Protein 6M5A (pdb70)

Structure (mmCIF, N/CA/C/O backbone):
data_6M5A
#
_entry.id   6M5A
#
_cell.length_a   81.526
_cell.length_b   88.616
_cell.length_c   127.918
_cell.angle_alpha   90.000
_cell.angle_beta   90.000
_cell.angle_gamma   90.000
#
_symmetry.space_group_name_H-M   'P 21 21 21'
#
loop_
_entity.id
_entity.type
_entity.pdbx_description
1 polymer Beta-L-arabinobiosidase
2 non-polymer DI(HYDROXYETHYL)ETHER
3 non-polymer 'TRIETHYLENE GLYCOL'
4 non-polymer 1,2-ETHANEDIOL
5 non-polymer 'TETRAETHYLENE GLYCOL'
6 non-polymer 'CALCIUM ION'
7 water water
#
loop_
_atom_site.group_PDB
_atom_site.id
_atom_site.type_symbol
_atom_site.label_atom_id
_atom_site.label_alt_id
_atom_site.label_comp_id
_atom_site.label_asym_id
_atom_site.label_entity_id
_atom_site.label_seq_id
_atom_site.pdbx_PDB_ins_code
_atom_site.Cartn_x
_atom_site.Cartn_y
_atom_site.Cartn_z
_atom_site.occupancy
_atom_site.B_iso_or_equiv
_atom_site.auth_seq_id
_atom_site.auth_comp_id
_atom_site.auth_asym_id
_atom_site.auth_atom_id
_atom_site.pdbx_PDB_model_num
ATOM 1 N N . ILE A 1 7 ? -14.881 14.310 38.576 1.00 57.98 38 ILE A N 1
ATOM 2 C CA . ILE A 1 7 ? -13.767 13.364 38.953 1.00 52.25 38 ILE A CA 1
ATOM 3 C C . ILE A 1 7 ? -12.588 13.447 37.978 1.00 42.79 38 ILE A C 1
ATOM 4 O O . ILE A 1 7 ? -12.793 13.580 36.756 1.00 44.89 38 ILE A O 1
ATOM 9 N N . LYS A 1 8 ? -11.384 13.276 38.506 1.00 41.46 39 LYS A N 1
ATOM 10 C CA . LYS A 1 8 ? -10.111 13.462 37.781 1.00 42.98 39 LYS A CA 1
ATOM 11 C C . LYS A 1 8 ? -9.743 12.208 36.976 1.00 43.36 39 LYS A C 1
ATOM 12 O O . LYS A 1 8 ? -9.943 11.064 37.474 1.00 38.40 39 LYS A O 1
ATOM 18 N N . ASN A 1 9 ? -9.178 12.432 35.788 1.00 33.26 40 ASN A N 1
ATOM 19 C CA . ASN A 1 9 ? -8.647 11.367 34.909 1.00 36.05 40 ASN A CA 1
ATOM 20 C C . ASN A 1 9 ? -7.519 10.605 35.604 1.00 44.54 40 ASN A C 1
ATOM 21 O O . ASN A 1 9 ? -7.452 9.404 35.409 1.00 37.34 40 ASN A O 1
ATOM 26 N N . ALA A 1 10 ? -6.665 11.282 36.372 1.00 51.81 41 ALA A N 1
ATOM 27 C CA . ALA A 1 10 ? -5.477 10.660 36.994 1.00 58.79 41 ALA A CA 1
ATOM 28 C C . ALA A 1 10 ? -5.914 9.512 37.925 1.00 53.78 41 ALA A C 1
ATOM 29 O O . ALA A 1 10 ? -5.074 8.619 38.168 1.00 63.89 41 ALA A O 1
ATOM 31 N N . ASP A 1 11 ? -7.161 9.492 38.401 1.00 47.87 42 ASP A N 1
ATOM 32 C CA . ASP A 1 11 ? -7.645 8.434 39.327 1.00 53.72 42 ASP A CA 1
ATOM 33 C C . ASP A 1 11 ? -8.804 7.595 38.732 1.00 51.88 42 ASP A C 1
ATOM 34 O O . ASP A 1 11 ? -9.488 6.899 39.519 1.00 48.37 42 ASP A O 1
ATOM 39 N N . VAL A 1 12 ? -9.030 7.564 37.408 1.00 37.46 43 VAL A N 1
ATOM 40 C CA . VAL A 1 12 ? -10.012 6.594 36.834 1.00 33.18 43 VAL A CA 1
ATOM 41 C C . VAL A 1 12 ? -9.402 5.190 36.917 1.00 29.03 43 VAL A C 1
ATOM 42 O O . VAL A 1 12 ? -8.195 5.060 36.964 1.00 28.30 43 VAL A O 1
ATOM 46 N N . ALA A 1 13 ? -10.232 4.160 36.920 1.00 28.79 44 ALA A N 1
ATOM 47 C CA . ALA A 1 13 ? -9.764 2.763 37.004 1.00 29.34 44 ALA A CA 1
ATOM 48 C C . ALA A 1 13 ? -9.066 2.377 35.695 1.00 29.41 44 ALA A C 1
ATOM 49 O O . ALA A 1 13 ? -9.398 2.939 34.631 1.00 28.88 44 ALA A O 1
ATOM 51 N N . TYR A 1 14 ? -8.185 1.391 35.790 1.00 28.07 45 TYR A N 1
ATOM 52 C CA . TYR A 1 14 ? -7.608 0.648 34.653 1.00 28.18 45 TYR A CA 1
ATOM 53 C C . TYR A 1 14 ? -8.633 -0.321 34.071 1.00 26.50 45 TYR A C 1
ATOM 54 O O . TYR A 1 14 ? -9.608 -0.684 34.721 1.00 30.15 45 TYR A O 1
ATOM 63 N N . PRO A 1 15 ? -8.423 -0.759 32.806 1.00 24.93 46 PRO A N 1
ATOM 64 C CA . PRO A 1 15 ? -9.132 -1.903 32.261 1.00 24.79 46 PRO A CA 1
ATOM 65 C C . PRO A 1 15 ? -8.560 -3.183 32.892 1.00 24.79 46 PRO A C 1
ATOM 66 O O . PRO A 1 15 ? -7.510 -3.147 33.441 1.00 26.60 46 PRO A O 1
ATOM 70 N N . SER A 1 16 ? -9.288 -4.278 32.792 1.00 24.69 47 SER A N 1
ATOM 71 C CA . SER A 1 16 ? -8.862 -5.620 33.227 1.00 24.28 47 SER A CA 1
ATOM 72 C C . SER A 1 16 ? -8.939 -6.511 32.002 1.00 23.65 47 SER A C 1
ATOM 73 O O . SER A 1 16 ? -10.032 -6.726 31.459 1.00 25.74 47 SER A O 1
ATOM 76 N N . PHE A 1 17 ? -7.792 -6.923 31.504 1.00 23.91 48 PHE A N 1
ATOM 77 C CA . PHE A 1 17 ? -7.690 -7.810 30.322 1.00 22.91 48 PHE A CA 1
ATOM 78 C C . PHE A 1 17 ? -8.104 -9.226 30.708 1.00 26.23 48 PHE A C 1
ATOM 79 O O . PHE A 1 17 ? -7.759 -9.689 31.813 1.00 27.79 48 PHE A O 1
ATOM 87 N N . LYS A 1 18 ? -8.854 -9.885 29.825 1.00 24.10 49 LYS A N 1
ATOM 88 C CA . LYS A 1 18 ? -9.290 -11.277 29.994 1.00 24.95 49 LYS A CA 1
ATOM 89 C C . LYS A 1 18 ? -8.626 -12.120 28.908 1.00 26.70 49 LYS A C 1
ATOM 90 O O . LYS A 1 18 ? -7.928 -11.568 28.076 1.00 25.99 49 LYS A O 1
ATOM 96 N N . GLY A 1 19 ? -8.849 -13.419 28.951 1.00 27.56 50 GLY A N 1
ATOM 97 C CA . GLY A 1 19 ? -8.434 -14.370 27.914 1.00 26.85 50 GLY A CA 1
ATOM 98 C C . GLY A 1 19 ? -7.213 -15.155 28.333 1.00 26.88 50 GLY A C 1
ATOM 99 O O . GLY A 1 19 ? -7.162 -15.633 29.469 1.00 27.58 50 GLY A O 1
ATOM 100 N N . SER A 1 20 ? -6.245 -15.234 27.429 1.00 25.03 51 SER A N 1
ATOM 101 C CA . SER A 1 20 ? -5.018 -16.042 27.551 1.00 27.19 51 SER A CA 1
ATOM 102 C C . SER A 1 20 ? -4.116 -15.452 28.630 1.00 25.42 51 SER A C 1
ATOM 103 O O . SER A 1 20 ? -3.963 -14.195 28.692 1.00 25.83 51 SER A O 1
ATOM 106 N N . ASP A 1 21 ? -3.418 -16.331 29.337 1.00 23.09 52 ASP A N 1
ATOM 107 C CA . ASP A 1 21 ? -2.291 -15.940 30.216 1.00 23.24 52 ASP A CA 1
ATOM 108 C C . ASP A 1 21 ? -1.078 -15.467 29.413 1.00 23.08 52 ASP A C 1
ATOM 109 O O . ASP A 1 21 ? -0.222 -14.850 30.008 1.00 25.63 52 ASP A O 1
ATOM 114 N N . ASP A 1 22 ? -0.977 -15.790 28.114 1.00 24.85 53 ASP A N 1
ATOM 115 C CA . ASP A 1 22 ? 0.274 -15.616 27.339 1.00 24.04 53 ASP A CA 1
ATOM 116 C C . ASP A 1 22 ? -0.092 -15.059 25.980 1.00 23.34 53 ASP A C 1
ATOM 117 O O . ASP A 1 22 ? 0.109 -15.718 24.958 1.00 23.21 53 ASP A O 1
ATOM 122 N N . PRO A 1 23 ? -0.666 -13.836 25.928 1.00 24.61 54 PRO A N 1
ATOM 123 C CA . PRO A 1 23 ? -1.105 -13.265 24.659 1.00 22.57 54 PRO A CA 1
ATOM 124 C C . PRO A 1 23 ? 0.060 -13.031 23.705 1.00 22.43 54 PRO A C 1
ATOM 125 O O . PRO A 1 23 ? -0.174 -13.076 22.473 1.00 25.13 54 PRO A O 1
ATOM 129 N N . MET A 1 24 ? 1.267 -12.787 24.213 1.00 22.51 55 MET A N 1
ATOM 130 C CA . MET A 1 24 ? 2.449 -12.689 23.307 1.00 22.92 55 MET A CA 1
ATOM 131 C C . MET A 1 24 ? 3.089 -14.076 23.102 1.00 23.82 55 MET A C 1
ATOM 132 O O . MET A 1 24 ? 4.123 -14.133 22.458 1.00 25.26 55 MET A O 1
ATOM 137 N N . LYS A 1 25 ? 2.493 -15.166 23.578 1.00 22.21 56 LYS A N 1
ATOM 138 C CA . LYS A 1 25 ? 3.008 -16.530 23.303 1.00 24.14 56 LYS A CA 1
ATOM 139 C C . LYS A 1 25 ? 4.520 -16.560 23.598 1.00 23.27 56 LYS A C 1
ATOM 140 O O . LYS A 1 25 ? 5.314 -17.085 22.792 1.00 25.48 56 LYS A O 1
ATOM 146 N N . THR A 1 26 ? 4.910 -16.032 24.756 1.00 26.76 57 THR A N 1
ATOM 147 C CA . THR A 1 26 ? 6.319 -15.905 25.210 1.00 29.88 57 THR A CA 1
ATOM 148 C C . THR A 1 26 ? 6.926 -17.290 25.345 1.00 31.82 57 THR A C 1
ATOM 149 O O . THR A 1 26 ? 8.087 -17.424 24.970 1.00 32.59 57 THR A O 1
ATOM 153 N N . ALA A 1 27 ? 6.147 -18.273 25.796 1.00 31.82 58 ALA A N 1
ATOM 154 C CA . ALA A 1 27 ? 6.623 -19.652 26.006 1.00 35.00 58 ALA A CA 1
ATOM 155 C C . ALA A 1 27 ? 6.789 -20.375 24.667 1.00 34.02 58 ALA A C 1
ATOM 156 O O . ALA A 1 27 ? 7.343 -21.458 24.677 1.00 35.84 58 ALA A O 1
ATOM 158 N N . ALA A 1 28 ? 6.289 -19.828 23.561 1.00 29.36 59 ALA A N 1
ATOM 159 C CA . ALA A 1 28 ? 6.495 -20.418 22.219 1.00 28.62 59 ALA A CA 1
ATOM 160 C C . ALA A 1 28 ? 7.738 -19.815 21.560 1.00 26.29 59 ALA A C 1
ATOM 161 O O . ALA A 1 28 ? 8.064 -20.192 20.426 1.00 31.57 59 ALA A O 1
ATOM 163 N N . ASN A 1 29 ? 8.392 -18.851 22.189 1.00 27.02 60 ASN A N 1
ATOM 164 C CA . ASN A 1 29 ? 9.551 -18.167 21.585 1.00 28.15 60 ASN A CA 1
ATOM 165 C C . ASN A 1 29 ? 10.700 -18.104 22.597 1.00 33.26 60 ASN A C 1
ATOM 166 O O . ASN A 1 29 ? 10.737 -17.196 23.435 1.00 34.20 60 ASN A O 1
ATOM 171 N N . ASN A 1 30 ? 11.640 -19.023 22.460 1.00 34.31 61 ASN A N 1
ATOM 172 C CA . ASN A 1 30 ? 12.808 -19.187 23.358 1.00 43.18 61 ASN A CA 1
ATOM 173 C C . ASN A 1 30 ? 13.898 -18.152 23.057 1.00 42.27 61 ASN A C 1
ATOM 174 O O . ASN A 1 30 ? 14.861 -18.106 23.837 1.00 50.81 61 ASN A O 1
ATOM 179 N N . THR A 1 31 ? 13.764 -17.352 21.996 1.00 33.78 62 THR A N 1
ATOM 180 C CA . THR A 1 31 ? 14.841 -16.477 21.504 1.00 31.70 62 THR A CA 1
ATOM 181 C C . THR A 1 31 ? 15.227 -15.456 22.584 1.00 31.87 62 THR A C 1
ATOM 182 O O . THR A 1 31 ? 14.385 -14.683 23.020 1.00 28.58 62 THR A O 1
ATOM 186 N N . THR A 1 32 ? 16.473 -15.443 23.023 1.00 30.90 63 THR A N 1
ATOM 187 C CA . THR A 1 32 ? 16.961 -14.383 23.939 1.00 33.97 63 THR A CA 1
ATOM 188 C C . THR A 1 32 ? 17.055 -13.092 23.133 1.00 29.34 63 THR A C 1
ATOM 189 O O . THR A 1 32 ? 17.429 -13.144 21.948 1.00 28.55 63 THR A O 1
ATOM 193 N N . TYR A 1 33 ? 16.704 -11.989 23.770 1.00 30.04 64 TYR A N 1
ATOM 194 C CA . TYR A 1 33 ? 16.712 -10.649 23.154 1.00 29.90 64 TYR A CA 1
ATOM 195 C C . TYR A 1 33 ? 18.137 -10.117 23.132 1.00 30.02 64 TYR A C 1
ATOM 196 O O . TYR A 1 33 ? 18.724 -9.988 24.204 1.00 31.91 64 TYR A O 1
ATOM 205 N N . ASN A 1 34 ? 18.645 -9.759 21.952 1.00 29.25 65 ASN A N 1
ATOM 206 C CA . ASN A 1 34 ? 19.865 -8.940 21.801 1.00 27.09 65 ASN A CA 1
ATOM 207 C C . ASN A 1 34 ? 19.459 -7.693 21.041 1.00 27.33 65 ASN A C 1
ATOM 208 O O . ASN A 1 34 ? 19.172 -7.793 19.858 1.00 27.97 65 ASN A O 1
ATOM 213 N N . PRO A 1 35 ? 19.472 -6.504 21.687 1.00 29.45 66 PRO A N 1
ATOM 214 C CA . PRO A 1 35 ? 19.024 -5.261 21.054 1.00 28.08 66 PRO A CA 1
ATOM 215 C C . PRO A 1 35 ? 19.879 -4.805 19.863 1.00 29.56 66 PRO A C 1
ATOM 216 O O . PRO A 1 35 ? 19.393 -3.981 19.120 1.00 26.97 66 PRO A O 1
ATOM 220 N N . ALA A 1 36 ? 21.107 -5.323 19.728 1.00 24.52 67 ALA A N 1
ATOM 221 C CA . ALA A 1 36 ? 22.035 -5.003 18.618 1.00 28.16 67 ALA A CA 1
ATOM 222 C C . ALA A 1 36 ? 21.569 -5.642 17.293 1.00 25.69 67 ALA A C 1
ATOM 223 O O . ALA A 1 36 ? 22.100 -5.238 16.224 1.00 26.44 67 ALA A O 1
ATOM 225 N N . VAL A 1 37 ? 20.615 -6.579 17.342 1.00 24.50 68 VAL A N 1
ATOM 226 C CA . VAL A 1 37 ? 20.128 -7.275 16.117 1.00 24.05 68 VAL A CA 1
ATOM 227 C C . VAL A 1 37 ? 18.613 -7.334 16.123 1.00 22.52 68 VAL A C 1
ATOM 228 O O . VAL A 1 37 ? 17.973 -7.072 17.157 1.00 24.78 68 VAL A O 1
ATOM 232 N N . SER A 1 38 ? 18.083 -7.784 15.003 1.00 23.23 69 SER A N 1
ATOM 233 C CA . SER A 1 38 ? 16.637 -7.926 14.781 1.00 23.75 69 SER A CA 1
ATOM 234 C C . SER A 1 38 ? 16.135 -9.125 15.585 1.00 23.87 69 SER A C 1
ATOM 235 O O . SER A 1 38 ? 16.475 -10.282 15.257 1.00 22.07 69 SER A O 1
ATOM 238 N N . TYR A 1 39 ? 15.280 -8.873 16.555 1.00 21.75 70 TYR A N 1
ATOM 239 C CA . TYR A 1 39 ? 14.648 -9.945 17.355 1.00 24.20 70 TYR A CA 1
ATOM 240 C C . TYR A 1 39 ? 13.752 -10.813 16.470 1.00 21.03 70 TYR A C 1
ATOM 241 O O . TYR A 1 39 ? 13.720 -12.048 16.623 1.00 22.63 70 TYR A O 1
ATOM 250 N N . LEU A 1 40 ? 13.051 -10.201 15.535 1.00 21.52 71 LEU A N 1
ATOM 251 C CA . LEU A 1 40 ? 12.169 -10.976 14.621 1.00 23.71 71 LEU A CA 1
ATOM 252 C C . LEU A 1 40 ? 13.032 -11.816 13.690 1.00 22.28 71 LEU A C 1
ATOM 253 O O . LEU A 1 40 ? 12.592 -12.900 13.367 1.00 20.07 71 LEU A O 1
ATOM 258 N N . GLN A 1 41 ? 14.197 -11.342 13.258 1.00 24.13 72 GLN A N 1
ATOM 259 C CA . GLN A 1 41 ? 15.091 -12.208 12.434 1.00 23.81 72 GLN A CA 1
ATOM 260 C C . GLN A 1 41 ? 15.512 -13.436 13.262 1.00 22.94 72 GLN A C 1
ATOM 261 O O . GLN A 1 41 ? 15.506 -14.578 12.726 1.00 24.83 72 GLN A O 1
ATOM 267 N N . GLU A 1 42 ? 15.928 -13.210 14.496 1.00 22.46 73 GLU A N 1
ATOM 268 C CA . GLU A 1 42 ? 16.448 -14.297 15.365 1.00 26.82 73 GLU A CA 1
ATOM 269 C C . GLU A 1 42 ? 15.288 -15.236 15.663 1.00 24.84 73 GLU A C 1
ATOM 270 O O . GLU A 1 42 ? 15.469 -16.458 15.584 1.00 24.66 73 GLU A O 1
ATOM 276 N N . THR A 1 43 ? 14.110 -14.683 15.954 1.00 24.09 74 THR A N 1
ATOM 277 C CA . THR A 1 43 ? 12.881 -15.476 16.193 1.00 22.99 74 THR A CA 1
ATOM 278 C C . THR A 1 43 ? 12.623 -16.317 14.941 1.00 22.30 74 THR A C 1
ATOM 279 O O . THR A 1 43 ? 12.389 -17.509 15.033 1.00 23.93 74 THR A O 1
ATOM 283 N N . PHE A 1 44 ? 12.663 -15.705 13.779 1.00 22.18 75 PHE A N 1
ATOM 284 C CA . PHE A 1 44 ? 12.360 -16.419 12.522 1.00 22.27 75 PHE A CA 1
ATOM 285 C C . PHE A 1 44 ? 13.353 -17.575 12.339 1.00 24.16 75 PHE A C 1
ATOM 286 O O . PHE A 1 44 ? 12.943 -18.697 11.960 1.00 23.18 75 PHE A O 1
ATOM 294 N N . ASP A 1 45 ? 14.642 -17.293 12.528 1.00 23.97 76 ASP A N 1
ATOM 295 C CA . ASP A 1 45 ? 15.702 -18.329 12.436 1.00 28.00 76 ASP A CA 1
ATOM 296 C C . ASP A 1 45 ? 15.334 -19.488 13.374 1.00 27.48 76 ASP A C 1
ATOM 297 O O . ASP A 1 45 ? 15.420 -20.646 12.911 1.00 27.18 76 ASP A O 1
ATOM 302 N N . ASN A 1 46 ? 14.966 -19.220 14.638 1.00 26.24 77 ASN A N 1
ATOM 303 C CA . ASN A 1 46 ? 14.653 -20.295 15.613 1.00 27.98 77 ASN A CA 1
ATOM 304 C C . ASN A 1 46 ? 13.361 -21.000 15.192 1.00 26.52 77 ASN A C 1
ATOM 305 O O . ASN A 1 46 ? 13.290 -22.236 15.334 1.00 25.32 77 ASN A O 1
ATOM 310 N N . ASP A 1 47 ? 12.372 -20.259 14.689 1.00 25.58 78 ASP A N 1
ATOM 311 C CA . ASP A 1 47 ? 11.096 -20.834 14.189 1.00 24.21 78 ASP A CA 1
ATOM 312 C C . ASP A 1 47 ? 11.412 -21.826 13.077 1.00 27.22 78 ASP A C 1
ATOM 313 O O . ASP A 1 47 ? 10.904 -22.952 13.149 1.00 26.51 78 ASP A O 1
ATOM 318 N N . VAL A 1 48 ? 12.226 -21.418 12.089 1.00 26.92 79 VAL A N 1
ATOM 319 C CA . VAL A 1 48 ? 12.595 -22.310 10.958 1.00 28.32 79 VAL A CA 1
ATOM 320 C C . VAL A 1 48 ? 13.366 -23.519 11.524 1.00 30.37 79 VAL A C 1
ATOM 321 O O . VAL A 1 48 ? 13.037 -24.665 11.122 1.00 29.34 79 VAL A O 1
ATOM 325 N N . LYS A 1 49 ? 14.244 -23.338 12.512 1.00 31.80 80 LYS A N 1
ATOM 326 C CA . LYS A 1 49 ? 14.982 -24.497 13.099 1.00 34.49 80 LYS A CA 1
ATOM 327 C C . LYS A 1 49 ? 13.990 -25.498 13.700 1.00 33.78 80 LYS A C 1
ATOM 328 O O . LYS A 1 49 ? 14.298 -26.702 13.691 1.00 29.88 80 LYS A O 1
ATOM 334 N N . ASN A 1 50 ? 12.840 -25.017 14.172 1.00 31.58 81 ASN A N 1
ATOM 335 C CA . ASN A 1 50 ? 11.790 -25.800 14.859 1.00 32.55 81 ASN A CA 1
ATOM 336 C C . ASN A 1 50 ? 10.697 -26.201 13.882 1.00 28.64 81 ASN A C 1
ATOM 337 O O . ASN A 1 50 ? 9.657 -26.558 14.364 1.00 29.36 81 ASN A O 1
ATOM 342 N N . LEU A 1 51 ? 10.958 -26.131 12.575 1.00 26.44 82 LEU A N 1
ATOM 343 C CA . LEU A 1 51 ? 10.093 -26.660 11.490 1.00 28.38 82 LEU A CA 1
ATOM 344 C C . LEU A 1 51 ? 8.890 -25.741 11.275 1.00 28.02 82 LEU A C 1
ATOM 345 O O . LEU A 1 51 ? 7.954 -26.182 10.648 1.00 26.79 82 LEU A O 1
ATOM 350 N N . ALA A 1 52 ? 8.982 -24.457 11.655 1.00 27.58 83 ALA A N 1
ATOM 351 C CA . ALA A 1 52 ? 7.893 -23.495 11.370 1.00 25.83 83 ALA A CA 1
ATOM 352 C C . ALA A 1 52 ? 7.612 -23.570 9.868 1.00 24.63 83 ALA A C 1
ATOM 353 O O . ALA A 1 52 ? 8.582 -23.547 9.089 1.00 25.82 83 ALA A O 1
ATOM 355 N N . GLY A 1 53 ? 6.326 -23.631 9.510 1.00 25.28 84 GLY A N 1
ATOM 356 C CA . GLY A 1 53 ? 5.851 -23.606 8.122 1.00 25.02 84 GLY A CA 1
ATOM 357 C C . GLY A 1 53 ? 5.708 -24.971 7.510 1.00 28.11 84 GLY A C 1
ATOM 358 O O . GLY A 1 53 ? 5.246 -25.015 6.366 1.00 25.90 84 GLY A O 1
ATOM 359 N N . ILE A 1 54 ? 6.108 -26.059 8.176 1.00 29.29 85 ILE A N 1
ATOM 360 C CA . ILE A 1 54 ? 6.001 -27.393 7.489 1.00 32.25 85 ILE A CA 1
ATOM 361 C C . ILE A 1 54 ? 4.532 -27.809 7.482 1.00 30.34 85 ILE A C 1
ATOM 362 O O . ILE A 1 54 ? 4.103 -28.482 6.543 1.00 29.54 85 ILE A O 1
ATOM 367 N N . ASP A 1 55 ? 3.788 -27.399 8.490 1.00 26.41 86 ASP A N 1
ATOM 368 C CA . ASP A 1 55 ? 2.345 -27.714 8.573 1.00 28.85 86 ASP A CA 1
ATOM 369 C C . ASP A 1 55 ? 1.676 -26.739 9.563 1.00 26.16 86 ASP A C 1
ATOM 370 O O . ASP A 1 55 ? 2.368 -25.906 10.237 1.00 24.72 86 ASP A O 1
ATOM 375 N N . THR A 1 56 ? 0.364 -26.873 9.683 1.00 27.81 87 THR A N 1
ATOM 376 C CA . THR A 1 56 ? -0.481 -25.971 10.492 1.00 28.30 87 THR A CA 1
ATOM 377 C C . THR A 1 56 ? -0.244 -26.235 11.971 1.00 27.47 87 THR A C 1
ATOM 378 O O . THR A 1 56 ? -0.839 -25.475 12.739 1.00 26.52 87 THR A O 1
ATOM 382 N N . ASP A 1 57 ? 0.560 -27.250 12.345 1.00 27.34 88 ASP A N 1
ATOM 383 C CA . ASP A 1 57 ? 0.905 -27.493 13.774 1.00 27.53 88 ASP A CA 1
ATOM 384 C C . ASP A 1 57 ? 2.260 -26.893 14.144 1.00 28.31 88 ASP A C 1
ATOM 385 O O . ASP A 1 57 ? 2.631 -27.014 15.295 1.00 29.04 88 ASP A O 1
ATOM 390 N N . HIS A 1 58 ? 2.957 -26.285 13.191 1.00 24.87 89 HIS A N 1
ATOM 391 C CA . HIS A 1 58 ? 4.292 -25.687 13.363 1.00 24.11 89 HIS A CA 1
ATOM 392 C C . HIS A 1 58 ? 4.227 -24.235 12.895 1.00 21.54 89 HIS A C 1
ATOM 393 O O . HIS A 1 58 ? 4.412 -23.971 11.675 1.00 22.79 89 HIS A O 1
ATOM 400 N N . ASP A 1 59 ? 3.913 -23.347 13.819 1.00 22.51 90 ASP A N 1
ATOM 401 C CA . ASP A 1 59 ? 3.667 -21.931 13.462 1.00 23.71 90 ASP A CA 1
ATOM 402 C C . ASP A 1 59 ? 4.916 -21.085 13.649 1.00 24.80 90 ASP A C 1
ATOM 403 O O . ASP A 1 59 ? 5.617 -21.235 14.608 1.00 24.66 90 ASP A O 1
ATOM 408 N N . PHE A 1 60 ? 5.099 -20.121 12.777 1.00 24.87 91 PHE A N 1
ATOM 409 C CA . PHE A 1 60 ? 5.907 -18.919 13.092 1.00 22.03 91 PHE A CA 1
ATOM 410 C C . PHE A 1 60 ? 5.277 -18.178 14.259 1.00 22.93 91 PHE A C 1
ATOM 411 O O . PHE A 1 60 ? 4.014 -18.152 14.389 1.00 23.20 91 PHE A O 1
ATOM 419 N N . TRP A 1 61 ? 6.122 -17.499 15.021 1.00 22.15 92 TRP A N 1
ATOM 420 C CA . TRP A 1 61 ? 5.706 -16.811 16.264 1.00 20.93 92 TRP A CA 1
ATOM 421 C C . TRP A 1 61 ? 4.568 -15.802 15.994 1.00 20.93 92 TRP A C 1
ATOM 422 O O . TRP A 1 61 ? 3.606 -15.770 16.776 1.00 20.62 92 TRP A O 1
ATOM 433 N N . ILE A 1 62 ? 4.625 -15.009 14.933 1.00 19.76 93 ILE A N 1
ATOM 434 C CA . ILE A 1 62 ? 3.601 -13.951 14.761 1.00 22.98 93 ILE A CA 1
ATOM 435 C C . ILE A 1 62 ? 2.260 -14.630 14.458 1.00 23.32 93 ILE A C 1
ATOM 436 O O . ILE A 1 62 ? 1.227 -14.187 14.989 1.00 21.58 93 ILE A O 1
ATOM 441 N N . ASP A 1 63 ? 2.287 -15.713 13.696 1.00 22.77 94 ASP A N 1
ATOM 442 C CA . ASP A 1 63 ? 1.077 -16.508 13.407 1.00 20.18 94 ASP A CA 1
ATOM 443 C C . ASP A 1 63 ? 0.529 -17.067 14.728 1.00 21.71 94 ASP A C 1
ATOM 444 O O . ASP A 1 63 ? -0.702 -17.103 14.845 1.00 21.29 94 ASP A O 1
ATOM 449 N N . LYS A 1 64 ? 1.386 -17.543 15.647 1.00 21.02 95 LYS A N 1
ATOM 450 C CA . LYS A 1 64 ? 0.922 -18.079 16.951 1.00 23.84 95 LYS A CA 1
ATOM 451 C C . LYS A 1 64 ? 0.227 -16.944 17.685 1.00 22.29 95 LYS A C 1
ATOM 452 O O . LYS A 1 64 ? -0.838 -17.148 18.238 1.00 22.19 95 LYS A O 1
ATOM 458 N N . ILE A 1 65 ? 0.898 -15.808 17.756 1.00 22.58 96 ILE A N 1
ATOM 459 C CA . ILE A 1 65 ? 0.327 -14.661 18.494 1.00 21.82 96 ILE A CA 1
ATOM 460 C C . ILE A 1 65 ? -1.041 -14.334 17.929 1.00 22.36 96 ILE A C 1
ATOM 461 O O . ILE A 1 65 ? -1.963 -14.176 18.756 1.00 22.47 96 ILE A O 1
ATOM 466 N N . LEU A 1 66 ? -1.181 -14.242 16.593 1.00 20.97 97 LEU A N 1
ATOM 467 C CA . LEU A 1 66 ? -2.455 -13.736 16.001 1.00 23.65 97 LEU A CA 1
ATOM 468 C C . LEU A 1 66 ? -3.367 -14.893 15.589 1.00 25.12 97 LEU A C 1
ATOM 469 O O . LEU A 1 66 ? -4.298 -14.678 14.819 1.00 24.18 97 LEU A O 1
ATOM 474 N N . THR A 1 67 ? -3.152 -16.062 16.174 1.00 24.13 98 THR A N 1
ATOM 475 C CA . THR A 1 67 ? -3.997 -17.245 15.947 1.00 22.15 98 THR A CA 1
ATOM 476 C C . THR A 1 67 ? -5.408 -16.969 16.445 1.00 22.83 98 THR A C 1
ATOM 477 O O . THR A 1 67 ? -5.570 -16.498 17.566 1.00 22.31 98 THR A O 1
ATOM 481 N N . ARG A 1 68 ? -6.392 -17.320 15.633 1.00 23.86 99 ARG A N 1
ATOM 482 C CA . ARG A 1 68 ? -7.819 -17.274 16.011 1.00 22.08 99 ARG A CA 1
ATOM 483 C C . ARG A 1 68 ? -8.378 -18.680 15.822 1.00 24.68 99 ARG A C 1
ATOM 484 O O . ARG A 1 68 ? -8.329 -19.171 14.680 1.00 22.85 99 ARG A O 1
ATOM 492 N N . THR A 1 69 ? -8.884 -19.285 16.898 1.00 24.15 100 THR A N 1
ATOM 493 C CA . THR A 1 69 ? -9.467 -20.649 16.864 1.00 25.02 100 THR A CA 1
ATOM 494 C C . THR A 1 69 ? -10.957 -20.619 17.162 1.00 24.19 100 THR A C 1
ATOM 495 O O . THR A 1 69 ? -11.434 -19.743 17.932 1.00 25.85 100 THR A O 1
ATOM 499 N N . GLY A 1 70 ? -11.676 -21.573 16.598 1.00 24.05 101 GLY A N 1
ATOM 500 C CA . GLY A 1 70 ? -13.106 -21.698 16.881 1.00 25.44 101 GLY A CA 1
ATOM 501 C C . GLY A 1 70 ? -13.925 -20.703 16.089 1.00 27.68 101 GLY A C 1
ATOM 502 O O . GLY A 1 70 ? -13.361 -19.826 15.369 1.00 27.08 101 GLY A O 1
ATOM 503 N N . ALA A 1 71 ? -15.235 -20.842 16.196 1.00 24.97 102 ALA A N 1
ATOM 504 C CA . ALA A 1 71 ? -16.220 -19.865 15.695 1.00 27.20 102 ALA A CA 1
ATOM 505 C C . ALA A 1 71 ? -16.512 -18.932 16.873 1.00 28.07 102 ALA A C 1
ATOM 506 O O . ALA A 1 71 ? -17.624 -18.961 17.394 1.00 27.64 102 ALA A O 1
ATOM 508 N N . GLN A 1 72 ? -15.484 -18.220 17.329 1.00 24.46 103 GLN A N 1
ATOM 509 C CA . GLN A 1 72 ? -15.459 -17.483 18.596 1.00 24.85 103 GLN A CA 1
ATOM 510 C C . GLN A 1 72 ? -14.852 -16.120 18.304 1.00 24.43 103 GLN A C 1
ATOM 511 O O . GLN A 1 72 ? -14.037 -16.014 17.405 1.00 24.94 103 GLN A O 1
ATOM 517 N N . PRO A 1 73 ? -15.221 -15.060 19.039 1.00 23.69 104 PRO A N 1
ATOM 518 C CA . PRO A 1 73 ? -16.202 -15.146 20.108 1.00 23.54 104 PRO A CA 1
ATOM 519 C C . PRO A 1 73 ? -17.618 -14.913 19.554 1.00 27.18 104 PRO A C 1
ATOM 520 O O . PRO A 1 73 ? -17.797 -14.728 18.335 1.00 25.84 104 PRO A O 1
ATOM 524 N N . THR A 1 74 ? -18.621 -14.932 20.432 1.00 28.81 105 THR A N 1
ATOM 525 C CA . THR A 1 74 ? -20.033 -14.894 20.001 1.00 30.17 105 THR A CA 1
ATOM 526 C C . THR A 1 74 ? -20.807 -13.825 20.757 1.00 31.54 105 THR A C 1
ATOM 527 O O . THR A 1 74 ? -22.028 -13.811 20.582 1.00 34.16 105 THR A O 1
ATOM 531 N N . GLY A 1 75 ? -20.148 -12.908 21.465 1.00 28.69 106 GLY A N 1
ATOM 532 C CA . GLY A 1 75 ? -20.836 -11.739 22.048 1.00 28.94 106 GLY A CA 1
ATOM 533 C C . GLY A 1 75 ? -21.018 -11.882 23.548 1.00 30.52 106 GLY A C 1
ATOM 534 O O . GLY A 1 75 ? -21.822 -11.112 24.113 1.00 29.70 106 GLY A O 1
ATOM 535 N N . LYS A 1 76 ? -20.316 -12.830 24.168 1.00 29.94 107 LYS A N 1
ATOM 536 C CA . LYS A 1 76 ? -20.336 -13.004 25.636 1.00 34.70 107 LYS A CA 1
ATOM 537 C C . LYS A 1 76 ? -18.934 -12.683 26.176 1.00 32.32 107 LYS A C 1
ATOM 538 O O . LYS A 1 76 ? -17.947 -13.361 25.806 1.00 31.95 107 LYS A O 1
ATOM 544 N N . GLY A 1 77 ? -18.863 -11.647 26.999 1.00 30.55 108 GLY A N 1
ATOM 545 C CA . GLY A 1 77 ? -17.634 -11.203 27.671 1.00 31.10 108 GLY A CA 1
ATOM 546 C C . GLY A 1 77 ? -17.805 -11.214 29.171 1.00 30.91 108 GLY A C 1
ATOM 547 O O . GLY A 1 77 ? -18.926 -11.424 29.659 1.00 32.55 108 GLY A O 1
ATOM 548 N N . THR A 1 78 ? -16.731 -10.948 29.880 1.00 32.93 109 THR A N 1
ATOM 549 C CA . THR A 1 78 ? -16.721 -10.874 31.351 1.00 33.07 109 THR A CA 1
ATOM 550 C C . THR A 1 78 ? -15.771 -9.746 31.735 1.00 29.44 109 THR A C 1
ATOM 551 O O . THR A 1 78 ? -14.700 -9.649 31.126 1.00 28.50 109 THR A O 1
ATOM 555 N N . ASN A 1 79 ? -16.138 -8.901 32.688 1.00 28.52 110 ASN A N 1
ATOM 556 C CA . ASN A 1 79 ? -15.148 -7.979 33.298 1.00 29.40 110 ASN A CA 1
ATOM 557 C C . ASN A 1 79 ? -14.932 -8.485 34.728 1.00 29.44 110 ASN A C 1
ATOM 558 O O . ASN A 1 79 ? -15.134 -9.674 34.931 1.00 30.11 110 ASN A O 1
ATOM 563 N N . ASP A 1 80 ? -14.497 -7.643 35.658 1.00 28.64 111 ASP A N 1
ATOM 564 C CA . ASP A 1 80 ? -14.141 -8.099 37.023 1.00 33.74 111 ASP A CA 1
ATOM 565 C C . ASP A 1 80 ? -15.421 -8.349 37.815 1.00 35.66 111 ASP A C 1
ATOM 566 O O . ASP A 1 80 ? -15.339 -9.015 38.826 1.00 38.41 111 ASP A O 1
ATOM 571 N N . LYS A 1 81 ? -16.555 -7.838 37.351 1.00 34.32 112 LYS A N 1
ATOM 572 C CA . LYS A 1 81 ? -17.827 -7.867 38.113 1.00 41.21 112 LYS A CA 1
ATOM 573 C C . LYS A 1 81 ? -18.671 -9.031 37.585 1.00 38.82 112 LYS A C 1
ATOM 574 O O . LYS A 1 81 ? -19.172 -9.798 38.395 1.00 43.06 112 LYS A O 1
ATOM 580 N N . GLY A 1 82 ? -18.750 -9.227 36.272 1.00 38.00 113 GLY A N 1
ATOM 581 C CA . GLY A 1 82 ? -19.459 -10.395 35.723 1.00 39.02 113 GLY A CA 1
ATOM 582 C C . GLY A 1 82 ? -19.583 -10.352 34.219 1.00 39.01 113 GLY A C 1
ATOM 583 O O . GLY A 1 82 ? -18.808 -9.595 33.566 1.00 36.19 113 GLY A O 1
ATOM 584 N N . ALA A 1 83 ? -20.512 -11.158 33.701 1.00 36.70 114 ALA A N 1
ATOM 585 C CA . ALA A 1 83 ? -20.682 -11.393 32.257 1.00 34.76 114 ALA A CA 1
ATOM 586 C C . ALA A 1 83 ? -21.448 -10.200 31.696 1.00 36.63 114 ALA A C 1
ATOM 587 O O . ALA A 1 83 ? -22.219 -9.560 32.420 1.00 36.49 114 ALA A O 1
ATOM 589 N N . TYR A 1 84 ? -21.148 -9.843 30.463 1.00 32.11 115 TYR A N 1
ATOM 590 C CA . TYR A 1 84 ? -21.910 -8.837 29.721 1.00 28.97 115 TYR A CA 1
ATOM 591 C C . TYR A 1 84 ? -22.038 -9.363 28.308 1.00 30.15 115 TYR A C 1
ATOM 592 O O . TYR A 1 84 ? -21.126 -10.107 27.867 1.00 32.17 115 TYR A O 1
ATOM 601 N N . SER A 1 85 ? -23.135 -9.011 27.663 1.00 29.75 116 SER A N 1
ATOM 602 C CA . SER A 1 85 ? -23.353 -9.242 26.216 1.00 32.77 116 SER A CA 1
ATOM 603 C C . SER A 1 85 ? -22.749 -8.073 25.446 1.00 29.73 116 SER A C 1
ATOM 604 O O . SER A 1 85 ? -22.678 -6.950 25.986 1.00 28.62 116 SER A O 1
ATOM 607 N N . TYR A 1 86 ? -22.261 -8.336 24.247 1.00 27.54 117 TYR A N 1
ATOM 608 C CA . TYR A 1 86 ? -21.888 -7.242 23.319 1.00 25.72 117 TYR A CA 1
ATOM 609 C C . TYR A 1 86 ? -22.303 -7.669 21.921 1.00 23.06 117 TYR A C 1
ATOM 610 O O . TYR A 1 86 ? -22.353 -8.858 21.586 1.00 26.22 117 TYR A O 1
ATOM 619 N N . GLU A 1 87 ? -22.682 -6.677 21.159 1.00 24.61 118 GLU A N 1
ATOM 620 C CA . GLU A 1 87 ? -22.998 -6.801 19.735 1.00 27.21 118 GLU A CA 1
ATOM 621 C C . GLU A 1 87 ? -21.692 -6.638 18.967 1.00 24.98 118 GLU A C 1
ATOM 622 O O . GLU A 1 87 ? -20.870 -5.863 19.423 1.00 24.88 118 GLU A O 1
ATOM 628 N N . GLY A 1 88 ? -21.576 -7.296 17.816 1.00 25.76 119 GLY A N 1
ATOM 629 C CA . GLY A 1 88 ? -20.505 -7.061 16.840 1.00 25.58 119 GLY A CA 1
ATOM 630 C C . GLY A 1 88 ? -19.366 -8.029 16.996 1.00 25.33 119 GLY A C 1
ATOM 631 O O . GLY A 1 88 ? -18.302 -7.726 16.475 1.00 25.04 119 GLY A O 1
ATOM 632 N N . SER A 1 89 ? -19.567 -9.210 17.585 1.00 22.72 120 SER A N 1
ATOM 633 C CA . SER A 1 89 ? -18.521 -10.257 17.540 1.00 24.65 120 SER A CA 1
ATOM 634 C C . SER A 1 89 ? -18.247 -10.618 16.083 1.00 24.51 120 SER A C 1
ATOM 635 O O . SER A 1 89 ? -19.166 -10.592 15.254 1.00 23.70 120 SER A O 1
ATOM 638 N N . ASP A 1 90 ? -16.998 -10.936 15.749 1.00 24.10 121 ASP A N 1
ATOM 639 C CA . ASP A 1 90 ? -16.666 -11.260 14.343 1.00 23.39 121 ASP A CA 1
ATOM 640 C C . ASP A 1 90 ? -16.832 -12.762 14.087 1.00 21.83 121 ASP A C 1
ATOM 641 O O . ASP A 1 90 ? -16.740 -13.153 12.915 1.00 21.78 121 ASP A O 1
ATOM 646 N N . GLY A 1 91 ? -16.955 -13.562 15.146 1.00 23.83 122 GLY A N 1
ATOM 647 C CA . GLY A 1 91 ? -17.217 -15.020 15.085 1.00 25.06 122 GLY A CA 1
ATOM 648 C C . GLY A 1 91 ? -16.106 -15.755 14.379 1.00 23.79 122 GLY A C 1
ATOM 649 O O . GLY A 1 91 ? -16.338 -16.899 13.944 1.00 23.62 122 GLY A O 1
ATOM 650 N N . ASN A 1 92 ? -14.929 -15.126 14.256 1.00 22.77 123 ASN A N 1
ATOM 651 C CA . ASN A 1 92 ? -13.799 -15.671 13.471 1.00 22.18 123 ASN A CA 1
ATOM 652 C C . ASN A 1 92 ? -14.280 -16.044 12.067 1.00 20.56 123 ASN A C 1
ATOM 653 O O . ASN A 1 92 ? -13.777 -17.043 11.511 1.00 21.28 123 ASN A O 1
ATOM 658 N N . ASN A 1 93 ? -15.137 -15.224 11.467 1.00 19.71 124 ASN A N 1
ATOM 659 C CA . ASN A 1 93 ? -15.773 -15.486 10.159 1.00 20.70 124 ASN A CA 1
ATOM 660 C C . ASN A 1 93 ? -15.050 -14.799 9.009 1.00 21.38 124 ASN A C 1
ATOM 661 O O . ASN A 1 93 ? -15.285 -15.195 7.865 1.00 22.92 124 ASN A O 1
ATOM 666 N N . TYR A 1 94 ? -14.268 -13.746 9.248 1.00 22.63 125 TYR A N 1
ATOM 667 C CA . TYR A 1 94 ? -13.490 -13.107 8.160 1.00 22.82 125 TYR A CA 1
ATOM 668 C C . TYR A 1 94 ? -12.266 -13.963 7.860 1.00 23.02 125 TYR A C 1
ATOM 669 O O . TYR A 1 94 ? -11.845 -14.774 8.701 1.00 22.55 125 TYR A O 1
ATOM 678 N N . LEU A 1 95 ? -11.762 -13.859 6.637 1.00 22.48 126 LEU A N 1
ATOM 679 C CA . LEU A 1 95 ? -10.515 -14.556 6.235 1.00 20.22 126 LEU A CA 1
ATOM 680 C C . LEU A 1 95 ? -9.355 -13.552 6.294 1.00 22.06 126 LEU A C 1
ATOM 681 O O . LEU A 1 95 ? -9.385 -12.567 5.560 1.00 21.85 126 LEU A O 1
ATOM 686 N N . PHE A 1 96 ? -8.364 -13.810 7.135 1.00 21.13 127 PHE A N 1
ATOM 687 C CA . PHE A 1 96 ? -7.194 -12.934 7.269 1.00 20.17 127 PHE A CA 1
ATOM 688 C C . PHE A 1 96 ? -6.250 -13.109 6.087 1.00 19.58 127 PHE A C 1
ATOM 689 O O . PHE A 1 96 ? -5.731 -12.126 5.624 1.00 21.51 127 PHE A O 1
ATOM 697 N N . THR A 1 97 ? -5.950 -14.339 5.690 1.00 20.53 128 THR A N 1
ATOM 698 C CA . THR A 1 97 ? -4.946 -14.616 4.640 1.00 18.96 128 THR A CA 1
ATOM 699 C C . THR A 1 97 ? -5.357 -13.822 3.392 1.00 18.96 128 THR A C 1
ATOM 700 O O . THR A 1 97 ? -6.547 -13.834 2.990 1.00 18.36 128 THR A O 1
ATOM 704 N N . ARG A 1 98 ? -4.407 -13.120 2.816 1.00 19.27 129 ARG A N 1
ATOM 705 C CA . ARG A 1 98 ? -4.696 -12.285 1.629 1.00 20.62 129 ARG A CA 1
ATOM 706 C C . ARG A 1 98 ? -3.384 -12.024 0.909 1.00 19.79 129 ARG A C 1
ATOM 707 O O . ARG A 1 98 ? -2.312 -12.195 1.525 1.00 20.06 129 ARG A O 1
ATOM 715 N N . GLY A 1 99 ? -3.471 -11.585 -0.338 1.00 18.36 130 GLY A N 1
ATOM 716 C CA . GLY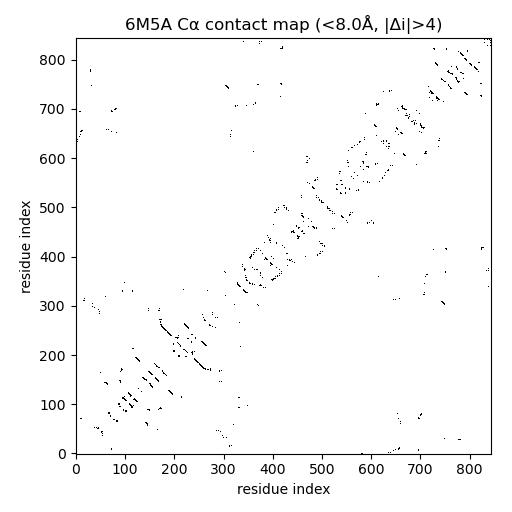 A 1 99 ? -2.271 -11.222 -1.073 1.00 19.26 130 GLY A CA 1
ATOM 717 C C . GLY A 1 99 ? -2.155 -9.719 -1.114 1.00 20.49 130 GLY A C 1
ATOM 718 O O . GLY A 1 99 ? -2.982 -9.026 -0.519 1.00 18.34 130 GLY A O 1
ATOM 719 N N . ARG A 1 100 ? -1.262 -9.206 -1.938 1.00 20.66 131 ARG A N 1
ATOM 720 C CA . ARG A 1 100 ? -1.020 -7.738 -2.025 1.00 21.46 131 ARG A CA 1
ATOM 721 C C . ARG A 1 100 ? -2.240 -7.000 -2.617 1.00 21.25 131 ARG A C 1
ATOM 722 O O . ARG A 1 100 ? -2.386 -5.804 -2.385 1.00 20.95 131 ARG A O 1
ATOM 730 N N . ALA A 1 101 ? -3.106 -7.692 -3.351 1.00 23.60 132 ALA A N 1
ATOM 731 C CA . ALA A 1 101 ? -4.294 -7.101 -3.993 1.00 22.11 132 ALA A CA 1
ATOM 732 C C . ALA A 1 101 ? -5.557 -7.905 -3.703 1.00 23.73 132 ALA A C 1
ATOM 733 O O . ALA A 1 101 ? -6.622 -7.271 -3.724 1.00 22.72 132 ALA A O 1
ATOM 735 N N . ALA A 1 102 ? -5.463 -9.229 -3.514 1.00 21.73 133 ALA A N 1
ATOM 736 C CA . ALA A 1 102 ? -6.638 -10.121 -3.430 1.00 22.48 133 ALA A CA 1
ATOM 737 C C . ALA A 1 102 ? -6.913 -10.480 -1.962 1.00 20.35 133 ALA A C 1
ATOM 738 O O . ALA A 1 102 ? -5.964 -10.779 -1.203 1.00 23.26 133 ALA A O 1
ATOM 740 N N . TYR A 1 103 ? -8.171 -10.401 -1.579 1.00 20.83 134 TYR A N 1
ATOM 741 C CA . TYR A 1 103 ? -8.636 -10.768 -0.230 1.00 19.75 134 TYR A CA 1
ATOM 742 C C . TYR A 1 103 ? -10.114 -11.089 -0.312 1.00 22.50 134 TYR A C 1
ATOM 743 O O . TYR A 1 103 ? -10.755 -10.738 -1.305 1.00 21.87 134 TYR A O 1
ATOM 752 N N . MET A 1 104 ? -10.654 -11.657 0.751 1.00 22.39 135 MET A N 1
ATOM 753 C CA . MET A 1 104 ? -12.100 -11.902 0.824 1.00 21.30 135 MET A CA 1
ATOM 754 C C . MET A 1 104 ? -12.748 -10.708 1.508 1.00 22.24 135 MET A C 1
ATOM 755 O O . MET A 1 104 ? -12.516 -10.478 2.710 1.00 21.34 135 MET A O 1
ATOM 760 N N . TYR A 1 105 ? -13.592 -10.016 0.757 1.00 22.19 136 TYR A N 1
ATOM 761 C CA . TYR A 1 105 ? -14.366 -8.861 1.254 1.00 22.70 136 TYR A CA 1
ATOM 762 C C . TYR A 1 105 ? -15.433 -9.381 2.216 1.00 21.99 136 TYR A C 1
ATOM 763 O O . TYR A 1 105 ? -15.632 -8.783 3.286 1.00 22.61 136 TYR A O 1
ATOM 772 N N . THR A 1 106 ? -16.050 -10.499 1.857 1.00 21.18 137 THR A N 1
ATOM 773 C CA . THR A 1 106 ? -16.866 -11.320 2.778 1.00 23.05 137 THR A CA 1
ATOM 774 C C . THR A 1 106 ? -16.364 -12.764 2.666 1.00 23.20 137 THR A C 1
ATOM 775 O O . THR A 1 106 ? -15.708 -13.119 1.653 1.00 24.33 137 THR A O 1
ATOM 779 N N . HIS A 1 107 ? -16.711 -13.572 3.645 1.00 22.66 138 HIS A N 1
ATOM 780 C CA . HIS A 1 107 ? -16.178 -14.939 3.750 1.00 22.11 138 HIS A CA 1
ATOM 781 C C . HIS A 1 107 ? -17.209 -15.852 4.384 1.00 24.73 138 HIS A C 1
ATOM 782 O O . HIS A 1 107 ? -17.749 -15.467 5.410 1.00 23.71 138 HIS A O 1
ATOM 789 N N . THR A 1 108 ? -17.364 -17.049 3.820 1.00 23.42 139 THR A N 1
ATOM 790 C CA . THR A 1 108 ? -18.158 -18.145 4.398 1.00 25.18 139 THR A CA 1
ATOM 791 C C . THR A 1 108 ? -17.181 -19.229 4.815 1.00 22.99 139 THR A C 1
ATOM 792 O O . THR A 1 108 ? -16.732 -20.005 3.978 1.00 22.38 139 THR A O 1
ATOM 796 N N . PRO A 1 109 ? -16.761 -19.238 6.091 1.00 20.40 140 PRO A N 1
ATOM 797 C CA . PRO A 1 109 ? -15.719 -20.156 6.536 1.00 22.49 140 PRO A CA 1
ATOM 798 C C . PRO A 1 109 ? -16.135 -21.639 6.450 1.00 25.05 140 PRO A C 1
ATOM 799 O O . PRO A 1 109 ? -15.219 -22.509 6.347 1.00 26.14 140 PRO A O 1
ATOM 803 N N . ASN A 1 110 ? -17.452 -21.920 6.510 1.00 23.91 141 ASN A N 1
ATOM 804 C CA . ASN A 1 110 ? -17.955 -23.322 6.619 1.00 24.68 141 ASN A CA 1
ATOM 805 C C . ASN A 1 110 ? -18.202 -23.905 5.217 1.00 26.52 141 ASN A C 1
ATOM 806 O O . ASN A 1 110 ? -18.820 -24.964 5.147 1.00 26.16 141 ASN A O 1
ATOM 811 N N . GLN A 1 111 ? -17.707 -23.275 4.149 1.00 25.24 142 GLN A N 1
ATOM 812 C CA . GLN A 1 111 ? -17.717 -23.843 2.774 1.00 27.22 142 GLN A CA 1
ATOM 813 C C . GLN A 1 111 ? -16.273 -24.011 2.301 1.00 25.93 142 GLN A C 1
ATOM 814 O O . GLN A 1 111 ? -15.438 -23.091 2.535 1.00 23.02 142 GLN A O 1
ATOM 820 N N . LEU A 1 112 ? -15.986 -25.147 1.677 1.00 22.37 143 LEU A N 1
ATOM 821 C CA . LEU A 1 112 ? -14.660 -25.465 1.087 1.00 23.83 143 LEU A CA 1
ATOM 822 C C . LEU A 1 112 ? -14.313 -24.451 -0.003 1.00 23.92 143 LEU A C 1
ATOM 823 O O . LEU A 1 112 ? -15.240 -23.976 -0.717 1.00 25.80 143 LEU A O 1
ATOM 828 N N . GLY A 1 113 ? -13.025 -24.160 -0.152 1.00 25.22 144 GLY A N 1
ATOM 829 C CA . GLY A 1 113 ? -12.537 -23.223 -1.174 1.00 25.17 144 GLY A CA 1
ATOM 830 C C . GLY A 1 113 ? -12.589 -21.814 -0.631 1.00 23.96 144 GLY A C 1
ATOM 831 O O . GLY A 1 113 ? -12.341 -21.631 0.563 1.00 22.56 144 GLY A O 1
ATOM 832 N N . PHE A 1 114 ? -12.897 -20.846 -1.476 1.00 22.78 145 PHE A N 1
ATOM 833 C CA . PHE A 1 114 ? -12.953 -19.418 -1.083 1.00 22.82 145 PHE A CA 1
ATOM 834 C C . PHE A 1 114 ? -14.332 -18.918 -1.462 1.00 23.28 145 PHE A C 1
ATOM 835 O O . PHE A 1 114 ? -14.569 -18.446 -2.570 1.00 23.59 145 PHE A O 1
ATOM 843 N N . VAL A 1 115 ? -15.254 -19.096 -0.546 1.00 22.82 146 VAL A N 1
ATOM 844 C CA . VAL A 1 115 ? -16.639 -18.666 -0.761 1.00 23.51 146 VAL A CA 1
ATOM 845 C C . VAL A 1 115 ? -16.861 -17.339 -0.049 1.00 21.94 146 VAL A C 1
ATOM 846 O O . VAL A 1 115 ? -16.529 -17.212 1.145 1.00 24.13 146 VAL A O 1
ATOM 850 N N . GLY A 1 116 ? -17.457 -16.423 -0.784 1.00 22.10 147 GLY A N 1
ATOM 851 C CA . GLY A 1 116 ? -17.794 -15.067 -0.347 1.00 24.57 147 GLY A CA 1
ATOM 852 C C . GLY A 1 116 ? -17.451 -14.084 -1.432 1.00 26.01 147 GLY A C 1
ATOM 853 O O . GLY A 1 116 ? -17.180 -14.493 -2.604 1.00 27.88 147 GLY A O 1
ATOM 854 N N . ASP A 1 117 ? -17.451 -12.807 -1.089 1.00 24.51 148 ASP A N 1
ATOM 855 C CA . ASP A 1 117 ? -17.208 -11.760 -2.090 1.00 22.93 148 ASP A CA 1
ATOM 856 C C . ASP A 1 117 ? -15.700 -11.579 -2.210 1.00 23.23 148 ASP A C 1
ATOM 857 O O . ASP A 1 117 ? -15.126 -10.917 -1.338 1.00 25.02 148 ASP A O 1
ATOM 862 N N . THR A 1 118 ? -15.085 -12.114 -3.262 1.00 21.45 149 THR A N 1
ATOM 863 C CA . THR A 1 118 ? -13.631 -11.958 -3.521 1.00 22.79 149 THR A CA 1
ATOM 864 C C . THR A 1 118 ? -13.354 -10.508 -3.947 1.00 23.59 149 THR A C 1
ATOM 865 O O . THR A 1 118 ? -14.087 -9.978 -4.794 1.00 26.10 149 THR A O 1
ATOM 869 N N . ALA A 1 119 ? -12.356 -9.875 -3.351 1.00 22.10 150 ALA A N 1
ATOM 870 C CA . ALA A 1 119 ? -11.830 -8.573 -3.792 1.00 22.08 150 ALA A CA 1
ATOM 871 C C . ALA A 1 119 ? -10.499 -8.790 -4.513 1.00 22.23 150 ALA A C 1
ATOM 872 O O . ALA A 1 119 ? -9.652 -9.561 -4.056 1.00 21.52 150 ALA A O 1
ATOM 874 N N . TYR A 1 120 ? -10.376 -8.151 -5.670 1.00 22.65 151 TYR A N 1
ATOM 875 C CA . TYR A 1 120 ? -9.100 -7.778 -6.304 1.00 21.53 151 TYR A CA 1
ATOM 876 C C . TYR A 1 120 ? -9.076 -6.246 -6.287 1.00 22.86 151 TYR A C 1
ATOM 877 O O . TYR A 1 120 ? -9.716 -5.634 -7.150 1.00 22.93 151 TYR A O 1
ATOM 886 N N . TRP A 1 121 ? -8.443 -5.690 -5.254 1.00 22.35 152 TRP A N 1
ATOM 887 C CA . TRP A 1 121 ? -8.466 -4.261 -4.843 1.00 23.41 152 TRP A CA 1
ATOM 888 C C . TRP A 1 121 ? -9.823 -3.946 -4.220 1.00 23.69 152 TRP A C 1
ATOM 889 O O . TRP A 1 121 ? -9.848 -3.520 -3.045 1.00 25.11 152 TRP A O 1
ATOM 900 N N . ASP A 1 122 ? -10.915 -4.302 -4.886 1.00 21.00 153 ASP A N 1
ATOM 901 C CA . ASP A 1 122 ? -12.268 -4.097 -4.355 1.00 23.99 153 ASP A CA 1
ATOM 902 C C . ASP A 1 122 ? -13.143 -5.284 -4.783 1.00 24.32 153 ASP A C 1
ATOM 903 O O . ASP A 1 122 ? -12.724 -6.087 -5.645 1.00 24.01 153 ASP A O 1
ATOM 908 N N . GLN A 1 123 ? -14.298 -5.358 -4.162 1.00 23.34 154 GLN A N 1
ATOM 909 C CA . GLN A 1 123 ? -15.241 -6.491 -4.239 1.00 28.59 154 GLN A CA 1
ATOM 910 C C . GLN A 1 123 ? -15.589 -6.717 -5.722 1.00 28.30 154 GLN A C 1
ATOM 911 O O . GLN A 1 123 ? -15.695 -5.742 -6.497 1.00 27.46 154 GLN A O 1
ATOM 917 N N . THR A 1 124 ? -15.622 -7.987 -6.124 1.00 28.59 155 THR A N 1
ATOM 918 C CA . THR A 1 124 ? -15.961 -8.460 -7.483 1.00 27.80 155 THR A CA 1
ATOM 919 C C . THR A 1 124 ? -17.370 -9.066 -7.497 1.00 27.41 155 THR A C 1
ATOM 920 O O . THR A 1 124 ? -17.831 -9.361 -8.592 1.00 32.03 155 THR A O 1
ATOM 924 N N . SER A 1 125 ? -17.978 -9.317 -6.340 1.00 27.18 156 SER A N 1
ATOM 925 C CA . SER A 1 125 ? -19.264 -10.058 -6.203 1.00 33.28 156 SER A CA 1
ATOM 926 C C . SER A 1 125 ? -19.134 -11.511 -6.668 1.00 31.15 156 SER A C 1
ATOM 927 O O . SER A 1 125 ? -20.145 -12.075 -7.050 1.00 34.81 156 SER A O 1
ATOM 930 N N . ARG A 1 126 ? -17.948 -12.090 -6.634 1.00 29.13 157 ARG A N 1
ATOM 931 C CA . ARG A 1 126 ? -17.700 -13.472 -7.103 1.00 29.99 157 ARG A CA 1
ATOM 932 C C . ARG A 1 126 ? -16.980 -14.225 -5.998 1.00 30.73 157 ARG A C 1
ATOM 933 O O . ARG A 1 126 ? -15.999 -13.677 -5.480 1.00 25.77 157 ARG A O 1
ATOM 941 N N . SER A 1 127 ? -17.387 -15.466 -5.727 1.00 28.58 158 SER A N 1
ATOM 942 C CA . SER A 1 127 ? -16.574 -16.442 -4.962 1.00 27.62 158 SER A CA 1
ATOM 943 C C . SER A 1 127 ? -15.274 -16.681 -5.695 1.00 24.10 158 SER A C 1
ATOM 944 O O . SER A 1 127 ? -15.226 -16.462 -6.929 1.00 26.44 158 SER A O 1
ATOM 947 N N . GLY A 1 128 ? -14.229 -17.068 -4.969 1.00 23.09 159 GLY A N 1
ATOM 948 C CA . GLY A 1 128 ? -12.958 -17.468 -5.610 1.00 24.03 159 GLY A CA 1
ATOM 949 C C . GLY A 1 128 ? -13.142 -18.815 -6.300 1.00 24.42 159 GLY A C 1
ATOM 950 O O . GLY A 1 128 ? -12.965 -18.944 -7.540 1.00 23.51 159 GLY A O 1
ATOM 951 N N . PHE A 1 129 ? -13.512 -19.802 -5.513 1.00 23.81 160 PHE A N 1
ATOM 952 C CA . PHE A 1 129 ? -13.906 -21.119 -6.045 1.00 23.55 160 PHE A CA 1
ATOM 953 C C . PHE A 1 129 ? -14.599 -21.913 -4.967 1.00 22.62 160 PHE A C 1
ATOM 954 O O . PHE A 1 129 ? -14.392 -21.676 -3.791 1.00 22.76 160 PHE A O 1
ATOM 962 N N . THR A 1 130 ? -15.462 -22.798 -5.443 1.00 25.48 161 THR A N 1
ATOM 963 C CA . THR A 1 130 ? -16.283 -23.723 -4.638 1.00 24.88 161 THR A CA 1
ATOM 964 C C . THR A 1 130 ? -15.802 -25.142 -4.933 1.00 25.22 161 THR A C 1
ATOM 965 O O . THR A 1 130 ? -15.157 -25.350 -5.967 1.00 25.54 161 THR A O 1
ATOM 969 N N . VAL A 1 131 ? -16.006 -26.034 -3.981 1.00 27.99 162 VAL A N 1
ATOM 970 C CA . VAL A 1 131 ? -15.613 -27.455 -4.126 1.00 27.18 162 VAL A CA 1
ATOM 971 C C . VAL A 1 131 ? -16.852 -28.292 -3.815 1.00 27.53 162 VAL A C 1
ATOM 972 O O . VAL A 1 131 ? -17.497 -28.060 -2.789 1.00 22.95 162 VAL A O 1
ATOM 976 N N . THR A 1 132 ? -17.196 -29.196 -4.722 1.00 26.80 163 THR A N 1
ATOM 977 C CA . THR A 1 132 ? -18.265 -30.197 -4.528 1.00 27.35 163 THR A CA 1
ATOM 978 C C . THR A 1 132 ? -17.570 -31.535 -4.270 1.00 26.54 163 THR A C 1
ATOM 979 O O . THR A 1 132 ? -16.618 -31.853 -4.982 1.00 24.23 163 THR A O 1
ATOM 983 N N . VAL A 1 133 ? -18.031 -32.274 -3.278 1.00 26.89 164 VAL A N 1
ATOM 984 C CA . VAL A 1 133 ? -17.456 -33.592 -2.909 1.00 25.76 164 VAL A CA 1
ATOM 985 C C . VAL A 1 133 ? -18.533 -34.636 -3.177 1.00 26.13 164 VAL A C 1
ATOM 986 O O . VAL A 1 133 ? -19.563 -34.602 -2.533 1.00 28.95 164 VAL A O 1
ATOM 990 N N . ASN A 1 134 ? -18.292 -35.522 -4.114 1.00 25.35 165 ASN A N 1
ATOM 991 C CA . ASN A 1 134 ? -19.284 -36.554 -4.485 1.00 25.47 165 ASN A CA 1
ATOM 992 C C . ASN A 1 134 ? -18.743 -37.904 -3.996 1.00 25.03 165 ASN A C 1
ATOM 993 O O . ASN A 1 134 ? -17.672 -38.292 -4.450 1.00 25.18 165 ASN A O 1
ATOM 998 N N . ALA A 1 135 ? -19.478 -38.586 -3.105 1.00 25.97 166 ALA A N 1
ATOM 999 C CA . ALA A 1 135 ? -19.147 -39.931 -2.586 1.00 27.71 166 ALA A CA 1
ATOM 1000 C C . ALA A 1 135 ? -20.440 -40.743 -2.596 1.00 27.82 166 ALA A C 1
ATOM 1001 O O . ALA A 1 135 ? -21.522 -40.165 -2.367 1.00 23.16 166 ALA A O 1
ATOM 1003 N N . ASP A 1 136 ? -20.330 -42.032 -2.879 1.00 28.42 167 ASP A N 1
ATOM 1004 C CA . ASP A 1 136 ? -21.479 -42.958 -2.879 1.00 26.85 167 ASP A CA 1
ATOM 1005 C C . ASP A 1 136 ? -22.465 -42.451 -3.935 1.00 28.09 167 ASP A C 1
ATOM 1006 O O . ASP A 1 136 ? -23.651 -42.693 -3.779 1.00 29.09 167 ASP A O 1
ATOM 1011 N N . GLY A 1 137 ? -21.983 -41.761 -4.968 1.00 26.29 168 GLY A N 1
ATOM 1012 C CA . GLY A 1 137 ? -22.850 -41.244 -6.036 1.00 27.77 168 GLY A CA 1
ATOM 1013 C C . GLY A 1 137 ? -23.510 -39.917 -5.680 1.00 28.19 168 GLY A C 1
ATOM 1014 O O . GLY A 1 137 ? -24.165 -39.400 -6.542 1.00 26.20 168 GLY A O 1
ATOM 1015 N N . SER A 1 138 ? -23.355 -39.380 -4.466 1.00 26.15 169 SER A N 1
ATOM 1016 C CA . SER A 1 138 ? -24.116 -38.191 -3.994 1.00 27.97 169 SER A CA 1
ATOM 1017 C C . SER A 1 138 ? -23.181 -37.023 -3.672 1.00 26.01 169 SER A C 1
ATOM 1018 O O . SER A 1 138 ? -22.138 -37.241 -3.031 1.00 26.00 169 SER A O 1
ATOM 1021 N N . ASN A 1 139 ? -23.626 -35.794 -3.936 1.00 27.26 170 ASN A N 1
ATOM 1022 C CA . ASN A 1 139 ? -22.886 -34.610 -3.430 1.00 25.74 170 ASN A CA 1
ATOM 1023 C C . ASN A 1 139 ? -23.121 -34.565 -1.930 1.00 23.92 170 ASN A C 1
ATOM 1024 O O . ASN A 1 139 ? -24.238 -34.712 -1.492 1.00 25.40 170 ASN A O 1
ATOM 1029 N N . GLN A 1 140 ? -22.065 -34.444 -1.190 1.00 23.85 171 GLN A N 1
ATOM 1030 C CA . GLN A 1 140 ? -22.091 -34.610 0.273 1.00 26.12 171 GLN A CA 1
ATOM 1031 C C . GLN A 1 140 ? -22.193 -33.226 0.924 1.00 28.90 171 GLN A C 1
ATOM 1032 O O . GLN A 1 140 ? -21.569 -32.255 0.407 1.00 28.67 171 GLN A O 1
ATOM 1038 N N . THR A 1 141 ? -22.901 -33.159 2.045 1.00 29.71 172 THR A N 1
ATOM 1039 C CA . THR A 1 141 ? -22.817 -32.027 2.990 1.00 31.94 172 THR A CA 1
ATOM 1040 C C . THR A 1 141 ? -21.609 -32.275 3.888 1.00 31.06 172 THR A C 1
ATOM 1041 O O . THR A 1 141 ? -21.622 -33.251 4.639 1.00 28.07 172 THR A O 1
ATOM 1045 N N . LEU A 1 142 ? -20.613 -31.401 3.810 1.00 29.01 173 LEU A N 1
ATOM 1046 C CA . LEU A 1 142 ? -19.415 -31.432 4.663 1.00 30.73 173 LEU A CA 1
ATOM 1047 C C . LEU A 1 142 ? -19.637 -30.360 5.734 1.00 32.88 173 LEU A C 1
ATOM 1048 O O . LEU A 1 142 ? -19.611 -29.176 5.407 1.00 34.68 173 LEU A O 1
ATOM 1053 N N . ASN A 1 143 ? -19.940 -30.765 6.956 1.00 29.66 174 ASN A N 1
ATOM 1054 C CA . ASN A 1 143 ? -20.206 -29.835 8.069 1.00 29.90 174 ASN A CA 1
ATOM 1055 C C . ASN A 1 143 ? -18.862 -29.402 8.590 1.00 28.09 174 ASN A C 1
ATOM 1056 O O . ASN A 1 143 ? -18.051 -30.277 8.871 1.00 26.82 174 ASN A O 1
ATOM 1061 N N . GLU A 1 144 ? -18.666 -28.098 8.772 1.00 26.88 175 GLU A N 1
ATOM 1062 C CA . GLU A 1 144 ? -17.442 -27.654 9.456 1.00 25.22 175 GLU A CA 1
ATOM 1063 C C . GLU A 1 144 ? -17.553 -28.049 10.931 1.00 24.51 175 GLU A C 1
ATOM 1064 O O . GLU A 1 144 ? -18.539 -27.681 11.584 1.00 27.12 175 GLU A O 1
ATOM 1070 N N . ASP A 1 145 ? -16.546 -28.692 11.482 1.00 25.22 176 ASP A N 1
ATOM 1071 C CA . ASP A 1 145 ? -16.386 -28.718 12.952 1.00 27.68 176 ASP A CA 1
ATOM 1072 C C . ASP A 1 145 ? -15.635 -27.443 13.356 1.00 27.13 176 ASP A C 1
ATOM 1073 O O . ASP A 1 145 ? -14.389 -27.414 13.296 1.00 27.11 176 ASP A O 1
ATOM 1078 N N . ALA A 1 146 ? -16.382 -26.408 13.713 1.00 29.86 177 ALA A N 1
ATOM 1079 C CA . ALA A 1 146 ? -15.873 -25.035 13.897 1.00 27.12 177 ALA A CA 1
ATOM 1080 C C . ALA A 1 146 ? -14.959 -24.985 15.121 1.00 30.46 177 ALA A C 1
ATOM 1081 O O . ALA A 1 146 ? -14.096 -24.093 15.164 1.00 29.72 177 ALA A O 1
ATOM 1083 N N . SER A 1 147 ? -15.052 -25.953 16.045 1.00 30.40 178 SER A N 1
ATOM 1084 C CA . SER A 1 147 ? -14.108 -26.074 17.194 1.00 31.80 178 SER A CA 1
ATOM 1085 C C . SER A 1 147 ? -12.709 -26.367 16.641 1.00 31.47 178 SER A C 1
ATOM 1086 O O . SER A 1 147 ? -11.751 -26.187 17.356 1.00 37.21 178 SER A O 1
ATOM 1089 N N . GLN A 1 148 ? -12.590 -26.853 15.409 1.00 28.92 179 GLN A N 1
ATOM 1090 C CA . GLN A 1 148 ? -11.277 -27.174 14.822 1.00 32.09 179 GLN A CA 1
ATOM 1091 C C . GLN A 1 148 ? -10.839 -26.005 13.940 1.00 28.43 179 GLN A C 1
ATOM 1092 O O . GLN A 1 148 ? -9.814 -26.143 13.261 1.00 28.45 179 GLN A O 1
ATOM 1098 N N . ARG A 1 149 ? -11.660 -24.963 13.828 1.00 25.11 180 ARG A N 1
ATOM 1099 C CA . ARG A 1 149 ? -11.317 -23.799 12.966 1.00 22.92 180 ARG A CA 1
ATOM 1100 C C . ARG A 1 149 ? -10.079 -23.129 13.558 1.00 22.18 180 ARG A C 1
ATOM 1101 O O . ARG A 1 149 ? -10.023 -22.858 14.773 1.00 23.97 180 ARG A O 1
ATOM 1109 N N . LYS A 1 150 ? -9.096 -22.876 12.717 1.00 22.08 181 LYS A N 1
ATOM 1110 C CA . LYS A 1 150 ? -7.896 -22.149 13.147 1.00 21.88 181 LYS A CA 1
ATOM 1111 C C . LYS A 1 150 ? -7.463 -21.264 11.995 1.00 20.26 181 LYS A C 1
ATOM 1112 O O . LYS A 1 150 ? -7.287 -21.786 10.897 1.00 22.99 181 LYS A O 1
ATOM 1118 N N . GLN A 1 151 ? -7.204 -20.004 12.279 1.00 20.40 182 GLN A N 1
ATOM 1119 C CA . GLN A 1 151 ? -6.609 -19.142 11.239 1.00 21.53 182 GLN A CA 1
ATOM 1120 C C . GLN A 1 151 ? -5.585 -18.197 11.866 1.00 21.29 182 GLN A C 1
ATOM 1121 O O . GLN A 1 151 ? -5.560 -17.926 13.097 1.00 21.84 182 GLN A O 1
ATOM 1127 N N . THR A 1 152 ? -4.688 -17.789 10.995 1.00 21.10 183 THR A N 1
ATOM 1128 C CA . THR A 1 152 ? -3.569 -16.888 11.273 1.00 20.03 183 THR A CA 1
ATOM 1129 C C . THR A 1 152 ? -3.565 -15.868 10.142 1.00 19.95 183 THR A C 1
ATOM 1130 O O . THR A 1 152 ? -4.268 -16.013 9.138 1.00 19.34 183 THR A O 1
ATOM 1134 N N . PRO A 1 153 ? -2.729 -14.834 10.237 1.00 21.00 184 PRO A N 1
ATOM 1135 C CA . PRO A 1 153 ? -2.533 -13.945 9.096 1.00 20.78 184 PRO A CA 1
ATOM 1136 C C . PRO A 1 153 ? -2.109 -14.642 7.787 1.00 22.04 184 PRO A C 1
ATOM 1137 O O . PRO A 1 153 ? -2.202 -14.017 6.736 1.00 19.98 184 PRO A O 1
ATOM 1141 N N . SER A 1 154 ? -1.578 -15.865 7.859 1.00 19.86 185 SER A N 1
ATOM 1142 C CA . SER A 1 154 ? -0.925 -16.529 6.706 1.00 21.43 185 SER A CA 1
ATOM 1143 C C . SER A 1 154 ? -1.766 -17.704 6.180 1.00 21.51 185 SER A C 1
ATOM 1144 O O . SER A 1 154 ? -1.494 -18.138 5.033 1.00 21.08 185 SER A O 1
ATOM 1147 N N . TYR A 1 155 ? -2.752 -18.196 6.932 1.00 19.75 186 TYR A N 1
ATOM 1148 C CA . TYR A 1 155 ? -3.573 -19.338 6.487 1.00 19.61 186 TYR A CA 1
ATOM 1149 C C . TYR A 1 155 ? -4.810 -19.502 7.357 1.00 21.62 186 TYR A C 1
ATOM 1150 O O . TYR A 1 155 ? -4.875 -19.079 8.504 1.00 19.81 186 TYR A O 1
ATOM 1159 N N . PHE A 1 156 ? -5.731 -20.264 6.788 1.00 22.64 187 PHE A N 1
ATOM 1160 C CA . PHE A 1 156 ? -6.944 -20.738 7.450 1.00 20.82 187 PHE A CA 1
ATOM 1161 C C . PHE A 1 156 ? -6.957 -22.261 7.347 1.00 21.34 187 PHE A C 1
ATOM 1162 O O . PHE A 1 156 ? -6.615 -22.802 6.277 1.00 21.05 187 PHE A O 1
ATOM 1170 N N . THR A 1 157 ? -7.359 -22.915 8.427 1.00 21.79 188 THR A N 1
ATOM 1171 C CA . THR A 1 157 ? -7.593 -24.367 8.405 1.00 21.62 188 THR A CA 1
ATOM 1172 C C . THR A 1 157 ? -8.844 -24.677 9.200 1.00 22.65 188 THR A C 1
ATOM 1173 O O . THR A 1 157 ? -9.178 -23.991 10.218 1.00 20.97 188 THR A O 1
ATOM 1177 N N . SER A 1 158 ? -9.564 -25.673 8.709 1.00 23.21 189 SER A N 1
ATOM 1178 C CA . SER A 1 158 ? -10.692 -26.231 9.457 1.00 23.05 189 SER A CA 1
ATOM 1179 C C . SER A 1 158 ? -10.881 -27.682 9.035 1.00 24.49 189 SER A C 1
ATOM 1180 O O . SER A 1 158 ? -10.213 -28.154 8.101 1.00 25.18 189 SER A O 1
ATOM 1183 N N . LEU A 1 159 ? -11.703 -28.360 9.798 1.00 26.62 190 LEU A N 1
ATOM 1184 C CA . LEU A 1 159 ? -12.083 -29.778 9.578 1.00 27.02 190 LEU A CA 1
ATOM 1185 C C . LEU A 1 159 ? -13.538 -29.811 9.155 1.00 25.27 190 LEU A C 1
ATOM 1186 O O . LEU A 1 159 ? -14.373 -29.167 9.832 1.00 28.18 190 LEU A O 1
ATOM 1191 N N . PHE A 1 160 ? -13.815 -30.510 8.062 1.00 25.69 191 PHE A N 1
ATOM 1192 C CA . PHE A 1 160 ? -15.167 -30.712 7.490 1.00 23.54 191 PHE A CA 1
ATOM 1193 C C . PHE A 1 160 ? -15.446 -32.210 7.512 1.00 24.21 191 PHE A C 1
ATOM 1194 O O . PHE A 1 160 ? -14.524 -33.015 7.209 1.00 23.83 191 PHE A O 1
ATOM 1202 N N . GLN A 1 161 ? -16.629 -32.561 7.989 1.00 27.19 192 GLN A N 1
ATOM 1203 C CA . GLN A 1 161 ? -17.047 -33.982 8.122 1.00 27.14 192 GLN A CA 1
ATOM 1204 C C . GLN A 1 161 ? -18.471 -34.122 7.633 1.00 27.83 192 GLN A C 1
ATOM 1205 O O . GLN A 1 161 ? -19.285 -33.232 7.915 1.00 26.65 192 GLN A O 1
ATOM 1211 N N . THR A 1 162 ? -18.789 -35.252 7.009 1.00 27.24 193 THR A N 1
ATOM 1212 C CA . THR A 1 162 ? -20.185 -35.638 6.736 1.00 24.39 193 THR A CA 1
ATOM 1213 C C . THR A 1 162 ? -20.897 -35.930 8.061 1.00 26.89 193 THR A C 1
ATOM 1214 O O . THR A 1 162 ? -20.222 -36.210 9.046 1.00 27.78 193 THR A O 1
ATOM 1218 N N . GLY A 1 163 ? -22.229 -35.877 8.065 1.00 27.03 194 GLY A N 1
ATOM 1219 C CA . GLY A 1 163 ? -23.051 -36.164 9.264 1.00 29.91 194 GLY A CA 1
ATOM 1220 C C . GLY A 1 163 ? -22.711 -37.505 9.874 1.00 31.15 194 GLY A C 1
ATOM 1221 O O . GLY A 1 163 ? -22.651 -37.611 11.122 1.00 29.48 194 GLY A O 1
ATOM 1222 N N . GLY A 1 164 ? -22.451 -38.523 9.054 1.00 27.68 195 GLY A N 1
ATOM 1223 C CA . GLY A 1 164 ? -22.191 -39.860 9.622 1.00 31.93 195 GLY A CA 1
ATOM 1224 C C . GLY A 1 164 ? -20.724 -40.081 9.886 1.00 31.34 195 GLY A C 1
ATOM 1225 O O . GLY A 1 164 ? -20.376 -41.201 10.285 1.00 30.97 195 GLY A O 1
ATOM 1226 N N . LYS A 1 165 ? -19.886 -39.085 9.580 1.00 29.23 196 LYS A N 1
ATOM 1227 C CA . LYS A 1 165 ? -18.429 -39.091 9.831 1.00 32.84 196 LYS A CA 1
ATOM 1228 C C . LYS A 1 165 ? -17.724 -40.199 9.024 1.00 34.81 196 LYS A C 1
ATOM 1229 O O . LYS A 1 165 ? -16.675 -40.646 9.485 1.00 35.65 196 LYS A O 1
ATOM 1235 N N . SER A 1 166 ? -18.243 -40.615 7.859 1.00 29.27 197 SER A N 1
ATOM 1236 C CA . SER A 1 166 ? -17.529 -41.602 6.996 1.00 29.12 197 SER A CA 1
ATOM 1237 C C . SER A 1 166 ? -16.480 -40.883 6.146 1.00 27.95 197 SER A C 1
ATOM 1238 O O . SER A 1 166 ? -15.667 -41.539 5.476 1.00 24.81 197 SER A O 1
ATOM 1241 N N . LEU A 1 167 ? -16.536 -39.555 6.109 1.00 26.28 198 LEU A N 1
ATOM 1242 C CA . LEU A 1 167 ? -15.691 -38.756 5.210 1.00 27.61 198 LEU A CA 1
ATOM 1243 C C . LEU A 1 167 ? -15.338 -37.446 5.911 1.00 27.04 198 LEU A C 1
ATOM 1244 O O . LEU A 1 167 ? -16.243 -36.805 6.518 1.00 25.89 198 LEU A O 1
ATOM 1249 N N . LYS A 1 168 ? -14.049 -37.126 5.865 1.00 24.68 199 LYS A N 1
ATOM 1250 C CA . LYS A 1 168 ? -13.459 -35.968 6.556 1.00 29.22 199 LYS A CA 1
ATOM 1251 C C . LYS A 1 168 ? -12.528 -35.303 5.564 1.00 28.03 199 LYS A C 1
ATOM 1252 O O . LYS A 1 168 ? -11.871 -36.014 4.768 1.00 30.05 199 LYS A O 1
ATOM 1258 N N . ILE A 1 169 ? -12.495 -33.979 5.626 1.00 27.62 200 ILE A N 1
ATOM 1259 C CA . ILE A 1 169 ? -11.549 -33.157 4.836 1.00 25.96 200 ILE A CA 1
ATOM 1260 C C . ILE A 1 169 ? -10.932 -32.126 5.773 1.00 25.91 200 ILE A C 1
ATOM 1261 O O . ILE A 1 169 ? -11.698 -31.372 6.455 1.00 26.00 200 ILE A O 1
ATOM 1266 N N . LYS A 1 170 ? -9.615 -32.168 5.876 1.00 24.82 201 LYS A N 1
ATOM 1267 C CA . LYS A 1 170 ? -8.849 -31.066 6.507 1.00 26.94 201 LYS A CA 1
ATOM 1268 C C . LYS A 1 170 ? -8.527 -30.097 5.371 1.00 24.63 201 LYS A C 1
ATOM 1269 O O . LYS A 1 170 ? -7.824 -30.478 4.422 1.00 22.42 201 LYS A O 1
ATOM 1275 N N . GLU A 1 171 ? -9.064 -28.895 5.451 1.00 24.58 202 GLU A N 1
ATOM 1276 C CA . GLU A 1 171 ? -8.738 -27.821 4.490 1.00 23.45 202 GLU A CA 1
ATOM 1277 C C . GLU A 1 171 ? -7.631 -26.962 5.096 1.00 23.32 202 GLU A C 1
ATOM 1278 O O . GLU A 1 171 ? -7.735 -26.604 6.276 1.00 21.27 202 GLU A O 1
ATOM 1284 N N . VAL A 1 172 ? -6.634 -26.631 4.295 1.00 22.29 203 VAL A N 1
ATOM 1285 C CA . VAL A 1 172 ? -5.656 -25.558 4.585 1.00 22.68 203 VAL A CA 1
ATOM 1286 C C . VAL A 1 172 ? -5.644 -24.635 3.384 1.00 22.50 203 VAL A C 1
ATOM 1287 O O . VAL A 1 172 ? -5.313 -25.103 2.286 1.00 23.53 203 VAL A O 1
ATOM 1291 N N . LYS A 1 173 ? -6.044 -23.383 3.594 1.00 23.32 204 LYS A N 1
ATOM 1292 C CA . LYS A 1 173 ? -6.188 -22.435 2.465 1.00 22.68 204 LYS A CA 1
ATOM 1293 C C . LYS A 1 173 ? -5.443 -21.145 2.797 1.00 21.13 204 LYS A C 1
ATOM 1294 O O . LYS A 1 173 ? -5.260 -20.810 3.966 1.00 20.37 204 LYS A O 1
ATOM 1300 N N . TYR A 1 174 ? -4.903 -20.525 1.771 1.00 19.69 205 TYR A N 1
ATOM 1301 C CA . TYR A 1 174 ? -3.971 -19.404 1.953 1.00 20.66 205 TYR A CA 1
ATOM 1302 C C . TYR A 1 174 ? -3.966 -18.686 0.630 1.00 20.62 205 TYR A C 1
ATOM 1303 O O . TYR A 1 174 ? -4.123 -19.356 -0.412 1.00 21.04 205 TYR A O 1
ATOM 1312 N N . ILE A 1 175 ? -3.797 -17.379 0.701 1.00 20.59 206 ILE A N 1
ATOM 1313 C CA . ILE A 1 175 ? -3.642 -16.553 -0.512 1.00 20.92 206 ILE A CA 1
ATOM 1314 C C . ILE A 1 175 ? -2.190 -16.121 -0.514 1.00 21.25 206 ILE A C 1
ATOM 1315 O O . ILE A 1 175 ? -1.708 -15.630 0.536 1.00 20.57 206 ILE A O 1
ATOM 1320 N N . THR A 1 176 ? -1.511 -16.310 -1.635 1.00 20.13 207 THR A N 1
ATOM 1321 C CA . THR A 1 176 ? -0.071 -15.994 -1.695 1.00 20.69 207 THR A CA 1
ATOM 1322 C C . THR A 1 176 ? 0.093 -14.478 -1.861 1.00 22.41 207 THR A C 1
ATOM 1323 O O . THR A 1 176 ? -0.875 -13.745 -2.213 1.00 21.35 207 THR A O 1
ATOM 1327 N N . TYR A 1 177 ? 1.320 -14.037 -1.703 1.00 22.75 208 TYR A N 1
ATOM 1328 C CA . TYR A 1 177 ? 1.677 -12.610 -1.803 1.00 21.65 208 TYR A CA 1
ATOM 1329 C C . TYR A 1 177 ? 1.193 -11.998 -3.123 1.00 20.00 208 TYR A C 1
ATOM 1330 O O . TYR A 1 177 ? 0.662 -10.891 -3.112 1.00 21.19 208 TYR A O 1
ATOM 1339 N N . ASN A 1 178 ? 1.300 -12.730 -4.229 1.00 18.61 209 ASN A N 1
ATOM 1340 C CA . ASN A 1 178 ? 0.927 -12.213 -5.564 1.00 21.00 209 ASN A CA 1
ATOM 1341 C C . ASN A 1 178 ? -0.385 -12.880 -6.018 1.00 21.10 209 ASN A C 1
ATOM 1342 O O . ASN A 1 178 ? -0.611 -13.007 -7.218 1.00 24.00 209 ASN A O 1
ATOM 1347 N N . ASN A 1 179 ? -1.274 -13.146 -5.080 1.00 21.59 210 ASN A N 1
ATOM 1348 C CA . ASN A 1 179 ? -2.737 -13.238 -5.315 1.00 21.66 210 ASN A CA 1
ATOM 1349 C C . ASN A 1 179 ? -3.084 -14.583 -5.944 1.00 21.27 210 ASN A C 1
ATOM 1350 O O . ASN A 1 179 ? -3.986 -14.601 -6.778 1.00 22.07 210 ASN A O 1
ATOM 1355 N N . VAL A 1 180 ? -2.410 -15.638 -5.525 1.00 21.86 211 VAL A N 1
ATOM 1356 C CA . VAL A 1 180 ? -2.835 -17.029 -5.855 1.00 21.00 211 VAL A CA 1
ATOM 1357 C C . VAL A 1 180 ? -3.601 -17.547 -4.655 1.00 21.00 211 VAL A C 1
ATOM 1358 O O . VAL A 1 180 ? -3.025 -17.592 -3.544 1.00 20.67 211 VAL A O 1
ATOM 1362 N N . MET A 1 181 ? -4.861 -17.887 -4.892 1.00 21.31 212 MET A N 1
ATOM 1363 C CA . MET A 1 181 ? -5.799 -18.425 -3.888 1.00 21.33 212 MET A CA 1
ATOM 1364 C C . MET A 1 181 ? -5.682 -19.951 -3.922 1.00 20.92 212 MET A C 1
ATOM 1365 O O . MET A 1 181 ? -5.927 -20.553 -4.983 1.00 23.89 212 MET A O 1
ATOM 1370 N N . VAL A 1 182 ? -5.154 -20.532 -2.865 1.00 20.21 213 VAL A N 1
ATOM 1371 C CA . VAL A 1 182 ? -4.796 -21.974 -2.823 1.00 22.23 213 VAL A CA 1
ATOM 1372 C C . VAL A 1 182 ? -5.600 -22.658 -1.717 1.00 23.08 213 VAL A C 1
ATOM 1373 O O . VAL A 1 182 ? -5.632 -22.152 -0.600 1.00 23.44 213 VAL A O 1
ATOM 1377 N N . ALA A 1 183 ? -6.113 -23.842 -2.009 1.00 22.21 214 ALA A N 1
ATOM 1378 C CA . ALA A 1 183 ? -6.779 -24.743 -1.039 1.00 22.75 214 ALA A CA 1
ATOM 1379 C C . ALA A 1 183 ? -6.078 -26.101 -1.111 1.00 22.70 214 ALA A C 1
ATOM 1380 O O . ALA A 1 183 ? -6.025 -26.690 -2.208 1.00 22.43 214 ALA A O 1
ATOM 1382 N N . ASN A 1 184 ? -5.487 -26.508 0.005 1.00 23.63 215 ASN A N 1
ATOM 1383 C CA . ASN A 1 184 ? -5.022 -27.891 0.249 1.00 23.21 215 ASN A CA 1
ATOM 1384 C C . ASN A 1 184 ? -6.186 -28.641 0.894 1.00 25.65 215 ASN A C 1
ATOM 1385 O O . ASN A 1 184 ? -6.680 -28.161 1.922 1.00 23.91 215 ASN A O 1
ATOM 1390 N N . LEU A 1 185 ? -6.600 -29.774 0.322 1.00 25.19 216 LEU A N 1
ATOM 1391 C CA . LEU A 1 185 ? -7.684 -30.604 0.920 1.00 24.56 216 LEU A CA 1
ATOM 1392 C C . LEU A 1 185 ? -7.118 -31.993 1.176 1.00 23.06 216 LEU A C 1
ATOM 1393 O O . LEU A 1 185 ? -6.729 -32.626 0.216 1.00 24.82 216 LEU A O 1
ATOM 1398 N N . THR A 1 186 ? -7.034 -32.386 2.437 1.00 24.33 217 THR A N 1
ATOM 1399 C CA . THR A 1 186 ? -6.643 -33.737 2.877 1.00 25.40 217 THR A CA 1
ATOM 1400 C C . THR A 1 186 ? -7.944 -34.514 3.087 1.00 25.65 217 THR A C 1
ATOM 1401 O O . THR A 1 186 ? -8.730 -34.151 3.977 1.00 23.99 217 THR A O 1
ATOM 1405 N N . VAL A 1 187 ? -8.211 -35.470 2.213 1.00 24.97 218 VAL A N 1
ATOM 1406 C CA . VAL A 1 187 ? -9.492 -36.217 2.174 1.00 26.12 218 VAL A CA 1
ATOM 1407 C C . VAL A 1 187 ? -9.249 -37.599 2.771 1.00 25.84 218 VAL A C 1
ATOM 1408 O O . VAL A 1 187 ? -8.316 -38.262 2.327 1.00 26.72 218 VAL A O 1
ATOM 1412 N N . GLU A 1 188 ? -10.111 -38.019 3.692 1.00 29.16 219 GLU A N 1
ATOM 1413 C CA . GLU A 1 188 ? -10.046 -39.360 4.318 1.00 30.40 219 GLU A CA 1
ATOM 1414 C C . GLU A 1 188 ? -11.443 -39.971 4.422 1.00 28.27 219 GLU A C 1
ATOM 1415 O O . GLU A 1 188 ? -12.346 -39.307 4.946 1.00 24.92 219 GLU A O 1
ATOM 1421 N N . SER A 1 189 ? -11.569 -41.241 4.015 1.00 25.98 220 SER A N 1
ATOM 1422 C CA . SER A 1 189 ? -12.819 -42.043 4.036 1.00 27.73 220 SER A CA 1
ATOM 1423 C C . SER A 1 189 ? -12.600 -43.213 4.989 1.00 27.28 220 SER A C 1
ATOM 1424 O O . SER A 1 189 ? -11.492 -43.763 4.940 1.00 31.95 220 SER A O 1
ATOM 1427 N N . THR A 1 190 ? -13.597 -43.574 5.806 1.00 29.74 221 THR A N 1
ATOM 1428 C CA . THR A 1 190 ? -13.555 -44.753 6.714 1.00 29.39 221 THR A CA 1
ATOM 1429 C C . THR A 1 190 ? -13.693 -46.044 5.896 1.00 30.69 221 THR A C 1
ATOM 1430 O O . THR A 1 190 ? -13.429 -47.087 6.434 1.00 33.23 221 THR A O 1
ATOM 1434 N N . GLN A 1 191 ? -14.126 -45.963 4.650 1.00 34.34 222 GLN A N 1
ATOM 1435 C CA . GLN A 1 191 ? -14.337 -47.125 3.756 1.00 35.65 222 GLN A CA 1
ATOM 1436 C C . GLN A 1 191 ? -13.574 -46.838 2.475 1.00 37.79 222 GLN A C 1
ATOM 1437 O O . GLN A 1 191 ? -13.439 -45.630 2.100 1.00 31.21 222 GLN A O 1
ATOM 1443 N N . ASP A 1 192 ? -13.159 -47.888 1.778 1.00 31.37 223 ASP A N 1
ATOM 1444 C CA . ASP A 1 192 ? -12.666 -47.753 0.388 1.00 32.09 223 ASP A CA 1
ATOM 1445 C C . ASP A 1 192 ? -13.691 -46.955 -0.401 1.00 31.56 223 ASP A C 1
ATOM 1446 O O . ASP A 1 192 ? -14.862 -47.304 -0.354 1.00 31.29 223 ASP A O 1
ATOM 1451 N N . ARG A 1 193 ? -13.271 -45.937 -1.145 1.00 30.49 224 ARG A N 1
ATOM 1452 C CA . ARG A 1 193 ? -14.257 -45.132 -1.882 1.00 30.46 224 ARG A CA 1
ATOM 1453 C C . ARG A 1 193 ? -13.628 -44.415 -3.051 1.00 29.71 224 ARG A C 1
ATOM 1454 O O . ARG A 1 193 ? -12.512 -43.962 -2.920 1.00 29.73 224 ARG A O 1
ATOM 1462 N N . ASP A 1 194 ? -14.392 -44.264 -4.118 1.00 30.32 225 ASP A N 1
ATOM 1463 C CA . ASP A 1 194 ? -14.085 -43.316 -5.202 1.00 31.94 225 ASP A CA 1
ATOM 1464 C C . ASP A 1 194 ? -14.745 -41.995 -4.836 1.00 31.31 225 ASP A C 1
ATOM 1465 O O . ASP A 1 194 ? -15.961 -41.943 -4.854 1.00 32.98 225 ASP A O 1
ATOM 1470 N N . VAL A 1 195 ? -13.964 -40.970 -4.541 1.00 28.63 226 VAL A N 1
ATOM 1471 C CA . VAL A 1 195 ? -14.558 -39.656 -4.182 1.00 27.02 226 VAL A CA 1
ATOM 1472 C C . VAL A 1 195 ? -14.246 -38.693 -5.315 1.00 28.18 226 VAL A C 1
ATOM 1473 O O . VAL A 1 195 ? -13.061 -38.520 -5.607 1.00 28.90 226 VAL A O 1
ATOM 1477 N N . THR A 1 196 ? -15.286 -38.122 -5.937 1.00 26.83 227 THR A N 1
ATOM 1478 C CA . THR A 1 196 ? -15.123 -37.151 -7.042 1.00 27.83 227 THR A CA 1
ATOM 1479 C C . THR A 1 196 ? -15.168 -35.746 -6.449 1.00 27.56 227 THR A C 1
ATOM 1480 O O . THR A 1 196 ? -16.189 -35.393 -5.795 1.00 25.02 227 THR A O 1
ATOM 1484 N N . LEU A 1 197 ? -14.066 -35.010 -6.605 1.00 27.88 228 LEU A N 1
ATOM 1485 C CA . LEU A 1 197 ? -14.018 -33.566 -6.253 1.00 25.89 228 LEU A CA 1
ATOM 1486 C C . LEU A 1 197 ? -14.204 -32.776 -7.547 1.00 26.73 228 LEU A C 1
ATOM 1487 O O . LEU A 1 197 ? -13.522 -33.090 -8.517 1.00 24.57 228 LEU A O 1
ATOM 1492 N N . THR A 1 198 ? -15.029 -31.747 -7.501 1.00 25.41 229 THR A N 1
ATOM 1493 C CA . THR A 1 198 ? -15.241 -30.797 -8.612 1.00 26.75 229 THR A CA 1
ATOM 1494 C C . THR A 1 198 ? -15.071 -29.395 -8.047 1.00 24.78 229 THR A C 1
ATOM 1495 O O . THR A 1 198 ? -15.627 -29.139 -7.001 1.00 23.94 229 THR A O 1
ATOM 1499 N N . THR A 1 199 ? -14.287 -28.571 -8.716 1.00 23.77 230 THR A N 1
ATOM 1500 C CA . THR A 1 199 ? -14.083 -27.171 -8.314 1.00 23.33 230 THR A CA 1
ATOM 1501 C C . THR A 1 199 ? -14.383 -26.273 -9.521 1.00 23.75 230 THR A C 1
ATOM 1502 O O . THR A 1 199 ? -14.086 -26.624 -10.680 1.00 22.25 230 THR A O 1
ATOM 1506 N N . ALA A 1 200 ? -15.026 -25.160 -9.229 1.00 25.10 231 ALA A N 1
ATOM 1507 C CA . ALA A 1 200 ? -15.514 -24.184 -10.209 1.00 26.87 231 ALA A CA 1
ATOM 1508 C C . ALA A 1 200 ? -15.155 -22.801 -9.676 1.00 25.78 231 ALA A C 1
ATOM 1509 O O . ALA A 1 200 ? -15.304 -22.559 -8.439 1.00 25.09 231 ALA A O 1
ATOM 1511 N N . SER A 1 201 ? -14.671 -21.945 -10.566 1.00 25.40 232 SER A N 1
ATOM 1512 C CA . SER A 1 201 ? -14.312 -20.552 -10.225 1.00 24.59 232 SER A CA 1
ATOM 1513 C C . SER A 1 201 ? -15.095 -19.620 -11.120 1.00 25.57 232 SER A C 1
ATOM 1514 O O . SER A 1 201 ? -14.925 -19.680 -12.333 1.00 26.33 232 SER A O 1
ATOM 1517 N N . PRO A 1 202 ? -15.857 -18.668 -10.554 1.00 26.05 233 PRO A N 1
ATOM 1518 C CA . PRO A 1 202 ? -16.438 -17.577 -11.334 1.00 27.23 233 PRO A CA 1
ATOM 1519 C C . PRO A 1 202 ? -15.384 -16.725 -12.077 1.00 30.01 233 PRO A C 1
ATOM 1520 O O . PRO A 1 202 ? -15.773 -15.931 -12.911 1.00 28.62 233 PRO A O 1
ATOM 1524 N N . PHE A 1 203 ? -14.107 -16.843 -11.706 1.00 24.30 234 PHE A N 1
ATOM 1525 C CA . PHE A 1 203 ? -12.975 -16.083 -12.287 1.00 26.04 234 PHE A CA 1
ATOM 1526 C C . PHE A 1 203 ? -12.401 -16.752 -13.536 1.00 26.74 234 PHE A C 1
ATOM 1527 O O . PHE A 1 203 ? -11.712 -16.056 -14.271 1.00 29.44 234 PHE A O 1
ATOM 1535 N N . ALA A 1 204 ? -12.565 -18.067 -13.711 1.00 27.12 235 ALA A N 1
ATOM 1536 C CA . ALA A 1 204 ? -11.868 -18.839 -14.770 1.00 26.12 235 ALA A CA 1
ATOM 1537 C C . ALA A 1 204 ? -12.668 -20.107 -15.113 1.00 30.87 235 ALA A C 1
ATOM 1538 O O . ALA A 1 204 ? -12.659 -21.073 -14.331 1.00 29.42 235 ALA A O 1
ATOM 1540 N N . ALA A 1 205 ? -13.356 -20.090 -16.244 1.00 32.64 236 ALA A N 1
ATOM 1541 C CA . ALA A 1 205 ? -14.283 -21.172 -16.643 1.00 34.79 236 ALA A CA 1
ATOM 1542 C C . ALA A 1 205 ? -14.044 -21.533 -18.103 1.00 35.01 236 ALA A C 1
ATOM 1543 O O . ALA A 1 205 ? -14.808 -22.309 -18.627 1.00 38.10 236 ALA A O 1
ATOM 1545 N N . GLU A 1 206 ? -12.994 -21.009 -18.720 1.00 36.21 237 GLU A N 1
ATOM 1546 C CA . GLU A 1 206 ? -12.754 -21.194 -20.169 1.00 36.14 237 GLU A CA 1
ATOM 1547 C C . GLU A 1 206 ? -11.668 -22.252 -20.337 1.00 34.55 237 GLU A C 1
ATOM 1548 O O . GLU A 1 206 ? -10.607 -22.155 -19.707 1.00 32.81 237 GLU A O 1
ATOM 1554 N N . GLY A 1 207 ? -11.928 -23.261 -21.177 1.00 32.42 238 GLY A N 1
ATOM 1555 C CA . GLY A 1 207 ? -10.969 -24.346 -21.404 1.00 30.81 238 GLY A CA 1
ATOM 1556 C C . GLY A 1 207 ? -11.649 -25.580 -21.973 1.00 32.10 238 GLY A C 1
ATOM 1557 O O . GLY A 1 207 ? -12.807 -25.813 -21.674 1.00 31.72 238 GLY A O 1
ATOM 1558 N N . ALA A 1 208 ? -10.927 -26.340 -22.783 1.00 36.37 239 ALA A N 1
ATOM 1559 C CA . ALA A 1 208 ? -11.469 -27.539 -23.456 1.00 39.40 239 ALA A CA 1
ATOM 1560 C C . ALA A 1 208 ? -11.579 -28.662 -22.421 1.00 34.29 239 ALA A C 1
ATOM 1561 O O . ALA A 1 208 ? -10.627 -28.852 -21.671 1.00 32.77 239 ALA A O 1
ATOM 1563 N N . ASP A 1 209 ? -12.658 -29.430 -22.439 1.00 35.03 240 ASP A N 1
ATOM 1564 C CA . ASP A 1 209 ? -12.734 -30.736 -21.736 1.00 35.86 240 ASP A CA 1
ATOM 1565 C C . ASP A 1 209 ? -11.437 -31.504 -22.008 1.00 33.20 240 ASP A C 1
ATOM 1566 O O . ASP A 1 209 ? -11.033 -31.625 -23.171 1.00 33.83 240 ASP A O 1
ATOM 1571 N N . GLY A 1 210 ? -10.788 -31.998 -20.955 1.00 31.91 241 GLY A N 1
ATOM 1572 C CA . GLY A 1 210 ? -9.556 -32.789 -21.054 1.00 30.72 241 GLY A CA 1
ATOM 1573 C C . GLY A 1 210 ? -8.324 -31.951 -20.826 1.00 33.09 241 GLY A C 1
ATOM 1574 O O . GLY A 1 210 ? -7.298 -32.547 -20.506 1.00 35.26 241 GLY A O 1
ATOM 1575 N N . ALA A 1 211 ? -8.421 -30.620 -20.967 1.00 33.28 242 ALA A N 1
ATOM 1576 C CA . ALA A 1 211 ? -7.386 -29.641 -20.544 1.00 34.25 242 ALA A CA 1
ATOM 1577 C C . ALA A 1 211 ? -7.131 -29.774 -19.023 1.00 34.48 242 ALA A C 1
ATOM 1578 O O . ALA A 1 211 ? -7.925 -30.461 -18.336 1.00 33.87 242 ALA A O 1
ATOM 1580 N N . THR A 1 212 ? -6.039 -29.192 -18.518 1.00 32.56 243 THR A N 1
ATOM 1581 C CA . THR A 1 212 ? -5.630 -29.272 -17.088 1.00 30.82 243 THR A CA 1
ATOM 1582 C C . THR A 1 212 ? -5.615 -27.858 -16.487 1.00 27.86 243 THR A C 1
ATOM 1583 O O . THR A 1 212 ? -5.061 -27.662 -15.395 1.00 29.08 243 THR A O 1
ATOM 1587 N N . GLU A 1 213 ? -6.173 -26.894 -17.202 1.00 29.19 244 GLU A N 1
ATOM 1588 C CA . GLU A 1 213 ? -6.239 -25.500 -16.717 1.00 32.07 244 GLU A CA 1
ATOM 1589 C C . GLU A 1 213 ? -7.471 -24.816 -17.278 1.00 27.54 244 GLU A C 1
ATOM 1590 O O . GLU A 1 213 ? -7.827 -25.092 -18.428 1.00 32.19 244 GLU A O 1
ATOM 1596 N N . LEU A 1 214 ? -8.104 -23.961 -16.481 1.00 25.42 245 LEU A N 1
ATOM 1597 C CA . LEU A 1 214 ? -9.160 -23.035 -16.940 1.00 25.78 245 LEU A CA 1
ATOM 1598 C C . LEU A 1 214 ? -8.639 -21.612 -16.825 1.00 28.64 245 LEU A C 1
ATOM 1599 O O . LEU A 1 214 ? -7.736 -21.358 -15.984 1.00 26.28 245 LEU A O 1
ATOM 1604 N N . THR A 1 215 ? -9.183 -20.728 -17.642 1.00 31.31 246 THR A N 1
ATOM 1605 C CA . THR A 1 215 ? -8.702 -19.330 -17.695 1.00 30.56 246 THR A CA 1
ATOM 1606 C C . THR A 1 215 ? -9.890 -18.392 -17.820 1.00 31.61 246 THR A C 1
ATOM 1607 O O . THR A 1 215 ? -11.031 -18.812 -18.134 1.00 28.12 246 THR A O 1
ATOM 1611 N N . GLY A 1 216 ? -9.620 -17.114 -17.565 1.00 31.66 247 GLY A N 1
ATOM 1612 C CA . GLY A 1 216 ? -10.621 -16.063 -17.724 1.00 29.55 247 GLY A CA 1
ATOM 1613 C C . GLY A 1 216 ? -9.955 -14.726 -17.898 1.00 30.08 247 GLY A C 1
ATOM 1614 O O . GLY A 1 216 ? -8.704 -14.650 -17.933 1.00 29.27 247 GLY A O 1
ATOM 1615 N N . ARG A 1 217 ? -10.768 -13.702 -18.025 1.00 32.40 248 ARG A N 1
ATOM 1616 C CA . ARG A 1 217 ? -10.249 -12.328 -17.964 1.00 39.07 248 ARG A CA 1
ATOM 1617 C C . ARG A 1 217 ? -11.366 -11.522 -17.341 1.00 36.63 248 ARG A C 1
ATOM 1618 O O . ARG A 1 217 ? -12.512 -11.789 -17.650 1.00 37.66 248 ARG A O 1
ATOM 1626 N N . VAL A 1 218 ? -11.021 -10.731 -16.335 1.00 33.45 249 VAL A N 1
ATOM 1627 C CA . VAL A 1 218 ? -11.993 -10.048 -15.451 1.00 31.42 249 VAL A CA 1
ATOM 1628 C C . VAL A 1 218 ? -11.523 -8.602 -15.346 1.00 32.45 249 VAL A C 1
ATOM 1629 O O . VAL A 1 218 ? -10.360 -8.397 -15.003 1.00 29.11 249 VAL A O 1
ATOM 1633 N N . ASN A 1 219 ? -12.377 -7.640 -15.697 1.00 31.79 250 ASN A N 1
ATOM 1634 C CA . ASN A 1 219 ? -12.076 -6.225 -15.398 1.00 33.11 250 ASN A CA 1
ATOM 1635 C C . ASN A 1 219 ? -12.408 -6.033 -13.925 1.00 31.14 250 ASN A C 1
ATOM 1636 O O . ASN A 1 219 ? -13.502 -6.395 -13.524 1.00 34.03 250 ASN A O 1
ATOM 1641 N N . VAL A 1 220 ? -11.515 -5.427 -13.159 1.00 29.47 251 VAL A N 1
ATOM 1642 C CA . VAL A 1 220 ? -11.801 -5.168 -11.726 1.00 30.20 251 VAL A CA 1
ATOM 1643 C C . VAL A 1 220 ? -12.705 -3.949 -11.636 1.00 33.23 251 VAL A C 1
ATOM 1644 O O . VAL A 1 220 ? -12.940 -3.288 -12.667 1.00 33.11 251 VAL A O 1
ATOM 1648 N N . LYS A 1 221 ? -13.172 -3.663 -10.426 1.00 33.94 252 LYS A N 1
ATOM 1649 C CA . LYS A 1 221 ? -14.050 -2.519 -10.125 1.00 35.74 252 LYS A CA 1
ATOM 1650 C C . LYS A 1 221 ? -13.415 -1.258 -10.709 1.00 35.85 252 LYS A C 1
ATOM 1651 O O . LYS A 1 221 ? -12.173 -1.087 -10.577 1.00 30.87 252 LYS A O 1
ATOM 1657 N N . ASN A 1 222 ? -14.255 -0.439 -11.353 1.00 35.72 253 ASN A N 1
ATOM 1658 C CA . ASN A 1 222 ? -13.905 0.869 -11.961 1.00 38.20 253 ASN A CA 1
ATOM 1659 C C . ASN A 1 222 ? -12.902 0.682 -13.096 1.00 37.77 253 ASN A C 1
ATOM 1660 O O . ASN A 1 222 ? -12.258 1.678 -13.443 1.00 37.82 253 ASN A O 1
ATOM 1665 N N . ASN A 1 223 ? -12.795 -0.527 -13.658 1.00 36.07 254 ASN A N 1
ATOM 1666 C CA . ASN A 1 223 ? -11.864 -0.873 -14.770 1.00 40.60 254 ASN A CA 1
ATOM 1667 C C . ASN A 1 223 ? -10.458 -0.325 -14.494 1.00 35.77 254 ASN A C 1
ATOM 1668 O O . ASN A 1 223 ? -9.823 0.144 -15.441 1.00 37.40 254 ASN A O 1
ATOM 1673 N N . LEU A 1 224 ? -9.945 -0.489 -13.273 1.00 34.72 255 LEU A N 1
ATOM 1674 C CA . LEU A 1 224 ? -8.608 0.038 -12.907 1.00 31.59 255 LEU A CA 1
ATOM 1675 C C . LEU A 1 224 ? -7.560 -0.861 -13.530 1.00 32.10 255 LEU A C 1
ATOM 1676 O O . LEU A 1 224 ? -6.463 -0.420 -13.771 1.00 30.29 255 LEU A O 1
ATOM 1681 N N . THR A 1 225 ? -7.907 -2.116 -13.764 1.00 29.20 256 THR A N 1
ATOM 1682 C CA . THR A 1 225 ? -7.016 -3.079 -14.440 1.00 26.98 256 THR A CA 1
ATOM 1683 C C . THR A 1 225 ? -7.865 -4.271 -14.865 1.00 24.94 256 THR A C 1
ATOM 1684 O O . THR A 1 225 ? -9.095 -4.294 -14.630 1.00 26.49 256 THR A O 1
ATOM 1688 N N . THR A 1 226 ? -7.203 -5.200 -15.505 1.00 27.66 257 THR A N 1
ATOM 1689 C CA . THR A 1 226 ? -7.774 -6.478 -15.944 1.00 27.59 257 THR A CA 1
ATOM 1690 C C . THR A 1 226 ? -6.894 -7.551 -15.345 1.00 27.07 257 THR A C 1
ATOM 1691 O O . THR A 1 226 ? -5.656 -7.413 -15.420 1.00 27.93 257 THR A O 1
ATOM 1695 N N . ILE A 1 227 ? -7.529 -8.570 -14.784 1.00 25.36 258 ILE A N 1
ATOM 1696 C CA . ILE A 1 227 ? -6.829 -9.793 -14.325 1.00 25.08 258 ILE A CA 1
ATOM 1697 C C . ILE A 1 227 ? -7.155 -10.942 -15.265 1.00 24.52 258 ILE A C 1
ATOM 1698 O O . ILE A 1 227 ? -8.148 -10.855 -15.992 1.00 25.74 258 ILE A O 1
ATOM 1703 N N . TYR A 1 228 ? -6.262 -11.918 -15.300 1.00 27.40 259 TYR A N 1
ATOM 1704 C CA . TYR A 1 228 ? -6.232 -13.014 -16.298 1.00 27.99 259 TYR A CA 1
ATOM 1705 C C . TYR A 1 228 ? -6.180 -14.327 -15.545 1.00 24.92 259 TYR A C 1
ATOM 1706 O O . TYR A 1 228 ? -5.155 -15.003 -15.534 1.00 26.51 259 TYR A O 1
ATOM 1715 N N . PRO A 1 229 ? -7.250 -14.691 -14.817 1.00 28.63 260 PRO A N 1
ATOM 1716 C CA . PRO A 1 229 ? -7.130 -15.780 -13.847 1.00 26.34 260 PRO A CA 1
ATOM 1717 C C . PRO A 1 229 ? -6.847 -17.109 -14.538 1.00 26.61 260 PRO A C 1
ATOM 1718 O O . PRO A 1 229 ? -7.252 -17.313 -15.664 1.00 26.49 260 PRO A O 1
ATOM 1722 N N . ARG A 1 230 ? -6.046 -17.909 -13.866 1.00 24.61 261 ARG A N 1
ATOM 1723 C CA . ARG A 1 230 ? -5.726 -19.284 -14.266 1.00 25.65 261 ARG A CA 1
ATOM 1724 C C . ARG A 1 230 ? -6.094 -20.166 -13.076 1.00 26.47 261 ARG A C 1
ATOM 1725 O O . ARG A 1 230 ? -5.860 -19.763 -11.892 1.00 24.01 261 ARG A O 1
ATOM 1733 N N . PHE A 1 231 ? -6.646 -21.333 -13.378 1.00 28.23 262 PHE A N 1
ATOM 1734 C CA . PHE A 1 231 ? -7.262 -22.221 -12.385 1.00 23.00 262 PHE A CA 1
ATOM 1735 C C . PHE A 1 231 ? -6.890 -23.659 -12.717 1.00 26.63 262 PHE A C 1
ATOM 1736 O O . PHE A 1 231 ? -7.070 -24.059 -13.875 1.00 24.54 262 PHE A O 1
ATOM 1744 N N . SER A 1 232 ? -6.336 -24.366 -11.733 1.00 24.06 263 SER A N 1
ATOM 1745 C CA . SER A 1 232 ? -5.790 -25.727 -11.889 1.00 24.10 263 SER A CA 1
ATOM 1746 C C . SER A 1 232 ? -5.722 -26.364 -10.520 1.00 24.52 263 SER A C 1
ATOM 1747 O O . SER A 1 232 ? -5.962 -25.678 -9.527 1.00 25.56 263 SER A O 1
ATOM 1750 N N . ALA A 1 233 ? -5.466 -27.660 -10.502 1.00 24.01 264 ALA A N 1
ATOM 1751 C CA . ALA A 1 233 ? -5.438 -28.472 -9.285 1.00 24.38 264 ALA A CA 1
ATOM 1752 C C . ALA A 1 233 ? -4.620 -29.711 -9.560 1.00 27.48 264 ALA A C 1
ATOM 1753 O O . ALA A 1 233 ? -4.442 -30.118 -10.750 1.00 27.26 264 ALA A O 1
ATOM 1755 N N . ASN A 1 234 ? -4.111 -30.280 -8.490 1.00 25.92 265 ASN A N 1
ATOM 1756 C CA . ASN A 1 234 ? -3.398 -31.561 -8.605 1.00 28.42 265 ASN A CA 1
ATOM 1757 C C . ASN A 1 234 ? -3.750 -32.496 -7.454 1.00 26.89 265 ASN A C 1
ATOM 1758 O O . ASN A 1 234 ? -4.163 -32.051 -6.351 1.00 23.94 265 ASN A O 1
ATOM 1763 N N . ASN A 1 235 ? -3.559 -33.773 -7.756 1.00 28.88 266 ASN A N 1
ATOM 1764 C CA . ASN A 1 235 ? -3.656 -34.921 -6.834 1.00 29.03 266 ASN A CA 1
ATOM 1765 C C . ASN A 1 235 ? -2.320 -35.066 -6.125 1.00 31.39 266 ASN A C 1
ATOM 1766 O O . ASN A 1 235 ? -1.371 -34.419 -6.541 1.00 34.14 266 ASN A O 1
ATOM 1771 N N . GLN A 1 236 ? -2.288 -35.887 -5.087 1.00 30.42 267 GLN A N 1
ATOM 1772 C CA . GLN A 1 236 ? -1.093 -36.094 -4.252 1.00 33.85 267 GLN A CA 1
ATOM 1773 C C . GLN A 1 236 ? 0.062 -36.646 -5.090 1.00 36.66 267 GLN A C 1
ATOM 1774 O O . GLN A 1 236 ? 1.208 -36.402 -4.699 1.00 38.80 267 GLN A O 1
ATOM 1780 N N . ASP A 1 237 ? -0.215 -37.423 -6.145 1.00 36.64 268 ASP A N 1
ATOM 1781 C CA . ASP A 1 237 ? 0.843 -37.968 -7.048 1.00 41.65 268 ASP A CA 1
ATOM 1782 C C . ASP A 1 237 ? 1.252 -36.944 -8.116 1.00 44.10 268 ASP A C 1
ATOM 1783 O O . ASP A 1 237 ? 1.959 -37.345 -9.032 1.00 49.19 268 ASP A O 1
ATOM 1788 N N . GLY A 1 238 ? 0.855 -35.672 -7.998 1.00 42.85 269 GLY A N 1
ATOM 1789 C CA . GLY A 1 238 ? 1.251 -34.622 -8.950 1.00 41.94 269 GLY A CA 1
ATOM 1790 C C . GLY A 1 238 ? 0.418 -34.616 -10.230 1.00 44.50 269 GLY A C 1
ATOM 1791 O O . GLY A 1 238 ? 0.534 -33.644 -10.990 1.00 45.69 269 GLY A O 1
ATOM 1792 N N . SER A 1 239 ? -0.464 -35.582 -10.476 1.00 40.69 270 SER A N 1
ATOM 1793 C CA . SER A 1 239 ? -1.318 -35.518 -11.689 1.00 39.52 270 SER A CA 1
ATOM 1794 C C . SER A 1 239 ? -2.227 -34.280 -11.570 1.00 36.87 270 SER A C 1
ATOM 1795 O O . SER A 1 239 ? -2.633 -33.926 -10.434 1.00 34.37 270 SER A O 1
ATOM 1798 N N . ASN A 1 240 ? -2.543 -33.638 -12.687 1.00 33.54 271 ASN A N 1
ATOM 1799 C CA . ASN A 1 240 ? -3.456 -32.472 -12.687 1.00 33.33 271 ASN A CA 1
ATOM 1800 C C . ASN A 1 240 ? -4.897 -32.967 -12.769 1.00 36.18 271 ASN A C 1
ATOM 1801 O O . ASN A 1 240 ? -5.144 -34.091 -13.241 1.00 32.49 271 ASN A O 1
ATOM 1806 N N . TRP A 1 241 ? -5.813 -32.175 -12.213 1.00 29.77 27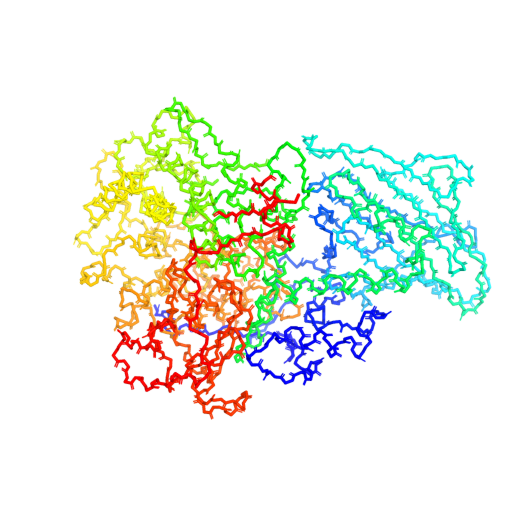2 TRP A N 1
ATOM 1807 C CA . TRP A 1 241 ? -7.265 -32.342 -12.400 1.00 26.41 272 TRP A CA 1
ATOM 1808 C C . TRP A 1 241 ? -7.584 -31.992 -13.849 1.00 27.24 272 TRP A C 1
ATOM 1809 O O . TRP A 1 241 ? -6.868 -31.203 -14.435 1.00 26.53 272 TRP A O 1
ATOM 1820 N N . ILE A 1 242 ? -8.653 -32.560 -14.391 1.00 28.79 273 ILE A N 1
ATOM 1821 C CA . ILE A 1 242 ? -8.956 -32.352 -15.823 1.00 31.00 273 ILE A CA 1
ATOM 1822 C C . ILE A 1 242 ? -10.152 -31.437 -15.882 1.00 27.31 273 ILE A C 1
ATOM 1823 O O . ILE A 1 242 ? -10.968 -31.421 -14.943 1.00 26.71 273 ILE A O 1
ATOM 1828 N N . VAL A 1 243 ? -10.218 -30.679 -16.959 1.00 28.14 274 VAL A N 1
ATOM 1829 C CA . VAL A 1 243 ? -11.372 -29.794 -17.217 1.00 30.67 274 VAL A CA 1
ATOM 1830 C C . VAL A 1 243 ? -12.540 -30.697 -17.618 1.00 35.73 274 VAL A C 1
ATOM 1831 O O . VAL A 1 243 ? -12.359 -31.614 -18.444 1.00 36.65 274 VAL A O 1
ATOM 1835 N N . SER A 1 244 ? -13.701 -30.400 -17.076 1.00 33.44 275 SER A N 1
ATOM 1836 C CA . SER A 1 244 ? -14.991 -30.967 -17.495 1.00 34.71 275 SER A CA 1
ATOM 1837 C C . SER A 1 244 ? -16.050 -29.874 -17.360 1.00 32.47 275 SER A C 1
ATOM 1838 O O . SER A 1 244 ? -16.336 -29.471 -16.233 1.00 33.06 275 SER A O 1
ATOM 1841 N N . GLY A 1 245 ? -16.605 -29.391 -18.470 1.00 28.50 276 GLY A N 1
ATOM 1842 C CA . GLY A 1 245 ? -17.716 -28.434 -18.432 1.00 30.03 276 GLY A CA 1
ATOM 1843 C C . GLY A 1 245 ? -17.343 -27.152 -17.684 1.00 29.00 276 GLY A C 1
ATOM 1844 O O . GLY A 1 245 ? -18.159 -26.683 -16.880 1.00 32.59 276 GLY A O 1
ATOM 1845 N N . GLY A 1 246 ? -16.141 -26.626 -17.904 1.00 28.11 277 GLY A N 1
ATOM 1846 C CA . GLY A 1 246 ? -15.707 -25.349 -17.301 1.00 29.75 277 GLY A CA 1
ATOM 1847 C C . GLY A 1 246 ? -15.480 -25.483 -15.806 1.00 29.85 277 GLY A C 1
ATOM 1848 O O . GLY A 1 246 ? -15.611 -24.481 -15.071 1.00 29.33 277 GLY A O 1
ATOM 1849 N N . LYS A 1 247 ? -15.175 -26.687 -15.369 1.00 28.71 278 LYS A N 1
ATOM 1850 C CA . LYS A 1 247 ? -14.836 -27.004 -13.963 1.00 29.07 278 LYS A CA 1
ATOM 1851 C C . LYS A 1 247 ? -13.610 -27.895 -14.002 1.00 27.63 278 LYS A C 1
ATOM 1852 O O . LYS A 1 247 ? -13.259 -28.416 -15.085 1.00 28.64 278 LYS A O 1
ATOM 1858 N N . LEU A 1 248 ? -12.982 -28.091 -12.860 1.00 26.28 279 LEU A N 1
ATOM 1859 C CA . LEU A 1 248 ? -11.859 -29.033 -12.736 1.00 26.19 279 LEU A CA 1
ATOM 1860 C C . LEU A 1 248 ? -12.384 -30.199 -11.937 1.00 25.08 279 LEU A C 1
ATOM 1861 O O . LEU A 1 248 ? -13.116 -29.964 -10.984 1.00 24.71 279 LEU A O 1
ATOM 1866 N N . THR A 1 249 ? -11.989 -31.403 -12.299 1.00 25.50 280 THR A N 1
ATOM 1867 C CA . THR A 1 249 ? -12.531 -32.583 -11.601 1.00 26.97 280 THR A CA 1
ATOM 1868 C C . THR A 1 249 ? -11.413 -33.586 -11.429 1.00 25.72 280 THR A C 1
ATOM 1869 O O . THR A 1 249 ? -10.525 -33.662 -12.272 1.00 23.72 280 THR A O 1
ATOM 1873 N N . SER A 1 250 ? -11.485 -34.303 -10.315 1.00 25.33 281 SER A N 1
ATOM 1874 C CA . SER A 1 250 ? -10.617 -35.447 -9.995 1.00 26.62 281 SER A CA 1
ATOM 1875 C C . SER A 1 250 ? -11.420 -36.461 -9.183 1.00 25.28 281 SER A C 1
ATOM 1876 O O . SER A 1 250 ? -12.113 -36.071 -8.269 1.00 26.29 281 SER A O 1
ATOM 1879 N N . THR A 1 251 ? -11.220 -37.739 -9.444 1.00 27.32 282 THR A N 1
ATOM 1880 C CA . THR A 1 251 ? -11.793 -38.817 -8.612 1.00 27.28 282 THR A CA 1
ATOM 1881 C C . THR A 1 251 ? -10.635 -39.455 -7.872 1.00 26.95 282 THR A C 1
ATOM 1882 O O . THR A 1 251 ? -9.729 -39.929 -8.524 1.00 28.44 282 THR A O 1
ATOM 1886 N N . LEU A 1 252 ? -10.673 -39.402 -6.553 1.00 25.36 283 LEU A N 1
ATOM 1887 C CA . LEU A 1 252 ? -9.677 -40.056 -5.693 1.00 26.61 283 LEU A CA 1
ATOM 1888 C C . LEU A 1 252 ? -10.135 -41.494 -5.459 1.00 26.91 283 LEU A C 1
ATOM 1889 O O . LEU A 1 252 ? -11.343 -41.724 -5.166 1.00 28.36 283 LEU A O 1
ATOM 1894 N N . SER A 1 253 ? -9.204 -42.406 -5.628 1.00 28.25 284 SER A N 1
ATOM 1895 C CA . SER A 1 253 ? -9.361 -43.826 -5.262 1.00 28.37 284 SER A CA 1
ATOM 1896 C C . SER A 1 253 ? -8.873 -43.951 -3.829 1.00 28.17 284 SER A C 1
ATOM 1897 O O . SER A 1 253 ? -7.671 -44.068 -3.611 1.00 29.21 284 SER A O 1
ATOM 1900 N N . LEU A 1 254 ? -9.777 -43.771 -2.877 1.00 28.66 285 LEU A N 1
ATOM 1901 C CA . LEU A 1 254 ? -9.416 -43.680 -1.451 1.00 28.67 285 LEU A CA 1
ATOM 1902 C C . LEU A 1 254 ? -9.439 -45.093 -0.872 1.00 29.65 285 LEU A C 1
ATOM 1903 O O . LEU A 1 254 ? -10.443 -45.769 -1.007 1.00 30.06 285 LEU A O 1
ATOM 1908 N N . LYS A 1 255 ? -8.371 -45.466 -0.192 1.00 32.11 286 LYS A N 1
ATOM 1909 C CA . LYS A 1 255 ? -8.308 -46.663 0.662 1.00 35.87 286 LYS A CA 1
ATOM 1910 C C . LYS A 1 255 ? -8.837 -46.255 2.026 1.00 30.85 286 LYS A C 1
ATOM 1911 O O . LYS A 1 255 ? -8.605 -45.118 2.438 1.00 28.87 286 LYS A O 1
ATOM 1917 N N . ALA A 1 256 ? -9.525 -47.166 2.692 1.00 29.52 287 ALA A N 1
ATOM 1918 C CA . ALA A 1 256 ? -10.094 -46.944 4.040 1.00 33.63 287 ALA A CA 1
ATOM 1919 C C . ALA A 1 256 ? -8.983 -46.421 4.948 1.00 33.68 287 ALA A C 1
ATOM 1920 O O . ALA A 1 256 ? -7.887 -46.998 4.941 1.00 32.49 287 ALA A O 1
ATOM 1922 N N . ASN A 1 257 ? -9.236 -45.309 5.636 1.00 32.39 288 ASN A N 1
ATOM 1923 C CA . ASN A 1 257 ? -8.376 -44.739 6.702 1.00 32.19 288 ASN A CA 1
ATOM 1924 C C . ASN A 1 257 ? -7.027 -44.294 6.137 1.00 33.63 288 ASN A C 1
ATOM 1925 O O . ASN A 1 257 ? -6.065 -44.180 6.922 1.00 37.17 288 ASN A O 1
ATOM 1930 N N . GLU A 1 258 ? -6.960 -44.033 4.838 1.00 30.72 289 GLU A N 1
ATOM 1931 C CA . GLU A 1 258 ? -5.727 -43.560 4.170 1.00 31.49 289 GLU A CA 1
ATOM 1932 C C . GLU A 1 258 ? -5.990 -42.219 3.490 1.00 32.06 289 GLU A C 1
ATOM 1933 O O . GLU A 1 258 ? -6.592 -42.171 2.407 1.00 27.49 289 GLU A O 1
ATOM 1939 N N . PRO A 1 259 ? -5.485 -41.106 4.066 1.00 34.60 290 PRO A N 1
ATOM 1940 C CA . PRO A 1 259 ? -5.730 -39.778 3.500 1.00 33.10 290 PRO A CA 1
ATOM 1941 C C . PRO A 1 259 ? -4.995 -39.556 2.180 1.00 34.07 290 PRO A C 1
ATOM 1942 O O . PRO A 1 259 ? -3.940 -40.111 1.973 1.00 32.20 290 PRO A O 1
ATOM 1946 N N . GLN A 1 260 ? -5.582 -38.745 1.309 1.00 29.23 291 GLN A N 1
ATOM 1947 C CA . GLN A 1 260 ? -4.888 -38.213 0.118 1.00 29.09 291 GLN A CA 1
ATOM 1948 C C . GLN A 1 260 ? -5.108 -36.704 0.105 1.00 27.29 291 GLN A C 1
ATOM 1949 O O . GLN A 1 260 ? -6.217 -36.271 0.497 1.00 26.38 291 GLN A O 1
ATOM 1955 N N . THR A 1 261 ? -4.088 -35.950 -0.275 1.00 26.71 292 THR A N 1
ATOM 1956 C CA . THR A 1 261 ? -4.098 -34.474 -0.199 1.00 26.69 292 THR A CA 1
ATOM 1957 C C . THR A 1 261 ? -4.057 -33.924 -1.623 1.00 30.89 292 THR A C 1
ATOM 1958 O O . THR A 1 261 ? -3.141 -34.265 -2.389 1.00 35.11 292 THR A O 1
ATOM 1962 N N . VAL A 1 262 ? -5.020 -33.080 -1.948 1.00 22.78 293 VAL A N 1
ATOM 1963 C CA . VAL A 1 262 ? -5.071 -32.435 -3.274 1.00 24.87 293 VAL A CA 1
ATOM 1964 C C . VAL A 1 262 ? -4.830 -30.947 -3.028 1.00 23.43 293 VAL A C 1
ATOM 1965 O O . VAL A 1 262 ? -4.865 -30.505 -1.870 1.00 25.32 293 VAL A O 1
ATOM 1969 N N . LYS A 1 263 ? -4.602 -30.224 -4.096 1.00 23.02 294 LYS A N 1
ATOM 1970 C CA . LYS A 1 263 ? -4.323 -28.776 -4.047 1.00 21.39 294 LYS A CA 1
ATOM 1971 C C . LYS A 1 263 ? -4.993 -28.132 -5.244 1.00 24.09 294 LYS A C 1
ATOM 1972 O O . LYS A 1 263 ? -4.816 -28.623 -6.406 1.00 23.01 294 LYS A O 1
ATOM 1978 N N . ILE A 1 264 ? -5.783 -27.104 -4.951 1.00 22.35 295 ILE A N 1
ATOM 1979 C CA . ILE A 1 264 ? -6.477 -26.270 -5.955 1.00 21.80 295 ILE A CA 1
ATOM 1980 C C . ILE A 1 264 ? -5.830 -24.878 -5.888 1.00 22.38 295 ILE A C 1
ATOM 1981 O O . ILE A 1 264 ? -5.658 -24.370 -4.762 1.00 22.64 295 ILE A O 1
ATOM 1986 N N . GLN A 1 265 ? -5.528 -24.285 -7.027 1.00 21.79 296 GLN A N 1
ATOM 1987 C CA . GLN A 1 265 ? -4.979 -22.905 -7.097 1.00 22.72 296 GLN A CA 1
ATOM 1988 C C . GLN A 1 265 ? -5.697 -22.078 -8.151 1.00 23.71 296 GLN A C 1
ATOM 1989 O O . GLN A 1 265 ? -5.817 -22.521 -9.326 1.00 22.78 296 GLN A O 1
ATOM 1995 N N . LEU A 1 266 ? -6.093 -20.871 -7.753 1.00 23.23 297 LEU A N 1
ATOM 1996 C CA . LEU A 1 266 ? -6.656 -19.846 -8.669 1.00 22.95 297 LEU A CA 1
ATOM 1997 C C . LEU A 1 266 ? -5.656 -18.685 -8.658 1.00 25.15 297 LEU A C 1
ATOM 1998 O O . LEU A 1 266 ? -5.533 -18.059 -7.597 1.00 23.55 297 LEU A O 1
ATOM 2003 N N . GLY A 1 267 ? -4.893 -18.493 -9.735 1.00 24.38 298 GLY A N 1
ATOM 2004 C CA . GLY A 1 267 ? -3.955 -17.361 -9.828 1.00 24.57 298 GLY A CA 1
ATOM 2005 C C . GLY A 1 267 ? -4.724 -16.144 -10.278 1.00 25.04 298 GLY A C 1
ATOM 2006 O O . GLY A 1 267 ? -5.198 -16.168 -11.425 1.00 25.01 298 GLY A O 1
ATOM 2007 N N . LEU A 1 268 ? -4.922 -15.143 -9.411 1.00 23.29 299 LEU A N 1
ATOM 2008 C CA . LEU A 1 268 ? -5.578 -13.898 -9.865 1.00 25.35 299 LEU A CA 1
ATOM 2009 C C . LEU A 1 268 ? -4.488 -13.047 -10.507 1.00 26.93 299 LEU A C 1
ATOM 2010 O O . LEU A 1 268 ? -3.897 -12.176 -9.843 1.00 25.92 299 LEU A O 1
ATOM 2015 N N . ILE A 1 269 ? -4.195 -13.363 -11.768 1.00 27.65 300 ILE A N 1
ATOM 2016 C CA . ILE A 1 269 ? -2.947 -12.913 -12.430 1.00 26.40 300 ILE A CA 1
ATOM 2017 C C . ILE A 1 269 ? -3.143 -11.514 -13.018 1.00 24.27 300 ILE A C 1
ATOM 2018 O O . ILE A 1 269 ? -4.159 -11.258 -13.617 1.00 25.12 300 ILE A O 1
ATOM 2023 N N . ALA A 1 270 ? -2.162 -10.652 -12.791 1.00 26.78 301 ALA A N 1
ATOM 2024 C CA . ALA A 1 270 ? -2.062 -9.300 -13.383 1.00 26.87 301 ALA A CA 1
ATOM 2025 C C . ALA A 1 270 ? -0.734 -9.197 -14.119 1.00 25.58 301 ALA A C 1
ATOM 2026 O O . ALA A 1 270 ? 0.277 -9.663 -13.633 1.00 25.91 301 ALA A O 1
ATOM 2028 N N . ASN A 1 271 ? -0.762 -8.611 -15.303 1.00 29.39 302 ASN A N 1
ATOM 2029 C CA . ASN A 1 271 ? 0.463 -8.320 -16.074 1.00 30.28 302 ASN A CA 1
ATOM 2030 C C . ASN A 1 271 ? 1.446 -7.520 -15.203 1.00 27.87 302 ASN A C 1
ATOM 2031 O O . ASN A 1 271 ? 2.653 -7.882 -15.144 1.00 28.02 302 ASN A O 1
ATOM 2036 N N . GLU A 1 272 ? 0.931 -6.498 -14.514 1.00 26.92 303 GLU A N 1
ATOM 2037 C CA . GLU A 1 272 ? 1.717 -5.542 -13.687 1.00 29.43 303 GLU A CA 1
ATOM 2038 C C . GLU A 1 272 ? 2.304 -6.222 -12.448 1.00 30.87 303 GLU A C 1
ATOM 2039 O O . GLU A 1 272 ? 3.022 -5.546 -11.676 1.00 29.49 303 GLU A O 1
ATOM 2045 N N . LEU A 1 273 ? 1.958 -7.484 -12.195 1.00 27.55 304 LEU A N 1
ATOM 2046 C CA . LEU A 1 273 ? 2.474 -8.217 -11.028 1.00 27.41 304 LEU A CA 1
ATOM 2047 C C . LEU A 1 273 ? 3.008 -9.545 -11.554 1.00 27.90 304 LEU A C 1
ATOM 2048 O O . LEU A 1 273 ? 2.344 -10.559 -11.432 1.00 26.17 304 LEU A O 1
ATOM 2053 N N . PRO A 1 274 ? 4.221 -9.566 -12.138 1.00 29.66 305 PRO A N 1
ATOM 2054 C CA . PRO A 1 274 ? 4.743 -10.767 -12.791 1.00 31.18 305 PRO A CA 1
ATOM 2055 C C . PRO A 1 274 ? 4.894 -11.982 -11.873 1.00 27.71 305 PRO A C 1
ATOM 2056 O O . PRO A 1 274 ? 4.881 -13.099 -12.352 1.00 30.68 305 PRO A O 1
ATOM 2060 N N . ASP A 1 275 ? 5.051 -11.776 -10.569 1.00 27.30 306 ASP A N 1
ATOM 2061 C CA . ASP A 1 275 ? 5.146 -12.901 -9.607 1.00 26.35 306 ASP A CA 1
ATOM 2062 C C . ASP A 1 275 ? 3.787 -13.569 -9.412 1.00 26.28 306 ASP A C 1
ATOM 2063 O O . ASP A 1 275 ? 3.763 -14.647 -8.841 1.00 25.80 306 ASP A O 1
ATOM 2068 N N . SER A 1 276 ? 2.699 -12.951 -9.855 1.00 24.79 307 SER A N 1
ATOM 2069 C CA . SER A 1 276 ? 1.364 -13.583 -9.804 1.00 23.86 307 SER A CA 1
ATOM 2070 C C . SER A 1 276 ? 1.407 -14.807 -10.730 1.00 28.60 307 SER A C 1
ATOM 2071 O O . SER A 1 276 ? 1.114 -15.910 -10.262 1.00 26.39 307 SER A O 1
ATOM 2074 N N . THR A 1 277 ? 1.920 -14.635 -11.945 1.00 28.00 308 THR A N 1
ATOM 2075 C CA . THR A 1 277 ? 2.152 -15.754 -12.885 1.00 28.29 308 THR A CA 1
ATOM 2076 C C . THR A 1 277 ? 3.130 -16.770 -12.288 1.00 26.95 308 THR A C 1
ATOM 2077 O O . THR A 1 277 ? 2.845 -17.963 -12.311 1.00 27.26 308 THR A O 1
ATOM 2081 N N . LYS A 1 278 ? 4.263 -16.330 -11.778 1.00 28.01 309 LYS A N 1
ATOM 2082 C CA . LYS A 1 278 ? 5.305 -17.236 -11.234 1.00 31.06 309 LYS A CA 1
ATOM 2083 C C . LYS A 1 278 ? 4.762 -18.056 -10.063 1.00 29.81 309 LYS A C 1
ATOM 2084 O O . LYS A 1 278 ? 5.035 -19.284 -10.012 1.00 28.52 309 LYS A O 1
ATOM 2090 N N . GLU A 1 279 ? 4.101 -17.413 -9.103 1.00 26.53 310 GLU A N 1
ATOM 2091 C CA . GLU A 1 279 ? 3.574 -18.132 -7.908 1.00 24.68 310 GLU A CA 1
ATOM 2092 C C . GLU A 1 279 ? 2.526 -19.174 -8.345 1.00 23.61 310 GLU A C 1
ATOM 2093 O O . GLU A 1 279 ? 2.452 -20.240 -7.721 1.00 25.04 310 GLU A O 1
ATOM 2099 N N . TYR A 1 280 ? 1.682 -18.833 -9.326 1.00 23.67 311 TYR A N 1
ATOM 2100 C CA . TYR A 1 280 ? 0.661 -19.748 -9.893 1.00 23.58 311 TYR A CA 1
ATOM 2101 C C . TYR A 1 280 ? 1.345 -20.919 -10.612 1.00 25.81 311 TYR A C 1
ATOM 2102 O O . TYR A 1 280 ? 1.012 -22.082 -10.325 1.00 23.87 311 TYR A O 1
ATOM 2111 N N . GLU A 1 281 ? 2.279 -20.644 -11.512 1.00 26.19 312 GLU A N 1
ATOM 2112 C CA . GLU A 1 281 ? 2.900 -21.701 -12.349 1.00 27.40 312 GLU A CA 1
ATOM 2113 C C . GLU A 1 281 ? 3.698 -22.661 -11.474 1.00 27.05 312 GLU A C 1
ATOM 2114 O O . GLU A 1 281 ? 3.692 -23.853 -11.776 1.00 27.07 312 GLU A O 1
ATOM 2120 N N . ALA A 1 282 ? 4.332 -22.176 -10.410 1.00 25.49 313 ALA A N 1
ATOM 2121 C CA . ALA A 1 282 ? 5.074 -23.019 -9.454 1.00 26.88 313 ALA A CA 1
ATOM 2122 C C . ALA A 1 282 ? 4.132 -24.062 -8.833 1.00 25.63 313 ALA A C 1
ATOM 2123 O O . ALA A 1 282 ? 4.585 -25.189 -8.586 1.00 25.12 313 ALA A O 1
ATOM 2125 N N . ARG A 1 283 ? 2.865 -23.706 -8.658 1.00 25.84 314 ARG A N 1
ATOM 2126 C CA . ARG A 1 283 ? 1.849 -24.551 -8.003 1.00 26.86 314 ARG A CA 1
ATOM 2127 C C . ARG A 1 283 ? 1.106 -25.424 -9.034 1.00 26.43 314 ARG A C 1
ATOM 2128 O O . ARG A 1 283 ? 0.665 -26.553 -8.653 1.00 26.35 314 ARG A O 1
ATOM 2136 N N . TYR A 1 284 ? 0.978 -24.950 -10.271 1.00 26.94 315 TYR A N 1
ATOM 2137 C CA . TYR A 1 284 ? 0.278 -25.670 -11.356 1.00 29.79 315 TYR A CA 1
ATOM 2138 C C . TYR A 1 284 ? 1.130 -26.854 -11.832 1.00 30.22 315 TYR A C 1
ATOM 2139 O O . TYR A 1 284 ? 0.643 -27.984 -11.742 1.00 32.37 315 TYR A O 1
ATOM 2148 N N . THR A 1 285 ? 2.351 -26.602 -12.294 1.00 31.04 316 THR A N 1
ATOM 2149 C CA . THR A 1 285 ? 3.252 -27.657 -12.831 1.00 36.97 316 THR A CA 1
ATOM 2150 C C . THR A 1 285 ? 4.660 -27.558 -12.255 1.00 37.61 316 THR A C 1
ATOM 2151 O O . THR A 1 285 ? 5.453 -28.407 -12.588 1.00 37.35 316 THR A O 1
ATOM 2155 N N . GLY A 1 286 ? 4.961 -26.595 -11.388 1.00 34.47 317 GLY A N 1
ATOM 2156 C CA . GLY A 1 286 ? 6.345 -26.355 -10.963 1.00 32.02 317 GLY A CA 1
ATOM 2157 C C . GLY A 1 286 ? 6.661 -27.072 -9.678 1.00 30.19 317 GLY A C 1
ATOM 2158 O O . GLY A 1 286 ? 5.944 -28.026 -9.323 1.00 33.04 317 GLY A O 1
ATOM 2159 N N . ASP A 1 287 ? 7.671 -26.593 -8.966 1.00 29.01 318 ASP A N 1
ATOM 2160 C CA . ASP A 1 287 ? 8.193 -27.289 -7.771 1.00 33.98 318 ASP A CA 1
ATOM 2161 C C . ASP A 1 287 ? 7.307 -27.003 -6.547 1.00 29.11 318 ASP A C 1
ATOM 2162 O O . ASP A 1 287 ? 7.642 -27.505 -5.490 1.00 30.97 318 ASP A O 1
ATOM 2167 N N . LEU A 1 288 ? 6.222 -26.233 -6.651 1.00 28.93 319 LEU A N 1
ATOM 2168 C CA . LEU A 1 288 ? 5.295 -26.069 -5.493 1.00 29.04 319 LEU A CA 1
ATOM 2169 C C . LEU A 1 288 ? 3.966 -26.792 -5.777 1.00 29.23 319 LEU A C 1
ATOM 2170 O O . LEU A 1 288 ? 2.952 -26.445 -5.158 1.00 28.64 319 LEU A O 1
ATOM 2175 N N . LYS A 1 289 ? 3.954 -27.828 -6.622 1.00 32.88 320 LYS A N 1
ATOM 2176 C CA . LYS A 1 289 ? 2.708 -28.614 -6.898 1.00 31.35 320 LYS A CA 1
ATOM 2177 C C . LYS A 1 289 ? 2.224 -29.296 -5.621 1.00 27.43 320 LYS A C 1
ATOM 2178 O O . LYS A 1 289 ? 1.020 -29.364 -5.405 1.00 29.08 320 LYS A O 1
ATOM 2184 N N . ASP A 1 290 ? 3.151 -29.786 -4.810 1.00 28.95 321 ASP A N 1
ATOM 2185 C CA . ASP A 1 290 ? 2.838 -30.539 -3.577 1.00 28.71 321 ASP A CA 1
ATOM 2186 C C . ASP A 1 290 ? 2.215 -29.583 -2.546 1.00 29.62 321 ASP A C 1
ATOM 2187 O O . ASP A 1 290 ? 2.776 -28.501 -2.316 1.00 27.36 321 ASP A O 1
ATOM 2192 N N . ALA A 1 291 ? 1.099 -29.981 -1.955 1.00 25.82 322 ALA A N 1
ATOM 2193 C CA . ALA A 1 291 ? 0.359 -29.239 -0.914 1.00 29.12 322 ALA A CA 1
ATOM 2194 C C . ALA A 1 291 ? 1.321 -28.695 0.140 1.00 28.80 322 ALA A C 1
ATOM 2195 O O . ALA A 1 291 ? 1.232 -27.498 0.454 1.00 25.41 322 ALA A O 1
ATOM 2197 N N . ALA A 1 292 ? 2.222 -29.529 0.663 1.00 27.42 323 ALA A N 1
ATOM 2198 C CA . ALA A 1 292 ? 3.106 -29.137 1.776 1.00 28.21 323 ALA A CA 1
ATOM 2199 C C . ALA A 1 292 ? 4.095 -28.069 1.303 1.00 26.49 323 ALA A C 1
ATOM 2200 O O . ALA A 1 292 ? 4.330 -27.128 2.081 1.00 24.41 323 ALA A O 1
ATOM 2202 N N . ALA A 1 293 ? 4.687 -28.214 0.116 1.00 28.16 324 ALA A N 1
ATOM 2203 C CA . ALA A 1 293 ? 5.709 -27.256 -0.380 1.00 26.66 324 ALA A CA 1
ATOM 2204 C C . ALA A 1 293 ? 5.039 -25.902 -0.662 1.00 25.14 324 ALA A C 1
ATOM 2205 O O . ALA A 1 293 ? 5.610 -24.877 -0.306 1.00 24.66 324 ALA A O 1
ATOM 2207 N N . SER A 1 294 ? 3.873 -25.942 -1.286 1.00 24.13 325 SER A N 1
ATOM 2208 C CA . SER A 1 294 ? 3.034 -24.774 -1.636 1.00 23.58 325 SER A CA 1
ATOM 2209 C C . SER A 1 294 ? 2.706 -24.016 -0.349 1.00 24.30 325 SER A C 1
ATOM 2210 O O . SER A 1 294 ? 2.943 -22.823 -0.320 1.00 24.94 325 SER A O 1
ATOM 2213 N N . TYR A 1 295 ? 2.271 -24.725 0.698 1.00 23.03 326 TYR A N 1
ATOM 2214 C CA . TYR A 1 295 ? 1.947 -24.139 2.012 1.00 24.21 326 TYR A CA 1
ATOM 2215 C C . TYR A 1 295 ? 3.191 -23.513 2.653 1.00 26.81 326 TYR A C 1
ATOM 2216 O O . TYR A 1 295 ? 3.125 -22.366 3.165 1.00 24.10 326 TYR A O 1
ATOM 2225 N N . LYS A 1 296 ? 4.280 -24.262 2.709 1.00 27.89 327 LYS A N 1
ATOM 2226 C CA . LYS A 1 296 ? 5.496 -23.813 3.420 1.00 27.55 327 LYS A CA 1
ATOM 2227 C C . LYS A 1 296 ? 6.060 -22.557 2.746 1.00 24.65 327 LYS A C 1
ATOM 2228 O O . LYS A 1 296 ? 6.483 -21.689 3.456 1.00 25.03 327 LYS A O 1
ATOM 2234 N N . ASP A 1 297 ? 6.021 -22.474 1.416 1.00 23.74 328 ASP A N 1
ATOM 2235 C CA . ASP A 1 297 ? 6.489 -21.306 0.642 1.00 21.73 328 ASP A CA 1
ATOM 2236 C C . ASP A 1 297 ? 5.645 -20.079 0.971 1.00 21.19 328 ASP A C 1
ATOM 2237 O O . ASP A 1 297 ? 6.226 -19.014 1.227 1.00 23.09 328 ASP A O 1
ATOM 2242 N N . SER A 1 298 ? 4.314 -20.206 0.963 1.00 20.51 329 SER A N 1
ATOM 2243 C CA . SER A 1 298 ? 3.407 -19.047 1.156 1.00 20.76 329 SER A CA 1
ATOM 2244 C C . SER A 1 298 ? 3.539 -18.554 2.606 1.00 19.46 329 SER A C 1
ATOM 2245 O O . SER A 1 298 ? 3.770 -17.354 2.822 1.00 21.26 329 SER A O 1
ATOM 2248 N N . VAL A 1 299 ? 3.501 -19.459 3.553 1.00 19.83 330 VAL A N 1
ATOM 2249 C CA . VAL A 1 299 ? 3.471 -19.068 4.993 1.00 23.53 330 VAL A CA 1
ATOM 2250 C C . VAL A 1 299 ? 4.834 -18.486 5.408 1.00 22.68 330 VAL A C 1
ATOM 2251 O O . VAL A 1 299 ? 4.878 -17.497 6.185 1.00 21.76 330 VAL A O 1
ATOM 2255 N N . THR A 1 300 ? 5.909 -19.063 4.888 1.00 22.92 331 THR A N 1
ATOM 2256 C CA . THR A 1 300 ? 7.271 -18.581 5.137 1.00 21.69 331 THR A CA 1
ATOM 2257 C C . THR A 1 300 ? 7.394 -17.183 4.553 1.00 21.40 331 THR A C 1
ATOM 2258 O O . THR A 1 300 ? 7.886 -16.290 5.249 1.00 24.41 331 THR A O 1
ATOM 2262 N N . THR A 1 301 ? 7.021 -17.009 3.296 1.00 22.19 332 THR A N 1
ATOM 2263 C CA . THR A 1 301 ? 7.076 -15.702 2.626 1.00 22.07 332 THR A CA 1
ATOM 2264 C C . THR A 1 301 ? 6.252 -14.683 3.435 1.00 21.96 332 THR A C 1
ATOM 2265 O O . THR A 1 301 ? 6.756 -13.560 3.655 1.00 22.48 332 THR A O 1
ATOM 2269 N N . TYR A 1 302 ? 5.036 -15.049 3.848 1.00 21.18 333 TYR A N 1
ATOM 2270 C CA . TYR A 1 302 ? 4.140 -14.154 4.625 1.00 21.22 333 TYR A CA 1
ATOM 2271 C C . TYR A 1 302 ? 4.892 -13.611 5.856 1.00 21.76 333 TYR A C 1
ATOM 2272 O O . TYR A 1 302 ? 4.838 -12.378 6.158 1.00 19.83 333 TYR A O 1
ATOM 2281 N N . ASN A 1 303 ? 5.532 -14.519 6.597 1.00 21.12 334 ASN A N 1
ATOM 2282 C CA . ASN A 1 303 ? 6.174 -14.221 7.895 1.00 22.22 334 ASN A CA 1
ATOM 2283 C C . ASN A 1 303 ? 7.507 -13.475 7.708 1.00 21.83 334 ASN A C 1
ATOM 2284 O O . ASN A 1 303 ? 7.900 -12.678 8.610 1.00 19.92 334 ASN A O 1
ATOM 2289 N N . LYS A 1 304 ? 8.183 -13.695 6.583 1.00 21.75 335 LYS A N 1
ATOM 2290 C CA . LYS A 1 304 ? 9.440 -12.972 6.262 1.00 22.01 335 LYS A CA 1
ATOM 2291 C C . LYS A 1 304 ? 9.153 -11.478 6.198 1.00 22.75 335 LYS A C 1
ATOM 2292 O O . LYS A 1 304 ? 10.032 -10.708 6.548 1.00 21.96 335 LYS A O 1
ATOM 2298 N N . TRP A 1 305 ? 7.946 -11.092 5.796 1.00 22.10 336 TRP A N 1
ATOM 2299 C CA . TRP A 1 305 ? 7.580 -9.659 5.679 1.00 22.08 336 TRP A CA 1
ATOM 2300 C C . TRP A 1 305 ? 7.712 -8.948 7.028 1.00 21.68 336 TRP A C 1
ATOM 2301 O O . TRP A 1 305 ? 8.154 -7.787 7.050 1.00 20.57 336 TRP A O 1
ATOM 2312 N N . TRP A 1 306 ? 7.297 -9.595 8.113 1.00 21.36 337 TRP A N 1
ATOM 2313 C CA . TRP A 1 306 ? 7.401 -8.993 9.463 1.00 19.68 337 TRP A CA 1
ATOM 2314 C C . TRP A 1 306 ? 8.870 -8.712 9.779 1.00 20.96 337 TRP A C 1
ATOM 2315 O O . TRP A 1 306 ? 9.172 -7.629 10.287 1.00 21.59 337 TRP A O 1
ATOM 2326 N N . VAL A 1 307 ? 9.742 -9.707 9.585 1.00 21.10 338 VAL A N 1
ATOM 2327 C CA . VAL A 1 307 ? 11.198 -9.561 9.835 1.00 19.84 338 VAL A CA 1
ATOM 2328 C C . VAL A 1 307 ? 11.676 -8.310 9.104 1.00 20.45 338 VAL A C 1
ATOM 2329 O O . VAL A 1 307 ? 12.317 -7.446 9.724 1.00 20.21 338 VAL A O 1
ATOM 2333 N N . ASP A 1 308 ? 11.347 -8.231 7.816 1.00 21.18 339 ASP A N 1
ATOM 2334 C CA . ASP A 1 308 ? 11.821 -7.192 6.896 1.00 23.89 339 ASP A CA 1
ATOM 2335 C C . ASP A 1 308 ? 11.172 -5.840 7.188 1.00 23.81 339 ASP A C 1
ATOM 2336 O O . ASP A 1 308 ? 11.812 -4.847 6.856 1.00 23.80 339 ASP A O 1
ATOM 2341 N N . ASN A 1 309 ? 9.975 -5.776 7.751 1.00 20.84 340 ASN A N 1
ATOM 2342 C CA . ASN A 1 309 ? 9.231 -4.503 7.832 1.00 22.24 340 ASN A CA 1
ATOM 2343 C C . ASN A 1 309 ? 8.887 -4.070 9.254 1.00 23.42 340 ASN A C 1
ATOM 2344 O O . ASN A 1 309 ? 8.842 -2.855 9.468 1.00 23.78 340 ASN A O 1
ATOM 2349 N N . ALA A 1 310 ? 8.530 -4.969 10.157 1.00 21.59 341 ALA A N 1
ATOM 2350 C CA . ALA A 1 310 ? 7.833 -4.535 11.379 1.00 22.68 341 ALA A CA 1
ATOM 2351 C C . ALA A 1 310 ? 8.854 -4.294 12.468 1.00 22.21 341 ALA A C 1
ATOM 2352 O O . ALA A 1 310 ? 9.668 -5.173 12.742 1.00 22.73 341 ALA A O 1
ATOM 2354 N N . PRO A 1 311 ? 8.767 -3.157 13.179 1.00 23.29 342 PRO A N 1
ATOM 2355 C CA . PRO A 1 311 ? 9.475 -3.005 14.433 1.00 22.98 342 PRO A CA 1
ATOM 2356 C C . PRO A 1 311 ? 8.954 -4.056 15.396 1.00 23.69 342 PRO A C 1
ATOM 2357 O O . PRO A 1 311 ? 7.846 -4.507 15.225 1.00 24.62 342 PRO A O 1
ATOM 2361 N N . TYR A 1 312 ? 9.770 -4.381 16.397 1.00 22.73 343 TYR A N 1
ATOM 2362 C CA . TYR A 1 312 ? 9.395 -5.308 17.479 1.00 21.09 343 TYR A CA 1
ATOM 2363 C C . TYR A 1 312 ? 9.283 -4.513 18.781 1.00 20.66 343 TYR A C 1
ATOM 2364 O O . TYR A 1 312 ? 10.250 -3.860 19.180 1.00 21.32 343 TYR A O 1
ATOM 2373 N N . VAL A 1 313 ? 8.120 -4.558 19.409 1.00 21.29 344 VAL A N 1
ATOM 2374 C CA . VAL A 1 313 ? 7.809 -3.737 20.597 1.00 22.31 344 VAL A CA 1
ATOM 2375 C C . VAL A 1 313 ? 7.592 -4.676 21.771 1.00 21.56 344 VAL A C 1
ATOM 2376 O O . VAL A 1 313 ? 6.799 -5.612 21.676 1.00 23.06 344 VAL A O 1
ATOM 2380 N N . ASP A 1 314 ? 8.259 -4.395 22.880 1.00 20.86 345 ASP A N 1
ATOM 2381 C CA . ASP A 1 314 ? 8.093 -5.226 24.094 1.00 22.90 345 ASP A CA 1
ATOM 2382 C C . ASP A 1 314 ? 7.911 -4.295 25.273 1.00 23.11 345 ASP A C 1
ATOM 2383 O O . ASP A 1 314 ? 8.794 -3.442 25.502 1.00 23.35 345 ASP A O 1
ATOM 2388 N N . THR A 1 315 ? 6.797 -4.445 25.979 1.00 22.76 346 THR A N 1
ATOM 2389 C CA . THR A 1 315 ? 6.579 -3.738 27.263 1.00 23.13 346 THR A CA 1
ATOM 2390 C C . THR A 1 315 ? 6.318 -4.770 28.353 1.00 21.61 346 THR A C 1
ATOM 2391 O O . THR A 1 315 ? 6.099 -5.953 28.096 1.00 22.60 346 THR A O 1
ATOM 2395 N N . PRO A 1 316 ? 6.202 -4.312 29.609 1.00 24.19 347 PRO A N 1
ATOM 2396 C CA . PRO A 1 316 ? 5.798 -5.195 30.698 1.00 24.85 347 PRO A CA 1
ATOM 2397 C C . PRO A 1 316 ? 4.348 -5.674 30.596 1.00 27.23 347 PRO A C 1
ATOM 2398 O O . PRO A 1 316 ? 3.973 -6.573 31.328 1.00 28.79 347 PRO A O 1
ATOM 2402 N N . GLU A 1 317 ? 3.547 -5.098 29.691 1.00 26.47 348 GLU A N 1
ATOM 2403 C CA . GLU A 1 317 ? 2.104 -5.431 29.615 1.00 26.17 348 GLU A CA 1
ATOM 2404 C C . GLU A 1 317 ? 1.846 -6.149 28.290 1.00 26.21 348 GLU A C 1
ATOM 2405 O O . GLU A 1 317 ? 1.722 -5.504 27.222 1.00 24.68 348 GLU A O 1
ATOM 2411 N N . ASP A 1 318 ? 1.769 -7.462 28.342 1.00 24.50 349 ASP A N 1
ATOM 2412 C CA . ASP A 1 318 ? 1.757 -8.280 27.114 1.00 24.76 349 ASP A CA 1
ATOM 2413 C C . ASP A 1 318 ? 0.419 -8.099 26.399 1.00 24.86 349 ASP A C 1
ATOM 2414 O O . ASP A 1 318 ? 0.379 -8.382 25.183 1.00 23.10 349 ASP A O 1
ATOM 2419 N N . ASN A 1 319 ? -0.625 -7.645 27.101 1.00 24.99 350 ASN A N 1
ATOM 2420 C CA . ASN A 1 319 ? -1.917 -7.284 26.467 1.00 23.81 350 ASN A CA 1
ATOM 2421 C C . ASN A 1 319 ? -1.719 -6.113 25.510 1.00 22.26 350 ASN A C 1
ATOM 2422 O O . ASN A 1 319 ? -2.358 -6.097 24.445 1.00 23.47 350 ASN A O 1
ATOM 2427 N N . ILE A 1 320 ? -0.893 -5.141 25.879 1.00 23.91 351 ILE A N 1
ATOM 2428 C CA . ILE A 1 320 ? -0.596 -3.993 24.983 1.00 22.82 351 ILE A CA 1
ATOM 2429 C C . ILE A 1 320 ? 0.262 -4.519 23.852 1.00 20.98 351 ILE A C 1
ATOM 2430 O O . ILE A 1 320 ? -0.044 -4.248 22.658 1.00 21.74 351 ILE A O 1
ATOM 2435 N N . ASP A 1 321 ? 1.272 -5.311 24.192 1.00 22.97 352 ASP A N 1
ATOM 2436 C CA . ASP A 1 321 ? 2.199 -5.848 23.164 1.00 21.92 352 ASP A CA 1
ATOM 2437 C C . ASP A 1 321 ? 1.389 -6.604 22.110 1.00 19.75 352 ASP A C 1
ATOM 2438 O O . ASP A 1 321 ? 1.652 -6.457 20.939 1.00 20.26 352 ASP A O 1
ATOM 2443 N N . LYS A 1 322 ? 0.439 -7.433 22.504 1.00 20.23 353 LYS A N 1
ATOM 2444 C CA . LYS A 1 322 ? -0.338 -8.176 21.491 1.00 20.87 353 LYS A CA 1
ATOM 2445 C C . LYS A 1 322 ? -1.168 -7.197 20.628 1.00 20.85 353 LYS A C 1
ATOM 2446 O O . LYS A 1 322 ? -1.216 -7.353 19.392 1.00 19.73 353 LYS A O 1
ATOM 2452 N N . THR A 1 323 ? -1.772 -6.179 21.221 1.00 21.17 354 THR A N 1
ATOM 2453 C CA . THR A 1 323 ? -2.469 -5.177 20.388 1.00 20.43 354 THR A CA 1
ATOM 2454 C C . THR A 1 323 ? -1.476 -4.500 19.440 1.00 19.05 354 THR A C 1
ATOM 2455 O O . THR A 1 323 ? -1.883 -4.171 18.329 1.00 18.90 354 THR A O 1
ATOM 2459 N N . VAL A 1 324 ? -0.225 -4.312 19.829 1.00 20.30 355 VAL A N 1
ATOM 2460 C CA . VAL A 1 324 ? 0.778 -3.680 18.929 1.00 21.36 355 VAL A CA 1
ATOM 2461 C C . VAL A 1 324 ? 1.061 -4.609 17.736 1.00 20.37 355 VAL A C 1
ATOM 2462 O O . VAL A 1 324 ? 1.046 -4.126 16.602 1.00 20.40 355 VAL A O 1
ATOM 2466 N N . VAL A 1 325 ? 1.255 -5.905 17.982 1.00 21.74 356 VAL A N 1
ATOM 2467 C CA . VAL A 1 325 ? 1.413 -6.911 16.890 1.00 19.93 356 VAL A CA 1
ATOM 2468 C C . VAL A 1 325 ? 0.164 -6.894 16.005 1.00 19.07 356 VAL A C 1
ATOM 2469 O O . VAL A 1 325 ? 0.312 -6.858 14.756 1.00 18.30 356 VAL A O 1
ATOM 2473 N N . TYR A 1 326 ? -1.020 -6.879 16.620 1.00 19.33 357 TYR A N 1
ATOM 2474 C CA . TYR A 1 326 ? -2.308 -6.870 15.882 1.00 19.78 357 TYR A CA 1
ATOM 2475 C C . TYR A 1 326 ? -2.388 -5.616 15.004 1.00 19.47 357 TYR A C 1
ATOM 2476 O O . TYR A 1 326 ? -2.797 -5.725 13.852 1.00 18.66 357 TYR A O 1
ATOM 2485 N N . ARG A 1 327 ? -1.937 -4.468 15.502 1.00 19.60 358 ARG A N 1
ATOM 2486 C CA . ARG A 1 327 ? -1.981 -3.169 14.764 1.00 20.62 358 ARG A CA 1
ATOM 2487 C C . ARG A 1 327 ? -0.948 -3.155 13.638 1.00 20.73 358 ARG A C 1
ATOM 2488 O O . ARG A 1 327 ? -1.257 -2.581 12.585 1.00 21.21 358 ARG A O 1
ATOM 2496 N N . TRP A 1 328 ? 0.213 -3.800 13.782 1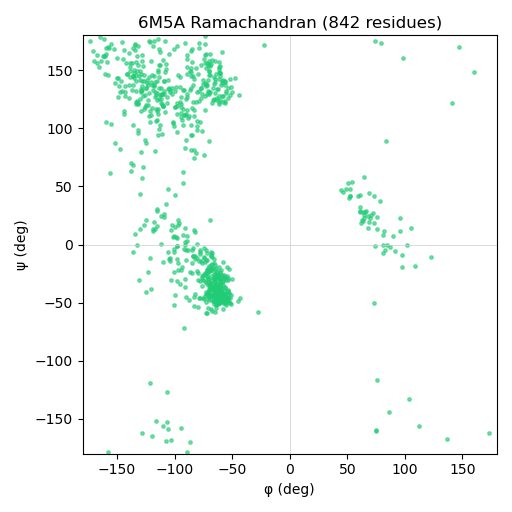.00 19.70 359 TRP A N 1
ATOM 2497 C CA . TRP A 1 328 ? 1.118 -3.917 12.611 1.00 19.78 359 TRP A CA 1
ATOM 2498 C C . TRP A 1 328 ? 0.387 -4.698 11.508 1.00 20.17 359 TRP A C 1
ATOM 2499 O O . TRP A 1 328 ? 0.476 -4.343 10.319 1.00 19.31 359 TRP A O 1
ATOM 2510 N N . TRP A 1 329 ? -0.330 -5.739 11.904 1.00 21.77 360 TRP A N 1
ATOM 2511 C CA . TRP A 1 329 ? -1.154 -6.550 10.988 1.00 19.99 360 TRP A CA 1
ATOM 2512 C C . TRP A 1 329 ? -2.277 -5.682 10.418 1.00 18.55 360 TRP A C 1
ATOM 2513 O O . TRP A 1 329 ? -2.439 -5.730 9.212 1.00 18.58 360 TRP A O 1
ATOM 2524 N N . LEU A 1 330 ? -3.002 -4.900 11.213 1.00 18.28 361 LEU A N 1
ATOM 2525 C CA . LEU A 1 330 ? -4.033 -3.975 10.653 1.00 20.13 361 LEU A CA 1
ATOM 2526 C C . LEU A 1 330 ? -3.423 -3.087 9.579 1.00 19.70 361 LEU A C 1
ATOM 2527 O O . LEU A 1 330 ? -4.067 -2.909 8.528 1.00 18.02 361 LEU A O 1
ATOM 2532 N N . SER A 1 331 ? -2.237 -2.508 9.836 1.00 20.33 362 SER A N 1
ATOM 2533 C CA . SER A 1 331 ? -1.586 -1.591 8.876 1.00 19.89 362 SER A CA 1
ATOM 2534 C C . SER A 1 331 ? -1.223 -2.356 7.601 1.00 21.10 362 SER A C 1
ATOM 2535 O O . SER A 1 331 ? -1.340 -1.765 6.504 1.00 21.03 362 SER A O 1
ATOM 2538 N N . ARG A 1 332 ? -0.846 -3.624 7.718 1.00 19.22 363 ARG A N 1
ATOM 2539 C CA . 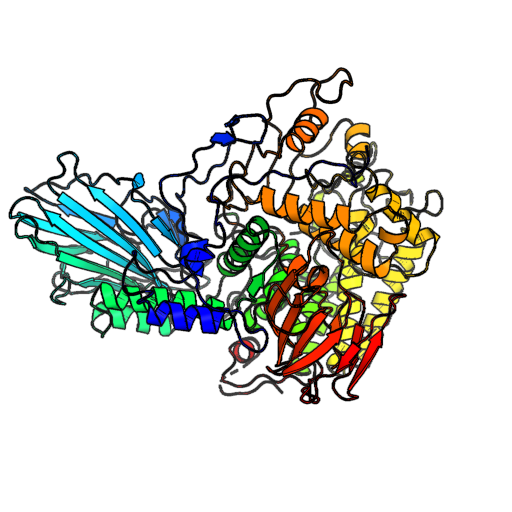ARG A 1 332 ? -0.440 -4.429 6.556 1.00 19.11 363 ARG A CA 1
ATOM 2540 C C . ARG A 1 332 ? -1.692 -4.900 5.808 1.00 19.86 363 ARG A C 1
ATOM 2541 O O . ARG A 1 332 ? -1.679 -4.890 4.582 1.00 20.34 363 ARG A O 1
ATOM 2549 N N . PHE A 1 333 ? -2.686 -5.402 6.529 1.00 20.73 364 PHE A N 1
ATOM 2550 C CA . PHE A 1 333 ? -3.941 -5.975 5.975 1.00 21.81 364 PHE A CA 1
ATOM 2551 C C . PHE A 1 333 ? -4.807 -4.894 5.295 1.00 20.37 364 PHE A C 1
ATOM 2552 O O . PHE A 1 333 ? -5.370 -5.128 4.233 1.00 18.95 364 PHE A O 1
ATOM 2560 N N . ASN A 1 334 ? -4.837 -3.693 5.862 1.00 19.57 365 ASN A N 1
ATOM 2561 C CA . ASN A 1 334 ? -5.650 -2.581 5.309 1.00 19.53 365 ASN A CA 1
ATOM 2562 C C . ASN A 1 334 ? -4.796 -1.755 4.363 1.00 21.54 365 ASN A C 1
ATOM 2563 O O . ASN A 1 334 ? -4.584 -0.573 4.602 1.00 21.69 365 ASN A O 1
ATOM 2568 N N . MET A 1 335 ? -4.183 -2.424 3.413 1.00 23.07 366 MET A N 1
ATOM 2569 C CA . MET A 1 335 ? -3.265 -1.790 2.459 1.00 22.22 366 MET A CA 1
ATOM 2570 C C . MET A 1 335 ? -3.564 -2.395 1.123 1.00 21.47 366 MET A C 1
ATOM 2571 O O . MET A 1 335 ? -4.031 -3.539 1.074 1.00 19.73 366 MET A O 1
ATOM 2576 N N . LEU A 1 336 ? -3.303 -1.636 0.086 1.00 20.64 367 LEU A N 1
ATOM 2577 C CA . LEU A 1 336 ? -3.348 -2.164 -1.299 1.00 21.51 367 LEU A CA 1
ATOM 2578 C C . LEU A 1 336 ? -1.990 -1.943 -1.968 1.00 22.20 367 LEU A C 1
ATOM 2579 O O . LEU A 1 336 ? -1.504 -0.792 -1.963 1.00 21.88 367 LEU A O 1
ATOM 2584 N N . ASP A 1 337 ? -1.437 -2.993 -2.576 1.00 21.55 368 ASP A N 1
ATOM 2585 C CA . ASP A 1 337 ? -0.144 -2.952 -3.279 1.00 23.68 368 ASP A CA 1
ATOM 2586 C C . ASP A 1 337 ? -0.308 -3.704 -4.596 1.00 23.09 368 ASP A C 1
ATOM 2587 O O . ASP A 1 337 ? 0.207 -4.836 -4.726 1.00 25.12 368 ASP A O 1
ATOM 2592 N N . ALA A 1 338 ? -1.091 -3.107 -5.488 1.00 24.51 369 ALA A N 1
ATOM 2593 C CA . ALA A 1 338 ? -1.565 -3.706 -6.754 1.00 25.24 369 ALA A CA 1
ATOM 2594 C C . ALA A 1 338 ? -0.703 -3.293 -7.943 1.00 25.89 369 ALA A C 1
ATOM 2595 O O . ALA A 1 338 ? -0.855 -3.947 -9.006 1.00 24.87 369 ALA A O 1
ATOM 2597 N N . ASN A 1 339 ? 0.133 -2.241 -7.829 1.00 25.53 370 ASN A N 1
ATOM 2598 C CA . ASN A 1 339 ? 1.032 -1.785 -8.928 1.00 25.89 370 ASN A CA 1
ATOM 2599 C C . ASN A 1 339 ? 0.259 -1.559 -10.242 1.00 26.22 370 ASN A C 1
ATOM 2600 O O . ASN A 1 339 ? 0.756 -1.914 -11.341 1.00 27.83 370 ASN A O 1
ATOM 2605 N N . MET A 1 340 ? -0.916 -0.971 -10.169 1.00 28.30 371 MET A N 1
ATOM 2606 C CA . MET A 1 340 ? -1.779 -0.815 -11.365 1.00 30.31 371 MET A CA 1
ATOM 2607 C C . MET A 1 340 ? -1.248 0.326 -12.219 1.00 34.46 371 MET A C 1
ATOM 2608 O O . MET A 1 340 ? -0.900 1.362 -11.678 1.00 32.82 371 MET A O 1
ATOM 2613 N N . PRO A 1 341 ? -1.148 0.159 -13.554 1.00 41.73 372 PRO A N 1
ATOM 2614 C CA . PRO A 1 341 ? -0.516 1.155 -14.412 1.00 42.66 372 PRO A CA 1
ATOM 2615 C C . PRO A 1 341 ? -1.549 2.248 -14.685 1.00 44.04 372 PRO A C 1
ATOM 2616 O O . PRO A 1 341 ? -2.711 1.958 -14.636 1.00 46.07 372 PRO A O 1
ATOM 2620 N N . GLY A 1 342 ? -1.102 3.472 -14.925 1.00 51.11 373 GLY A N 1
ATOM 2621 C CA . GLY A 1 342 ? -1.982 4.651 -14.973 1.00 53.14 373 GLY A CA 1
ATOM 2622 C C . GLY A 1 342 ? -2.399 5.084 -13.577 1.00 54.69 373 GLY A C 1
ATOM 2623 O O . GLY A 1 342 ? -1.521 5.501 -12.806 1.00 69.64 373 GLY A O 1
ATOM 2624 N N . ASN A 1 343 ? -3.697 5.006 -13.297 1.00 59.09 374 ASN A N 1
ATOM 2625 C CA . ASN A 1 343 ? -4.404 5.353 -12.032 1.00 55.87 374 ASN A CA 1
ATOM 2626 C C . ASN A 1 343 ? -3.520 5.351 -10.781 1.00 61.38 374 ASN A C 1
ATOM 2627 O O . ASN A 1 343 ? -2.353 4.835 -10.826 1.00 67.56 374 ASN A O 1
ATOM 2632 N N . THR A 1 344 ? -4.072 5.817 -9.654 1.00 51.79 375 THR A N 1
ATOM 2633 C CA . THR A 1 344 ? -3.242 6.030 -8.442 1.00 48.43 375 THR A CA 1
ATOM 2634 C C . THR A 1 344 ? -2.790 4.714 -7.800 1.00 52.40 375 THR A C 1
ATOM 2635 O O . THR A 1 344 ? -1.740 4.747 -7.117 1.00 50.44 375 THR A O 1
ATOM 2639 N N . PHE A 1 345 ? -3.551 3.620 -7.909 1.00 37.63 376 PHE A N 1
ATOM 2640 C CA . PHE A 1 345 ? -3.154 2.372 -7.204 1.00 34.04 376 PHE A CA 1
ATOM 2641 C C . PHE A 1 345 ? -1.913 1.796 -7.858 1.00 30.47 376 PHE A C 1
ATOM 2642 O O . PHE A 1 345 ? -1.598 0.604 -7.611 1.00 28.62 376 PHE A O 1
ATOM 2650 N N . GLN A 1 346 ? -1.170 2.643 -8.581 1.00 31.19 377 GLN A N 1
ATOM 2651 C CA . GLN A 1 346 ? 0.231 2.359 -8.961 1.00 32.10 377 GLN A CA 1
ATOM 2652 C C . GLN A 1 346 ? 1.101 2.317 -7.708 1.00 26.98 377 GLN A C 1
ATOM 2653 O O . GLN A 1 346 ? 2.183 1.833 -7.840 1.00 32.30 377 GLN A O 1
ATOM 2659 N N . TYR A 1 347 ? 0.668 2.824 -6.558 1.00 22.65 378 TYR A N 1
ATOM 2660 C CA . TYR A 1 347 ? 1.496 2.865 -5.326 1.00 23.78 378 TYR A CA 1
ATOM 2661 C C . TYR A 1 347 ? 0.920 1.987 -4.216 1.00 23.06 378 TYR A C 1
ATOM 2662 O O . TYR A 1 347 ? -0.282 1.913 -4.018 1.00 24.01 378 TYR A O 1
ATOM 2671 N N . PRO A 1 348 ? 1.784 1.423 -3.366 1.00 23.95 379 PRO A N 1
ATOM 2672 C CA . PRO A 1 348 ? 1.337 0.847 -2.118 1.00 23.77 379 PRO A CA 1
ATOM 2673 C C . PRO A 1 348 ? 0.645 1.946 -1.319 1.00 24.98 379 PRO A C 1
ATOM 2674 O O . PRO A 1 348 ? 1.213 3.022 -1.144 1.00 24.34 379 PRO A O 1
ATOM 2678 N N . THR A 1 349 ? -0.573 1.677 -0.874 1.00 24.51 380 THR A N 1
ATOM 2679 C CA . THR A 1 349 ? -1.382 2.702 -0.187 1.00 25.15 380 THR A CA 1
ATOM 2680 C C . THR A 1 349 ? -2.116 2.083 0.975 1.00 21.96 380 THR A C 1
ATOM 2681 O O . THR A 1 349 ? -2.754 1.030 0.785 1.00 22.67 380 THR A O 1
ATOM 2685 N N . SER A 1 350 ? -2.139 2.782 2.090 1.00 20.17 381 SER A N 1
ATOM 2686 C CA . SER A 1 350 ? -3.050 2.491 3.202 1.00 20.02 381 SER A CA 1
ATOM 2687 C C . SER A 1 350 ? -4.499 2.723 2.773 1.00 19.84 381 SER A C 1
ATOM 2688 O O . SER A 1 350 ? -4.793 3.649 2.006 1.00 22.95 381 SER A O 1
ATOM 2691 N N . ILE A 1 351 ? -5.385 1.868 3.243 1.00 19.49 382 ILE A N 1
ATOM 2692 C CA . ILE A 1 351 ? -6.826 1.898 2.922 1.00 19.73 382 ILE A CA 1
ATOM 2693 C C . ILE A 1 351 ? -7.576 2.061 4.240 1.00 20.27 382 ILE A C 1
ATOM 2694 O O . ILE A 1 351 ? -7.191 1.433 5.234 1.00 20.19 382 ILE A O 1
ATOM 2699 N N . GLU A 1 352 ? -8.628 2.871 4.230 1.00 21.46 383 GLU A N 1
ATOM 2700 C CA . GLU A 1 352 ? -9.553 2.952 5.370 1.00 23.25 383 GLU A CA 1
ATOM 2701 C C . GLU A 1 352 ? -10.570 1.791 5.302 1.00 22.68 383 GLU A C 1
ATOM 2702 O O . GLU A 1 352 ? -11.733 1.983 4.928 1.00 27.75 383 GLU A O 1
ATOM 2708 N N . GLY A 1 353 ? -10.139 0.614 5.718 1.00 22.02 384 GLY A N 1
ATOM 2709 C CA . GLY A 1 353 ? -10.995 -0.553 5.949 1.00 21.45 384 GLY A CA 1
ATOM 2710 C C . GLY A 1 353 ? -11.251 -1.302 4.668 1.00 21.67 384 GLY A C 1
ATOM 2711 O O . GLY A 1 353 ? -12.269 -1.013 4.022 1.00 22.30 384 GLY A O 1
ATOM 2712 N N . VAL A 1 354 ? -10.377 -2.265 4.344 1.00 21.73 385 VAL A N 1
ATOM 2713 C CA . VAL A 1 354 ? -10.544 -3.144 3.146 1.00 21.87 385 VAL A CA 1
ATOM 2714 C C . VAL A 1 354 ? -11.811 -3.985 3.273 1.00 22.17 385 VAL A C 1
ATOM 2715 O O . VAL A 1 354 ? -12.367 -4.319 2.201 1.00 22.28 385 VAL A O 1
ATOM 2719 N N . LEU A 1 355 ? -12.297 -4.208 4.502 1.00 19.54 386 LEU A N 1
ATOM 2720 C CA . LEU A 1 355 ? -13.539 -4.963 4.733 1.00 20.73 386 LEU A CA 1
ATOM 2721 C C . LEU A 1 355 ? -14.711 -4.001 4.947 1.00 20.97 386 LEU A C 1
ATOM 2722 O O . LEU A 1 355 ? -15.797 -4.485 5.251 1.00 21.52 386 LEU A O 1
ATOM 2727 N N . GLY A 1 356 ? -14.502 -2.695 4.763 1.00 20.35 387 GLY A N 1
ATOM 2728 C CA . GLY A 1 356 ? -15.564 -1.695 4.936 1.00 22.86 387 GLY A CA 1
ATOM 2729 C C . GLY A 1 356 ? -15.789 -0.902 3.665 1.00 24.20 387 GLY A C 1
ATOM 2730 O O . GLY A 1 356 ? -16.123 -1.510 2.642 1.00 24.03 387 GLY A O 1
ATOM 2731 N N . TYR A 1 357 ? -15.585 0.414 3.731 1.00 26.16 388 TYR A N 1
ATOM 2732 C CA . TYR A 1 357 ? -15.749 1.336 2.581 1.00 28.48 388 TYR A CA 1
ATOM 2733 C C . TYR A 1 357 ? -14.575 1.128 1.635 1.00 28.01 388 TYR A C 1
ATOM 2734 O O . TYR A 1 357 ? -14.716 1.420 0.451 1.00 27.25 388 TYR A O 1
ATOM 2743 N N . ASN A 1 358 ? -13.428 0.640 2.136 1.00 25.96 389 ASN A N 1
ATOM 2744 C CA . ASN A 1 358 ? -12.320 0.255 1.229 1.00 24.66 389 ASN A CA 1
ATOM 2745 C C . ASN A 1 358 ? -11.968 1.444 0.318 1.00 25.32 389 ASN A C 1
ATOM 2746 O O . ASN A 1 358 ? -11.920 1.287 -0.933 1.00 24.14 389 ASN A O 1
ATOM 2751 N N . ASN A 1 359 ? -11.698 2.608 0.891 1.00 28.52 390 ASN A N 1
ATOM 2752 C CA . ASN A 1 359 ? -11.212 3.732 0.053 1.00 32.63 390 ASN A CA 1
ATOM 2753 C C . ASN A 1 359 ? -10.046 4.448 0.727 1.00 31.31 390 ASN A C 1
ATOM 2754 O O . ASN A 1 359 ? -9.722 4.170 1.884 1.00 24.33 390 ASN A O 1
ATOM 2759 N N . GLN A 1 360 ? -9.411 5.303 -0.055 1.00 31.75 391 GLN A N 1
ATOM 2760 C CA . GLN A 1 360 ? -8.365 6.235 0.385 1.00 32.60 391 GLN A CA 1
ATOM 2761 C C . GLN A 1 360 ? -9.062 7.508 0.826 1.00 31.47 391 GLN A C 1
ATOM 2762 O O . GLN A 1 360 ? -9.635 8.230 -0.060 1.00 34.08 391 GLN A O 1
ATOM 2768 N N . ILE A 1 361 ? -9.063 7.734 2.127 1.00 27.78 392 ILE A N 1
ATOM 2769 C CA . ILE A 1 361 ? -9.674 8.912 2.777 1.00 28.26 392 ILE A CA 1
ATOM 2770 C C . ILE A 1 361 ? -8.536 9.799 3.309 1.00 28.32 392 ILE A C 1
ATOM 2771 O O . ILE A 1 361 ? -7.781 9.359 4.201 1.00 25.47 392 ILE A O 1
ATOM 2776 N N . VAL A 1 362 ? -8.438 11.039 2.830 1.00 27.04 393 VAL A N 1
ATOM 2777 C CA . VAL A 1 362 ? -7.246 11.899 3.118 1.00 24.39 393 VAL A CA 1
ATOM 2778 C C . VAL A 1 362 ? -7.132 12.117 4.624 1.00 23.35 393 VAL A C 1
ATOM 2779 O O . VAL A 1 362 ? -6.012 12.036 5.117 1.00 24.37 393 VAL A O 1
ATOM 2783 N N . LEU A 1 363 ? -8.231 12.323 5.346 1.00 24.59 394 LEU A N 1
ATOM 2784 C CA . LEU A 1 363 ? -8.187 12.480 6.822 1.00 25.07 394 LEU A CA 1
ATOM 2785 C C . LEU A 1 363 ? -7.415 11.313 7.443 1.00 27.87 394 LEU A C 1
ATOM 2786 O O . LEU A 1 363 ? -6.513 11.529 8.301 1.00 29.69 394 LEU A O 1
ATOM 2791 N N . THR A 1 364 ? -7.762 10.087 7.075 1.00 23.11 395 THR A N 1
ATOM 2792 C CA . THR A 1 364 ? -7.192 8.921 7.777 1.00 23.58 395 THR A CA 1
ATOM 2793 C C . THR A 1 364 ? -5.839 8.562 7.157 1.00 21.71 395 THR A C 1
ATOM 2794 O O . THR A 1 364 ? -5.049 7.911 7.878 1.00 23.22 395 THR A O 1
ATOM 2798 N N . SER A 1 365 ? -5.573 8.908 5.894 1.00 21.61 396 SER A N 1
ATOM 2799 C CA . SER A 1 365 ? -4.309 8.524 5.210 1.00 24.47 396 SER A CA 1
ATOM 2800 C C . SER A 1 365 ? -3.154 9.102 6.015 1.00 24.76 396 SER A C 1
ATOM 2801 O O . SER A 1 365 ? -2.151 8.369 6.279 1.00 22.09 396 SER A O 1
ATOM 2804 N N . GLY A 1 366 ? -3.273 10.370 6.389 1.00 21.11 397 GLY A N 1
ATOM 2805 C CA . GLY A 1 366 ? -2.226 11.001 7.198 1.00 22.55 397 GLY A CA 1
ATOM 2806 C C . GLY A 1 366 ? -2.132 10.374 8.566 1.00 21.22 397 GLY A C 1
ATOM 2807 O O . GLY A 1 366 ? -1.024 10.181 9.062 1.00 23.17 397 GLY A O 1
ATOM 2808 N N . MET A 1 367 ? -3.257 9.976 9.133 1.00 20.49 398 MET A N 1
ATOM 2809 C CA . MET A 1 367 ? -3.250 9.266 10.438 1.00 22.99 398 MET A CA 1
ATOM 2810 C C . MET A 1 367 ? -2.528 7.913 10.332 1.00 23.37 398 MET A C 1
ATOM 2811 O O . MET A 1 367 ? -1.746 7.568 11.227 1.00 21.95 398 MET A O 1
ATOM 2816 N N . PHE A 1 368 ? -2.836 7.116 9.326 1.00 22.59 399 PHE A N 1
ATOM 2817 C CA . PHE A 1 368 ? -2.213 5.790 9.150 1.00 20.48 399 PHE A CA 1
ATOM 2818 C C . PHE A 1 368 ? -0.696 5.956 9.005 1.00 21.31 399 PHE A C 1
ATOM 2819 O O . PHE A 1 368 ? 0.009 5.095 9.530 1.00 20.41 399 PHE A O 1
ATOM 2827 N N . MET A 1 369 ? -0.215 6.989 8.304 1.00 20.21 400 MET A N 1
ATOM 2828 C CA . MET A 1 369 ? 1.231 7.107 7.997 1.00 20.43 400 MET A CA 1
ATOM 2829 C C . MET A 1 369 ? 1.998 7.351 9.299 1.00 19.63 400 MET A C 1
ATOM 2830 O O . MET A 1 369 ? 3.196 7.084 9.315 1.00 19.51 400 MET A O 1
ATOM 2835 N N . MET A 1 370 ? 1.323 7.752 10.382 1.00 19.57 401 MET A N 1
ATOM 2836 C CA . MET A 1 370 ? 2.004 7.892 11.693 1.00 20.27 401 MET A CA 1
ATOM 2837 C C . MET A 1 370 ? 2.570 6.536 12.138 1.00 21.30 401 MET A C 1
ATOM 2838 O O . MET A 1 370 ? 3.661 6.541 12.725 1.00 20.46 401 MET A O 1
ATOM 2843 N N . ASP A 1 371 ? 1.891 5.422 11.832 1.00 20.28 402 ASP A N 1
ATOM 2844 C CA . ASP A 1 371 ? 2.427 4.057 12.052 1.00 18.94 402 ASP A CA 1
ATOM 2845 C C . ASP A 1 371 ? 3.201 3.537 10.841 1.00 17.33 402 ASP A C 1
ATOM 2846 O O . ASP A 1 371 ? 4.269 2.939 11.052 1.00 20.48 402 ASP A O 1
ATOM 2851 N N . THR A 1 372 ? 2.704 3.681 9.629 1.00 19.95 403 THR A N 1
ATOM 2852 C CA . THR A 1 372 ? 3.359 3.026 8.477 1.00 19.07 403 THR A CA 1
ATOM 2853 C C . THR A 1 372 ? 4.748 3.632 8.241 1.00 18.77 403 THR A C 1
ATOM 2854 O O . THR A 1 372 ? 5.575 2.947 7.607 1.00 19.14 403 THR A O 1
ATOM 2858 N N . LYS A 1 373 ? 5.027 4.850 8.724 1.00 18.90 404 LYS A N 1
ATOM 2859 C CA . LYS A 1 373 ? 6.373 5.425 8.566 1.00 19.69 404 LYS A CA 1
ATOM 2860 C C . LYS A 1 373 ? 7.369 4.564 9.350 1.00 22.07 404 LYS A C 1
ATOM 2861 O O . LYS A 1 373 ? 8.546 4.581 9.026 1.00 20.68 404 LYS A O 1
ATOM 2867 N N . TRP A 1 374 ? 6.899 3.837 10.363 1.00 21.11 405 TRP A N 1
ATOM 2868 C CA . TRP A 1 374 ? 7.763 2.973 11.185 1.00 20.81 405 TRP A CA 1
ATOM 2869 C C . TRP A 1 374 ? 7.970 1.607 10.527 1.00 21.64 405 TRP A C 1
ATOM 2870 O O . TRP A 1 374 ? 8.866 0.941 10.953 1.00 20.87 405 TRP A O 1
ATOM 2881 N N . PHE A 1 375 ? 7.248 1.257 9.465 1.00 23.01 406 PHE A N 1
ATOM 2882 C CA . PHE A 1 375 ? 7.636 0.075 8.676 1.00 21.80 406 PHE A CA 1
ATOM 2883 C C . PHE A 1 375 ? 9.021 0.357 8.120 1.00 21.42 406 PHE A C 1
ATOM 2884 O O . PHE A 1 375 ? 9.332 1.520 7.796 1.00 20.83 406 PHE A O 1
ATOM 289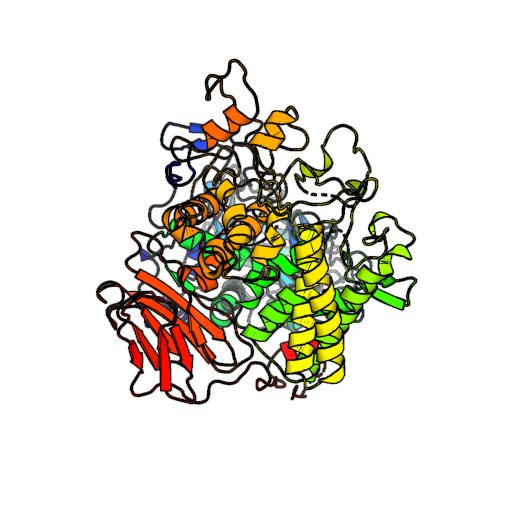2 N N . ARG A 1 376 ? 9.862 -0.677 8.068 1.00 21.10 407 ARG A N 1
ATOM 2893 C CA . ARG A 1 376 ? 11.304 -0.476 7.804 1.00 19.82 407 ARG A CA 1
ATOM 2894 C C . ARG A 1 376 ? 11.494 -0.034 6.353 1.00 20.22 407 ARG A C 1
ATOM 2895 O O . ARG A 1 376 ? 12.425 0.700 6.097 1.00 22.19 407 ARG A O 1
ATOM 2903 N N . ASN A 1 377 ? 10.616 -0.451 5.446 1.00 19.90 408 ASN A N 1
ATOM 2904 C CA . ASN A 1 377 ? 10.713 -0.073 4.017 1.00 22.03 408 ASN A CA 1
ATOM 2905 C C . ASN A 1 377 ? 9.846 1.162 3.772 1.00 22.37 408 ASN A C 1
ATOM 2906 O O . ASN A 1 377 ? 8.665 1.175 4.102 1.00 22.89 408 ASN A O 1
ATOM 2911 N N . PRO A 1 378 ? 10.396 2.237 3.173 1.00 21.08 409 PRO A N 1
ATOM 2912 C CA . PRO A 1 378 ? 9.653 3.487 3.001 1.00 20.72 409 PRO A CA 1
ATOM 2913 C C . PRO A 1 378 ? 8.482 3.420 2.013 1.00 20.45 409 PRO A C 1
ATOM 2914 O O . PRO A 1 378 ? 7.571 4.258 2.120 1.00 20.30 409 PRO A O 1
ATOM 2918 N N . GLU A 1 379 ? 8.430 2.409 1.137 1.00 19.47 410 GLU A N 1
ATOM 2919 C CA . GLU A 1 379 ? 7.321 2.365 0.142 1.00 22.30 410 GLU A CA 1
ATOM 2920 C C . GLU A 1 379 ? 5.972 2.295 0.876 1.00 22.02 410 GLU A C 1
ATOM 2921 O O . GLU A 1 379 ? 4.995 2.705 0.301 1.00 22.20 410 GLU A O 1
ATOM 2927 N N . TYR A 1 380 ? 5.930 1.814 2.113 1.00 21.76 411 TYR A N 1
ATOM 2928 C CA . TYR A 1 380 ? 4.661 1.533 2.848 1.00 24.84 411 TYR A CA 1
ATOM 2929 C C . TYR A 1 380 ? 4.105 2.778 3.518 1.00 24.64 411 TYR A C 1
ATOM 2930 O O . TYR A 1 380 ? 3.052 2.634 4.125 1.00 31.25 411 TYR A O 1
ATOM 2939 N N . SER A 1 381 ? 4.814 3.903 3.424 1.00 22.61 412 SER A N 1
ATOM 2940 C CA . SER A 1 381 ? 4.366 5.243 3.840 1.00 20.44 412 SER A CA 1
ATOM 2941 C C . SER A 1 381 ? 4.494 6.205 2.658 1.00 20.05 412 SER A C 1
ATOM 2942 O O . SER A 1 381 ? 3.581 7.011 2.483 1.00 22.07 412 SER A O 1
ATOM 2945 N N . TYR A 1 382 ? 5.570 6.136 1.873 1.00 20.15 413 TYR A N 1
ATOM 2946 C CA . TYR A 1 382 ? 5.751 7.091 0.745 1.00 21.39 413 TYR A CA 1
ATOM 2947 C C . TYR A 1 382 ? 4.617 6.915 -0.268 1.00 22.08 413 TYR A C 1
ATOM 2948 O O . TYR A 1 382 ? 4.133 7.883 -0.845 1.00 20.10 413 TYR A O 1
ATOM 2957 N N . GLY A 1 383 ? 4.222 5.665 -0.507 1.00 21.33 414 GLY A N 1
ATOM 2958 C CA . GLY A 1 383 ? 3.187 5.362 -1.493 1.00 22.21 414 GLY A CA 1
ATOM 2959 C C . GLY A 1 383 ? 1.901 6.036 -1.106 1.00 21.97 414 GLY A C 1
ATOM 2960 O O . GLY A 1 383 ? 1.195 6.513 -1.986 1.00 20.40 414 GLY A O 1
ATOM 2961 N N . THR A 1 384 ? 1.621 6.127 0.187 1.00 19.47 415 THR A N 1
ATOM 2962 C CA . THR A 1 384 ? 0.391 6.761 0.646 1.00 19.99 415 THR A CA 1
ATOM 2963 C C . THR A 1 384 ? 0.429 8.256 0.317 1.00 20.52 415 THR A C 1
ATOM 2964 O O . THR A 1 384 ? -0.592 8.780 -0.208 1.00 21.28 415 THR A O 1
ATOM 2968 N N . TRP A 1 385 ? 1.496 8.971 0.631 1.00 21.74 416 TRP A N 1
ATOM 2969 C CA . TRP A 1 385 ? 1.488 10.427 0.334 1.00 21.01 416 TRP A CA 1
ATOM 2970 C C . TRP A 1 385 ? 1.642 10.660 -1.171 1.00 20.48 416 TRP A C 1
ATOM 2971 O O . TRP A 1 385 ? 1.055 11.625 -1.651 1.00 19.92 416 TRP A O 1
ATOM 2982 N N . LEU A 1 386 ? 2.354 9.805 -1.898 1.00 21.54 417 LEU A N 1
ATOM 2983 C CA . LEU A 1 386 ? 2.425 9.966 -3.392 1.00 23.23 417 LEU A CA 1
ATOM 2984 C C . LEU A 1 386 ? 1.029 9.779 -3.994 1.00 23.60 417 LEU A C 1
ATOM 2985 O O . LEU A 1 386 ? 0.626 10.558 -4.823 1.00 25.33 417 LEU A O 1
ATOM 2990 N N . SER A 1 387 ? 0.293 8.788 -3.520 1.00 22.39 418 SER A N 1
ATOM 2991 C CA . SER A 1 387 ? -1.084 8.534 -3.958 1.00 24.66 418 SER A CA 1
ATOM 2992 C C . SER A 1 387 ? -1.967 9.760 -3.679 1.00 24.57 418 SER A C 1
ATOM 2993 O O . SER A 1 387 ? -2.744 10.154 -4.561 1.00 25.80 418 SER A O 1
ATOM 2996 N N . ALA A 1 388 ? -1.815 10.413 -2.535 1.00 23.30 419 ALA A N 1
ATOM 2997 C CA . ALA A 1 388 ? -2.615 11.617 -2.225 1.00 24.46 419 ALA A CA 1
ATOM 2998 C C . ALA A 1 388 ? -2.222 12.721 -3.221 1.00 24.60 419 ALA A C 1
ATOM 2999 O O . ALA A 1 388 ? -3.091 13.431 -3.664 1.00 25.75 419 ALA A O 1
ATOM 3001 N N . GLY A 1 389 ? -0.927 12.886 -3.511 1.00 25.90 420 GLY A N 1
ATOM 3002 C CA . GLY A 1 389 ? -0.439 13.907 -4.434 1.00 26.83 420 GLY A CA 1
ATOM 3003 C C . GLY A 1 389 ? -0.938 13.640 -5.838 1.00 29.15 420 GLY A C 1
ATOM 3004 O O . GLY A 1 389 ? -1.393 14.580 -6.478 1.00 27.95 420 GLY A O 1
ATOM 3005 N N . ASP A 1 390 ? -0.922 12.380 -6.268 1.00 25.92 421 ASP A N 1
ATOM 3006 C CA . ASP A 1 390 ? -1.366 11.953 -7.617 1.00 30.62 421 ASP A CA 1
ATOM 3007 C C . ASP A 1 390 ? -2.872 12.142 -7.775 1.00 29.82 421 ASP A C 1
ATOM 3008 O O . ASP A 1 390 ? -3.261 12.386 -8.901 1.00 32.91 421 ASP A O 1
ATOM 3013 N N . THR A 1 391 ? -3.689 12.033 -6.713 1.00 26.24 422 THR A N 1
ATOM 3014 C CA . THR A 1 391 ? -5.158 12.084 -6.836 1.00 27.82 422 THR A CA 1
ATOM 3015 C C . THR A 1 391 ? -5.677 13.467 -6.456 1.00 30.05 422 THR A C 1
ATOM 3016 O O . THR A 1 391 ? -6.877 13.599 -6.303 1.00 30.94 422 THR A O 1
ATOM 3020 N N . ALA A 1 392 ? -4.800 14.445 -6.225 1.00 27.54 423 ALA A N 1
ATOM 3021 C CA . ALA A 1 392 ? -5.213 15.764 -5.716 1.00 25.48 423 ALA A CA 1
ATOM 3022 C C . ALA A 1 392 ? -6.160 16.396 -6.734 1.00 27.13 423 ALA A C 1
ATOM 3023 O O . ALA A 1 392 ? -6.022 16.162 -7.937 1.00 28.23 423 ALA A O 1
ATOM 3025 N N . LYS A 1 393 ? -7.100 17.186 -6.266 1.00 26.12 424 LYS A N 1
ATOM 3026 C CA . LYS A 1 393 ? -8.168 17.783 -7.104 1.00 25.77 424 LYS A CA 1
ATOM 3027 C C . LYS A 1 393 ? -7.687 19.150 -7.578 1.00 26.81 424 LYS A C 1
ATOM 3028 O O . LYS A 1 393 ? -7.180 19.949 -6.769 1.00 24.76 424 LYS A O 1
ATOM 3034 N N . LYS A 1 394 ? -7.833 19.429 -8.856 1.00 29.40 425 LYS A N 1
ATOM 3035 C CA . LYS A 1 394 ? -7.454 20.743 -9.393 1.00 29.02 425 LYS A CA 1
ATOM 3036 C C . LYS A 1 394 ? -8.504 21.772 -8.943 1.00 28.55 425 LYS A C 1
ATOM 3037 O O . LYS A 1 394 ? -9.698 21.548 -9.151 1.00 26.36 425 LYS A O 1
ATOM 3043 N N . SER A 1 395 ? -8.070 22.871 -8.340 1.00 27.80 426 SER A N 1
ATOM 3044 C CA . SER A 1 395 ? -8.967 23.924 -7.817 1.00 27.25 426 SER A CA 1
ATOM 3045 C C . SER A 1 395 ? -9.240 24.953 -8.921 1.00 26.87 426 SER A C 1
ATOM 3046 O O . SER A 1 395 ? -8.412 25.083 -9.849 1.00 25.76 426 SER A O 1
ATOM 3049 N N . LYS A 1 396 ? -10.313 25.714 -8.771 1.00 28.23 427 LYS A N 1
ATOM 3050 C CA . LYS A 1 396 ? -10.638 26.820 -9.699 1.00 29.93 427 LYS A CA 1
ATOM 3051 C C . LYS A 1 396 ? -9.489 27.827 -9.745 1.00 29.60 427 LYS A C 1
ATOM 3052 O O . LYS A 1 396 ? -9.321 28.473 -10.798 1.00 30.44 427 LYS A O 1
ATOM 3058 N N . ALA A 1 397 ? -8.759 28.003 -8.644 1.00 28.81 428 ALA A N 1
ATOM 3059 C CA . ALA A 1 397 ? -7.626 28.947 -8.530 1.00 26.56 428 ALA A CA 1
ATOM 3060 C C . ALA A 1 397 ? -6.363 28.387 -9.199 1.00 29.21 428 ALA A C 1
ATOM 3061 O O . ALA A 1 397 ? -5.415 29.169 -9.262 1.00 30.72 428 ALA A O 1
ATOM 3063 N N . GLY A 1 398 ? -6.341 27.116 -9.635 1.00 26.86 429 GLY A N 1
ATOM 3064 C CA . GLY A 1 398 ? -5.210 26.485 -10.358 1.00 27.76 429 GLY A CA 1
ATOM 3065 C C . GLY A 1 398 ? -4.266 25.709 -9.446 1.00 28.33 429 GLY A C 1
ATOM 3066 O O . GLY A 1 398 ? -3.195 25.327 -9.889 1.00 30.07 429 GLY A O 1
ATOM 3067 N N . TYR A 1 399 ? -4.636 25.464 -8.193 1.00 27.76 430 TYR A N 1
ATOM 3068 C CA . TYR A 1 399 ? -3.849 24.622 -7.257 1.00 24.99 430 TYR A CA 1
ATOM 3069 C C . TYR A 1 399 ? -4.434 23.212 -7.248 1.00 27.86 430 TYR A C 1
ATOM 3070 O O . TYR A 1 399 ? -5.453 22.994 -7.878 1.00 29.10 430 TYR A O 1
ATOM 3079 N N . TYR A 1 400 ? -3.746 22.270 -6.603 1.00 25.61 431 TYR A N 1
ATOM 3080 C CA . TYR A 1 400 ? -4.169 20.865 -6.478 1.00 24.42 431 TYR A CA 1
ATOM 3081 C C . TYR A 1 400 ? -4.193 20.564 -4.993 1.00 24.09 431 TYR A C 1
ATOM 3082 O O . TYR A 1 400 ? -3.165 20.708 -4.347 1.00 23.61 431 TYR A O 1
ATOM 3091 N N . TYR A 1 401 ? -5.346 20.182 -4.468 1.00 26.72 432 TYR A N 1
ATOM 3092 C CA . TYR A 1 401 ? -5.470 19.907 -3.020 1.00 25.06 432 TYR A CA 1
ATOM 3093 C C . TYR A 1 401 ? -5.883 18.458 -2.855 1.00 24.16 432 TYR A C 1
ATOM 3094 O O . TYR A 1 401 ? -6.561 17.845 -3.740 1.00 23.27 432 TYR A O 1
ATOM 3103 N N . TYR A 1 402 ? -5.379 17.887 -1.776 1.00 23.38 433 TYR A N 1
ATOM 3104 C CA . TYR A 1 402 ? -5.650 16.471 -1.460 1.00 22.19 433 TYR A CA 1
ATOM 3105 C C . TYR A 1 402 ? -7.159 16.274 -1.338 1.00 23.73 433 TYR A C 1
ATOM 3106 O O . TYR A 1 402 ? -7.866 17.132 -0.764 1.00 22.04 433 TYR A O 1
ATOM 3115 N N . HIS A 1 403 ? -7.640 15.138 -1.827 1.00 24.98 434 HIS A N 1
ATOM 3116 C CA . HIS A 1 403 ? -9.091 14.859 -1.925 1.00 27.84 434 HIS A CA 1
ATOM 3117 C C . HIS A 1 403 ? -9.277 13.349 -1.840 1.00 27.09 434 HIS A C 1
ATOM 3118 O O . HIS A 1 403 ? -8.434 12.625 -2.376 1.00 26.18 434 HIS A O 1
ATOM 3125 N N . ASP A 1 404 ? -10.306 12.915 -1.115 1.00 31.01 435 ASP A N 1
ATOM 3126 C CA . ASP A 1 404 ? -10.709 11.492 -0.983 1.00 31.56 435 ASP A CA 1
ATOM 3127 C C . ASP A 1 404 ? -10.738 10.869 -2.368 1.00 35.76 435 ASP A C 1
ATOM 3128 O O . ASP A 1 404 ? -11.168 11.531 -3.342 1.00 31.38 435 ASP A O 1
ATOM 3133 N N . ASN A 1 405 ? -10.325 9.617 -2.442 1.00 38.81 436 ASN A N 1
ATOM 3134 C CA . ASN A 1 405 ? -10.443 8.836 -3.686 1.00 50.56 436 ASN A CA 1
ATOM 3135 C C . ASN A 1 405 ? -11.392 7.675 -3.376 1.00 65.45 436 ASN A C 1
ATOM 3136 O O . ASN A 1 405 ? -10.927 6.578 -3.050 1.00 70.25 436 ASN A O 1
ATOM 3141 N N . PRO A 1 406 ? -12.741 7.893 -3.380 1.00 70.44 437 PRO A N 1
ATOM 3142 C CA . PRO A 1 406 ? -13.685 6.913 -2.827 1.00 73.47 437 PRO A CA 1
ATOM 3143 C C . PRO A 1 406 ? -13.816 5.679 -3.734 1.00 74.92 437 PRO A C 1
ATOM 3144 O O . PRO A 1 406 ? -13.772 5.881 -4.935 1.00 73.61 437 PRO A O 1
ATOM 3148 N N . SER A 1 415 ? -13.656 13.482 4.008 1.00 47.57 446 SER A N 1
ATOM 3149 C CA . SER A 1 415 ? -12.620 14.090 4.886 1.00 43.58 446 SER A CA 1
ATOM 3150 C C . SER A 1 415 ? -12.860 15.588 5.002 1.00 39.55 446 SER A C 1
ATOM 3151 O O . SER A 1 415 ? -12.730 16.282 3.993 1.00 43.31 446 SER A O 1
ATOM 3154 N N . TYR A 1 416 ? -13.044 16.090 6.214 1.00 39.60 447 TYR A N 1
ATOM 3155 C CA . TYR A 1 416 ? -13.155 17.554 6.441 1.00 43.55 447 TYR A CA 1
ATOM 3156 C C . TYR A 1 416 ? -11.749 18.187 6.417 1.00 43.18 447 TYR A C 1
ATOM 3157 O O . TYR A 1 416 ? -11.673 19.416 6.351 1.00 36.33 447 TYR A O 1
ATOM 3166 N N . THR A 1 417 ? -10.675 17.387 6.494 1.00 32.96 448 THR A N 1
ATOM 3167 C CA . THR A 1 417 ? -9.302 17.891 6.728 1.00 27.38 448 THR A CA 1
ATOM 3168 C C . THR A 1 417 ? -8.285 16.761 6.594 1.00 26.59 448 THR A C 1
ATOM 3169 O O . THR A 1 417 ? -8.695 15.532 6.444 1.00 26.58 448 THR A O 1
ATOM 3173 N N . GLN A 1 418 ? -7.006 17.135 6.689 1.00 22.98 449 GLN A N 1
ATOM 3174 C CA . GLN A 1 418 ? -5.917 16.156 6.538 1.00 22.04 449 GLN A CA 1
ATOM 3175 C C . GLN A 1 418 ? -4.620 16.836 6.943 1.00 22.26 449 GLN A C 1
ATOM 3176 O O . GLN A 1 418 ? -4.556 18.076 6.919 1.00 20.09 449 GLN A O 1
ATOM 3182 N N . TYR A 1 419 ? -3.630 16.024 7.308 1.00 22.08 450 TYR A N 1
ATOM 3183 C CA . TYR A 1 419 ? -2.261 16.522 7.545 1.00 22.43 450 TYR A CA 1
ATOM 3184 C C . TYR A 1 419 ? -1.285 15.650 6.766 1.00 22.47 450 TYR A C 1
ATOM 3185 O O . TYR A 1 419 ? -0.219 15.333 7.265 1.00 21.50 450 TYR A O 1
ATOM 3194 N N . ILE A 1 420 ? -1.639 15.346 5.523 1.00 23.93 451 ILE A N 1
ATOM 3195 C CA . ILE A 1 420 ? -0.887 14.370 4.689 1.00 22.78 451 ILE A CA 1
ATOM 3196 C C . ILE A 1 420 ? 0.545 14.846 4.493 1.00 20.83 451 ILE A C 1
ATOM 3197 O O . ILE A 1 420 ? 1.480 14.002 4.496 1.00 21.50 451 ILE A O 1
ATOM 3202 N N . THR A 1 421 ? 0.733 16.143 4.335 1.00 21.70 452 THR A N 1
ATOM 3203 C CA . THR A 1 421 ? 2.069 16.678 4.020 1.00 21.08 452 THR A CA 1
ATOM 3204 C C . THR A 1 421 ? 2.931 16.562 5.277 1.00 20.95 452 THR A C 1
ATOM 3205 O O . THR A 1 421 ? 4.115 16.150 5.194 1.00 20.26 452 THR A O 1
ATOM 3209 N N . ARG A 1 422 ? 2.367 16.897 6.433 1.00 21.51 453 ARG A N 1
ATOM 3210 C CA . ARG A 1 422 ? 3.126 16.741 7.694 1.00 19.96 453 ARG A CA 1
ATOM 3211 C C . ARG A 1 422 ? 3.452 15.254 7.894 1.00 19.62 453 ARG A C 1
ATOM 3212 O O . ARG A 1 422 ? 4.576 14.940 8.255 1.00 19.22 453 ARG A O 1
ATOM 3220 N N . ALA A 1 423 ? 2.482 14.350 7.730 1.00 21.38 454 ALA A N 1
ATOM 3221 C CA . ALA A 1 423 ? 2.708 12.903 7.902 1.00 21.72 454 ALA A CA 1
ATOM 3222 C C . ALA A 1 423 ? 3.751 12.425 6.895 1.00 20.09 454 ALA A C 1
ATOM 3223 O O . ALA A 1 423 ? 4.606 11.592 7.243 1.00 21.66 454 ALA A O 1
ATOM 3225 N N . GLY A 1 424 ? 3.693 12.929 5.672 1.00 22.26 455 GLY A N 1
ATOM 3226 C CA . GLY A 1 424 ? 4.698 12.603 4.638 1.00 23.03 455 GLY A CA 1
ATOM 3227 C C . GLY A 1 424 ? 6.063 13.093 5.077 1.00 21.69 455 GLY A C 1
ATOM 3228 O O . GLY A 1 424 ? 7.059 12.384 4.935 1.00 19.88 455 GLY A O 1
ATOM 3229 N N . TRP A 1 425 ? 6.114 14.288 5.635 1.00 20.88 456 TRP A N 1
ATOM 3230 C CA . TRP A 1 425 ? 7.368 14.868 6.150 1.00 20.37 456 TRP A CA 1
ATOM 3231 C C . TRP A 1 425 ? 7.885 14.042 7.332 1.00 20.07 456 TRP A C 1
ATOM 3232 O O . TRP A 1 425 ? 9.092 13.797 7.375 1.00 19.49 456 TRP A O 1
ATOM 3243 N N . ASP A 1 426 ? 7.007 13.594 8.227 1.00 20.57 457 ASP A N 1
ATOM 3244 C CA . ASP A 1 426 ? 7.388 12.668 9.313 1.00 22.19 457 ASP A CA 1
ATOM 3245 C C . ASP A 1 426 ? 7.971 11.395 8.701 1.00 21.42 457 ASP A C 1
ATOM 3246 O O . ASP A 1 426 ? 9.023 10.964 9.217 1.00 20.77 457 ASP A O 1
ATOM 3251 N N . SER A 1 427 ? 7.356 10.869 7.627 1.00 20.74 458 SER A N 1
ATOM 3252 C CA . SER A 1 427 ? 7.849 9.639 6.984 1.00 21.24 458 SER A CA 1
ATOM 3253 C C . SER A 1 427 ? 9.263 9.922 6.450 1.00 20.17 458 SER A C 1
ATOM 3254 O O . SER A 1 427 ? 10.157 9.042 6.560 1.00 19.50 458 SER A O 1
ATOM 3257 N N . TYR A 1 428 ? 9.485 11.091 5.881 1.00 21.47 459 TYR A N 1
ATOM 3258 C CA . TYR A 1 428 ? 10.791 11.469 5.270 1.00 21.25 459 TYR A CA 1
ATOM 3259 C C . TYR A 1 428 ? 11.824 11.680 6.372 1.00 20.90 459 TYR A C 1
ATOM 3260 O O . TYR A 1 428 ? 12.992 11.261 6.223 1.00 21.11 459 TYR A O 1
ATOM 3269 N N . LYS A 1 429 ? 11.385 12.153 7.542 1.00 21.76 460 LYS A N 1
ATOM 3270 C CA . LYS A 1 429 ? 12.319 12.294 8.674 1.00 20.76 460 LYS A CA 1
ATOM 3271 C C . LYS A 1 429 ? 12.755 10.926 9.202 1.00 22.53 460 LYS A C 1
ATOM 3272 O O . LYS A 1 429 ? 13.800 10.870 9.851 1.00 23.59 460 LYS A O 1
ATOM 3278 N N . VAL A 1 430 ? 11.976 9.869 8.951 1.00 22.18 461 VAL A N 1
ATOM 3279 C CA . VAL A 1 430 ? 12.348 8.481 9.295 1.00 19.97 461 VAL A CA 1
ATOM 3280 C C . VAL A 1 430 ? 13.228 7.925 8.189 1.00 20.55 461 VAL A C 1
ATOM 3281 O O . VAL A 1 430 ? 14.304 7.428 8.506 1.00 22.39 461 VAL A O 1
ATOM 3285 N N . HIS A 1 431 ? 12.801 7.986 6.937 1.00 19.85 462 HIS A N 1
ATOM 3286 C CA . HIS A 1 431 ? 13.469 7.181 5.885 1.00 20.66 462 HIS A CA 1
ATOM 3287 C C . HIS A 1 431 ? 14.388 8.017 5.021 1.00 22.43 462 HIS A C 1
ATOM 3288 O O . HIS A 1 431 ? 15.270 7.418 4.420 1.00 24.09 462 HIS A O 1
ATOM 3295 N N . GLY A 1 432 ? 14.073 9.288 4.842 1.00 19.75 463 GLY A N 1
ATOM 3296 C CA . GLY A 1 432 ? 14.870 10.194 4.014 1.00 20.48 463 GLY A CA 1
ATOM 3297 C C . GLY A 1 432 ? 14.683 9.963 2.536 1.00 21.17 463 GLY A C 1
ATOM 3298 O O . GLY A 1 432 ? 13.665 9.386 2.067 1.00 23.67 463 GLY A O 1
ATOM 3299 N N . GLY A 1 433 ? 15.641 10.456 1.782 1.00 21.02 464 GLY A N 1
ATOM 3300 C CA . GLY A 1 433 ? 15.629 10.385 0.327 1.00 20.96 464 GLY A CA 1
ATOM 3301 C C . GLY A 1 433 ? 16.296 11.628 -0.245 1.00 22.07 464 GLY A C 1
ATOM 3302 O O . GLY A 1 433 ? 16.611 12.608 0.455 1.00 24.75 464 GLY A O 1
ATOM 3303 N N . PRO A 1 434 ? 16.551 11.612 -1.562 1.00 23.62 465 PRO A N 1
ATOM 3304 C CA . PRO A 1 434 ? 17.258 12.713 -2.182 1.00 23.31 465 PRO A CA 1
ATOM 3305 C C . PRO A 1 434 ? 16.331 13.916 -2.290 1.00 24.37 465 PRO A C 1
ATOM 3306 O O . PRO A 1 434 ? 15.125 13.853 -2.007 1.00 20.87 465 PRO A O 1
ATOM 3310 N N . SER A 1 435 ? 16.911 14.963 -2.833 1.00 26.26 466 SER A N 1
ATOM 3311 C CA . SER A 1 435 ? 16.233 16.257 -3.037 1.00 28.84 466 SER A CA 1
ATOM 3312 C C . SER A 1 435 ? 14.952 16.087 -3.881 1.00 26.52 466 SER A C 1
ATOM 3313 O O . SER A 1 435 ? 13.935 16.744 -3.597 1.00 24.57 466 SER A O 1
ATOM 3316 N N . THR A 1 436 ? 14.926 15.214 -4.884 1.00 24.04 467 THR A N 1
ATOM 3317 C CA . THR A 1 436 ? 13.730 15.051 -5.737 1.00 26.73 467 THR A CA 1
ATOM 3318 C C . THR A 1 436 ? 12.544 14.512 -4.912 1.00 27.99 467 THR A C 1
ATOM 3319 O O . THR A 1 436 ? 11.424 14.892 -5.217 1.00 26.31 467 THR A O 1
ATOM 3323 N N . VAL A 1 437 ? 12.789 13.644 -3.931 1.00 25.42 468 VAL A N 1
ATOM 3324 C CA . VAL A 1 437 ? 11.739 13.096 -3.026 1.00 26.95 468 VAL A CA 1
ATOM 3325 C C . VAL A 1 437 ? 11.219 14.231 -2.131 1.00 25.44 468 VAL A C 1
ATOM 3326 O O . VAL A 1 437 ? 10.000 14.451 -2.063 1.00 23.54 468 VAL A O 1
ATOM 3330 N N . ALA A 1 438 ? 12.119 14.900 -1.415 1.00 24.55 469 ALA A N 1
ATOM 3331 C CA . ALA A 1 438 ? 11.810 16.051 -0.552 1.00 24.31 469 ALA A CA 1
ATOM 3332 C C . ALA A 1 438 ? 11.055 17.106 -1.381 1.00 23.57 469 ALA A C 1
ATOM 3333 O O . ALA A 1 438 ? 10.051 17.606 -0.891 1.00 20.38 469 ALA A O 1
ATOM 3335 N N . GLU A 1 439 ? 11.517 17.425 -2.589 1.00 22.11 470 GLU A N 1
ATOM 3336 C CA . GLU A 1 439 ? 10.875 18.465 -3.437 1.00 24.56 470 GLU A CA 1
ATOM 3337 C C . GLU A 1 439 ? 9.463 18.015 -3.872 1.00 24.95 470 GLU A C 1
ATOM 3338 O O . GLU A 1 439 ? 8.547 18.863 -3.884 1.00 23.49 470 GLU A O 1
ATOM 3344 N N . GLU A 1 440 ? 9.269 16.743 -4.210 1.00 23.22 471 GLU A N 1
ATOM 3345 C CA . GLU A 1 440 ? 7.951 16.231 -4.639 1.00 24.11 471 GLU A CA 1
ATOM 3346 C C . GLU A 1 440 ? 6.967 16.379 -3.479 1.00 22.67 471 GLU A C 1
ATOM 3347 O O . GLU A 1 440 ? 5.841 16.809 -3.700 1.00 22.46 471 GLU A O 1
ATOM 3353 N N . LEU A 1 441 ? 7.378 16.002 -2.282 1.00 20.68 472 LEU A N 1
ATOM 3354 C CA . LEU A 1 441 ? 6.516 16.127 -1.087 1.00 21.30 472 LEU A CA 1
ATOM 3355 C C . LEU A 1 441 ? 6.208 17.609 -0.850 1.00 22.86 472 LEU A C 1
ATOM 3356 O O . LEU A 1 441 ? 5.029 17.971 -0.650 1.00 23.37 472 LEU A O 1
ATOM 3361 N N . ALA A 1 442 ? 7.216 18.473 -0.949 1.00 22.54 473 ALA A N 1
ATOM 3362 C CA . ALA A 1 442 ? 7.036 19.921 -0.711 1.00 22.90 473 ALA A CA 1
ATOM 3363 C C . ALA A 1 442 ? 6.038 20.473 -1.725 1.00 21.25 473 ALA A C 1
ATOM 3364 O O . ALA A 1 442 ? 5.166 21.267 -1.325 1.00 21.09 473 ALA A O 1
ATOM 3366 N N . ASP A 1 443 ? 6.218 20.120 -3.008 1.00 21.66 474 ASP A N 1
ATOM 3367 C CA . ASP A 1 443 ? 5.399 20.647 -4.126 1.00 21.43 474 ASP A CA 1
ATOM 3368 C C . ASP A 1 443 ? 3.928 20.227 -3.966 1.00 22.89 474 ASP A C 1
ATOM 3369 O O . ASP A 1 443 ? 3.049 21.101 -4.032 1.00 23.93 474 ASP A O 1
ATOM 3374 N N . GLN A 1 444 ? 3.649 18.941 -3.755 1.00 22.49 475 GLN A N 1
ATOM 3375 C CA . GLN A 1 444 ? 2.258 18.497 -3.511 1.00 22.98 475 GLN A CA 1
ATOM 3376 C C . GLN A 1 444 ? 1.755 19.180 -2.224 1.00 23.03 475 GLN A C 1
ATOM 3377 O O . GLN A 1 444 ? 0.590 19.572 -2.190 1.00 22.72 475 GLN A O 1
ATOM 3383 N N . GLY A 1 445 ? 2.620 19.348 -1.220 1.00 24.10 476 GLY A N 1
ATOM 3384 C CA . GLY A 1 445 ? 2.281 20.038 0.041 1.00 22.23 476 GLY A CA 1
ATOM 3385 C C . GLY A 1 445 ? 1.895 21.476 -0.200 1.00 24.75 476 GLY A C 1
ATOM 3386 O O . GLY A 1 445 ? 0.841 21.914 0.330 1.00 27.15 476 GLY A O 1
ATOM 3387 N N . ALA A 1 446 ? 2.727 22.213 -0.954 1.00 23.19 477 ALA A N 1
ATOM 3388 C CA . ALA A 1 446 ? 2.543 23.651 -1.217 1.00 23.99 477 ALA A CA 1
ATOM 3389 C C . ALA A 1 446 ? 1.272 23.819 -2.054 1.00 24.88 477 ALA A C 1
ATOM 3390 O O . ALA A 1 446 ? 0.557 24.830 -1.880 1.00 24.27 477 ALA A O 1
ATOM 3392 N N . GLU A 1 447 ? 1.069 22.922 -3.014 1.00 26.41 478 GLU A N 1
ATOM 3393 C CA . GLU A 1 447 ? -0.125 22.949 -3.894 1.00 24.91 478 GLU A CA 1
ATOM 3394 C C . GLU A 1 447 ? -1.360 22.835 -2.987 1.00 25.61 478 GLU A C 1
ATOM 3395 O O . GLU A 1 447 ? -2.333 23.601 -3.128 1.00 23.58 478 GLU A O 1
ATOM 3401 N N . ASP A 1 448 ? -1.321 21.896 -2.070 1.00 23.45 479 ASP A N 1
ATOM 3402 C CA . ASP A 1 448 ? -2.487 21.608 -1.197 1.00 24.16 479 ASP A CA 1
ATOM 3403 C C . ASP A 1 448 ? -2.722 22.815 -0.278 1.00 22.69 479 ASP A C 1
ATOM 3404 O O . ASP A 1 448 ? -3.861 23.309 -0.221 1.00 22.49 479 ASP A O 1
ATOM 3409 N N . VAL A 1 449 ? -1.692 23.327 0.379 1.00 23.40 480 VAL A N 1
ATOM 3410 C CA . VAL A 1 449 ? -1.851 24.473 1.317 1.00 22.64 480 VAL A CA 1
ATOM 3411 C C . VAL A 1 449 ? -2.423 25.671 0.546 1.00 21.74 480 VAL A C 1
ATOM 3412 O O . VAL A 1 449 ? -3.436 26.234 0.974 1.00 23.36 480 VAL A O 1
ATOM 3416 N N . GLN A 1 450 ? -1.832 25.999 -0.591 1.00 23.01 481 GLN A N 1
ATOM 3417 C CA . GLN A 1 450 ? -2.271 27.138 -1.422 1.00 25.42 481 GLN A CA 1
ATOM 3418 C C . GLN A 1 450 ? -3.698 26.867 -1.902 1.00 24.66 481 GLN A C 1
ATOM 3419 O O . GLN A 1 450 ? -4.493 27.813 -1.873 1.00 24.18 481 GLN A O 1
ATOM 3425 N N . GLY A 1 451 ? -4.000 25.642 -2.354 1.00 22.78 482 GLY A N 1
ATOM 3426 C CA . GLY A 1 451 ? -5.362 25.305 -2.804 1.00 24.57 482 GLY A CA 1
ATOM 3427 C C . GLY A 1 451 ? -6.384 25.576 -1.708 1.00 24.39 482 GLY A C 1
ATOM 3428 O O . GLY A 1 451 ? -7.422 26.172 -1.998 1.00 22.77 482 GLY A O 1
ATOM 3429 N N . LEU A 1 452 ? -6.098 25.141 -0.479 1.00 21.85 483 LEU A N 1
ATOM 3430 C CA . LEU A 1 452 ? -7.009 25.360 0.666 1.00 22.70 483 LEU A CA 1
ATOM 3431 C C . LEU A 1 452 ? -7.111 26.860 0.960 1.00 23.56 483 LEU A C 1
ATOM 3432 O O . LEU A 1 452 ? -8.257 27.351 1.191 1.00 24.14 483 LEU A O 1
ATOM 3437 N N . LEU A 1 453 ? -5.993 27.589 0.942 1.00 22.73 484 LEU A N 1
ATOM 3438 C CA . LEU A 1 453 ? -6.020 29.032 1.261 1.00 22.78 484 LEU A CA 1
ATOM 3439 C C . LEU A 1 453 ? -6.942 29.739 0.249 1.00 22.49 484 LEU A C 1
ATOM 3440 O O . LEU A 1 453 ? -7.622 30.690 0.639 1.00 23.72 484 LEU A O 1
ATOM 3445 N N . ALA A 1 454 ? -6.882 29.328 -1.024 1.00 25.37 485 ALA A N 1
ATOM 3446 C CA . ALA A 1 454 ? -7.613 29.947 -2.147 1.00 24.21 485 ALA A CA 1
ATOM 3447 C C . ALA A 1 454 ? -8.967 29.254 -2.377 1.00 23.78 485 ALA A C 1
ATOM 3448 O O . ALA A 1 454 ? -9.624 29.561 -3.393 1.00 23.38 485 ALA A O 1
ATOM 3450 N N . SER A 1 455 ? -9.387 28.345 -1.499 1.00 22.03 486 SER A N 1
ATOM 3451 C CA . SER A 1 455 ? -10.513 27.431 -1.805 1.00 23.54 486 SER A CA 1
ATOM 3452 C C . SER A 1 455 ? -11.866 28.169 -1.741 1.00 26.11 486 SER A C 1
ATOM 3453 O O . SER A 1 455 ? -12.861 27.513 -2.040 1.00 24.42 486 SER A O 1
ATOM 3456 N N . LYS A 1 456 ? -11.913 29.464 -1.380 1.00 24.07 487 LYS A N 1
ATOM 3457 C CA . LYS A 1 456 ? -13.144 30.263 -1.590 1.00 25.79 487 LYS A CA 1
ATOM 3458 C C . LYS A 1 456 ? -13.592 30.133 -3.056 1.00 26.39 487 LYS A C 1
ATOM 3459 O O . LYS A 1 456 ? -14.765 30.365 -3.327 1.00 26.93 487 LYS A O 1
ATOM 3465 N N . SER A 1 457 ? -12.710 29.758 -3.979 1.00 24.68 488 SER A N 1
ATOM 3466 C CA . SER A 1 457 ? -13.098 29.689 -5.408 1.00 27.92 488 SER A CA 1
ATOM 3467 C C . SER A 1 457 ? -13.620 28.290 -5.735 1.00 25.23 488 SER A C 1
ATOM 3468 O O . SER A 1 457 ? -14.024 28.090 -6.906 1.00 25.09 488 SER A O 1
ATOM 3471 N N . GLU A 1 458 ? -13.697 27.380 -4.749 1.00 22.17 489 GLU A N 1
ATOM 3472 C CA . GLU A 1 458 ? -14.214 26.020 -5.007 1.00 24.86 489 GLU A CA 1
ATOM 3473 C C . GLU A 1 458 ? -15.740 26.037 -5.106 1.00 26.47 489 GLU A C 1
ATOM 3474 O O . GLU A 1 458 ? -16.434 26.485 -4.197 1.00 25.34 489 GLU A O 1
ATOM 3480 N N . PRO A 1 459 ? -16.322 25.504 -6.199 1.00 30.02 490 PRO A N 1
ATOM 3481 C CA . PRO A 1 459 ? -17.776 25.560 -6.371 1.00 33.03 490 PRO A CA 1
ATOM 3482 C C . PRO A 1 459 ? -18.524 24.620 -5.424 1.00 30.45 490 PRO A C 1
ATOM 3483 O O . PRO A 1 459 ? -19.601 24.940 -5.027 1.00 30.72 490 PRO A O 1
ATOM 3487 N N . ASP A 1 460 ? -17.913 23.518 -4.988 1.00 26.84 491 ASP A N 1
ATOM 3488 C CA . ASP A 1 460 ? -18.567 22.664 -3.979 1.00 26.68 491 ASP A CA 1
ATOM 3489 C C . ASP A 1 460 ? -18.287 23.339 -2.638 1.00 25.52 491 ASP A C 1
ATOM 3490 O O . ASP A 1 460 ? -17.113 23.546 -2.303 1.00 25.65 491 ASP A O 1
ATOM 3495 N N . ASN A 1 461 ? -19.335 23.677 -1.910 1.00 25.68 492 ASN A N 1
ATOM 3496 C CA . ASN A 1 461 ? -19.216 24.427 -0.649 1.00 26.70 492 ASN A CA 1
ATOM 3497 C C . ASN A 1 461 ? -18.328 23.652 0.325 1.00 25.25 492 ASN A C 1
ATOM 3498 O O . ASN A 1 461 ? -17.610 24.301 1.069 1.00 23.94 492 ASN A O 1
ATOM 3503 N N . ASN A 1 462 ? -18.387 22.308 0.314 1.00 25.79 493 ASN A N 1
ATOM 3504 C CA . ASN A 1 462 ? -17.599 21.451 1.240 1.00 26.99 493 ASN A CA 1
ATOM 3505 C C . ASN A 1 462 ? -16.124 21.486 0.860 1.00 27.09 493 ASN A C 1
ATOM 3506 O O . ASN A 1 462 ? -15.329 21.290 1.775 1.00 25.41 493 ASN A O 1
ATOM 3511 N N . ASP A 1 463 ? -15.775 21.821 -0.390 1.00 25.63 494 ASP A N 1
ATOM 3512 C CA . ASP A 1 463 ? -14.350 22.003 -0.801 1.00 22.69 494 ASP A CA 1
ATOM 3513 C C . ASP A 1 463 ? -13.896 23.424 -0.470 1.00 23.21 494 ASP A C 1
ATOM 3514 O O . ASP A 1 463 ? -12.694 23.690 -0.506 1.00 23.86 494 ASP A O 1
ATOM 3519 N N . ASN A 1 464 ? -14.834 24.332 -0.215 1.00 21.46 495 ASN A N 1
ATOM 3520 C CA . ASN A 1 464 ? -14.551 25.717 0.235 1.00 21.56 495 ASN A CA 1
ATOM 3521 C C . ASN A 1 464 ? -14.206 25.693 1.721 1.00 20.87 495 ASN A C 1
ATOM 3522 O O . ASN A 1 464 ? -15.119 25.530 2.567 1.00 22.90 495 ASN A O 1
ATOM 3527 N N . GLN A 1 465 ? -12.933 25.846 2.035 1.00 22.24 496 GLN A N 1
ATOM 3528 C CA . GLN A 1 465 ? -12.424 25.745 3.424 1.00 22.08 496 GLN A CA 1
ATOM 3529 C C . GLN A 1 465 ? -11.888 27.115 3.834 1.00 21.72 496 GLN A C 1
ATOM 3530 O O . GLN A 1 465 ? -11.203 27.220 4.878 1.00 21.92 496 GLN A O 1
ATOM 3536 N N . ASN A 1 466 ? -12.235 28.168 3.118 1.00 21.02 497 ASN A N 1
ATOM 3537 C CA . ASN A 1 466 ? -11.715 29.504 3.493 1.00 21.64 497 ASN A CA 1
ATOM 3538 C C . ASN A 1 466 ? -12.641 30.612 2.975 1.00 23.46 497 ASN A C 1
ATOM 3539 O O . ASN A 1 466 ? -12.194 31.448 2.184 1.00 21.60 497 ASN A O 1
ATOM 3544 N N . ASN A 1 467 ? -13.886 30.622 3.434 1.00 24.06 498 ASN A N 1
ATOM 3545 C CA . ASN A 1 467 ? -14.914 31.512 2.848 1.00 23.48 498 ASN A CA 1
ATOM 3546 C C . ASN A 1 467 ? -14.735 32.958 3.338 1.00 24.54 498 ASN A C 1
ATOM 3547 O O . ASN A 1 467 ? -15.305 33.846 2.668 1.00 27.72 498 ASN A O 1
ATOM 3552 N N . ASN A 1 468 ? -13.949 33.237 4.388 1.00 23.81 499 ASN A N 1
ATOM 3553 C CA . ASN A 1 468 ? -13.624 34.651 4.735 1.00 25.28 499 ASN A CA 1
ATOM 3554 C C . ASN A 1 468 ? -12.245 35.032 4.175 1.00 24.36 499 ASN A C 1
ATOM 3555 O O . ASN A 1 468 ? -11.799 36.132 4.476 1.00 24.66 499 ASN A O 1
ATOM 3560 N N . ASP A 1 469 ? -11.611 34.159 3.396 1.00 26.71 500 ASP A N 1
ATOM 3561 C CA . ASP A 1 469 ? -10.336 34.429 2.678 1.00 28.95 500 ASP A CA 1
ATOM 3562 C C . ASP A 1 469 ? -9.239 34.963 3.612 1.00 26.45 500 ASP A C 1
ATOM 3563 O O . ASP A 1 469 ? -8.542 35.933 3.246 1.00 27.48 500 ASP A O 1
ATOM 3568 N N . ASN A 1 470 ? -9.090 34.412 4.815 1.00 25.43 501 ASN A N 1
ATOM 3569 C CA . ASN A 1 470 ? -7.971 34.804 5.718 1.00 23.97 501 ASN A CA 1
ATOM 3570 C C . ASN A 1 470 ? -6.971 33.636 5.707 1.00 23.22 501 ASN A C 1
ATOM 3571 O O . ASN A 1 470 ? -6.944 32.863 4.734 1.00 23.99 501 ASN A O 1
ATOM 3576 N N . SER A 1 471 ? -6.203 33.446 6.763 1.00 22.42 502 SER A N 1
ATOM 3577 C CA . SER A 1 471 ? -5.190 32.361 6.781 1.00 23.89 502 SER A CA 1
ATOM 3578 C C . SER A 1 471 ? -5.637 31.258 7.747 1.00 23.28 502 SER A C 1
ATOM 3579 O O . SER A 1 471 ? -4.810 30.502 8.216 1.00 23.73 502 SER A O 1
ATOM 3582 N N . LEU A 1 472 ? -6.930 31.168 8.008 1.00 23.04 503 LEU A N 1
ATOM 3583 C CA . LEU A 1 472 ? -7.508 30.126 8.876 1.00 22.35 503 LEU A CA 1
ATOM 3584 C C . LEU A 1 472 ? -8.461 29.298 8.028 1.00 23.72 503 LEU A C 1
ATOM 3585 O O . LEU A 1 472 ? -9.231 29.838 7.250 1.00 19.85 503 LEU A O 1
ATOM 3590 N N . ILE A 1 473 ? -8.410 27.997 8.190 1.00 22.73 504 ILE A N 1
ATOM 3591 C CA . ILE A 1 473 ? -9.448 27.102 7.633 1.00 22.35 504 ILE A CA 1
ATOM 3592 C C . ILE A 1 473 ? -10.778 27.349 8.337 1.00 23.60 504 ILE A C 1
ATOM 3593 O O . ILE A 1 473 ? -10.805 27.369 9.576 1.00 18.99 504 ILE A O 1
ATOM 3598 N N . ASP A 1 474 ? -11.857 27.444 7.559 1.00 20.53 505 ASP A N 1
ATOM 3599 C CA . ASP A 1 474 ? -13.235 27.486 8.094 1.00 20.82 505 ASP A CA 1
ATOM 3600 C C . ASP A 1 474 ? -14.067 26.405 7.411 1.00 20.31 505 ASP A C 1
ATOM 3601 O O . ASP A 1 474 ? -13.846 26.105 6.230 1.00 21.55 505 ASP A O 1
ATOM 3606 N N . TRP A 1 475 ? -14.991 25.851 8.178 1.00 22.07 506 TRP A N 1
ATOM 3607 C CA . TRP A 1 475 ? -15.976 24.817 7.788 1.00 25.05 506 TRP A CA 1
ATOM 3608 C C . TRP A 1 475 ? -17.328 25.176 8.385 1.00 24.91 506 TRP A C 1
ATOM 3609 O O . TRP A 1 475 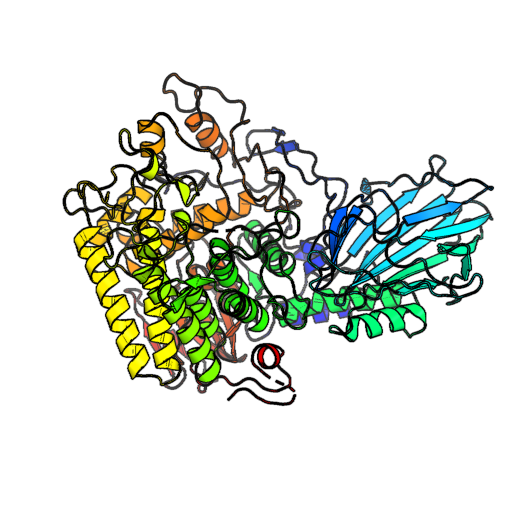? -17.382 25.874 9.431 1.00 24.73 506 TRP A O 1
ATOM 3620 N N . SER A 1 476 ? -18.360 24.653 7.747 1.00 27.61 507 SER A N 1
ATOM 3621 C CA . SER A 1 476 ? -19.719 24.472 8.299 1.00 27.90 507 SER A CA 1
ATOM 3622 C C . SER A 1 476 ? -19.801 23.007 8.704 1.00 28.51 507 SER A C 1
ATOM 3623 O O . SER A 1 476 ? -18.931 22.215 8.216 1.00 25.63 507 SER A O 1
ATOM 3626 N N . TRP A 1 477 ? -20.828 22.621 9.449 1.00 25.73 508 TRP A N 1
ATOM 3627 C CA . TRP A 1 477 ? -20.961 21.208 9.874 1.00 30.18 508 TRP A CA 1
ATOM 3628 C C . TRP A 1 477 ? -21.254 20.296 8.685 1.00 30.17 508 TRP A C 1
ATOM 3629 O O . TRP A 1 477 ? -21.163 19.070 8.904 1.00 31.27 508 TRP A O 1
ATOM 3640 N N . TRP A 1 478 ? -21.555 20.823 7.487 1.00 30.61 509 TRP A N 1
ATOM 3641 C CA . TRP A 1 478 ? -21.816 19.972 6.287 1.00 33.95 509 TRP A CA 1
ATOM 3642 C C . TRP A 1 478 ? -20.526 19.323 5.756 1.00 35.96 509 TRP A C 1
ATOM 3643 O O . TRP A 1 478 ? -20.633 18.260 5.157 1.00 39.50 509 TRP A O 1
ATOM 3654 N N . SER A 1 479 ? -19.343 19.868 6.045 1.00 40.77 510 SER A N 1
ATOM 3655 C CA . SER A 1 479 ? -18.048 19.233 5.661 1.00 47.03 510 SER A CA 1
ATOM 3656 C C . SER A 1 479 ? -17.786 17.980 6.530 1.00 48.53 510 SER A C 1
ATOM 3657 O O . SER A 1 479 ? -16.804 17.287 6.254 1.00 54.37 510 SER A O 1
ATOM 3660 N N . MET A 1 480 ? -18.607 17.724 7.559 1.00 54.15 511 MET A N 1
ATOM 3661 C CA . MET A 1 480 ? -18.546 16.521 8.446 1.00 61.19 511 MET A CA 1
ATOM 3662 C C . MET A 1 480 ? -19.871 15.754 8.336 1.00 59.15 511 MET A C 1
ATOM 3663 O O . MET A 1 480 ? -19.811 14.528 8.150 1.00 66.27 511 MET A O 1
ATOM 3668 N N . ALA A 1 485 ? -18.021 13.022 13.248 1.00 67.91 516 ALA A N 1
ATOM 3669 C CA . ALA A 1 485 ? -16.822 13.694 13.807 1.00 61.76 516 ALA A CA 1
ATOM 3670 C C . ALA A 1 485 ? -17.032 14.147 15.267 1.00 61.84 516 ALA A C 1
ATOM 3671 O O . ALA A 1 485 ? -16.008 14.562 15.883 1.00 65.03 516 ALA A O 1
ATOM 3673 N N . ASP A 1 486 ? -18.264 14.108 15.815 1.00 50.66 517 ASP A N 1
ATOM 3674 C CA . ASP A 1 486 ? -18.520 14.402 17.253 1.00 47.95 517 ASP A CA 1
ATOM 3675 C C . ASP A 1 486 ? -18.088 15.846 17.567 1.00 41.59 517 ASP A C 1
ATOM 3676 O O . ASP A 1 486 ? -17.619 16.130 18.691 1.00 37.13 517 ASP A O 1
ATOM 3681 N N . ALA A 1 487 ? -18.202 16.751 16.605 1.00 36.72 518 ALA A N 1
ATOM 3682 C CA . ALA A 1 487 ? -17.715 18.137 16.761 1.00 36.57 518 ALA A CA 1
ATOM 3683 C C . ALA A 1 487 ? -18.821 18.953 17.441 1.00 31.86 518 ALA A C 1
ATOM 3684 O O . ALA A 1 487 ? -19.585 19.668 16.759 1.00 31.25 518 ALA A O 1
ATOM 3686 N N . VAL A 1 488 ? -18.908 18.844 18.764 1.00 31.37 519 VAL A N 1
ATOM 3687 C CA . VAL A 1 488 ? -19.995 19.476 19.564 1.00 28.09 519 VAL A CA 1
ATOM 3688 C C . VAL A 1 488 ? -19.930 21.006 19.380 1.00 26.80 519 VAL A C 1
ATOM 3689 O O . VAL A 1 488 ? -20.942 21.698 19.603 1.00 24.31 519 VAL A O 1
ATOM 3693 N N . SER A 1 489 ? -18.796 21.551 18.939 1.00 25.03 520 SER A N 1
ATOM 3694 C CA . SER A 1 489 ? -18.664 22.993 18.684 1.00 26.13 520 SER A CA 1
ATOM 3695 C C . SER A 1 489 ? -19.747 23.440 17.691 1.00 25.37 520 SER A C 1
ATOM 3696 O O . SER A 1 489 ? -20.293 24.552 17.861 1.00 25.40 520 SER A O 1
ATOM 3699 N N . PHE A 1 490 ? -20.082 22.609 16.703 1.00 26.04 521 PHE A N 1
ATOM 3700 C CA . PHE A 1 490 ? -21.080 22.941 15.658 1.00 27.49 521 PHE A CA 1
ATOM 3701 C C . PHE A 1 490 ? -22.525 22.876 16.180 1.00 30.66 521 PHE A C 1
ATOM 3702 O O . PHE A 1 490 ? -23.439 23.375 15.483 1.00 30.40 521 PHE A O 1
ATOM 3710 N N . SER A 1 491 ? -22.733 22.337 17.379 1.00 26.74 522 SER A N 1
ATOM 3711 C CA . SER A 1 491 ? -24.069 22.142 17.987 1.00 29.23 522 SER A CA 1
ATOM 3712 C C . SER A 1 491 ? -24.489 23.367 18.801 1.00 27.11 522 SER A C 1
ATOM 3713 O O . SER A 1 491 ? -25.540 23.331 19.413 1.00 32.53 522 SER A O 1
ATOM 3716 N N . GLU A 1 492 ? -23.696 24.423 18.820 1.00 25.01 523 GLU A N 1
ATOM 3717 C CA . GLU A 1 492 ? -23.995 25.626 19.611 1.00 29.24 523 GLU A CA 1
ATOM 3718 C C . GLU A 1 492 ? -25.354 26.178 19.175 1.00 30.63 523 GLU A C 1
ATOM 3719 O O . GLU A 1 492 ? -25.571 26.435 17.987 1.00 30.40 523 GLU A O 1
ATOM 3725 N N . PRO A 1 493 ? -26.303 26.422 20.106 1.00 32.64 524 PRO A N 1
ATOM 3726 C CA . PRO A 1 493 ? -27.628 26.921 19.718 1.00 32.75 524 PRO A CA 1
ATOM 3727 C C . PRO A 1 493 ? -27.521 28.220 18.915 1.00 30.49 524 PRO A C 1
ATOM 3728 O O . PRO A 1 493 ? -26.679 29.046 19.220 1.00 34.80 524 PRO A O 1
ATOM 3732 N N . GLY A 1 494 ? -28.346 28.365 17.901 1.00 25.47 525 GLY A N 1
ATOM 3733 C CA . GLY A 1 494 ? -28.357 29.577 17.082 1.00 30.54 525 GLY A CA 1
ATOM 3734 C C . GLY A 1 494 ? -27.328 29.562 15.975 1.00 32.86 525 GLY A C 1
ATOM 3735 O O . GLY A 1 494 ? -27.319 30.525 15.201 1.00 36.16 525 GLY A O 1
ATOM 3736 N N . ARG A 1 495 ? -26.513 28.509 15.839 1.00 31.00 526 ARG A N 1
ATOM 3737 C CA . ARG A 1 495 ? -25.366 28.535 14.894 1.00 27.69 526 ARG A CA 1
ATOM 3738 C C . ARG A 1 495 ? -25.509 27.492 13.784 1.00 30.58 526 ARG A C 1
ATOM 3739 O O . ARG A 1 495 ? -24.503 27.226 13.101 1.00 32.34 526 ARG A O 1
ATOM 3747 N N . SER A 1 496 ? -26.682 26.892 13.593 1.00 30.09 527 SER A N 1
ATOM 3748 C CA . SER A 1 496 ? -26.871 25.796 12.609 1.00 33.21 527 SER A CA 1
ATOM 3749 C C . SER A 1 496 ? -26.434 26.257 11.217 1.00 27.93 527 SER A C 1
ATOM 3750 O O . SER A 1 496 ? -26.874 27.310 10.791 1.00 27.45 527 SER A O 1
ATOM 3753 N N . GLY A 1 497 ? -25.475 25.548 10.634 1.00 26.32 528 GLY A N 1
ATOM 3754 C CA . GLY A 1 497 ? -24.973 25.739 9.272 1.00 23.80 528 GLY A CA 1
ATOM 3755 C C . GLY A 1 497 ? -23.969 26.865 9.183 1.00 24.93 528 GLY A C 1
ATOM 3756 O O . GLY A 1 497 ? -23.541 27.162 8.052 1.00 26.27 528 GLY A O 1
ATOM 3757 N N . GLN A 1 498 ? -23.665 27.548 10.289 1.00 25.28 529 GLN A N 1
ATOM 3758 C CA . GLN A 1 498 ? -22.711 28.672 10.252 1.00 23.87 529 GLN A CA 1
ATOM 3759 C C . GLN A 1 498 ? -21.287 28.114 10.068 1.00 23.91 529 GLN A C 1
ATOM 3760 O O . GLN A 1 498 ? -21.025 26.954 10.462 1.00 22.42 529 GLN A O 1
ATOM 3766 N N . ARG A 1 499 ? -20.429 28.922 9.444 1.00 23.58 530 ARG A N 1
ATOM 3767 C CA . ARG A 1 499 ? -18.990 28.626 9.328 1.00 24.20 530 ARG A CA 1
ATOM 3768 C C . ARG A 1 499 ? -18.267 29.205 10.540 1.00 25.44 530 ARG A C 1
ATOM 3769 O O . ARG A 1 499 ? -18.609 30.330 11.016 1.00 26.24 530 ARG A O 1
ATOM 3777 N N . MET A 1 500 ? -17.224 28.495 10.942 1.00 26.14 531 MET A N 1
ATOM 3778 C CA . MET A 1 500 ? -16.226 28.992 11.914 1.00 23.98 531 MET A CA 1
ATOM 3779 C C . MET A 1 500 ? -14.815 28.689 11.398 1.00 21.98 531 MET A C 1
ATOM 3780 O O . MET A 1 500 ? -14.603 27.641 10.820 1.00 20.15 531 MET A O 1
ATOM 3785 N N . ASP A 1 501 ? -13.910 29.644 11.606 1.00 23.21 532 ASP A N 1
ATOM 3786 C CA . ASP A 1 501 ? -12.447 29.455 11.532 1.00 22.33 532 ASP A CA 1
ATOM 3787 C C . ASP A 1 501 ? -12.083 28.414 12.589 1.00 22.61 532 ASP A C 1
ATOM 3788 O O . ASP A 1 501 ? -12.464 28.561 13.765 1.00 21.70 532 ASP A O 1
ATOM 3793 N N . ARG A 1 502 ? -11.417 27.356 12.156 1.00 22.37 533 ARG A N 1
ATOM 3794 C CA . ARG A 1 502 ? -11.232 26.130 12.931 1.00 21.76 533 ARG A CA 1
ATOM 3795 C C . ARG A 1 502 ? -9.806 26.031 13.454 1.00 23.79 533 ARG A C 1
ATOM 3796 O O . ARG A 1 502 ? -8.848 26.166 12.677 1.00 22.95 533 ARG A O 1
ATOM 3804 N N . ALA A 1 503 ? -9.675 25.694 14.723 1.00 20.77 534 ALA A N 1
ATOM 3805 C CA . ALA A 1 503 ? -8.367 25.410 15.328 1.00 22.33 534 ALA A CA 1
ATOM 3806 C C . ALA A 1 503 ? -7.748 24.161 14.701 1.00 20.88 534 ALA A C 1
ATOM 3807 O O . ALA A 1 503 ? -6.534 24.163 14.557 1.00 22.75 534 ALA A O 1
ATOM 3809 N N . ASP A 1 504 ? -8.558 23.136 14.435 1.00 19.97 535 ASP A N 1
ATOM 3810 C CA . ASP A 1 504 ? -8.104 21.828 13.898 1.00 19.63 535 ASP A CA 1
ATOM 3811 C C . ASP A 1 504 ? -7.684 21.999 12.437 1.00 21.30 535 ASP A C 1
ATOM 3812 O O . ASP A 1 504 ? -6.585 21.650 12.120 1.00 20.50 535 ASP A O 1
ATOM 3817 N N . GLY A 1 505 ? -8.567 22.535 11.589 1.00 22.75 536 GLY A N 1
ATOM 3818 C CA . GLY A 1 505 ? -8.277 22.703 10.161 1.00 22.56 536 GLY A CA 1
ATOM 3819 C C . GLY A 1 505 ? -7.069 23.598 10.036 1.00 22.48 536 GLY A C 1
ATOM 3820 O O . GLY A 1 505 ? -6.211 23.359 9.171 1.00 22.34 536 GLY A O 1
ATOM 3821 N N . SER A 1 506 ? -6.994 24.623 10.865 1.00 20.52 537 SER A N 1
ATOM 3822 C CA . SER A 1 506 ? -5.920 25.628 10.739 1.00 21.42 537 SER A CA 1
ATOM 3823 C C . SER A 1 506 ? -4.609 24.995 11.223 1.00 22.21 537 SER A C 1
ATOM 3824 O O . SER A 1 506 ? -3.594 25.187 10.551 1.00 20.35 537 SER A O 1
ATOM 3827 N N . ALA A 1 507 ? -4.644 24.212 12.311 1.00 22.14 538 ALA A N 1
ATOM 3828 C CA . ALA A 1 507 ? -3.454 23.484 12.817 1.00 23.40 538 ALA A CA 1
ATOM 3829 C C . ALA A 1 507 ? -2.920 22.555 11.720 1.00 21.70 538 ALA A C 1
ATOM 3830 O O . ALA A 1 507 ? -1.702 22.477 11.514 1.00 23.17 538 ALA A O 1
ATOM 3832 N N . ASN A 1 508 ? -3.808 21.841 11.066 1.00 21.26 539 ASN A N 1
ATOM 3833 C CA . ASN A 1 508 ? -3.451 20.834 10.043 1.00 23.15 539 ASN A CA 1
ATOM 3834 C C . ASN A 1 508 ? -2.886 21.549 8.804 1.00 21.90 539 ASN A C 1
ATOM 3835 O O . ASN A 1 508 ? -1.884 21.093 8.237 1.00 17.77 539 ASN A O 1
ATOM 3840 N N . MET A 1 509 ? -3.464 22.687 8.432 1.00 21.05 540 MET A N 1
ATOM 3841 C CA . MET A 1 509 ? -2.939 23.429 7.278 1.00 22.50 540 MET A CA 1
ATOM 3842 C C . MET A 1 509 ? -1.585 24.003 7.685 1.00 20.77 540 MET A C 1
ATOM 3843 O O . MET A 1 509 ? -0.709 23.968 6.877 1.00 21.85 540 MET A O 1
ATOM 3848 N N . TRP A 1 510 ? -1.471 24.572 8.885 1.00 20.02 541 TRP A N 1
ATOM 3849 C CA . TRP A 1 510 ? -0.179 25.083 9.392 1.00 20.70 541 TRP A CA 1
ATOM 3850 C C . TRP A 1 510 ? 0.812 23.904 9.347 1.00 19.08 541 TRP A C 1
ATOM 3851 O O . TRP A 1 510 ? 1.907 24.071 8.875 1.00 19.04 541 TRP A O 1
ATOM 3862 N N . ALA A 1 511 ? 0.410 22.740 9.825 1.00 19.75 542 ALA A N 1
ATOM 3863 C CA . ALA A 1 511 ? 1.331 21.591 9.932 1.00 18.99 542 ALA A CA 1
ATOM 3864 C C . ALA A 1 511 ? 1.819 21.232 8.532 1.00 19.32 542 ALA A C 1
ATOM 3865 O O . ALA A 1 511 ? 3.015 20.964 8.401 1.00 20.48 542 ALA A O 1
ATOM 3867 N N . ASN A 1 512 ? 0.910 21.151 7.568 1.00 19.99 543 ASN A N 1
ATOM 3868 C CA . ASN A 1 512 ? 1.261 20.934 6.137 1.00 21.84 543 ASN A CA 1
ATOM 3869 C C . ASN A 1 512 ? 2.227 22.031 5.652 1.00 21.39 543 ASN A C 1
ATOM 3870 O O . ASN A 1 512 ? 3.175 21.705 4.957 1.00 21.57 543 ASN A O 1
ATOM 3875 N N . ALA A 1 513 ? 1.921 23.310 5.877 1.00 21.17 544 ALA A N 1
ATOM 3876 C CA . ALA A 1 513 ? 2.736 24.434 5.361 1.00 20.08 544 ALA A CA 1
ATOM 3877 C C . ALA A 1 513 ? 4.120 24.393 5.983 1.00 21.86 544 ALA A C 1
ATOM 3878 O O . ALA A 1 513 ? 5.102 24.566 5.254 1.00 22.18 544 ALA A O 1
ATOM 3880 N N . ASN A 1 514 ? 4.174 24.210 7.299 1.00 20.28 545 ASN A N 1
ATOM 3881 C CA . ASN A 1 514 ? 5.442 24.105 8.048 1.00 22.07 545 ASN A CA 1
ATOM 3882 C C . ASN A 1 514 ? 6.251 22.915 7.516 1.00 22.93 545 ASN A C 1
ATOM 3883 O O . ASN A 1 514 ? 7.471 23.058 7.279 1.00 21.07 545 ASN A O 1
ATOM 3888 N N . ALA A 1 515 ? 5.574 21.808 7.233 1.00 20.57 546 ALA A N 1
ATOM 3889 C CA . ALA A 1 515 ? 6.228 20.578 6.766 1.00 22.43 546 ALA A CA 1
ATOM 3890 C C . ALA A 1 515 ? 6.740 20.832 5.348 1.00 20.82 546 ALA A C 1
ATOM 3891 O O . ALA A 1 515 ? 7.875 20.457 5.076 1.00 20.87 546 ALA A O 1
ATOM 3893 N N . ALA A 1 516 ? 5.954 21.493 4.511 1.00 19.23 547 ALA A N 1
ATOM 3894 C CA . ALA A 1 516 ? 6.366 21.787 3.116 1.00 21.61 547 ALA A CA 1
ATOM 3895 C C . ALA A 1 516 ? 7.596 22.713 3.163 1.00 23.40 547 ALA A C 1
ATOM 3896 O O . ALA A 1 516 ? 8.508 22.560 2.353 1.00 23.37 547 ALA A O 1
ATOM 3898 N N . ALA A 1 517 ? 7.624 23.653 4.113 1.00 21.78 548 ALA A N 1
ATOM 3899 C CA . ALA A 1 517 ? 8.750 24.608 4.244 1.00 23.49 548 ALA A CA 1
ATOM 3900 C C . ALA A 1 517 ? 10.007 23.807 4.570 1.00 24.36 548 ALA A C 1
ATOM 3901 O O . ALA A 1 517 ? 11.059 24.035 3.933 1.00 23.37 548 ALA A O 1
ATOM 3903 N N . GLN A 1 518 ? 9.858 22.880 5.509 1.00 22.81 549 GLN A N 1
ATOM 3904 C CA . GLN A 1 518 ? 10.953 21.983 5.945 1.00 24.95 549 GLN A CA 1
ATOM 3905 C C . GLN A 1 518 ? 11.412 21.122 4.758 1.00 22.92 549 GLN A C 1
ATOM 3906 O O . GLN A 1 518 ? 12.652 20.935 4.605 1.00 22.71 549 GLN A O 1
ATOM 3912 N N . ALA A 1 519 ? 10.490 20.594 3.960 1.00 23.35 550 ALA A N 1
ATOM 3913 C CA . ALA A 1 519 ? 10.820 19.675 2.847 1.00 22.02 550 ALA A CA 1
ATOM 3914 C C . ALA A 1 519 ? 11.510 20.456 1.726 1.00 22.86 550 ALA A C 1
ATOM 3915 O O . ALA A 1 519 ? 12.518 19.969 1.238 1.00 22.81 550 ALA A O 1
ATOM 3917 N N . TYR A 1 520 ? 11.031 21.656 1.388 1.00 20.06 551 TYR A N 1
ATOM 3918 C CA . TYR A 1 520 ? 11.711 22.558 0.436 1.00 21.73 551 TYR A CA 1
ATOM 3919 C C . TYR A 1 520 ? 13.136 22.792 0.928 1.00 23.75 551 TYR A C 1
ATOM 3920 O O . TYR A 1 520 ? 14.101 22.724 0.149 1.00 25.39 551 TYR A O 1
ATOM 3929 N N . LYS A 1 521 ? 13.287 23.065 2.211 1.00 22.94 552 LYS A N 1
ATOM 3930 C CA . LYS A 1 521 ? 14.625 23.363 2.751 1.00 25.66 552 LYS A CA 1
ATOM 3931 C C . LYS A 1 521 ? 15.504 22.108 2.611 1.00 26.37 552 LYS A C 1
ATOM 3932 O O . LYS A 1 521 ? 16.692 22.236 2.248 1.00 22.77 552 LYS A O 1
ATOM 3938 N N . ALA A 1 522 ? 14.958 20.931 2.929 1.00 23.01 553 ALA A N 1
ATOM 3939 C CA . ALA A 1 522 ? 15.742 19.684 2.927 1.00 21.49 553 ALA A CA 1
ATOM 3940 C C . ALA A 1 522 ? 16.159 19.417 1.486 1.00 22.34 553 ALA A C 1
ATOM 3941 O O . ALA A 1 522 ? 17.239 18.863 1.301 1.00 24.36 553 ALA A O 1
ATOM 3943 N N . ALA A 1 523 ? 15.340 19.808 0.512 1.00 21.59 554 ALA A N 1
ATOM 3944 C CA . ALA A 1 523 ? 15.636 19.615 -0.921 1.00 24.03 554 ALA A CA 1
ATOM 3945 C C . ALA A 1 523 ? 16.725 20.581 -1.394 1.00 24.78 554 ALA A C 1
ATOM 3946 O O . ALA A 1 523 ? 17.283 20.315 -2.479 1.00 25.02 554 ALA A O 1
ATOM 3948 N N . GLY A 1 524 ? 16.875 21.723 -0.726 1.00 24.61 555 GLY A N 1
ATOM 3949 C CA . GLY A 1 524 ? 17.760 22.820 -1.170 1.00 26.82 555 GLY A CA 1
ATOM 3950 C C . GLY A 1 524 ? 16.996 23.963 -1.814 1.00 26.82 555 GLY A C 1
ATOM 3951 O O . GLY A 1 524 ? 17.648 24.956 -2.183 1.00 25.85 555 GLY A O 1
ATOM 3952 N N . ASP A 1 525 ? 15.666 23.868 -1.915 1.00 26.38 556 ASP A N 1
ATOM 3953 C CA . ASP A 1 525 ? 14.809 24.898 -2.566 1.00 27.35 556 ASP A CA 1
ATOM 3954 C C . ASP A 1 525 ? 14.517 26.021 -1.557 1.00 28.86 556 ASP A C 1
ATOM 3955 O O . ASP A 1 525 ? 13.380 26.119 -1.051 1.00 26.57 556 ASP A O 1
ATOM 3960 N N . THR A 1 526 ? 15.520 26.863 -1.306 1.00 28.01 557 THR A N 1
ATOM 3961 C CA . THR A 1 526 ? 15.487 27.996 -0.344 1.00 27.62 557 THR A CA 1
ATOM 3962 C C . THR A 1 526 ? 14.301 28.918 -0.656 1.00 24.65 557 THR A C 1
ATOM 3963 O O . THR A 1 526 ? 13.637 29.372 0.300 1.00 26.73 557 THR A O 1
ATOM 3967 N N . ALA A 1 527 ? 14.096 29.266 -1.917 1.00 24.25 558 ALA A N 1
ATOM 3968 C CA . ALA A 1 527 ? 13.075 30.257 -2.315 1.00 26.15 558 ALA A CA 1
ATOM 3969 C C . ALA A 1 527 ? 11.691 29.718 -1.932 1.00 25.83 558 ALA A C 1
ATOM 3970 O O . ALA A 1 527 ? 10.932 30.419 -1.210 1.00 25.38 558 ALA A O 1
ATOM 3972 N N . ASN A 1 528 ? 11.383 28.475 -2.297 1.00 24.24 559 ASN A N 1
ATOM 3973 C CA . ASN A 1 528 ? 10.083 27.876 -1.913 1.00 24.86 559 ASN A CA 1
ATOM 3974 C C . ASN A 1 528 ? 10.018 27.624 -0.403 1.00 24.23 559 ASN A C 1
ATOM 3975 O O . ASN A 1 528 ? 8.895 27.774 0.187 1.00 24.28 559 ASN A O 1
ATOM 3980 N N . ALA A 1 529 ? 11.124 27.276 0.230 1.00 24.86 560 ALA A N 1
ATOM 3981 C CA . ALA A 1 529 ? 11.143 27.079 1.699 1.00 23.79 560 ALA A CA 1
ATOM 3982 C C . ALA A 1 529 ? 10.698 28.385 2.370 1.00 25.10 560 ALA A C 1
ATOM 3983 O O . ALA A 1 529 ? 9.951 28.356 3.366 1.00 25.61 560 ALA A O 1
ATOM 3985 N N . GLU A 1 530 ? 11.224 29.515 1.902 1.00 25.21 561 GLU A N 1
ATOM 3986 C CA . GLU A 1 530 ? 10.919 30.836 2.514 1.00 26.75 561 GLU A CA 1
ATOM 3987 C C . GLU A 1 530 ? 9.468 31.236 2.224 1.00 23.22 561 GLU A C 1
ATOM 3988 O O . GLU A 1 530 ? 8.826 31.739 3.125 1.00 23.64 561 GLU A O 1
ATOM 3994 N N . LYS A 1 531 ? 8.977 30.987 1.018 1.00 23.74 562 LYS A N 1
ATOM 3995 C CA . LYS A 1 531 ? 7.583 31.297 0.657 1.00 25.71 562 LYS A CA 1
ATOM 3996 C C . LYS A 1 531 ? 6.638 30.475 1.537 1.00 27.10 562 LYS A C 1
ATOM 3997 O O . LYS A 1 531 ? 5.638 31.045 2.035 1.00 24.73 562 LYS A O 1
ATOM 4003 N N . MET A 1 532 ? 6.916 29.184 1.730 1.00 23.07 563 MET A N 1
ATOM 4004 C CA . MET A 1 532 ? 6.035 28.358 2.571 1.00 22.73 563 MET A CA 1
ATOM 4005 C C . MET A 1 532 ? 6.201 28.780 4.028 1.00 21.35 563 MET A C 1
ATOM 4006 O O . MET A 1 532 ? 5.196 28.711 4.797 1.00 23.64 563 MET A O 1
ATOM 4011 N N . GLN A 1 533 ? 7.413 29.166 4.431 1.00 21.91 564 GLN A N 1
ATOM 4012 C CA . GLN A 1 533 ? 7.642 29.623 5.832 1.00 22.15 564 GLN A CA 1
ATOM 4013 C C . GLN A 1 533 ? 6.799 30.862 6.109 1.00 22.83 564 GLN A C 1
ATOM 4014 O O . GLN A 1 533 ? 6.213 30.952 7.227 1.00 22.89 564 GLN A O 1
ATOM 4020 N N . ALA A 1 534 ? 6.758 31.779 5.150 1.00 24.19 565 ALA A N 1
ATOM 4021 C CA . ALA A 1 534 ? 5.938 32.999 5.237 1.00 26.04 565 ALA A CA 1
ATOM 4022 C C . ALA A 1 534 ? 4.461 32.583 5.398 1.00 25.98 565 ALA A C 1
ATOM 4023 O O . ALA A 1 534 ? 3.771 33.135 6.256 1.00 23.04 565 ALA A O 1
ATOM 4025 N N . ILE A 1 535 ? 3.993 31.614 4.617 1.00 25.65 566 ILE A N 1
ATOM 4026 C CA . ILE A 1 535 ? 2.577 31.155 4.718 1.00 24.15 566 ILE A CA 1
ATOM 4027 C C . ILE A 1 535 ? 2.364 30.526 6.094 1.00 24.69 566 ILE A C 1
ATOM 4028 O O . ILE A 1 535 ? 1.384 30.882 6.780 1.00 25.64 566 ILE A O 1
ATOM 4033 N N . ALA A 1 536 ? 3.253 29.621 6.518 1.00 24.53 567 ALA A N 1
ATOM 4034 C CA . ALA A 1 536 ? 3.156 29.010 7.855 1.00 23.93 567 ALA A CA 1
ATOM 4035 C C . ALA A 1 536 ? 3.118 30.110 8.940 1.00 23.35 567 ALA A C 1
ATOM 4036 O O . ALA A 1 536 ? 2.254 30.046 9.875 1.00 22.11 567 ALA A O 1
ATOM 4038 N N . ASP A 1 537 ? 4.011 31.090 8.860 1.00 23.66 568 ASP A N 1
ATOM 4039 C CA . ASP A 1 537 ? 4.125 32.175 9.868 1.00 25.54 568 ASP A CA 1
ATOM 4040 C C . ASP A 1 537 ? 2.787 32.930 9.955 1.00 25.06 568 ASP A C 1
ATOM 4041 O O . ASP A 1 537 ? 2.327 33.212 11.086 1.00 23.45 568 ASP A O 1
ATOM 4046 N N . LYS A 1 538 ? 2.160 33.219 8.810 1.00 25.20 569 LYS A N 1
ATOM 4047 C CA . LYS A 1 538 ? 0.869 33.958 8.774 1.00 26.50 569 LYS A CA 1
ATOM 4048 C C . LYS A 1 538 ? -0.225 33.133 9.455 1.00 25.24 569 LYS A C 1
ATOM 4049 O O . LYS A 1 538 ? -0.948 33.684 10.304 1.00 23.61 569 LYS A O 1
ATOM 4055 N N . ILE A 1 539 ? -0.370 31.856 9.105 1.00 22.51 570 ILE A N 1
ATOM 4056 C CA . ILE A 1 539 ? -1.408 30.976 9.713 1.00 21.85 570 ILE A CA 1
ATOM 4057 C C . ILE A 1 539 ? -1.134 30.936 11.215 1.00 20.94 570 ILE A C 1
ATOM 4058 O O . ILE A 1 539 ? -2.057 31.093 12.025 1.00 24.15 570 ILE A O 1
ATOM 4063 N N . GLN A 1 540 ? 0.108 30.713 11.609 1.00 22.47 571 GLN A N 1
ATOM 4064 C CA . GLN A 1 540 ? 0.438 30.638 13.056 1.00 23.59 571 GLN A CA 1
ATOM 4065 C C . GLN A 1 540 ? 0.037 31.938 13.744 1.00 23.12 571 GLN A C 1
ATOM 4066 O O . GLN A 1 540 ? -0.573 31.861 14.811 1.00 23.08 571 GLN A O 1
ATOM 4072 N N . LYS A 1 541 ? 0.394 33.074 13.158 1.00 24.57 572 LYS A N 1
ATOM 4073 C CA . LYS A 1 541 ? 0.058 34.400 13.741 1.00 28.26 572 LYS A CA 1
ATOM 4074 C C . LYS A 1 541 ? -1.463 34.514 13.840 1.00 27.68 572 LYS A C 1
ATOM 4075 O O . LYS A 1 541 ? -1.948 34.929 14.895 1.00 25.41 572 LYS A O 1
ATOM 4081 N N . GLU A 1 542 ? -2.211 34.135 12.801 1.00 25.27 573 GLU A N 1
ATOM 4082 C CA . GLU A 1 542 ? -3.695 34.241 12.861 1.00 27.40 573 GLU A CA 1
ATOM 4083 C C . GLU A 1 542 ? -4.284 33.262 13.886 1.00 26.43 573 GLU A C 1
ATOM 4084 O O . GLU A 1 542 ? -5.201 33.653 14.606 1.00 25.59 573 GLU A O 1
ATOM 4090 N N . VAL A 1 543 ? -3.755 32.046 14.027 1.00 25.56 574 VAL A N 1
ATOM 4091 C CA . VAL A 1 543 ? -4.291 31.099 15.045 1.00 23.73 574 VAL A CA 1
ATOM 4092 C C . VAL A 1 543 ? -4.080 31.725 16.436 1.00 23.88 574 VAL A C 1
ATOM 4093 O O . VAL A 1 543 ? -5.036 31.723 17.244 1.00 25.42 574 VAL A O 1
ATOM 4097 N N . THR A 1 544 ? -2.870 32.170 16.739 1.00 24.78 575 THR A N 1
ATOM 4098 C CA . THR A 1 544 ? -2.532 32.671 18.097 1.00 28.45 575 THR A CA 1
ATOM 4099 C C . THR A 1 544 ? -3.265 33.993 18.356 1.00 27.42 575 THR A C 1
ATOM 4100 O O . THR A 1 544 ? -3.655 34.215 19.481 1.00 29.78 575 THR A O 1
ATOM 4104 N N . THR A 1 545 ? -3.465 34.834 17.362 1.00 27.17 576 THR A N 1
ATOM 4105 C CA . THR A 1 545 ? -4.144 36.152 17.549 1.00 30.44 576 THR A CA 1
ATOM 4106 C C . THR A 1 545 ? -5.668 35.976 17.534 1.00 32.19 576 THR A C 1
ATOM 4107 O O . THR A 1 545 ? -6.319 36.643 18.313 1.00 33.80 576 THR A O 1
ATOM 4111 N N . GLU A 1 546 ? -6.235 35.173 16.631 1.00 28.81 577 GLU A N 1
ATOM 4112 C CA . GLU A 1 546 ? -7.702 35.152 16.406 1.00 26.73 577 GLU A CA 1
ATOM 4113 C C . GLU A 1 546 ? -8.359 34.001 17.164 1.00 25.56 577 GLU A C 1
ATOM 4114 O O . GLU A 1 546 ? -9.512 34.175 17.551 1.00 25.25 577 GLU A O 1
ATOM 4120 N N . LEU A 1 547 ? -7.678 32.860 17.362 1.00 23.39 578 LEU A N 1
ATOM 4121 C CA . LEU A 1 547 ? -8.322 31.667 17.982 1.00 24.46 578 LEU A CA 1
ATOM 4122 C C . LEU A 1 547 ? -7.953 31.555 19.462 1.00 24.15 578 LEU A C 1
ATOM 4123 O O . LEU A 1 547 ? -8.445 30.667 20.119 1.00 26.34 578 LEU A O 1
ATOM 4128 N N . TRP A 1 548 ? -7.103 32.426 19.965 1.00 26.92 579 TRP A N 1
ATOM 4129 C CA . TRP A 1 548 ? -6.731 32.409 21.409 1.00 27.36 579 TRP A CA 1
ATOM 4130 C C . TRP A 1 548 ? -7.746 33.249 22.181 1.00 27.09 579 TRP A C 1
ATOM 4131 O O . TRP A 1 548 ? -7.804 34.427 21.950 1.00 23.96 579 TRP A O 1
ATOM 4142 N N . ASP A 1 549 ? -8.584 32.633 23.001 1.00 29.13 580 ASP A N 1
ATOM 4143 C CA . ASP A 1 549 ? -9.550 33.352 23.862 1.00 29.03 580 ASP A CA 1
ATOM 4144 C C . ASP A 1 549 ? -8.817 33.733 25.151 1.00 32.45 580 ASP A C 1
ATOM 4145 O O . ASP A 1 549 ? -8.768 32.904 26.072 1.00 27.85 580 ASP A O 1
ATOM 4150 N N . LYS A 1 550 ? -8.276 34.953 25.192 1.00 37.84 581 LYS A N 1
ATOM 4151 C CA . LYS A 1 550 ? -7.599 35.537 26.385 1.00 42.04 581 LYS A CA 1
ATOM 4152 C C . LYS A 1 550 ? -8.561 35.587 27.579 1.00 38.68 581 LYS A C 1
ATOM 4153 O O . LYS A 1 550 ? -8.071 35.551 28.705 1.00 47.10 581 LYS A O 1
ATOM 4159 N N . SER A 1 551 ? -9.865 35.683 27.342 1.00 38.68 582 SER A N 1
ATOM 4160 C CA . SER A 1 551 ? -10.891 35.706 28.410 1.00 40.83 582 SER A CA 1
ATOM 4161 C C . SER A 1 551 ? -10.799 34.437 29.273 1.00 42.32 582 SER A C 1
ATOM 4162 O O . SER A 1 551 ? -10.840 34.559 30.507 1.00 46.46 582 SER A O 1
ATOM 4165 N N . ASP A 1 552 ? -10.674 33.244 28.692 1.00 37.07 583 ASP A N 1
ATOM 4166 C CA . ASP A 1 552 ? -10.645 32.025 29.529 1.00 34.93 583 ASP A CA 1
ATOM 4167 C C . ASP A 1 552 ? -9.413 31.182 29.227 1.00 31.97 583 ASP A C 1
ATOM 4168 O O . ASP A 1 552 ? -9.382 30.033 29.679 1.00 32.14 583 ASP A O 1
ATOM 4173 N N . ASN A 1 553 ? -8.405 31.739 28.577 1.00 27.64 584 ASN A N 1
ATOM 4174 C CA . ASN A 1 553 ? -7.154 30.991 28.340 1.00 27.75 584 ASN A CA 1
ATOM 4175 C C . ASN A 1 553 ? -7.520 29.625 27.737 1.00 26.86 584 ASN A C 1
ATOM 4176 O O . ASN A 1 553 ? -7.086 28.575 28.248 1.00 25.86 584 ASN A O 1
ATOM 4181 N N . LEU A 1 554 ? -8.307 29.652 26.664 1.00 26.56 585 LEU A N 1
ATOM 4182 C CA . LEU A 1 554 ? -8.577 28.459 25.822 1.00 27.26 585 LEU A CA 1
ATOM 4183 C C . LEU A 1 554 ? -8.422 28.824 24.347 1.00 25.39 585 LEU A C 1
ATOM 4184 O O . LEU A 1 554 ? -8.617 29.983 23.961 1.00 24.38 585 LEU A O 1
ATOM 4189 N N . LEU A 1 555 ? -7.943 27.869 23.579 1.00 23.84 586 LEU A N 1
ATOM 4190 C CA . LEU A 1 555 ? -7.921 27.956 22.117 1.00 26.07 586 LEU A CA 1
ATOM 4191 C C . LEU A 1 555 ? -9.315 27.507 21.655 1.00 25.99 586 LEU A C 1
ATOM 4192 O O . LEU A 1 555 ? -9.821 26.437 22.102 1.00 26.15 586 LEU A O 1
ATOM 4197 N N . LYS A 1 556 ? -9.979 28.384 20.918 1.00 26.66 587 LYS A N 1
ATOM 4198 C CA . LYS A 1 556 ? -11.374 28.186 20.492 1.00 27.99 587 LYS A CA 1
ATOM 4199 C C . LYS A 1 556 ? -11.515 28.550 19.020 1.00 26.27 587 LYS A C 1
ATOM 4200 O O . LYS A 1 556 ? -10.842 29.482 18.538 1.00 26.88 587 LYS A O 1
ATOM 4206 N N . HIS A 1 557 ? -12.414 27.836 18.360 1.00 25.20 588 HIS A N 1
ATOM 4207 C CA . HIS A 1 557 ? -12.872 28.153 16.997 1.00 22.22 588 HIS A CA 1
ATOM 4208 C C . HIS A 1 557 ? -13.589 29.497 17.088 1.00 22.81 588 HIS A C 1
ATOM 4209 O O . HIS A 1 557 ? -13.989 29.920 18.183 1.00 24.57 588 HIS A O 1
ATOM 4216 N N . LYS A 1 558 ? -13.690 30.179 15.966 1.00 21.99 589 LYS A N 1
ATOM 4217 C CA . LYS A 1 558 ? -14.279 31.521 15.916 1.00 23.20 589 LYS A CA 1
ATOM 4218 C C . LYS A 1 558 ? -15.288 31.593 14.777 1.00 22.50 589 LYS A C 1
ATOM 4219 O O . LYS A 1 558 ? -14.921 31.444 13.608 1.00 23.43 589 LYS A O 1
ATOM 4225 N N . TRP A 1 559 ? -16.522 31.896 15.125 1.00 25.35 590 TRP A N 1
ATOM 4226 C CA . TRP A 1 559 ? -17.647 32.045 14.177 1.00 25.25 590 TRP A CA 1
ATOM 4227 C C . TRP A 1 559 ? -17.355 33.192 13.214 1.00 24.57 590 TRP A C 1
ATOM 4228 O O . TRP A 1 559 ? -16.946 34.290 13.653 1.00 27.78 590 TRP A O 1
ATOM 4239 N N . LEU A 1 560 ? -17.574 32.958 11.920 1.00 25.74 591 LEU A N 1
ATOM 4240 C CA . LEU A 1 560 ? -17.263 33.933 10.850 1.00 24.37 591 LEU A CA 1
ATOM 4241 C C . LEU A 1 560 ? -18.234 35.115 10.963 1.00 25.31 591 LEU A C 1
ATOM 4242 O O . LEU A 1 560 ? -17.841 36.252 10.713 1.00 26.39 591 LEU A O 1
ATOM 4247 N N . ASN A 1 561 ? -19.471 34.870 11.367 1.00 26.98 592 ASN A N 1
ATOM 4248 C CA . ASN A 1 561 ? -20.540 35.902 11.209 1.00 27.08 592 ASN A CA 1
ATOM 4249 C C . ASN A 1 561 ? -20.314 37.087 12.154 1.00 29.18 592 ASN A C 1
ATOM 4250 O O . ASN A 1 561 ? -20.545 38.243 11.730 1.00 30.59 592 ASN A O 1
ATOM 4255 N N . ASP A 1 562 ? -19.981 36.813 13.410 1.00 28.14 593 ASP A N 1
ATOM 4256 C CA . ASP A 1 562 ? -19.885 37.870 14.447 1.00 28.91 593 ASP A CA 1
ATOM 4257 C C . ASP A 1 562 ? -18.491 37.924 15.076 1.00 29.99 593 ASP A C 1
ATOM 4258 O O . ASP A 1 562 ? -18.240 38.848 15.855 1.00 29.06 593 ASP A O 1
ATOM 4263 N N . GLY A 1 563 ? -17.637 36.923 14.824 1.00 27.16 594 GLY A N 1
ATOM 4264 C CA . GLY A 1 563 ? -16.292 36.863 15.404 1.00 26.32 594 GLY A CA 1
ATOM 4265 C C . GLY A 1 563 ? -16.339 36.306 16.811 1.00 25.53 594 GLY A C 1
ATOM 4266 O O . GLY A 1 563 ? -15.353 36.456 17.511 1.00 30.13 594 GLY A O 1
ATOM 4267 N N . ALA A 1 564 ? -17.468 35.746 17.238 1.00 24.99 595 ALA A N 1
ATOM 4268 C CA . ALA A 1 564 ? -17.630 35.171 18.587 1.00 26.28 595 ALA A CA 1
ATOM 4269 C C . ALA A 1 564 ? -16.892 33.825 18.628 1.00 27.32 595 ALA A C 1
ATOM 4270 O O . ALA A 1 564 ? -16.884 33.088 17.630 1.00 26.44 595 ALA A O 1
ATOM 4272 N N . PHE A 1 565 ? -16.254 33.545 19.755 1.00 26.92 596 PHE A N 1
ATOM 4273 C CA . PHE A 1 565 ? -15.635 32.235 20.017 1.00 26.15 596 PHE A CA 1
ATOM 4274 C C . PHE A 1 565 ? -16.744 31.201 20.083 1.00 27.99 596 PHE A C 1
ATOM 4275 O O . PHE A 1 565 ? -17.844 31.507 20.581 1.00 27.84 596 PHE A O 1
ATOM 4283 N N . ALA A 1 566 ? -16.476 30.030 19.511 1.00 28.04 597 ALA A N 1
ATOM 4284 C CA . ALA A 1 566 ? -17.318 28.837 19.694 1.00 28.56 597 ALA A CA 1
ATOM 4285 C C . ALA A 1 566 ? -17.218 28.440 21.162 1.00 29.00 597 ALA A C 1
ATOM 4286 O O . ALA A 1 566 ? -16.092 28.265 21.663 1.00 28.56 597 ALA A O 1
ATOM 4288 N N . LYS A 1 567 ? -18.373 28.334 21.817 1.00 28.63 598 LYS A N 1
ATOM 4289 C CA . LYS A 1 567 ? -18.472 28.138 23.276 1.00 30.18 598 LYS A CA 1
ATOM 4290 C C . LYS A 1 567 ? -18.222 26.670 23.609 1.00 29.27 598 LYS A C 1
ATOM 4291 O O . LYS A 1 567 ? -17.817 26.415 24.744 1.00 28.51 598 LYS A O 1
ATOM 4297 N N . TYR A 1 568 ? -18.454 25.749 22.669 1.00 27.34 599 TYR A N 1
ATOM 4298 C CA . TYR A 1 568 ? -18.383 24.285 22.930 1.00 27.06 599 TYR A CA 1
ATOM 4299 C C . TYR A 1 568 ? -17.134 23.730 22.243 1.00 27.73 599 TYR A C 1
ATOM 4300 O O . TYR A 1 568 ? -16.639 24.255 21.230 1.00 31.74 599 TYR A O 1
ATOM 4309 N N . LYS A 1 569 ? -16.581 22.701 22.850 1.00 26.20 600 LYS A N 1
ATOM 4310 C CA . LYS A 1 569 ? -15.154 22.368 22.640 1.00 26.23 600 LYS A CA 1
ATOM 4311 C C . LYS A 1 569 ? -15.011 20.881 22.395 1.00 24.65 600 LYS A C 1
ATOM 4312 O O . LYS A 1 569 ? -15.874 20.093 22.836 1.00 23.76 600 LYS A O 1
ATOM 4318 N N . GLU A 1 570 ? -13.918 20.539 21.750 1.00 22.52 601 GLU A N 1
ATOM 4319 C CA . GLU A 1 570 ? -13.530 19.138 21.514 1.00 25.23 601 GLU A CA 1
ATOM 4320 C C . GLU A 1 570 ? -12.007 19.047 21.556 1.00 22.52 601 GLU A C 1
ATOM 4321 O O . GLU A 1 570 ? -11.305 20.100 21.628 1.00 20.92 601 GLU A O 1
ATOM 4327 N N . ILE A 1 571 ? -11.471 17.834 21.473 1.00 22.16 602 ILE A N 1
ATOM 4328 C CA . ILE A 1 571 ? -10.006 17.702 21.505 1.00 23.84 602 ILE A CA 1
ATOM 4329 C C . ILE A 1 571 ? -9.453 18.437 20.277 1.00 21.38 602 ILE A C 1
ATOM 4330 O O . ILE A 1 571 ? -8.326 18.909 20.321 1.00 22.52 602 ILE A O 1
ATOM 4335 N N . ASN A 1 572 ? -10.247 18.555 19.226 1.00 22.62 603 ASN A N 1
ATOM 4336 C CA . ASN A 1 572 ? -9.880 19.276 17.978 1.00 23.15 603 ASN A CA 1
ATOM 4337 C C . ASN A 1 572 ? -9.426 20.713 18.280 1.00 22.59 603 ASN A C 1
ATOM 4338 O O . ASN A 1 572 ? -8.583 21.238 17.529 1.00 23.45 603 ASN A O 1
ATOM 4343 N N . ASN A 1 573 ? -9.934 21.321 19.355 1.00 22.26 604 ASN A N 1
ATOM 4344 C CA . ASN A 1 573 ? -9.522 22.671 19.786 1.00 23.18 604 ASN A CA 1
ATOM 4345 C C . ASN A 1 573 ? -8.017 22.690 20.018 1.00 22.31 604 ASN A C 1
ATOM 4346 O O . ASN A 1 573 ? -7.440 23.788 19.932 1.00 23.26 604 ASN A O 1
ATOM 4351 N N . TYR A 1 574 ? -7.426 21.536 20.348 1.00 22.35 605 TYR A N 1
ATOM 4352 C CA . TYR A 1 574 ? -6.021 21.458 20.811 1.00 20.62 605 TYR A CA 1
ATOM 4353 C C . TYR A 1 574 ? -5.078 20.999 19.709 1.00 20.79 605 TYR A C 1
ATOM 4354 O O . TYR A 1 574 ? -3.907 20.799 20.019 1.00 21.93 605 TYR A O 1
ATOM 4363 N N . TYR A 1 575 ? -5.527 20.838 18.468 1.00 20.41 606 TYR A N 1
ATOM 4364 C CA . TYR A 1 575 ? -4.602 20.367 17.416 1.00 20.72 606 TYR A CA 1
ATOM 4365 C C . TYR A 1 575 ? -3.453 21.356 17.253 1.00 20.25 606 TYR A C 1
ATOM 4366 O O . TYR A 1 575 ? -2.382 20.936 16.863 1.00 19.76 606 TYR A O 1
ATOM 4375 N N . PRO A 1 576 ? -3.608 22.688 17.489 1.00 21.58 607 PRO A N 1
ATOM 4376 C CA . PRO A 1 576 ? -2.464 23.599 17.437 1.00 22.65 607 PRO A CA 1
ATOM 4377 C C . PRO A 1 576 ? -1.375 23.199 18.436 1.00 21.50 607 PRO A C 1
ATOM 4378 O O . PRO A 1 576 ? -0.277 23.459 18.176 1.00 21.63 607 PRO A O 1
ATOM 4382 N N . TYR A 1 577 ? -1.714 22.514 19.521 1.00 19.73 608 TYR A N 1
ATOM 4383 C CA . TYR A 1 577 ? -0.697 21.961 20.438 1.00 20.52 608 TYR A CA 1
ATOM 4384 C C . TYR A 1 577 ? -0.130 20.665 19.851 1.00 21.65 608 TYR A C 1
ATOM 4385 O O . TYR A 1 577 ? 1.089 20.515 19.817 1.00 22.54 608 TYR A O 1
ATOM 4394 N N . SER A 1 578 ? -0.999 19.714 19.508 1.00 23.42 609 SER A N 1
ATOM 4395 C CA . SER A 1 578 ? -0.643 18.419 18.854 1.00 24.05 609 SER A CA 1
ATOM 4396 C C . SER A 1 578 ? 0.369 18.641 17.755 1.00 21.54 609 SER A C 1
ATOM 4397 O O . SER A 1 578 ? 1.299 17.860 17.656 1.00 22.83 609 SER A O 1
ATOM 4400 N N . GLU A 1 579 ? 0.143 19.644 16.921 1.00 22.65 610 GLU A N 1
ATOM 4401 C CA . GLU A 1 579 ? 1.011 19.931 15.751 1.00 22.43 610 GLU A CA 1
ATOM 4402 C C . GLU A 1 579 ? 2.183 20.851 16.077 1.00 22.32 610 GLU A C 1
ATOM 4403 O O . GLU A 1 579 ? 3.058 20.984 15.202 1.00 21.48 610 GLU A O 1
ATOM 4409 N N . GLY A 1 580 ? 2.279 21.383 17.288 1.00 22.64 611 GLY A N 1
ATOM 4410 C CA . GLY A 1 580 ? 3.403 22.275 17.630 1.00 23.91 611 GLY A CA 1
ATOM 4411 C C . GLY A 1 580 ? 3.309 23.645 16.995 1.00 23.37 611 GLY A C 1
ATOM 4412 O O . GLY A 1 580 ? 4.339 24.365 16.932 1.00 25.50 611 GLY A O 1
ATOM 4413 N N . LEU A 1 581 ? 2.131 24.044 16.541 1.00 22.23 612 LEU A N 1
ATOM 4414 C CA . LEU A 1 581 ? 1.897 25.436 16.082 1.00 22.78 612 LEU A CA 1
ATOM 4415 C C . LEU A 1 581 ? 2.107 26.369 17.275 1.00 21.54 612 LEU A C 1
ATOM 4416 O O . LEU A 1 581 ? 2.715 27.485 17.126 1.00 23.20 612 LEU A O 1
ATOM 4421 N N . MET A 1 582 ? 1.583 25.997 18.430 1.00 22.14 613 MET A N 1
ATOM 4422 C CA . MET A 1 582 ? 1.586 26.955 19.558 1.00 22.07 613 MET A CA 1
ATOM 4423 C C . MET A 1 582 ? 3.008 27.149 20.056 1.00 23.15 613 MET A C 1
ATOM 4424 O O . MET A 1 582 ? 3.734 26.195 20.317 1.00 21.68 613 MET A O 1
ATOM 4429 N N . PRO A 1 583 ? 3.457 28.402 20.233 1.00 25.11 614 PRO A N 1
ATOM 4430 C CA . PRO A 1 583 ? 4.727 28.656 20.918 1.00 28.04 614 PRO A CA 1
ATOM 4431 C C . PRO A 1 583 ? 4.763 27.940 22.276 1.00 23.36 614 PRO A C 1
ATOM 4432 O O . PRO A 1 583 ? 3.735 27.791 22.924 1.00 24.71 614 PRO A O 1
ATOM 4436 N N . THR A 1 584 ? 5.917 27.418 22.643 1.00 25.68 615 THR A N 1
ATOM 4437 C CA . THR A 1 584 ? 6.146 26.852 23.989 1.00 26.01 615 THR A CA 1
ATOM 4438 C C . THR A 1 584 ? 6.553 27.971 24.954 1.00 25.07 615 THR A C 1
ATOM 4439 O O . THR A 1 584 ? 6.891 29.082 24.517 1.00 26.10 615 THR A O 1
ATOM 4443 N N . GLY A 1 585 ? 6.518 27.657 26.237 1.00 26.33 616 GLY A N 1
ATOM 4444 C CA . GLY A 1 585 ? 6.957 28.547 27.316 1.00 28.85 616 GLY A CA 1
ATOM 4445 C C . GLY A 1 585 ? 6.009 29.718 27.454 1.00 31.26 616 GLY A C 1
ATOM 4446 O O . GLY A 1 585 ? 6.421 30.691 28.044 1.00 29.31 616 GLY A O 1
ATOM 4447 N N . ASN A 1 586 ? 4.778 29.611 26.930 1.00 30.02 617 ASN A N 1
ATOM 4448 C CA . ASN A 1 586 ? 3.730 30.633 27.126 1.00 27.60 617 ASN A CA 1
ATOM 4449 C C . ASN A 1 586 ? 2.825 30.164 28.257 1.00 27.09 617 ASN A C 1
ATOM 4450 O O . ASN A 1 586 ? 2.067 29.170 28.106 1.00 23.29 617 ASN A O 1
ATOM 4455 N N . GLU A 1 587 ? 2.876 30.879 29.369 1.00 25.24 618 GLU A N 1
ATOM 4456 C CA . GLU A 1 587 ? 2.104 30.498 30.575 1.00 25.07 618 GLU A CA 1
ATOM 4457 C C . GLU A 1 587 ? 0.616 30.365 30.255 1.00 24.01 618 GLU A C 1
ATOM 4458 O O . GLU A 1 587 ? -0.049 29.368 30.667 1.00 26.56 618 GLU A O 1
ATOM 4464 N N . ASP A 1 588 ? 0.088 31.357 29.567 1.00 25.16 619 ASP A N 1
ATOM 4465 C CA . ASP A 1 588 ? -1.339 31.404 29.214 1.00 24.92 619 ASP A CA 1
ATOM 4466 C C . ASP A 1 588 ? -1.658 30.231 28.280 1.00 23.83 619 ASP A C 1
ATOM 4467 O O . ASP A 1 588 ? -2.656 29.546 28.577 1.00 23.99 619 ASP A O 1
ATOM 4472 N N . TYR A 1 589 ? -0.910 30.040 27.191 1.00 23.86 620 TYR A N 1
ATOM 4473 C CA . TYR A 1 589 ? -1.211 28.932 26.238 1.00 24.94 620 TYR A CA 1
ATOM 4474 C C . TYR A 1 589 ? -1.221 27.598 26.999 1.00 24.56 620 TYR A C 1
ATOM 4475 O O . TYR A 1 589 ? -2.047 26.684 26.690 1.00 25.13 620 TYR A O 1
ATOM 4484 N N . ASN A 1 590 ? -0.291 27.422 27.943 1.00 24.26 621 ASN A N 1
ATOM 4485 C CA . ASN A 1 590 ? -0.133 26.133 28.670 1.00 22.88 621 ASN A CA 1
ATOM 4486 C C . ASN A 1 590 ? -1.335 25.903 29.596 1.00 23.76 621 ASN A C 1
ATOM 4487 O O . ASN A 1 590 ? -1.619 24.745 29.896 1.00 23.35 621 ASN A O 1
ATOM 4492 N N . LYS A 1 591 ? -2.046 26.953 29.992 1.00 24.22 622 LYS A N 1
ATOM 4493 C CA . LYS A 1 591 ? -3.209 26.770 30.887 1.00 23.4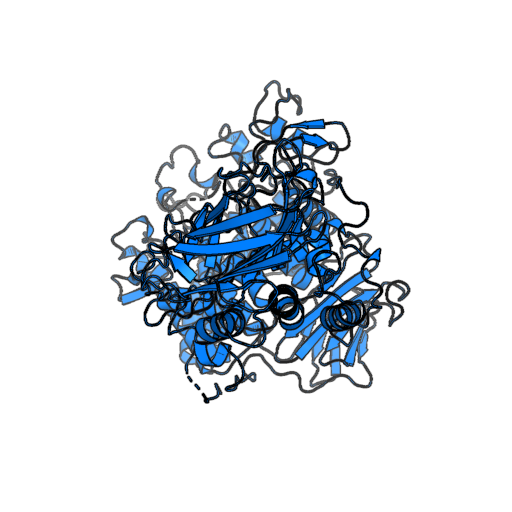3 622 LYS A CA 1
ATOM 4494 C C . LYS A 1 591 ? -4.369 26.120 30.134 1.00 23.68 622 LYS A C 1
ATOM 4495 O O . LYS A 1 591 ? -5.224 25.545 30.810 1.00 22.25 622 LYS A O 1
ATOM 4501 N N . ALA A 1 592 ? -4.445 26.243 28.801 1.00 23.88 623 ALA A N 1
ATOM 4502 C CA . ALA A 1 592 ? -5.579 25.665 28.034 1.00 23.10 623 ALA A CA 1
ATOM 4503 C C . ALA A 1 592 ? -5.706 24.155 28.283 1.00 23.34 623 ALA A C 1
ATOM 4504 O O . ALA A 1 592 ? -6.825 23.625 28.224 1.00 23.00 623 ALA A O 1
ATOM 4506 N N . LEU A 1 593 ? -4.607 23.460 28.589 1.00 24.76 624 LEU A N 1
ATOM 4507 C CA . LEU A 1 593 ? -4.617 21.982 28.734 1.00 25.76 624 LEU A CA 1
ATOM 4508 C C . LEU A 1 593 ? -5.204 21.532 30.079 1.00 26.41 624 LEU A C 1
ATOM 4509 O O . LEU A 1 593 ? -5.362 20.313 30.272 1.00 23.67 624 LEU A O 1
ATOM 4514 N N . ARG A 1 594 ? -5.532 22.463 30.978 1.00 26.69 625 ARG A N 1
ATOM 4515 C CA . ARG A 1 594 ? -6.142 22.124 32.296 1.00 25.47 625 ARG A CA 1
ATOM 4516 C C . ARG A 1 594 ? -7.412 21.281 32.120 1.00 26.62 625 ARG A C 1
ATOM 4517 O O . ARG A 1 594 ? -7.734 20.497 33.012 1.00 25.69 625 ARG A O 1
ATOM 4525 N N . LEU A 1 595 ? -8.155 21.442 31.036 1.00 23.76 626 LEU A N 1
ATOM 4526 C CA . LEU A 1 595 ? -9.422 20.673 30.880 1.00 26.66 626 LEU A CA 1
ATOM 4527 C C . LEU A 1 595 ? -9.161 19.158 30.875 1.00 26.93 626 LEU A C 1
ATOM 4528 O O . LEU A 1 595 ? -10.045 18.431 31.367 1.00 26.61 626 LEU A O 1
ATOM 4533 N N . PHE A 1 596 ? -7.976 18.705 30.429 1.00 26.35 627 PHE A N 1
ATOM 4534 C CA . PHE A 1 596 ? -7.622 17.246 30.368 1.00 25.71 627 PHE A CA 1
ATOM 4535 C C . PHE A 1 596 ? -7.460 16.607 31.755 1.00 27.33 627 PHE A C 1
ATOM 4536 O O . PHE A 1 596 ? -7.373 15.358 31.860 1.00 25.60 627 PHE A O 1
ATOM 4544 N N . GLU A 1 597 ? -7.466 17.425 32.804 1.00 29.42 628 GLU A N 1
ATOM 4545 C CA . GLU A 1 597 ? -7.457 16.960 34.209 1.00 32.08 628 GLU A CA 1
ATOM 4546 C C . GLU A 1 597 ? -8.711 16.143 34.520 1.00 30.43 628 GLU A C 1
ATOM 4547 O O . GLU A 1 597 ? -8.613 15.204 35.319 1.00 32.89 628 GLU A O 1
ATOM 4553 N N . ASP A 1 598 ? -9.850 16.531 33.965 1.00 29.68 629 ASP A N 1
ATOM 4554 C CA . ASP A 1 598 ? -11.194 16.087 34.411 1.00 32.78 629 ASP A CA 1
ATOM 4555 C C . ASP A 1 598 ? -11.816 15.090 33.428 1.00 30.09 629 ASP A C 1
ATOM 4556 O O . ASP A 1 598 ? -11.992 15.443 32.259 1.00 29.02 629 ASP A O 1
ATOM 4561 N N . SER A 1 599 ? -12.245 13.935 33.930 1.00 28.14 630 SER A N 1
ATOM 4562 C CA . SER A 1 599 ? -12.993 12.941 33.132 1.00 32.41 630 SER A CA 1
ATOM 4563 C C . SER A 1 599 ? -14.314 13.560 32.657 1.00 32.55 630 SER A C 1
ATOM 4564 O O . SER A 1 599 ? -14.784 13.147 31.574 1.00 33.11 630 SER A O 1
ATOM 4567 N N . ASN A 1 600 ? -14.861 14.548 33.379 1.00 34.07 631 ASN A N 1
ATOM 4568 C CA . ASN A 1 600 ? -16.115 15.266 33.002 1.00 32.02 631 ASN A CA 1
ATOM 4569 C C . ASN A 1 600 ? -15.912 16.058 31.716 1.00 32.12 631 ASN A C 1
ATOM 4570 O O . ASN A 1 600 ? -16.919 16.293 31.002 1.00 32.73 631 ASN A O 1
ATOM 4575 N N . GLU A 1 601 ? -14.669 16.475 31.459 1.00 27.89 632 GLU A N 1
ATOM 4576 C CA . GLU A 1 601 ? -14.308 17.317 30.307 1.00 29.62 632 GLU A CA 1
ATOM 4577 C C . GLU A 1 601 ? -13.923 16.350 29.188 1.00 27.85 632 GLU A C 1
ATOM 4578 O O . GLU A 1 601 ? -14.685 16.170 28.233 1.00 28.37 632 GLU A O 1
ATOM 4584 N N . PHE A 1 602 ? -12.769 15.709 29.339 1.00 27.00 633 PHE A N 1
ATOM 4585 C CA . PHE A 1 602 ? -12.209 14.810 28.309 1.00 25.42 633 PHE A CA 1
ATOM 4586 C C . PHE A 1 602 ? -11.787 13.536 28.994 1.00 25.36 633 PHE A C 1
ATOM 4587 O O . PHE A 1 602 ? -10.712 13.498 29.609 1.00 26.93 633 PHE A O 1
ATOM 4595 N N . PRO A 1 603 ? -12.660 12.516 28.971 1.00 24.17 634 PRO A N 1
ATOM 4596 C CA . PRO A 1 603 ? -12.364 11.244 29.613 1.00 27.14 634 PRO A CA 1
ATOM 4597 C C . PRO A 1 603 ? -11.286 10.453 28.868 1.00 25.51 634 PRO A C 1
ATOM 4598 O O . PRO A 1 603 ? -11.081 10.679 27.683 1.00 26.36 634 PRO A O 1
ATOM 4602 N N . ILE A 1 604 ? -10.581 9.604 29.605 1.00 26.01 635 ILE A N 1
ATOM 4603 C CA . ILE A 1 604 ? -9.585 8.619 29.092 1.00 27.97 635 ILE A CA 1
ATOM 4604 C C . ILE A 1 604 ? -10.388 7.516 28.410 1.00 26.31 635 ILE A C 1
ATOM 4605 O O . ILE A 1 604 ? -9.981 7.035 27.373 1.00 27.45 635 ILE A O 1
ATOM 4610 N N . PHE A 1 605 ? -11.479 7.099 29.036 1.00 23.19 636 PHE A N 1
ATOM 4611 C CA . PHE A 1 605 ? -12.316 5.981 28.562 1.00 24.50 636 PHE A CA 1
ATOM 4612 C C . PHE A 1 605 ? -13.772 6.191 28.965 1.00 25.18 636 PHE A C 1
ATOM 4613 O O . PHE A 1 605 ? -14.112 6.328 30.134 1.00 24.81 636 PHE A O 1
ATOM 4621 N N . PRO A 1 606 ? -14.699 6.122 27.996 1.00 25.21 637 PRO A N 1
ATOM 4622 C CA . PRO A 1 606 ? -14.343 6.059 26.582 1.00 24.95 637 PRO A CA 1
ATOM 4623 C C . PRO A 1 606 ? -13.573 7.306 26.131 1.00 25.14 637 PRO A C 1
ATOM 4624 O O . PRO A 1 606 ? -13.743 8.393 26.667 1.00 25.61 637 PRO A O 1
ATOM 4628 N N . PHE A 1 607 ? -12.750 7.134 25.114 1.00 26.05 638 PHE A N 1
ATOM 4629 C CA . PHE A 1 607 ? -11.857 8.213 24.627 1.00 24.59 638 PHE A CA 1
ATOM 4630 C C . PHE A 1 607 ? -12.587 8.997 23.548 1.00 27.47 638 PHE A C 1
ATOM 4631 O O . PHE A 1 607 ? -12.361 8.778 22.366 1.00 32.22 638 PHE A O 1
ATOM 4639 N N . PHE A 1 608 ? -13.421 9.941 23.970 1.00 29.10 639 PHE A N 1
ATOM 4640 C CA . PHE A 1 608 ? -14.237 10.789 23.075 1.00 27.48 639 PHE A CA 1
ATOM 4641 C C . PHE A 1 608 ? -13.437 12.002 22.595 1.00 28.66 639 PHE A C 1
ATOM 4642 O O . PHE A 1 608 ? -12.464 12.435 23.238 1.00 29.83 639 PHE A O 1
ATOM 4650 N N . THR A 1 609 ? -13.880 12.537 21.471 1.00 25.43 640 THR A N 1
ATOM 4651 C CA . THR A 1 609 ? -13.440 13.818 20.884 1.00 29.06 640 THR A CA 1
ATOM 4652 C C . THR A 1 609 ? -14.191 14.978 21.531 1.00 24.42 640 THR A C 1
ATOM 4653 O O . THR A 1 609 ? -13.540 16.000 21.812 1.00 24.26 640 THR A O 1
ATOM 4657 N N . ALA A 1 610 ? -15.506 14.858 21.704 1.00 23.37 641 ALA A N 1
ATOM 4658 C CA . ALA A 1 610 ? -16.329 15.965 22.234 1.00 25.64 641 ALA A CA 1
ATOM 4659 C C . ALA A 1 610 ? -16.016 16.136 23.718 1.00 24.75 641 ALA A C 1
ATOM 4660 O O . ALA A 1 610 ? -15.915 15.158 24.435 1.00 27.34 641 ALA A O 1
ATOM 4662 N N . ASN A 1 611 ? -15.887 17.377 24.144 1.00 24.90 642 ASN A N 1
ATOM 4663 C CA . ASN A 1 611 ? -15.922 17.724 25.578 1.00 25.23 642 ASN A CA 1
ATOM 4664 C C . ASN A 1 611 ? -17.270 17.240 26.127 1.00 25.48 642 ASN A C 1
ATOM 4665 O O . ASN A 1 611 ? -18.340 17.598 25.555 1.00 24.49 642 ASN A O 1
ATOM 4670 N N . GLN A 1 612 ? -17.252 16.383 27.141 1.00 24.19 643 GLN A N 1
ATOM 4671 C CA . GLN A 1 612 ? -18.497 15.671 27.578 1.00 26.94 643 GLN A CA 1
ATOM 4672 C C . GLN A 1 612 ? -19.376 16.584 28.447 1.00 25.53 643 GLN A C 1
ATOM 4673 O O . GLN A 1 612 ? -20.591 16.396 28.423 1.00 29.29 643 GLN A O 1
ATOM 4679 N N . ALA A 1 613 ? -18.789 17.504 29.201 1.00 26.60 644 ALA A N 1
ATOM 4680 C CA . ALA A 1 613 ? -19.517 18.564 29.951 1.00 29.77 644 ALA A CA 1
ATOM 4681 C C . ALA A 1 613 ? -20.284 19.432 28.942 1.00 31.24 644 ALA A C 1
ATOM 4682 O O . ALA A 1 613 ? -21.477 19.671 29.134 1.00 33.99 644 ALA A O 1
ATOM 4684 N N . ASP A 1 614 ? -19.639 19.812 27.849 1.00 30.77 645 ASP A N 1
ATOM 4685 C CA . ASP A 1 614 ? -20.269 20.598 26.755 1.00 31.67 645 ASP A CA 1
ATOM 4686 C C . ASP A 1 614 ? -21.415 19.795 26.129 1.00 30.94 645 ASP A C 1
ATOM 4687 O O . ASP A 1 614 ? -22.493 20.349 25.906 1.00 31.25 645 ASP A O 1
ATOM 4692 N N . LYS A 1 615 ? -21.195 18.519 25.863 1.00 32.59 646 LYS A N 1
ATOM 4693 C CA . LYS A 1 615 ? -22.183 17.649 25.189 1.00 35.78 646 LYS A CA 1
ATOM 4694 C C . LYS A 1 615 ? -23.401 17.571 26.102 1.00 37.16 646 LYS A C 1
ATOM 4695 O O . LYS A 1 615 ? -24.529 17.674 25.578 1.00 34.55 646 LYS A O 1
ATOM 4701 N N . ALA A 1 616 ? -23.162 17.459 27.413 1.00 32.77 647 ALA A N 1
ATOM 4702 C CA . ALA A 1 616 ? -24.215 17.377 28.458 1.00 36.18 647 ALA A CA 1
ATOM 4703 C C . ALA A 1 616 ? -24.962 18.710 28.525 1.00 34.50 647 ALA A C 1
ATOM 4704 O O . ALA A 1 616 ? -26.207 18.662 28.536 1.00 41.72 647 ALA A O 1
ATOM 4706 N N . ALA A 1 617 ? -24.247 19.844 28.508 1.00 33.19 648 ALA A N 1
ATOM 4707 C CA . ALA A 1 617 ? -24.850 21.198 28.533 1.00 35.69 648 ALA A CA 1
ATOM 4708 C C . ALA A 1 617 ? -25.838 21.352 27.362 1.00 37.21 648 ALA A C 1
ATOM 4709 O O . ALA A 1 617 ? -26.818 22.081 27.526 1.00 39.38 648 ALA A O 1
ATOM 4711 N N . LEU A 1 618 ? -25.649 20.637 26.252 1.00 36.75 649 LEU A N 1
ATOM 4712 C CA . LEU A 1 618 ? -26.506 20.782 25.047 1.00 35.97 649 LEU A CA 1
ATOM 4713 C C . LEU A 1 618 ? -27.499 19.626 24.955 1.00 37.54 649 LEU A C 1
ATOM 4714 O O . LEU A 1 618 ? -28.116 19.498 23.888 1.00 35.93 649 LEU A O 1
ATOM 4719 N N . ASN A 1 619 ? -27.653 18.832 26.022 1.00 38.34 650 ASN A N 1
ATOM 4720 C CA . ASN A 1 619 ? -28.588 17.677 26.058 1.00 40.53 650 ASN A CA 1
ATOM 4721 C C . ASN A 1 619 ? -28.174 16.672 24.973 1.00 40.85 650 ASN A C 1
ATOM 4722 O O . ASN A 1 619 ? -29.055 16.141 24.278 1.00 41.88 650 ASN A O 1
ATOM 4727 N N . PHE A 1 620 ? -26.859 16.423 24.835 1.00 36.88 651 PHE A N 1
ATOM 4728 C CA . PHE A 1 620 ? -26.275 15.238 24.156 1.00 36.50 651 PHE A CA 1
ATOM 4729 C C . PHE A 1 620 ? -26.599 15.215 22.673 1.00 34.28 651 PHE A C 1
ATOM 4730 O O . PHE A 1 620 ? -27.060 14.199 22.180 1.00 34.53 651 PHE A O 1
ATOM 4738 N N . PRO A 1 621 ? -26.228 16.252 21.899 1.00 31.94 652 PRO A N 1
ATOM 4739 C CA . PRO A 1 621 ? -26.317 16.173 20.448 1.00 32.64 652 PRO A CA 1
ATOM 4740 C C . PRO A 1 621 ? -25.274 15.172 19.936 1.00 36.20 652 PRO A C 1
ATOM 4741 O O . PRO A 1 621 ? -24.379 14.876 20.658 1.00 35.14 652 PRO A O 1
ATOM 4745 N N . GLY A 1 622 ? -25.423 14.725 18.694 1.00 37.60 653 GLY A N 1
ATOM 4746 C CA . GLY A 1 622 ? -24.472 13.868 17.978 1.00 39.28 653 GLY A CA 1
ATOM 4747 C C . GLY A 1 622 ? -24.537 12.452 18.490 1.00 38.39 653 GLY A C 1
ATOM 4748 O O . GLY A 1 622 ? -25.545 12.058 19.109 1.00 37.62 653 GLY A O 1
ATOM 4749 N N . SER A 1 623 ? -23.474 11.708 18.235 1.00 36.76 654 SER A N 1
ATOM 4750 C CA . SER A 1 623 ? -23.373 10.273 18.561 1.00 31.78 654 SER A CA 1
ATOM 4751 C C . SER A 1 623 ? -22.781 10.121 19.957 1.00 28.44 654 SER A C 1
ATOM 4752 O O . SER A 1 623 ? -22.301 11.089 20.520 1.00 29.49 654 SER A O 1
ATOM 4755 N N . ASN A 1 624 ? -22.764 8.892 20.437 1.00 25.42 655 ASN A N 1
ATOM 4756 C CA . ASN A 1 624 ? -22.046 8.483 21.661 1.00 25.67 655 ASN A CA 1
ATOM 4757 C C . ASN A 1 624 ? -20.930 7.490 21.258 1.00 25.22 655 ASN A C 1
ATOM 4758 O O . ASN A 1 624 ? -20.564 6.615 22.062 1.00 24.22 655 ASN A O 1
ATOM 4763 N N . ASN A 1 625 ? -20.417 7.625 20.038 1.00 24.49 656 ASN A N 1
ATOM 4764 C CA . ASN A 1 625 ? -19.458 6.657 19.453 1.00 25.38 656 ASN A CA 1
ATOM 4765 C C . ASN A 1 625 ? -18.052 7.101 19.827 1.00 26.23 656 ASN A C 1
ATOM 4766 O O . ASN A 1 625 ? -17.843 8.305 20.039 1.00 22.27 656 ASN A O 1
ATOM 4771 N N . PHE A 1 626 ? -17.139 6.142 19.899 1.00 22.40 657 PHE A N 1
ATOM 4772 C CA . PHE A 1 626 ? -15.710 6.407 20.107 1.00 23.34 657 PHE A CA 1
ATOM 4773 C C . PHE A 1 626 ? -14.952 5.357 19.311 1.00 22.52 657 PHE A C 1
ATOM 4774 O O . PHE A 1 626 ? -15.465 4.276 18.991 1.00 22.60 657 PHE A O 1
ATOM 4782 N N . SER A 1 627 ? -13.715 5.672 19.027 1.00 22.74 658 SER A N 1
ATOM 4783 C CA . SER A 1 627 ? -12.968 4.971 17.972 1.00 21.60 658 SER A CA 1
ATOM 4784 C C . SER A 1 627 ? -11.493 5.234 18.191 1.00 21.38 658 SER A C 1
ATOM 4785 O O . SER A 1 627 ? -11.152 6.232 18.845 1.00 20.51 658 SER A O 1
ATOM 4788 N N . ILE A 1 628 ? -10.678 4.402 17.564 1.00 20.92 659 ILE A N 1
ATOM 4789 C CA . ILE A 1 628 ? -9.249 4.703 17.373 1.00 21.92 659 ILE A CA 1
ATOM 4790 C C . ILE A 1 628 ? -9.099 6.060 16.683 1.00 21.63 659 ILE A C 1
ATOM 4791 O O . ILE A 1 628 ? -8.136 6.753 17.010 1.00 19.45 659 ILE A O 1
ATOM 4796 N N . ILE A 1 629 ? -10.062 6.531 15.890 1.00 21.06 660 ILE A N 1
ATOM 4797 C CA . ILE A 1 629 ? -9.904 7.875 15.269 1.00 23.23 660 ILE A CA 1
ATOM 4798 C C . ILE A 1 629 ? -9.954 8.964 16.353 1.00 20.59 660 ILE A C 1
ATOM 4799 O O . ILE A 1 629 ? -9.506 10.051 16.097 1.00 21.80 660 ILE A O 1
ATOM 4804 N N . ASN A 1 630 ? -10.508 8.682 17.517 1.00 20.25 661 ASN A N 1
ATOM 4805 C CA . ASN A 1 630 ? -10.517 9.646 18.642 1.00 20.81 661 ASN A CA 1
ATOM 4806 C C . ASN A 1 630 ? -9.286 9.416 19.505 1.00 21.43 661 ASN A C 1
ATOM 4807 O O . ASN A 1 630 ? -8.635 10.406 19.931 1.00 20.81 661 ASN A O 1
ATOM 4812 N N . ALA A 1 631 ? -8.892 8.155 19.652 1.00 20.41 662 ALA A N 1
ATOM 4813 C CA . ALA A 1 631 ? -7.767 7.805 20.536 1.00 22.29 662 ALA A CA 1
ATOM 4814 C C . ALA A 1 631 ? -6.486 8.424 19.964 1.00 20.17 662 ALA A C 1
ATOM 4815 O O . ALA A 1 631 ? -5.677 8.860 20.743 1.00 21.15 662 ALA A O 1
ATOM 4817 N N . GLN A 1 632 ? -6.250 8.317 18.645 1.00 20.76 663 GLN A N 1
ATOM 4818 C CA . GLN A 1 632 ? -4.974 8.792 18.062 1.00 21.38 663 GLN A CA 1
ATOM 4819 C C . GLN A 1 632 ? -4.757 10.281 18.352 1.00 22.21 663 GLN A C 1
ATOM 4820 O O . GLN A 1 632 ? -3.714 10.631 18.887 1.00 21.09 663 GLN A O 1
ATOM 4826 N N . PRO A 1 633 ? -5.683 11.205 17.996 1.00 21.86 664 PRO A N 1
ATOM 4827 C CA . PRO A 1 633 ? -5.481 12.623 18.298 1.00 23.93 664 PRO A CA 1
ATOM 4828 C C . PRO A 1 633 ? -5.471 12.912 19.810 1.00 21.28 664 PRO A C 1
ATOM 4829 O O . PRO A 1 633 ? -4.794 13.830 20.215 1.00 22.86 664 PRO A O 1
ATOM 4833 N N . LEU A 1 634 ? -6.216 12.166 20.611 1.00 21.69 665 LEU A N 1
ATOM 4834 C CA . LEU A 1 634 ? -6.149 12.334 22.094 1.00 20.67 665 LEU A CA 1
ATOM 4835 C C . LEU A 1 634 ? -4.731 12.013 22.559 1.00 22.70 665 LEU A C 1
ATOM 4836 O O . LEU A 1 634 ? -4.163 12.778 23.397 1.00 23.33 665 LEU A O 1
ATOM 4841 N N . LEU A 1 635 ? -4.164 10.934 22.038 1.00 23.23 666 LEU A N 1
ATOM 4842 C CA . LEU A 1 635 ? -2.763 10.554 22.368 1.00 21.44 666 LEU A CA 1
ATOM 4843 C C . LEU A 1 635 ? -1.807 11.622 21.843 1.00 21.06 666 LEU A C 1
ATOM 4844 O O . LEU A 1 635 ? -0.844 11.931 22.567 1.00 19.91 666 LEU A O 1
ATOM 4849 N N . GLN A 1 636 ? -2.071 12.196 20.670 1.00 20.14 667 GLN A N 1
ATOM 4850 C CA . GLN A 1 636 ? -1.200 13.247 20.129 1.00 22.50 667 GLN A CA 1
ATOM 4851 C C . GLN A 1 636 ? -1.250 14.468 21.051 1.00 22.41 667 GLN A C 1
ATOM 4852 O O . GLN A 1 636 ? -0.224 15.103 21.258 1.00 21.42 667 GLN A O 1
ATOM 4858 N N . VAL A 1 637 ? -2.435 14.854 21.513 1.00 22.85 668 VAL A N 1
ATOM 4859 C CA . VAL A 1 637 ? -2.565 15.997 22.447 1.00 22.97 668 VAL A CA 1
ATOM 4860 C C . VAL A 1 637 ? -1.819 15.664 23.754 1.00 21.60 668 VAL A C 1
ATOM 4861 O O . VAL A 1 637 ? -1.070 16.513 24.239 1.00 21.19 668 VAL A O 1
ATOM 4865 N N . TYR A 1 638 ? -1.987 14.460 24.274 1.00 20.86 669 TYR A N 1
ATOM 4866 C CA . TYR A 1 638 ? -1.348 14.021 25.534 1.00 22.41 669 TYR A CA 1
ATOM 4867 C C . TYR A 1 638 ? 0.178 14.106 25.381 1.00 24.17 669 TYR A C 1
ATOM 4868 O O . TYR A 1 638 ? 0.875 14.583 26.302 1.00 21.87 669 TYR A O 1
ATOM 4877 N N . SER A 1 639 ? 0.681 13.627 24.239 1.00 22.88 670 SER A N 1
ATOM 4878 C CA . SER A 1 639 ? 2.126 13.562 23.928 1.00 22.90 670 SER A CA 1
ATOM 4879 C C . SER A 1 639 ? 2.707 14.980 23.844 1.00 23.05 670 SER A C 1
ATOM 4880 O O . SER A 1 639 ? 3.687 15.280 24.524 1.00 23.45 670 SER A O 1
ATOM 4883 N N . ALA A 1 640 ? 2.172 15.808 22.968 1.00 22.46 671 ALA A N 1
ATOM 4884 C CA . ALA A 1 640 ? 2.629 17.209 22.824 1.00 24.56 671 ALA A CA 1
ATOM 4885 C C . ALA A 1 640 ? 2.449 17.950 24.161 1.00 24.66 671 ALA A C 1
ATOM 4886 O O . ALA A 1 640 ? 3.390 18.705 24.592 1.00 21.44 671 ALA A O 1
ATOM 4888 N N . GLY A 1 641 ? 1.297 17.734 24.805 1.00 24.17 672 GLY A N 1
ATOM 4889 C CA . GLY A 1 641 ? 0.956 18.384 26.082 1.00 27.99 672 GLY A CA 1
ATOM 4890 C C . GLY A 1 641 ? 2.040 18.111 27.103 1.00 27.34 672 GLY A C 1
ATOM 4891 O O . GLY A 1 641 ? 2.584 19.065 27.692 1.00 25.22 672 GLY A O 1
ATOM 4892 N N . ILE A 1 642 ? 2.380 16.840 27.267 1.00 25.92 673 ILE A N 1
ATOM 4893 C CA . ILE A 1 642 ? 3.376 16.414 28.280 1.00 25.48 673 ILE A CA 1
ATOM 4894 C C . ILE A 1 642 ? 4.755 16.887 27.832 1.00 26.11 673 ILE A C 1
ATOM 4895 O O . ILE A 1 642 ? 5.481 17.429 28.661 1.00 24.05 673 ILE A O 1
ATOM 4900 N N . ARG A 1 643 ? 5.117 16.665 26.572 1.00 26.34 674 ARG A N 1
ATOM 4901 C CA . ARG A 1 643 ? 6.513 16.870 26.147 1.00 26.21 674 ARG A CA 1
ATOM 4902 C C . ARG A 1 643 ? 6.835 18.341 25.932 1.00 27.54 674 ARG A C 1
ATOM 4903 O O . ARG A 1 643 ? 8.003 18.675 26.134 1.00 26.24 674 ARG A O 1
ATOM 4911 N N . ASN A 1 644 ? 5.896 19.182 25.512 1.00 25.56 675 ASN A N 1
ATOM 4912 C CA . ASN A 1 644 ? 6.234 20.546 25.041 1.00 24.59 675 ASN A CA 1
ATOM 4913 C C . ASN A 1 644 ? 5.495 21.629 25.818 1.00 24.16 675 ASN A C 1
ATOM 4914 O O . ASN A 1 644 ? 5.964 22.705 25.782 1.00 21.66 675 ASN A O 1
ATOM 4919 N N . TYR A 1 645 ? 4.353 21.357 26.443 1.00 24.29 676 TYR A N 1
ATOM 4920 C CA . TYR A 1 645 ? 3.438 22.400 26.982 1.00 22.81 676 TYR A CA 1
ATOM 4921 C C . TYR A 1 645 ? 3.167 22.163 28.458 1.00 20.35 676 TYR A C 1
ATOM 4922 O O . TYR A 1 645 ? 2.144 22.653 28.947 1.00 20.17 676 TYR A O 1
ATOM 4931 N N . ASP A 1 646 ? 4.059 21.417 29.119 1.00 24.48 677 ASP A N 1
ATOM 4932 C CA . ASP A 1 646 ? 4.166 21.358 30.597 1.00 24.39 677 ASP A CA 1
ATOM 4933 C C . ASP A 1 646 ? 2.967 20.646 31.210 1.00 24.77 677 ASP A C 1
ATOM 4934 O O . ASP A 1 646 ? 2.703 20.818 32.459 1.00 24.80 677 ASP A O 1
ATOM 4939 N N . ALA A 1 647 ? 2.260 19.805 30.453 1.00 24.19 678 ALA A N 1
ATOM 4940 C CA . ALA A 1 647 ? 0.960 19.291 30.941 1.00 23.39 678 ALA A CA 1
ATOM 4941 C C . ALA A 1 647 ? 1.198 18.423 32.177 1.00 22.73 678 ALA A C 1
ATOM 4942 O O . ALA A 1 647 ? 0.345 18.396 33.023 1.00 25.14 678 ALA A O 1
ATOM 4944 N N . ALA A 1 648 ? 2.275 17.643 32.239 1.00 23.86 679 ALA A N 1
ATOM 4945 C CA . ALA A 1 648 ? 2.515 16.756 33.407 1.00 26.06 679 ALA A CA 1
ATOM 4946 C C . ALA A 1 648 ? 3.008 17.633 34.562 1.00 28.41 679 ALA A C 1
ATOM 4947 O O . ALA A 1 648 ? 2.602 17.390 35.700 1.00 29.89 679 ALA A O 1
ATOM 4949 N N . LYS A 1 649 ? 3.794 18.664 34.278 1.00 31.31 680 LYS A N 1
ATOM 4950 C CA . LYS A 1 649 ? 4.320 19.548 35.358 1.00 34.27 680 LYS A CA 1
ATOM 4951 C C . LYS A 1 649 ? 3.147 20.249 36.021 1.00 32.37 680 LYS A C 1
ATOM 4952 O O . LYS A 1 649 ? 3.182 20.427 37.221 1.00 31.42 680 LYS A O 1
ATOM 4958 N N . ASN A 1 650 ? 2.130 20.603 35.257 1.00 29.56 681 ASN A N 1
ATOM 4959 C CA . ASN A 1 650 ? 0.932 21.302 35.782 1.00 28.12 681 ASN A CA 1
ATOM 4960 C C . ASN A 1 650 ? -0.045 20.319 36.432 1.00 29.09 681 ASN A C 1
ATOM 4961 O O . ASN A 1 650 ? -0.978 20.808 36.998 1.00 28.49 681 ASN A O 1
ATOM 4966 N N . GLY A 1 651 ? 0.117 19.002 36.266 1.00 27.40 682 GLY A N 1
ATOM 4967 C CA . GLY A 1 651 ? -0.853 17.992 36.731 1.00 26.93 682 GLY A CA 1
ATOM 4968 C C . GLY A 1 651 ? -2.097 17.897 35.847 1.00 26.69 682 GLY A C 1
ATOM 4969 O O . GLY A 1 651 ? -3.055 17.218 36.251 1.00 28.11 682 GLY A O 1
ATOM 4970 N N . TYR A 1 652 ? -2.081 18.486 34.650 1.00 24.88 683 TYR A N 1
ATOM 4971 C CA . TYR A 1 652 ? -3.230 18.457 33.706 1.00 25.39 683 TYR A CA 1
ATOM 4972 C C . TYR A 1 652 ? -3.303 17.099 32.993 1.00 24.85 683 TYR A C 1
ATOM 4973 O O . TYR A 1 652 ? -4.366 16.544 32.881 1.00 22.22 683 TYR A O 1
ATOM 4982 N N . ILE A 1 653 ? -2.164 16.623 32.515 1.00 23.95 684 ILE A N 1
ATOM 4983 C CA . ILE A 1 653 ? -2.009 15.308 31.851 1.00 24.33 684 ILE A CA 1
ATOM 4984 C C . ILE A 1 653 ? -0.739 14.696 32.431 1.00 24.87 684 ILE A C 1
ATOM 4985 O O . ILE A 1 653 ? 0.359 15.117 32.067 1.00 25.72 684 ILE A O 1
ATOM 4990 N N . THR A 1 654 ? -0.899 13.764 33.337 1.00 25.97 685 THR A N 1
ATOM 4991 C CA . THR A 1 654 ? 0.241 13.161 34.077 1.00 27.85 685 THR A CA 1
ATOM 4992 C C . THR A 1 654 ? 0.750 11.951 33.288 1.00 27.12 685 THR A C 1
ATOM 4993 O O . THR A 1 654 ? -0.003 11.420 32.412 1.00 27.43 685 THR A O 1
ATOM 4997 N N . ASN A 1 655 ? 1.955 11.505 33.596 1.00 28.11 686 ASN A N 1
ATOM 4998 C CA . ASN A 1 655 ? 2.515 10.245 33.031 1.00 26.66 686 ASN A CA 1
ATOM 4999 C C . ASN A 1 655 ? 1.559 9.087 33.324 1.00 28.90 686 ASN A C 1
ATOM 5000 O O . ASN A 1 655 ? 1.345 8.259 32.411 1.00 29.48 686 ASN A O 1
ATOM 5005 N N . GLU A 1 656 ? 0.989 9.024 34.534 1.00 26.40 687 GLU A N 1
ATOM 5006 C CA . GLU A 1 656 ? 0.036 7.957 34.931 1.00 27.16 687 GLU A CA 1
ATOM 5007 C C . GLU A 1 656 ? -1.203 8.000 34.010 1.00 26.06 687 GLU A C 1
ATOM 5008 O O . GLU A 1 656 ? -1.666 6.951 33.574 1.00 24.22 687 GLU A O 1
ATOM 5014 N N . GLN A 1 657 ? -1.740 9.182 33.738 1.00 24.18 688 GLN A N 1
ATOM 5015 C CA . GLN A 1 657 ? -2.896 9.358 32.836 1.00 24.52 688 GLN A CA 1
ATOM 5016 C C . GLN A 1 657 ? -2.556 8.855 31.422 1.00 23.66 688 GLN A C 1
ATOM 5017 O O . GLN A 1 657 ? -3.416 8.208 30.785 1.00 23.46 688 GLN A O 1
ATOM 5023 N N . PHE A 1 658 ? -1.359 9.152 30.932 1.00 25.02 689 PHE A N 1
ATOM 5024 C CA . PHE A 1 658 ? -0.894 8.708 29.600 1.00 24.60 689 PHE A CA 1
ATOM 5025 C C . PHE A 1 658 ? -0.902 7.182 29.582 1.00 25.16 689 PHE A C 1
ATOM 5026 O O . PHE A 1 658 ? -1.438 6.533 28.672 1.00 22.79 689 PHE A O 1
ATOM 5034 N N . LYS A 1 659 ? -0.313 6.606 30.617 1.00 24.44 690 LYS A N 1
ATOM 5035 C CA . LYS A 1 659 ? -0.265 5.152 30.791 1.00 23.90 690 LYS A CA 1
ATOM 5036 C C . LYS A 1 659 ? -1.687 4.599 30.763 1.00 22.91 690 LYS A C 1
ATOM 5037 O O . LYS A 1 659 ? -1.926 3.622 30.014 1.00 23.00 690 LYS A O 1
ATOM 5043 N N . LYS A 1 660 ? -2.594 5.171 31.553 1.00 23.50 691 LYS A N 1
ATOM 5044 C CA . LYS A 1 660 ? -3.983 4.661 31.627 1.00 24.48 691 LYS A CA 1
ATOM 5045 C C . LYS A 1 660 ? -4.624 4.666 30.236 1.00 22.87 691 LYS A C 1
ATOM 5046 O O . LYS A 1 660 ? -5.329 3.707 29.925 1.00 24.13 691 LYS A O 1
ATOM 5052 N N . LEU A 1 661 ? -4.430 5.721 29.465 1.00 24.09 692 LEU A N 1
ATOM 5053 C CA . LEU A 1 661 ? -4.970 5.813 28.084 1.00 24.83 692 LEU A CA 1
ATOM 5054 C C . LEU A 1 661 ? -4.358 4.710 27.199 1.00 23.37 692 LEU A C 1
ATOM 5055 O O . LEU A 1 661 ? -5.137 4.068 26.489 1.00 23.16 692 LEU A O 1
ATOM 5060 N N . LEU A 1 662 ? -3.044 4.429 27.270 1.00 24.08 693 LEU A N 1
ATOM 5061 C CA . LEU A 1 662 ? -2.462 3.291 26.493 1.00 22.19 693 LEU A CA 1
ATOM 5062 C C . LEU A 1 662 ? -3.205 1.997 26.858 1.00 23.21 693 LEU A C 1
ATOM 5063 O O . LEU A 1 662 ? -3.552 1.220 25.959 1.00 21.75 693 LEU A O 1
ATOM 5068 N N . TYR A 1 663 ? -3.432 1.739 28.142 1.00 22.99 694 TYR A N 1
ATOM 5069 C CA . TYR A 1 663 ? -4.086 0.498 28.612 1.00 21.51 694 TYR A CA 1
ATOM 5070 C C . TYR A 1 663 ? -5.519 0.435 28.072 1.00 22.24 694 TYR A C 1
ATOM 5071 O O . TYR A 1 663 ? -5.904 -0.591 27.570 1.00 21.08 694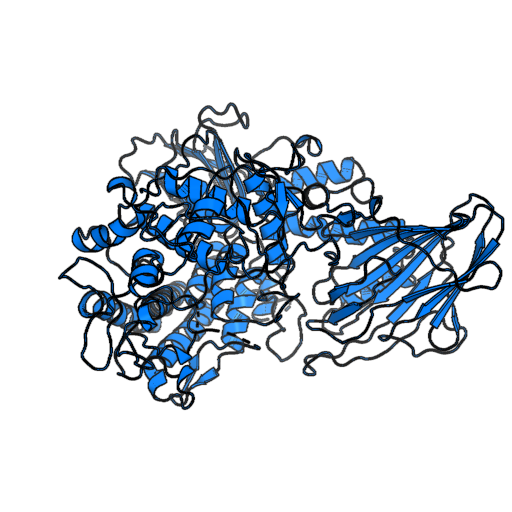 TYR A O 1
ATOM 5080 N N . TRP A 1 664 ? -6.296 1.515 28.188 1.00 22.11 695 TRP A N 1
ATOM 5081 C CA . TRP A 1 664 ? -7.687 1.569 27.672 1.00 20.59 695 TRP A CA 1
ATOM 5082 C C . TRP A 1 664 ? -7.719 1.390 26.156 1.00 20.69 695 TRP A C 1
ATOM 5083 O O . TRP A 1 664 ? -8.642 0.701 25.642 1.00 21.86 695 TRP A O 1
ATOM 5094 N N . VAL A 1 665 ? -6.753 1.981 25.474 1.00 20.13 696 VAL A N 1
ATOM 5095 C CA . VAL A 1 665 ? -6.708 1.847 23.985 1.00 21.93 696 VAL A CA 1
ATOM 5096 C C . VAL A 1 665 ? -6.497 0.372 23.650 1.00 20.33 696 VAL A C 1
ATOM 5097 O O . VAL A 1 665 ? -7.237 -0.150 22.822 1.00 20.51 696 VAL A O 1
ATOM 5101 N N . ALA A 1 666 ? -5.546 -0.298 24.294 1.00 22.10 697 ALA A N 1
ATOM 5102 C CA . ALA A 1 666 ? -5.290 -1.732 24.032 1.00 22.47 697 ALA A CA 1
ATOM 5103 C C . ALA A 1 666 ? -6.567 -2.514 24.358 1.00 22.75 697 ALA A C 1
ATOM 5104 O O . ALA A 1 666 ? -7.047 -3.337 23.520 1.00 20.93 697 ALA A O 1
ATOM 5106 N N . PHE A 1 667 ? -7.133 -2.274 25.535 1.00 19.41 698 PHE A N 1
ATOM 5107 C CA . PHE A 1 667 ? -8.337 -3.007 25.983 1.00 20.54 698 PHE A CA 1
ATOM 5108 C C . PHE A 1 667 ? -9.455 -2.958 24.935 1.00 21.53 698 PHE A C 1
ATOM 5109 O O . PHE A 1 667 ? -10.079 -3.992 24.695 1.00 22.47 698 PHE A O 1
ATOM 5117 N N . ALA A 1 668 ? -9.734 -1.773 24.376 1.00 21.23 699 ALA A N 1
ATOM 5118 C CA . ALA A 1 668 ? -10.801 -1.545 23.375 1.00 20.94 699 ALA A CA 1
ATOM 5119 C C . ALA A 1 668 ? -10.649 -2.508 22.197 1.00 20.23 699 ALA A C 1
ATOM 5120 O O . ALA A 1 668 ? -11.678 -2.843 21.615 1.00 21.44 699 ALA A O 1
ATOM 5122 N N . HIS A 1 669 ? -9.437 -2.934 21.844 1.00 19.72 700 HIS A N 1
ATOM 5123 C CA . HIS A 1 669 ? -9.205 -3.801 20.669 1.00 22.56 700 HIS A CA 1
ATOM 5124 C C . HIS A 1 669 ? -9.857 -5.183 20.889 1.00 23.09 700 HIS A C 1
ATOM 5125 O O . HIS A 1 669 ? -10.145 -5.888 19.913 1.00 21.44 700 HIS A O 1
ATOM 5132 N N . TYR A 1 670 ? -10.032 -5.589 22.132 1.00 21.52 701 TYR A N 1
ATOM 5133 C CA . TYR A 1 670 ? -10.361 -6.991 22.430 1.00 21.32 701 TYR A CA 1
ATOM 5134 C C . TYR A 1 670 ? -11.872 -7.133 22.551 1.00 21.12 701 TYR A C 1
ATOM 5135 O O . TYR A 1 670 ? -12.531 -6.527 23.425 1.00 23.66 701 TYR A O 1
ATOM 5144 N N . GLN A 1 671 ? -12.421 -7.982 21.696 1.00 22.23 702 GLN A N 1
ATOM 5145 C CA . GLN A 1 671 ? -13.837 -8.379 21.786 1.00 21.23 702 GLN A CA 1
ATOM 5146 C C . GLN A 1 671 ? -14.100 -8.949 23.186 1.00 21.40 702 GLN A C 1
ATOM 5147 O O . GLN A 1 671 ? -13.411 -9.906 23.570 1.00 21.88 702 GLN A O 1
ATOM 5153 N N . GLY A 1 672 ? -15.052 -8.388 23.916 1.00 22.05 703 GLY A N 1
ATOM 5154 C CA . GLY A 1 672 ? -15.385 -8.869 25.269 1.00 22.72 703 GLY A CA 1
ATOM 5155 C C . GLY A 1 672 ? -14.237 -8.732 26.253 1.00 24.42 703 GLY A C 1
ATOM 5156 O O . GLY A 1 672 ? -14.266 -9.440 27.277 1.00 26.40 703 GLY A O 1
ATOM 5157 N N . GLY A 1 673 ? -13.266 -7.848 25.978 1.00 23.87 704 GLY A N 1
ATOM 5158 C CA . GLY A 1 673 ? -12.064 -7.634 26.792 1.00 22.96 704 GLY A CA 1
ATOM 5159 C C . GLY A 1 673 ? -11.121 -8.824 26.756 1.00 24.25 704 GLY A C 1
ATOM 5160 O O . GLY A 1 673 ? -10.177 -8.861 27.575 1.00 23.25 704 GLY A O 1
ATOM 5161 N N . ASP A 1 674 ? -11.323 -9.754 25.814 1.00 24.94 705 ASP A N 1
ATOM 5162 C CA . ASP A 1 674 ? -10.615 -11.057 25.793 1.00 24.69 705 ASP A CA 1
ATOM 5163 C C . ASP A 1 674 ? -9.452 -10.989 24.796 1.00 23.35 705 ASP A C 1
ATOM 5164 O O . ASP A 1 674 ? -9.705 -10.828 23.584 1.00 21.89 705 ASP A O 1
ATOM 5169 N N . ASN A 1 675 ? -8.218 -11.170 25.271 1.00 21.34 706 ASN A N 1
ATOM 5170 C CA . ASN A 1 675 ? -7.022 -10.947 24.426 1.00 22.24 706 ASN A CA 1
ATOM 5171 C C . ASN A 1 675 ? -6.906 -11.982 23.306 1.00 22.09 706 ASN A C 1
ATOM 5172 O O . ASN A 1 675 ? -5.995 -11.808 22.468 1.00 23.71 706 ASN A O 1
ATOM 5177 N N . ASN A 1 676 ? -7.756 -13.008 23.290 1.00 20.81 707 ASN A N 1
ATOM 5178 C CA . ASN A 1 676 ? -7.797 -13.993 22.189 1.00 23.06 707 ASN A CA 1
ATOM 5179 C C . ASN A 1 676 ? -8.388 -13.349 20.938 1.00 22.05 707 ASN A C 1
ATOM 5180 O O . ASN A 1 676 ? -8.107 -13.865 19.853 1.00 23.44 707 ASN A O 1
ATOM 5185 N N . TYR A 1 677 ? -9.160 -12.269 21.084 1.00 21.57 708 TYR A N 1
ATOM 5186 C CA . TYR A 1 677 ? -10.107 -11.821 20.035 1.00 23.18 708 TYR A CA 1
ATOM 5187 C C . TYR A 1 677 ? -9.937 -10.354 19.690 1.00 22.22 708 TYR A C 1
ATOM 5188 O O . TYR A 1 677 ? -10.906 -9.602 19.710 1.00 20.04 708 TYR A O 1
ATOM 5197 N N . PRO A 1 678 ? -8.732 -9.908 19.269 1.00 21.08 709 PRO A N 1
ATOM 5198 C CA . PRO A 1 678 ? -8.578 -8.530 18.847 1.00 20.44 709 PRO A CA 1
ATOM 5199 C C . PRO A 1 678 ? -9.392 -8.266 17.581 1.00 20.23 709 PRO A C 1
ATOM 5200 O O . PRO A 1 678 ? -9.397 -9.066 16.666 1.00 20.80 709 PRO A O 1
ATOM 5204 N N . ASP A 1 679 ? -10.047 -7.120 17.537 1.00 21.26 710 ASP A N 1
ATOM 5205 C CA . ASP A 1 679 ? -10.806 -6.710 16.334 1.00 21.81 710 ASP A CA 1
ATOM 5206 C C . ASP A 1 679 ? -11.005 -5.205 16.402 1.00 22.20 710 ASP A C 1
ATOM 5207 O O . ASP A 1 679 ? -11.857 -4.763 17.232 1.00 19.87 710 ASP A O 1
ATOM 5212 N N . GLN A 1 680 ? -10.263 -4.440 15.594 1.00 21.18 711 GLN A N 1
ATOM 5213 C CA . GLN A 1 680 ? -10.558 -2.998 15.578 1.00 21.37 711 GLN A CA 1
ATOM 5214 C C . GLN A 1 680 ? -11.758 -2.768 14.672 1.00 21.06 711 GLN A C 1
ATOM 5215 O O . GLN A 1 680 ? -11.610 -2.715 13.403 1.00 19.53 711 GLN A O 1
ATOM 5221 N N . ASN A 1 681 ? -12.901 -2.582 15.312 1.00 22.36 712 ASN A N 1
ATOM 5222 C CA . ASN A 1 681 ? -14.111 -2.085 14.623 1.00 19.69 712 ASN A CA 1
ATOM 5223 C C . ASN A 1 681 ? -13.895 -0.639 14.206 1.00 20.79 712 ASN A C 1
ATOM 5224 O O . ASN A 1 681 ? -13.008 0.073 14.754 1.00 18.64 712 ASN A O 1
ATOM 5229 N N . GLU A 1 682 ? -14.628 -0.222 13.187 1.00 20.72 713 GLU A N 1
ATOM 5230 C CA . GLU A 1 682 ? -14.625 1.199 12.797 1.00 22.34 713 GLU A CA 1
ATOM 5231 C C . GLU A 1 682 ? -14.944 2.030 14.038 1.00 22.54 713 GLU A C 1
ATOM 5232 O O . GLU A 1 682 ? -14.260 3.034 14.277 1.00 22.46 713 GLU A O 1
ATOM 5238 N N . PHE A 1 683 ? -15.900 1.608 14.848 1.00 20.15 714 PHE A N 1
ATOM 5239 C CA . PHE A 1 683 ? -16.187 2.332 16.104 1.00 20.50 714 PHE A CA 1
ATOM 5240 C C . PHE A 1 683 ? -16.887 1.428 17.103 1.00 20.20 714 PHE A C 1
ATOM 5241 O O . PHE A 1 683 ? -17.285 0.277 16.814 1.00 21.40 714 PHE A O 1
ATOM 5249 N N . TRP A 1 684 ? -16.969 1.989 18.301 1.00 21.44 715 TRP A N 1
ATOM 5250 C CA . TRP A 1 684 ? -17.541 1.373 19.503 1.00 20.22 715 TRP A CA 1
ATOM 5251 C C . TRP A 1 684 ? -18.567 2.340 20.087 1.00 22.85 715 TRP A C 1
ATOM 5252 O O . TRP A 1 684 ? -18.418 3.562 19.911 1.00 21.03 715 TRP A O 1
ATOM 5263 N N . ASN A 1 685 ? -19.492 1.811 20.868 1.00 23.58 716 ASN A N 1
ATOM 5264 C CA . ASN A 1 685 ? -20.256 2.675 21.798 1.00 23.23 716 ASN A CA 1
ATOM 5265 C C . ASN A 1 685 ? -20.745 1.802 22.939 1.00 21.76 716 ASN A C 1
ATOM 5266 O O . ASN A 1 685 ? -20.648 0.574 22.867 1.00 20.66 716 ASN A O 1
ATOM 5271 N N . GLU A 1 686 ? -21.314 2.459 23.929 1.00 23.98 717 GLU A N 1
ATOM 5272 C CA . GLU A 1 686 ? -21.974 1.816 25.088 1.00 23.19 717 GLU A CA 1
ATOM 5273 C C . GLU A 1 686 ? -23.488 2.060 25.043 1.00 25.03 717 GLU A C 1
ATOM 5274 O O . GLU A 1 686 ? -24.154 1.921 26.116 1.00 25.69 717 GLU A O 1
ATOM 5280 N N . ASP A 1 687 ? -24.064 2.319 23.862 1.00 27.07 718 ASP A N 1
ATOM 5281 C CA . ASP A 1 687 ? -25.473 2.805 23.749 1.00 29.27 718 ASP A CA 1
ATOM 5282 C C . ASP A 1 687 ? -26.441 1.711 24.224 1.00 34.40 718 ASP A C 1
ATOM 5283 O O . ASP A 1 687 ? -27.517 2.029 24.758 1.00 31.66 718 ASP A O 1
ATOM 5288 N N . ASN A 1 688 ? -26.043 0.459 24.077 1.00 30.49 719 ASN A N 1
ATOM 5289 C CA . ASN A 1 688 ? -26.882 -0.714 24.376 1.00 31.52 719 ASN A CA 1
ATOM 5290 C C . ASN A 1 688 ? -26.431 -1.276 25.726 1.00 33.96 719 ASN A C 1
ATOM 5291 O O . ASN A 1 688 ? -26.703 -2.474 26.009 1.00 37.05 719 ASN A O 1
ATOM 5296 N N . ASN A 1 689 ? -25.696 -0.478 26.495 1.00 33.51 720 ASN A N 1
ATOM 5297 C CA . ASN A 1 689 ? -25.238 -0.862 27.863 1.00 36.39 720 ASN A CA 1
ATOM 5298 C C . ASN A 1 689 ? -26.437 -0.617 28.797 1.00 37.62 720 ASN A C 1
ATOM 5299 O O . ASN A 1 689 ? -26.641 0.501 29.204 1.00 38.09 720 ASN A O 1
ATOM 5304 N N . ASN A 1 690 ? -27.168 -1.674 29.108 1.00 43.93 721 ASN A N 1
ATOM 5305 C CA . ASN A 1 690 ? -28.409 -1.710 29.925 1.00 50.56 721 ASN A CA 1
ATOM 5306 C C . ASN A 1 690 ? -28.094 -1.422 31.411 1.00 49.62 721 ASN A C 1
ATOM 5307 O O . ASN A 1 690 ? -27.865 -2.404 32.141 1.00 54.76 721 ASN A O 1
ATOM 5312 N N . VAL A 1 691 ? -28.101 -0.150 31.847 1.00 47.85 722 VAL A N 1
ATOM 5313 C CA . VAL A 1 691 ? -27.724 0.297 33.227 1.00 50.21 722 VAL A CA 1
ATOM 5314 C C . VAL A 1 691 ? -28.789 1.244 33.792 1.00 53.13 722 VAL A C 1
ATOM 5315 O O . VAL A 1 691 ? -29.650 1.693 33.034 1.00 62.85 722 VAL A O 1
ATOM 5319 N N . GLY A 1 692 ? -28.676 1.577 35.080 1.00 55.87 723 GLY A N 1
ATOM 5320 C CA . GLY A 1 692 ? -29.545 2.540 35.780 1.00 52.92 723 GLY A CA 1
ATOM 5321 C C . GLY A 1 692 ? -28.812 3.843 36.023 1.00 54.52 723 GLY A C 1
ATOM 5322 O O . GLY A 1 692 ? -27.828 4.105 35.314 1.00 53.88 723 GLY A O 1
ATOM 5323 N N . ASP A 1 693 ? -29.272 4.636 36.988 1.00 52.68 724 ASP A N 1
ATOM 5324 C CA . ASP A 1 693 ? -28.708 5.976 37.271 1.00 53.91 724 ASP A CA 1
ATOM 5325 C C . ASP A 1 693 ? -27.367 5.776 37.971 1.00 55.22 724 ASP A C 1
ATOM 5326 O O . ASP A 1 693 ? -27.287 5.961 39.197 1.00 58.00 724 ASP A O 1
ATOM 5331 N N . VAL A 1 694 ? -26.346 5.428 37.198 1.00 51.75 725 VAL A N 1
ATOM 5332 C CA . VAL A 1 694 ? -25.008 5.058 37.726 1.00 49.76 725 VAL A CA 1
ATOM 5333 C C . VAL A 1 694 ? -24.331 6.294 38.326 1.00 51.23 725 VAL A C 1
ATOM 5334 O O . VAL A 1 694 ? -23.473 6.096 39.196 1.00 51.08 725 VAL A O 1
ATOM 5338 N N . ASN A 1 695 ? -24.638 7.518 37.869 1.00 53.72 726 ASN A N 1
ATOM 5339 C CA . ASN A 1 695 ? -23.932 8.731 38.385 1.00 56.69 726 ASN A CA 1
ATOM 5340 C C . ASN A 1 695 ? -24.796 9.449 39.431 1.00 61.30 726 ASN A C 1
ATOM 5341 O O . ASN A 1 695 ? -24.280 10.403 40.035 1.00 62.41 726 ASN A O 1
ATOM 5346 N N . GLY A 1 696 ? -26.038 8.994 39.628 1.00 60.39 727 GLY A N 1
ATOM 5347 C CA . GLY A 1 696 ? -26.946 9.462 40.692 1.00 71.15 727 GLY A CA 1
ATOM 5348 C C . GLY A 1 696 ? -27.406 10.892 40.459 1.00 74.24 727 GLY A C 1
ATOM 5349 O O . GLY A 1 696 ? -27.386 11.677 41.428 1.00 69.94 727 GLY A O 1
ATOM 5350 N N . ASP A 1 697 ? -27.789 11.226 39.223 1.00 69.55 728 ASP A N 1
ATOM 5351 C CA . ASP A 1 697 ? -28.213 12.595 38.829 1.00 60.87 728 ASP A CA 1
ATOM 5352 C C . ASP A 1 697 ? -29.712 12.593 38.512 1.00 57.53 728 ASP A C 1
ATOM 5353 O O . ASP A 1 697 ? -30.247 13.662 38.190 1.00 62.18 728 ASP A O 1
ATOM 5358 N N . GLY A 1 698 ? -30.373 11.448 38.639 1.00 56.23 729 GLY A N 1
ATOM 5359 C CA . GLY A 1 698 ? -31.841 11.362 38.557 1.00 58.33 729 GLY A CA 1
ATOM 5360 C C . GLY A 1 698 ? -32.301 10.692 37.294 1.00 57.91 729 GLY A C 1
ATOM 5361 O O . GLY A 1 698 ? -33.448 10.237 37.278 1.00 60.65 729 GLY A O 1
ATOM 5362 N N . VAL A 1 699 ? -31.430 10.611 36.282 1.00 66.68 730 VAL A N 1
ATOM 5363 C CA . VAL A 1 699 ? -31.797 10.219 34.889 1.00 62.72 730 VAL A CA 1
ATOM 5364 C C . VAL A 1 699 ? -30.844 9.113 34.403 1.00 60.58 730 VAL A C 1
ATOM 5365 O O . VAL A 1 699 ? -29.675 9.046 34.874 1.00 51.50 730 VAL A O 1
ATOM 5369 N N . ILE A 1 700 ? -31.364 8.239 33.536 1.00 60.97 731 ILE A N 1
ATOM 5370 C CA . ILE A 1 700 ? -30.592 7.209 32.779 1.00 67.67 731 ILE A CA 1
ATOM 5371 C C . ILE A 1 700 ? -30.306 7.738 31.362 1.00 62.53 731 ILE A C 1
ATOM 5372 O O . ILE A 1 700 ? -31.183 7.602 30.489 1.00 70.30 731 ILE A O 1
ATOM 5377 N N . ASN A 1 701 ? -29.113 8.298 31.141 1.00 53.77 732 ASN A N 1
ATOM 5378 C CA . ASN A 1 701 ? -28.663 8.784 29.806 1.00 51.40 732 ASN A CA 1
ATOM 5379 C C . ASN A 1 701 ? -27.277 8.182 29.469 1.00 51.15 732 ASN A C 1
ATOM 5380 O O . ASN A 1 701 ? -26.863 7.146 30.069 1.00 47.04 732 ASN A O 1
ATOM 5385 N N . ASN A 1 702 ? -26.578 8.771 28.509 1.00 45.31 733 ASN A N 1
ATOM 5386 C CA . ASN A 1 702 ? -25.316 8.195 27.987 1.00 44.84 733 ASN A CA 1
ATOM 5387 C C . ASN A 1 702 ? -24.235 8.289 29.080 1.00 41.05 733 ASN A C 1
ATOM 5388 O O . ASN A 1 702 ? -23.378 7.384 29.130 1.00 34.78 733 ASN A O 1
ATOM 5393 N N . LEU A 1 703 ? -24.260 9.323 29.929 1.00 36.56 734 LEU A N 1
ATOM 5394 C CA . LEU A 1 703 ? -23.261 9.483 31.025 1.00 38.40 734 LEU A CA 1
ATOM 5395 C C . LEU A 1 703 ? -23.219 8.203 31.854 1.00 35.87 734 LEU A C 1
ATOM 5396 O O . LEU A 1 703 ? -22.125 7.780 32.229 1.00 35.33 734 LEU A O 1
ATOM 5401 N N . ASP A 1 704 ? -24.388 7.627 32.123 1.00 36.12 735 ASP A N 1
ATOM 5402 C CA . ASP A 1 704 ? -24.519 6.387 32.925 1.00 39.30 735 ASP A CA 1
ATOM 5403 C C . ASP A 1 704 ? -23.834 5.235 32.204 1.00 38.10 735 ASP A C 1
ATOM 5404 O O . ASP A 1 704 ? -22.985 4.594 32.832 1.00 38.31 735 ASP A O 1
ATOM 5409 N N . LYS A 1 705 ? -24.224 4.997 30.958 1.00 35.88 736 LYS A N 1
ATOM 5410 C CA . LYS A 1 705 ? -23.697 3.894 30.109 1.00 34.89 736 LYS A CA 1
ATOM 5411 C C . LYS A 1 705 ? -22.177 3.993 30.006 1.00 32.28 736 LYS A C 1
ATOM 5412 O O . LYS A 1 705 ? -21.505 2.943 30.161 1.00 30.44 736 LYS A O 1
ATOM 5418 N N . ASN A 1 706 ? -21.679 5.213 29.824 1.00 28.01 737 ASN A N 1
ATOM 5419 C CA . ASN A 1 706 ? -20.243 5.498 29.629 1.00 30.13 737 ASN A CA 1
ATOM 5420 C C . ASN A 1 706 ? -19.477 5.355 30.958 1.00 32.44 737 ASN A C 1
ATOM 5421 O O . ASN A 1 706 ? -18.374 4.772 30.928 1.00 28.30 737 ASN A O 1
ATOM 5426 N N . LEU A 1 707 ? -20.004 5.873 32.070 1.00 31.68 738 LEU A N 1
ATOM 5427 C CA . LEU A 1 707 ? -19.332 5.734 33.389 1.00 32.70 738 LEU A CA 1
ATOM 5428 C C . LEU A 1 707 ? -19.268 4.250 33.769 1.00 30.95 738 LEU A C 1
ATOM 5429 O O . LEU A 1 707 ? -18.190 3.806 34.198 1.00 32.43 738 LEU A O 1
ATOM 5434 N N . ASP A 1 708 ? -20.360 3.511 33.598 1.00 30.77 739 ASP A N 1
ATOM 5435 C CA . ASP A 1 708 ? -20.416 2.073 33.944 1.00 33.93 739 ASP A CA 1
ATOM 5436 C C . ASP A 1 708 ? -19.363 1.309 33.128 1.00 34.87 739 ASP A C 1
ATOM 5437 O O . ASP A 1 708 ? -18.613 0.487 33.691 1.00 33.41 739 ASP A O 1
ATOM 5442 N N . ALA A 1 709 ? -19.248 1.635 31.846 1.00 34.83 740 ALA A N 1
ATOM 5443 C CA . ALA A 1 709 ? -18.333 0.957 30.910 1.00 33.21 740 ALA A CA 1
ATOM 5444 C C . ALA A 1 709 ? -16.882 1.150 31.331 1.00 31.85 740 ALA A C 1
ATOM 5445 O O . ALA A 1 709 ? -16.067 0.256 30.989 1.00 31.80 740 ALA A O 1
ATOM 5447 N N . ALA A 1 710 ? -16.552 2.239 32.032 1.00 27.07 741 ALA A N 1
ATOM 5448 C CA . ALA A 1 710 ? -15.191 2.518 32.519 1.00 26.67 741 ALA A CA 1
ATOM 5449 C C . ALA A 1 710 ? -14.928 1.832 33.867 1.00 28.12 741 ALA A C 1
ATOM 5450 O O . ALA A 1 710 ? -13.779 1.898 34.319 1.00 27.23 741 ALA A O 1
ATOM 5452 N N . GLN A 1 711 ? -15.920 1.172 34.469 1.00 29.75 742 GLN A N 1
ATOM 5453 C CA . GLN A 1 711 ? -15.755 0.599 35.833 1.00 30.07 742 GLN A CA 1
ATOM 5454 C C . GLN A 1 711 ? -15.585 -0.913 35.734 1.00 28.10 742 GLN A C 1
ATOM 5455 O O . GLN A 1 711 ? -15.920 -1.503 34.691 1.00 27.28 742 GLN A O 1
ATOM 5461 N N . ASN A 1 712 ? -15.104 -1.515 36.811 1.00 26.39 743 ASN A N 1
ATOM 5462 C CA . ASN A 1 712 ? -15.109 -2.988 36.987 1.00 28.86 743 ASN A CA 1
ATOM 5463 C C . ASN A 1 712 ? -14.277 -3.667 35.886 1.00 26.52 743 ASN A C 1
ATOM 5464 O O . ASN A 1 712 ? -14.571 -4.817 35.584 1.00 30.47 743 ASN A O 1
ATOM 5469 N N . GLY A 1 713 ? -13.264 -2.996 35.342 1.00 25.42 744 GLY A N 1
ATOM 5470 C CA . GLY A 1 713 ? -12.337 -3.588 34.370 1.00 25.68 744 GLY A CA 1
ATOM 5471 C C . GLY A 1 713 ? -12.706 -3.249 32.933 1.00 28.12 744 GLY A C 1
ATOM 5472 O O . GLY A 1 713 ? -11.898 -3.583 32.022 1.00 25.00 744 GLY A O 1
ATOM 5473 N N . GLY A 1 714 ? -13.887 -2.651 32.730 1.00 25.57 745 GLY A N 1
ATOM 5474 C CA . GLY A 1 714 ? -14.276 -2.057 31.448 1.00 26.31 745 GLY A CA 1
ATOM 5475 C C . GLY A 1 714 ? -15.149 -2.971 30.633 1.00 24.35 745 GLY A C 1
ATOM 5476 O O . GLY A 1 714 ? -15.157 -4.206 30.836 1.00 25.67 745 GLY A O 1
ATOM 5477 N N . LYS A 1 715 ? -15.857 -2.381 29.691 1.00 25.75 746 LYS A N 1
ATOM 5478 C CA . LYS A 1 715 ? -16.572 -3.159 28.651 1.00 27.86 746 LYS A CA 1
ATOM 5479 C C . LYS A 1 715 ? -16.969 -2.249 27.496 1.00 23.74 746 LYS A C 1
ATOM 5480 O O . LYS A 1 715 ? -17.024 -0.984 27.654 1.00 24.76 746 LYS A O 1
ATOM 5486 N N . ILE A 1 716 ? -17.175 -2.895 26.370 1.00 23.61 747 ILE A N 1
ATOM 5487 C CA . ILE A 1 716 ? -17.726 -2.293 25.133 1.00 22.94 747 ILE A CA 1
ATOM 5488 C C . ILE A 1 716 ? -18.872 -3.183 24.669 1.00 23.11 747 ILE A C 1
ATOM 5489 O O . ILE A 1 716 ? -18.639 -4.357 24.320 1.00 23.95 747 ILE A O 1
ATOM 5494 N N . THR A 1 717 ? -20.077 -2.627 24.701 1.00 23.28 748 THR A N 1
ATOM 5495 C CA . THR A 1 717 ? -21.330 -3.397 24.536 1.00 23.20 748 THR A CA 1
ATOM 5496 C C . THR A 1 717 ? -21.709 -3.358 23.060 1.00 22.08 748 THR A C 1
ATOM 5497 O O . THR A 1 717 ? -22.470 -4.225 22.623 1.00 20.97 748 THR A O 1
ATOM 5501 N N . TYR A 1 718 ? -21.172 -2.408 22.313 1.00 21.78 749 TYR A N 1
ATOM 5502 C CA . TYR A 1 718 ? -21.430 -2.332 20.850 1.00 23.83 749 TYR A CA 1
ATOM 5503 C C . TYR A 1 718 ? -20.123 -2.156 20.074 1.00 21.95 749 TYR A C 1
ATOM 5504 O O . TYR A 1 718 ? -19.394 -1.189 20.274 1.00 19.96 749 TYR A O 1
ATOM 5513 N N . ARG A 1 719 ? -19.858 -3.101 19.178 1.00 24.02 750 ARG A N 1
ATOM 5514 C CA . ARG A 1 719 ? -18.698 -3.096 18.264 1.00 23.71 750 ARG A CA 1
ATOM 5515 C C . ARG A 1 719 ? -19.252 -3.030 16.844 1.00 22.81 750 ARG A C 1
ATOM 5516 O O . ARG A 1 719 ? -20.125 -3.834 16.505 1.00 24.47 750 ARG A O 1
ATOM 5524 N N . SER A 1 720 ? -18.800 -2.074 16.051 1.00 22.51 751 SER A N 1
ATOM 5525 C CA . SER A 1 720 ? -19.517 -1.711 14.804 1.00 22.69 751 SER A CA 1
ATOM 5526 C C . SER A 1 720 ? -19.311 -2.800 13.749 1.00 22.42 751 SER A C 1
ATOM 5527 O O . SER A 1 720 ? -18.498 -3.732 13.945 1.00 22.39 751 SER A O 1
ATOM 5530 N N . TRP A 1 721 ? -20.032 -2.671 12.650 1.00 22.62 752 TRP A N 1
ATOM 5531 C CA . TRP A 1 721 ? -20.192 -3.743 11.640 1.00 25.74 752 TRP A CA 1
ATOM 5532 C C . TRP A 1 721 ? -19.009 -3.800 10.665 1.00 23.89 752 TRP A C 1
ATOM 5533 O O . TRP A 1 721 ? -18.946 -4.730 9.871 1.00 21.94 752 TRP A O 1
ATOM 5544 N N . ILE A 1 722 ? -18.103 -2.816 10.681 1.00 22.01 753 ILE A N 1
ATOM 5545 C CA . ILE A 1 722 ? -16.860 -2.898 9.884 1.00 22.32 753 ILE A CA 1
ATOM 5546 C C . ILE A 1 722 ? -15.736 -3.382 10.791 1.00 22.45 753 ILE A C 1
ATOM 5547 O O . ILE A 1 722 ? -15.478 -2.750 11.841 1.00 23.17 753 ILE A O 1
ATOM 5552 N N . HIS A 1 723 ? -15.133 -4.481 10.417 1.00 20.69 754 HIS A N 1
ATOM 5553 C CA . HIS A 1 723 ? -14.194 -5.252 11.268 1.00 21.92 754 HIS A CA 1
ATOM 5554 C C . HIS A 1 723 ? -12.767 -5.155 10.753 1.00 19.31 754 HIS A C 1
ATOM 5555 O O . HIS A 1 723 ? -12.584 -5.005 9.534 1.00 19.80 754 HIS A O 1
ATOM 5562 N N . HIS A 1 724 ? -11.803 -5.423 11.639 1.00 19.79 755 HIS A N 1
ATOM 5563 C CA . HIS A 1 724 ? -10.351 -5.517 11.320 1.00 20.34 755 HIS A CA 1
ATOM 5564 C C . HIS A 1 724 ? -9.957 -4.362 10.415 1.00 21.15 755 HIS A C 1
ATOM 5565 O O . HIS A 1 724 ? -9.225 -4.561 9.423 1.00 19.73 755 HIS A O 1
ATOM 5572 N N . THR A 1 725 ? -10.410 -3.192 10.809 1.00 21.62 756 THR A N 1
ATOM 5573 C CA . THR A 1 725 ? -10.218 -1.963 10.040 1.00 22.24 756 THR A CA 1
ATOM 5574 C C . THR A 1 725 ? -9.205 -1.103 10.785 1.00 22.89 756 THR A C 1
ATOM 5575 O O . THR A 1 725 ? -8.756 -1.427 11.886 1.00 23.48 756 THR A O 1
ATOM 5579 N N . GLN A 1 726 ? -8.852 -0.004 10.166 1.00 23.23 757 GLN A N 1
ATOM 5580 C CA . GLN A 1 726 ? -8.063 1.034 10.828 1.00 23.66 757 GLN A CA 1
ATOM 5581 C C . GLN A 1 726 ? -8.829 2.337 10.617 1.00 22.11 757 GLN A C 1
ATOM 5582 O O . GLN A 1 726 ? -9.449 2.570 9.544 1.00 23.31 757 GLN A O 1
ATOM 5588 N N . LEU A 1 727 ? -8.841 3.157 11.636 1.00 22.61 758 LEU A N 1
ATOM 5589 C CA . LEU A 1 727 ? -9.460 4.474 11.578 1.00 22.43 758 LEU A CA 1
ATOM 5590 C C . LEU A 1 727 ? -8.653 5.255 12.580 1.00 24.01 758 LEU A C 1
ATOM 5591 O O . LEU A 1 727 ? -8.947 5.186 13.767 1.00 25.85 758 LEU A O 1
ATOM 5596 N N . GLY A 1 728 ? -7.572 5.821 12.103 1.00 24.51 759 GLY A N 1
ATOM 5597 C CA . GLY A 1 728 ? -6.447 6.197 12.955 1.00 25.58 759 GLY A CA 1
ATOM 5598 C C . GLY A 1 728 ? -5.676 4.964 13.371 1.00 28.12 759 GLY A C 1
ATOM 5599 O O . GLY A 1 728 ? -6.082 3.807 13.016 1.00 26.15 759 GLY A O 1
ATOM 5600 N N . THR A 1 729 ? -4.568 5.184 14.065 1.00 23.43 760 THR A N 1
ATOM 5601 C CA . THR A 1 729 ? -3.689 4.091 14.527 1.00 22.05 760 THR A CA 1
ATOM 5602 C C . THR A 1 729 ? -2.812 4.662 15.643 1.00 22.09 760 THR A C 1
ATOM 5603 O O . THR A 1 729 ? -2.754 5.911 15.793 1.00 19.37 760 THR A O 1
ATOM 5607 N N . THR A 1 730 ? -2.208 3.777 16.437 1.00 21.37 761 THR A N 1
ATOM 5608 C CA . THR A 1 730 ? -1.667 4.121 17.769 1.00 21.57 761 THR A CA 1
ATOM 5609 C C . THR A 1 730 ? -0.281 3.521 18.044 1.00 20.91 761 THR A C 1
ATOM 5610 O O . THR A 1 730 ? 0.282 3.903 19.094 1.00 21.35 761 THR A O 1
ATOM 5614 N N . ASN A 1 731 ? 0.293 2.664 17.185 1.00 20.60 762 ASN A N 1
ATOM 5615 C CA . ASN A 1 731 ? 1.581 2.005 17.523 1.00 20.28 762 ASN A CA 1
ATOM 5616 C C . ASN A 1 731 ? 2.703 3.038 17.648 1.00 20.20 762 ASN A C 1
ATOM 5617 O O . ASN A 1 731 ? 3.676 2.786 18.387 1.00 20.70 762 ASN A O 1
ATOM 5622 N N . TRP A 1 732 ? 2.601 4.149 16.935 1.00 19.69 763 TRP A N 1
ATOM 5623 C CA . TRP A 1 732 ? 3.562 5.269 17.054 1.00 21.52 763 TRP A CA 1
ATOM 5624 C C . TRP A 1 732 ? 3.760 5.658 18.532 1.00 21.38 763 TRP A C 1
ATOM 5625 O O . TRP A 1 732 ? 4.850 6.088 18.879 1.00 22.17 763 TRP A O 1
ATOM 5636 N N . THR A 1 733 ? 2.766 5.488 19.387 1.00 21.53 764 THR A N 1
ATOM 5637 C CA . THR A 1 733 ? 2.925 5.822 20.815 1.00 22.04 764 THR A CA 1
ATOM 5638 C C . THR A 1 733 ? 4.079 5.010 21.405 1.00 23.26 764 THR A C 1
ATOM 5639 O O . THR A 1 733 ? 4.830 5.564 22.235 1.00 22.85 764 THR A O 1
ATOM 5643 N N . MET A 1 734 ? 4.242 3.753 20.986 1.00 22.12 765 MET A N 1
ATOM 5644 C CA . MET A 1 734 ? 5.293 2.857 21.534 1.00 23.14 765 MET A CA 1
ATOM 5645 C C . MET A 1 734 ? 6.655 3.360 21.062 1.00 21.94 765 MET A C 1
ATOM 5646 O O . MET A 1 734 ? 7.580 3.451 21.871 1.00 21.14 765 MET A O 1
ATOM 5651 N N . VAL A 1 735 ? 6.760 3.714 19.795 1.00 22.33 766 VAL A N 1
ATOM 5652 C CA . VAL A 1 735 ? 8.055 4.105 19.197 1.00 22.92 766 VAL A CA 1
ATOM 5653 C C . VAL A 1 735 ? 8.435 5.508 19.692 1.00 23.56 766 VAL A C 1
ATOM 5654 O O . VAL A 1 735 ? 9.622 5.728 20.034 1.00 23.43 766 VAL A O 1
ATOM 5658 N N . GLU A 1 736 ? 7.494 6.445 19.652 1.00 20.73 767 GLU A N 1
ATOM 5659 C CA . GLU A 1 736 ? 7.762 7.897 19.809 1.00 23.06 767 GLU A CA 1
ATOM 5660 C C . GLU A 1 736 ? 7.559 8.365 21.263 1.00 22.89 767 GLU A C 1
ATOM 5661 O O . GLU A 1 736 ? 8.330 9.210 21.674 1.00 24.13 767 GLU A O 1
ATOM 5667 N N . ASP A 1 737 ? 6.618 7.817 22.033 1.00 23.06 768 ASP A N 1
ATOM 5668 C CA . ASP A 1 737 ? 6.395 8.295 23.423 1.00 22.76 768 ASP A CA 1
ATOM 5669 C C . ASP A 1 737 ? 7.067 7.354 24.425 1.00 23.22 768 ASP A C 1
ATOM 5670 O O . ASP A 1 737 ? 7.829 7.834 25.311 1.00 25.69 768 ASP A O 1
ATOM 5675 N N . VAL A 1 738 ? 6.793 6.060 24.334 1.00 22.28 769 VAL A N 1
ATOM 5676 C CA . VAL A 1 738 ? 7.386 5.120 25.310 1.00 25.12 769 VAL A CA 1
ATOM 5677 C C . VAL A 1 738 ? 8.899 5.085 25.059 1.00 25.87 769 VAL A C 1
ATOM 5678 O O . VAL A 1 738 ? 9.644 5.392 25.980 1.00 23.06 769 VAL A O 1
ATOM 5682 N N . ALA A 1 739 ? 9.339 4.752 23.845 1.00 23.49 770 ALA A N 1
ATOM 5683 C CA . ALA A 1 739 ? 10.768 4.628 23.557 1.00 23.27 770 ALA A CA 1
ATOM 5684 C C . ALA A 1 739 ? 11.349 6.018 23.320 1.00 23.10 770 ALA A C 1
ATOM 5685 O O . ALA A 1 739 ? 12.600 6.170 23.438 1.00 23.06 770 ALA A O 1
ATOM 5687 N N . GLY A 1 740 ? 10.509 6.995 22.952 1.00 22.67 771 GLY A N 1
ATOM 5688 C CA . GLY A 1 740 ? 10.932 8.404 22.911 1.00 21.41 771 GLY A CA 1
ATOM 5689 C C . GLY A 1 740 ? 11.503 8.836 21.588 1.00 20.96 771 GLY A C 1
ATOM 5690 O O . GLY A 1 740 ? 11.947 9.974 21.509 1.00 21.66 771 GLY A O 1
ATOM 5691 N N . MET A 1 741 ? 11.458 8.015 20.540 1.00 23.70 772 MET A N 1
ATOM 5692 C CA . MET A 1 741 ? 12.079 8.406 19.240 1.00 22.86 772 MET A CA 1
ATOM 5693 C C . MET A 1 741 ? 11.410 9.668 18.673 1.00 25.49 772 MET A C 1
ATOM 5694 O O . MET A 1 741 ? 10.154 9.712 18.535 1.00 25.21 772 MET A O 1
ATOM 5699 N N . VAL A 1 742 ? 12.214 10.711 18.425 1.00 23.09 773 VAL A N 1
ATOM 5700 C CA . VAL A 1 742 ? 11.753 11.963 17.781 1.00 20.99 773 VAL A CA 1
ATOM 5701 C C . VAL A 1 742 ? 12.434 12.047 16.415 1.00 23.81 773 VAL A C 1
ATOM 5702 O O . VAL A 1 742 ? 13.605 12.430 16.319 1.00 23.37 773 VAL A O 1
ATOM 5706 N N . PRO A 1 743 ? 11.723 11.748 15.306 1.00 23.71 774 PRO A N 1
ATOM 5707 C CA . PRO A 1 743 ? 12.336 11.805 13.981 1.00 23.29 774 PRO A CA 1
ATOM 5708 C C . PRO A 1 743 ? 12.857 13.208 13.729 1.00 23.61 774 PRO A C 1
ATOM 5709 O O . PRO A 1 743 ? 12.130 14.159 14.001 1.00 23.61 774 PRO A O 1
ATOM 5713 N N . ARG A 1 744 ? 14.034 13.294 13.125 1.00 21.57 775 ARG A N 1
ATOM 5714 C CA . ARG A 1 744 ? 14.627 14.594 12.771 1.00 21.73 775 ARG A CA 1
ATOM 5715 C C . ARG A 1 744 ? 15.095 14.552 11.325 1.00 22.63 775 ARG A C 1
ATOM 5716 O O . ARG A 1 744 ? 15.446 13.461 10.828 1.00 22.67 775 ARG A O 1
ATOM 5724 N N . GLU A 1 745 ? 15.161 15.708 10.683 1.00 24.06 776 GLU A N 1
ATOM 5725 C CA . GLU A 1 745 ? 15.780 15.799 9.334 1.00 24.87 776 GLU A CA 1
ATOM 5726 C C . GLU A 1 745 ? 17.295 15.563 9.445 1.00 26.26 776 GLU A C 1
ATOM 5727 O O . GLU A 1 745 ? 17.875 15.051 8.476 1.00 25.25 776 GLU A O 1
ATOM 5733 N N . ASP A 1 746 ? 17.918 15.987 10.550 1.00 25.66 777 ASP A N 1
ATOM 5734 C CA . ASP A 1 746 ? 19.395 16.047 10.668 1.00 26.41 777 ASP A CA 1
ATOM 5735 C C . ASP A 1 746 ? 19.918 14.683 11.130 1.00 26.03 777 ASP A C 1
ATOM 5736 O O . ASP A 1 746 ? 19.152 13.680 11.090 1.00 27.25 777 ASP A O 1
ATOM 5741 N N . ASN A 1 747 ? 21.199 14.612 11.488 1.00 25.52 778 ASN A N 1
ATOM 5742 C CA . ASN A 1 747 ? 21.894 13.334 11.789 1.00 25.84 778 ASN A CA 1
ATOM 5743 C C . ASN A 1 747 ? 21.746 13.036 13.276 1.00 24.75 778 ASN A C 1
ATOM 5744 O O . ASN A 1 747 ? 22.273 12.021 13.729 1.00 26.65 778 ASN A O 1
ATOM 5749 N N . LYS A 1 748 ? 21.150 13.933 14.039 1.00 27.20 779 LYS A N 1
ATOM 5750 C CA . LYS A 1 748 ? 21.107 13.762 15.511 1.00 26.36 779 LYS A CA 1
ATOM 5751 C C . LYS A 1 748 ? 19.936 12.857 15.877 1.00 27.87 779 LYS A C 1
ATOM 5752 O O . LYS A 1 748 ? 18.917 12.876 15.185 1.00 29.30 779 LYS A O 1
ATOM 5758 N N . ILE A 1 749 ? 20.114 12.045 16.903 1.00 28.17 780 ILE A N 1
ATOM 5759 C CA . ILE A 1 749 ? 19.036 11.177 17.418 1.00 29.01 780 ILE A CA 1
ATOM 5760 C C . ILE A 1 749 ? 18.566 11.771 18.737 1.00 29.22 780 ILE A C 1
ATOM 5761 O O . ILE A 1 749 ? 19.369 12.019 19.642 1.00 29.50 780 ILE A O 1
ATOM 5766 N N . GLU A 1 750 ? 17.285 12.076 18.760 1.00 25.76 781 GLU A N 1
ATOM 5767 C CA . GLU A 1 750 ? 16.634 12.708 19.912 1.00 26.24 781 GLU A CA 1
ATOM 5768 C C . GLU A 1 750 ? 15.703 11.675 20.488 1.00 26.86 781 GLU A C 1
ATOM 5769 O O . GLU A 1 750 ? 14.838 11.193 19.733 1.00 25.00 781 GLU A O 1
ATOM 5775 N N . LEU A 1 751 ? 15.863 11.404 21.783 1.00 23.52 782 LEU A N 1
ATOM 5776 C CA . LEU A 1 751 ? 14.921 10.587 22.560 1.00 25.53 782 LEU A CA 1
ATOM 5777 C C . LEU A 1 751 ? 14.239 11.496 23.561 1.00 28.39 782 LEU A C 1
ATOM 5778 O O . LEU A 1 751 ? 14.935 12.279 24.255 1.00 27.58 782 LEU A O 1
ATOM 5783 N N . ASN A 1 752 ? 12.917 11.445 23.585 1.00 27.12 783 ASN A N 1
ATOM 5784 C CA . ASN A 1 752 ? 12.133 12.282 24.514 1.00 24.33 783 ASN A CA 1
ATOM 5785 C C . ASN A 1 752 ? 11.028 11.400 25.055 1.00 24.24 783 ASN A C 1
ATOM 5786 O O . ASN A 1 752 ? 9.870 11.515 24.678 1.00 25.10 783 ASN A O 1
ATOM 5791 N N . PRO A 1 753 ? 11.386 10.424 25.895 1.00 23.61 784 PRO A N 1
ATOM 5792 C CA . PRO A 1 753 ? 10.412 9.450 26.365 1.00 25.56 784 PRO A CA 1
ATOM 5793 C C . PRO A 1 753 ? 9.416 10.107 27.318 1.00 27.49 784 PRO A C 1
ATOM 5794 O O . PRO A 1 753 ? 9.787 11.069 28.008 1.00 27.29 784 PRO A O 1
ATOM 5798 N N . ILE A 1 754 ? 8.177 9.637 27.270 1.00 24.03 785 ILE A N 1
ATOM 5799 C CA . ILE A 1 754 ? 7.187 9.828 28.357 1.00 25.40 785 ILE A CA 1
ATOM 5800 C C . ILE A 1 754 ? 7.293 8.595 29.247 1.00 28.13 785 ILE A C 1
ATOM 5801 O O . ILE A 1 754 ? 6.891 7.465 28.842 1.00 25.67 785 ILE A O 1
ATOM 5806 N N . GLU A 1 755 ? 7.884 8.788 30.419 1.00 29.32 786 GLU A N 1
ATOM 5807 C CA . GLU A 1 755 ? 8.118 7.699 31.374 1.00 29.08 786 GLU A CA 1
ATOM 5808 C C . GLU A 1 755 ? 6.756 7.130 31.768 1.00 29.73 786 GLU A C 1
ATOM 5809 O O . GLU A 1 755 ? 5.822 7.918 32.094 1.00 29.19 786 GLU A O 1
ATOM 5815 N N . ILE A 1 756 ? 6.617 5.820 31.641 1.00 26.24 787 ILE A N 1
ATOM 5816 C CA . ILE A 1 756 ? 5.387 5.090 32.009 1.00 25.65 787 ILE A CA 1
ATOM 5817 C C . ILE A 1 756 ? 5.605 4.601 33.434 1.00 27.57 787 ILE A C 1
ATOM 5818 O O . ILE A 1 756 ? 6.491 3.782 33.673 1.00 29.30 787 ILE A O 1
ATOM 5823 N N . PRO A 1 757 ? 4.842 5.117 34.420 1.00 30.63 788 PRO A N 1
ATOM 5824 C CA . PRO A 1 757 ? 5.053 4.758 35.829 1.00 29.17 788 PRO A CA 1
ATOM 5825 C C . PRO A 1 757 ? 4.991 3.233 36.004 1.00 28.86 788 PRO A C 1
ATOM 5826 O O . PRO A 1 757 ? 4.085 2.621 35.469 1.00 29.15 788 PRO A O 1
ATOM 5830 N N . GLY A 1 758 ? 5.991 2.650 36.676 1.00 29.59 789 GLY A N 1
ATOM 5831 C CA . GLY A 1 758 ? 6.007 1.223 37.043 1.00 30.51 789 GLY A CA 1
ATOM 5832 C C . GLY A 1 758 ? 6.579 0.327 35.951 1.00 32.42 789 GLY A C 1
ATOM 5833 O O . GLY A 1 758 ? 6.683 -0.888 36.164 1.00 35.80 789 GLY A O 1
ATOM 5834 N N . TRP A 1 759 ? 6.958 0.878 34.803 1.00 29.91 790 TRP A N 1
ATOM 5835 C CA . TRP A 1 759 ? 7.568 0.075 33.724 1.00 28.08 790 TRP A CA 1
ATOM 5836 C C . TRP A 1 759 ? 9.092 0.109 33.888 1.00 28.03 790 TRP A C 1
ATOM 5837 O O . TRP A 1 759 ? 9.723 1.154 33.507 1.00 28.11 790 TRP A O 1
ATOM 5848 N N . ASN A 1 760 ? 9.658 -0.985 34.411 1.00 26.82 791 ASN A N 1
ATOM 5849 C CA . ASN A 1 760 ? 11.123 -1.108 34.670 1.00 30.93 791 ASN A CA 1
ATOM 5850 C C . ASN A 1 760 ? 11.871 -1.551 33.412 1.00 30.71 791 ASN A C 1
ATOM 5851 O O . ASN A 1 760 ? 13.131 -1.497 33.389 1.00 30.33 791 ASN A O 1
ATOM 5856 N N . TYR A 1 761 ? 11.142 -1.958 32.377 1.00 29.02 792 TYR A N 1
ATOM 5857 C CA . TYR A 1 761 ? 11.782 -2.291 31.088 1.00 27.19 792 TYR A CA 1
ATOM 5858 C C . TYR A 1 761 ? 10.824 -1.996 29.935 1.00 26.47 792 TYR A C 1
ATOM 5859 O O . TYR A 1 761 ? 9.606 -1.960 30.110 1.00 26.19 792 TYR A O 1
ATOM 5868 N N . PHE A 1 762 ? 11.419 -1.869 28.763 1.00 26.01 793 PHE A N 1
ATOM 5869 C CA . PHE A 1 762 ? 10.725 -1.986 27.468 1.00 23.17 793 PHE A CA 1
ATOM 5870 C C . PHE A 1 762 ? 11.793 -1.994 26.389 1.00 23.63 793 PHE A C 1
ATOM 5871 O O . PHE A 1 762 ? 12.958 -1.678 26.659 1.00 23.55 793 PHE A O 1
ATOM 5879 N N . THR A 1 763 ? 11.409 -2.364 25.175 1.00 22.20 794 THR A N 1
ATOM 5880 C CA . THR A 1 763 ? 12.294 -2.193 24.005 1.00 21.14 794 THR A CA 1
ATOM 5881 C C . THR A 1 763 ? 11.455 -1.959 22.755 1.00 20.37 794 THR A C 1
ATOM 5882 O O . THR A 1 763 ? 10.300 -2.494 22.631 1.00 20.83 794 THR A O 1
ATOM 5886 N N . VAL A 1 764 ? 11.994 -1.101 21.915 1.00 22.02 795 VAL A N 1
ATOM 5887 C CA . VAL A 1 764 ? 11.596 -1.007 20.503 1.00 21.73 795 VAL A CA 1
ATOM 5888 C C . VAL A 1 764 ? 12.798 -1.387 19.666 1.00 20.49 795 VAL A C 1
ATOM 5889 O O . VAL A 1 764 ? 13.831 -0.691 19.717 1.00 21.20 795 VAL A O 1
ATOM 5893 N N . ASN A 1 765 ? 12.640 -2.474 18.925 1.00 21.09 796 ASN A N 1
ATOM 5894 C CA . ASN A 1 765 ? 13.733 -3.189 18.243 1.00 21.11 796 ASN A CA 1
ATOM 5895 C C . ASN A 1 765 ? 13.603 -3.068 16.717 1.00 20.99 796 ASN A C 1
ATOM 5896 O O . ASN A 1 765 ? 12.525 -3.269 16.190 1.00 19.01 796 ASN A O 1
ATOM 5901 N N . ASN A 1 766 ? 14.686 -2.655 16.071 1.00 18.98 797 ASN A N 1
ATOM 5902 C CA . ASN A 1 766 ? 14.882 -2.784 14.617 1.00 19.69 797 ASN A CA 1
ATOM 5903 C C . ASN A 1 766 ? 14.014 -1.784 13.862 1.00 20.99 797 ASN A C 1
ATOM 5904 O O . ASN A 1 766 ? 13.460 -2.141 12.799 1.00 20.99 797 ASN A O 1
ATOM 5909 N N . LEU A 1 767 ? 13.929 -0.559 14.338 1.00 20.88 798 LEU A N 1
ATOM 5910 C CA . LEU A 1 767 ? 13.510 0.562 13.473 1.00 20.85 798 LEU A CA 1
ATOM 5911 C C . LEU A 1 767 ? 14.515 0.688 12.325 1.00 23.01 798 LEU A C 1
ATOM 5912 O O . LEU A 1 767 ? 15.732 0.332 12.495 1.00 21.84 798 LEU A O 1
ATOM 5917 N N . ARG A 1 768 ? 14.034 1.110 11.165 1.00 19.82 799 ARG A N 1
ATOM 5918 C CA . ARG A 1 768 ? 14.921 1.505 10.070 1.00 20.61 799 ARG A CA 1
ATOM 5919 C C . ARG A 1 768 ? 14.803 3.017 9.995 1.00 24.46 799 ARG A C 1
ATOM 5920 O O . ARG A 1 768 ? 13.691 3.521 9.747 1.00 21.77 799 ARG A O 1
ATOM 5928 N N . TYR A 1 769 ? 15.897 3.711 10.302 1.00 21.86 800 TYR A N 1
ATOM 5929 C CA . TYR A 1 769 ? 15.862 5.170 10.531 1.00 22.92 800 TYR A CA 1
ATOM 5930 C C . TYR A 1 769 ? 17.148 5.770 9.976 1.00 21.54 800 TYR A C 1
ATOM 5931 O O . TYR A 1 769 ? 18.216 5.379 10.383 1.00 23.66 800 TYR A O 1
ATOM 5940 N N . HIS A 1 770 ? 17.013 6.588 8.953 1.00 21.65 801 HIS A N 1
ATOM 5941 C CA . HIS A 1 770 ? 18.150 7.241 8.260 1.00 23.92 801 HIS A CA 1
ATOM 5942 C C . HIS A 1 770 ? 19.183 6.180 7.854 1.00 24.75 801 HIS A C 1
ATOM 5943 O O . HIS A 1 770 ? 20.408 6.383 8.129 1.00 22.97 801 HIS A O 1
ATOM 5950 N N . ASP A 1 771 ? 18.730 5.087 7.242 1.00 25.26 802 ASP A N 1
ATOM 5951 C CA . ASP A 1 771 ? 19.599 4.006 6.703 1.00 23.86 802 ASP A CA 1
ATOM 5952 C C . ASP A 1 771 ? 20.349 3.301 7.840 1.00 23.00 802 ASP A C 1
ATOM 5953 O O . ASP A 1 771 ? 21.449 2.753 7.617 1.00 25.54 802 ASP A O 1
ATOM 5958 N N . GLN A 1 772 ? 19.791 3.279 9.033 1.00 22.24 803 GLN A N 1
ATOM 5959 C CA . GLN A 1 772 ? 20.380 2.581 10.187 1.00 20.77 803 GLN A CA 1
ATOM 5960 C C . GLN A 1 772 ? 19.300 1.716 10.824 1.00 22.54 803 GLN A C 1
ATOM 5961 O O . GLN A 1 772 ? 18.133 2.127 10.878 1.00 22.76 803 GLN A O 1
ATOM 5967 N N . ASP A 1 773 ? 19.700 0.562 11.328 1.00 21.49 804 ASP A N 1
ATOM 5968 C CA . ASP A 1 773 ? 18.895 -0.206 12.300 1.00 23.27 804 ASP A CA 1
ATOM 5969 C C . ASP A 1 773 ? 19.043 0.495 13.638 1.00 23.51 804 ASP A C 1
ATOM 5970 O O . ASP A 1 773 ? 20.169 0.825 14.049 1.00 26.43 804 ASP A O 1
ATOM 5975 N N . VAL A 1 774 ? 17.916 0.765 14.269 1.00 23.97 805 VAL A N 1
ATOM 5976 C CA . VAL A 1 774 ? 17.868 1.477 15.559 1.00 22.73 805 VAL A CA 1
ATOM 5977 C C . VAL A 1 774 ? 17.017 0.685 16.522 1.00 22.90 805 VAL A C 1
ATOM 5978 O O . VAL A 1 774 ? 15.868 0.315 16.197 1.00 22.68 805 VAL A O 1
ATOM 5982 N N . SER A 1 775 ? 17.548 0.504 17.712 1.00 23.34 806 SER A N 1
ATOM 5983 C CA . SER A 1 775 ? 16.815 -0.098 18.830 1.00 22.06 806 SER A CA 1
ATOM 5984 C C . SER A 1 775 ? 17.024 0.765 20.063 1.00 22.92 806 SER A C 1
ATOM 5985 O O . SER A 1 775 ? 18.100 1.419 20.224 1.00 22.67 806 SER A O 1
ATOM 5988 N N . ILE A 1 776 ? 16.001 0.754 20.892 1.00 21.73 807 ILE A N 1
ATOM 5989 C CA . ILE A 1 776 ? 15.934 1.528 22.146 1.00 22.28 807 ILE A CA 1
ATOM 5990 C C . ILE A 1 776 ? 15.553 0.532 23.210 1.00 21.71 807 ILE A C 1
ATOM 5991 O O . ILE A 1 776 ? 14.572 -0.226 23.007 1.00 23.85 807 ILE A O 1
ATOM 5996 N N . VAL A 1 777 ? 16.274 0.587 24.321 1.00 22.74 808 VAL A N 1
ATOM 5997 C CA . VAL A 1 777 ? 16.068 -0.321 25.460 1.00 22.86 808 VAL A CA 1
ATOM 5998 C C . VAL A 1 777 ? 15.957 0.526 26.705 1.00 23.78 808 VAL A C 1
ATOM 5999 O O . VAL A 1 777 ? 16.775 1.455 26.885 1.00 26.85 808 VAL A O 1
ATOM 6003 N N . TRP A 1 778 ? 14.956 0.191 27.503 1.00 25.32 809 TRP A N 1
ATOM 6004 C CA . TRP A 1 778 ? 14.901 0.578 28.926 1.00 26.00 809 TRP A CA 1
ATOM 6005 C C . TRP A 1 778 ? 14.974 -0.703 29.748 1.00 27.86 809 TRP A C 1
ATOM 6006 O O . TRP A 1 778 ? 14.196 -1.652 29.498 1.00 25.17 809 TRP A O 1
ATOM 6017 N N . ASP A 1 779 ? 15.958 -0.762 30.646 1.00 29.16 810 ASP A N 1
ATOM 6018 C CA . ASP A 1 779 ? 16.123 -1.887 31.587 1.00 29.03 810 ASP A CA 1
ATOM 6019 C C . ASP A 1 779 ? 16.712 -1.282 32.872 1.00 29.73 810 ASP A C 1
ATOM 6020 O O . ASP A 1 779 ? 17.927 -1.303 32.994 1.00 31.53 810 ASP A O 1
ATOM 6025 N N . LYS A 1 780 ? 15.859 -0.712 33.730 1.00 32.81 811 LYS A N 1
ATOM 6026 C CA . LYS A 1 780 ? 16.194 0.019 34.986 1.00 35.77 811 LYS A CA 1
ATOM 6027 C C . LYS A 1 780 ? 17.522 -0.478 35.593 1.00 34.05 811 LYS A C 1
ATOM 6028 O O . LYS A 1 780 ? 18.471 0.337 35.631 1.00 37.71 811 LYS A O 1
ATOM 6034 N N . ASP A 1 781 ? 17.630 -1.771 35.912 1.00 35.58 812 ASP A N 1
ATOM 6035 C CA . ASP A 1 781 ? 18.829 -2.354 36.583 1.00 38.58 812 ASP A CA 1
ATOM 6036 C C . ASP A 1 781 ? 19.499 -3.430 35.715 1.00 41.10 812 ASP A C 1
ATOM 6037 O O . ASP A 1 781 ? 20.267 -4.226 36.281 1.00 40.75 812 ASP A O 1
ATOM 6042 N N . GLY A 1 782 ? 19.152 -3.534 34.429 1.00 38.09 813 GLY A N 1
ATOM 6043 C CA . GLY A 1 782 ? 19.773 -4.475 33.472 1.00 37.97 813 GLY A CA 1
ATOM 6044 C C . GLY A 1 782 ? 19.325 -5.904 33.702 1.00 36.74 813 GLY A C 1
ATOM 6045 O O . GLY A 1 782 ? 19.751 -6.816 32.944 1.00 37.52 813 GLY A O 1
ATOM 6046 N N . SER A 1 783 ? 18.487 -6.140 34.705 1.00 38.01 814 SER A N 1
ATOM 6047 C CA . SER A 1 783 ? 18.127 -7.514 35.108 1.00 41.15 814 SER A CA 1
ATOM 6048 C C . SER A 1 783 ? 17.136 -8.103 34.104 1.00 39.85 814 SER A C 1
ATOM 6049 O O . SER A 1 783 ? 17.130 -9.309 33.961 1.00 45.34 814 SER A O 1
ATOM 6052 N N . HIS A 1 784 ? 16.324 -7.310 33.398 1.00 36.20 815 HIS A N 1
ATOM 6053 C CA . HIS A 1 784 ? 15.299 -7.897 32.491 1.00 30.86 815 HIS A CA 1
ATOM 6054 C C . HIS A 1 784 ? 15.942 -8.499 31.224 1.00 29.32 815 HIS A C 1
ATOM 6055 O O . HIS A 1 784 ? 15.551 -9.605 30.873 1.00 29.45 815 HIS A O 1
ATOM 6062 N N . TYR A 1 785 ? 16.829 -7.775 30.522 1.00 28.78 816 TYR A N 1
ATOM 6063 C CA . TYR A 1 785 ? 17.403 -8.197 29.216 1.00 29.76 816 TYR A CA 1
ATOM 6064 C C . TYR A 1 785 ? 18.849 -8.685 29.403 1.00 34.03 816 TYR A C 1
ATOM 6065 O O . TYR A 1 785 ? 19.378 -9.291 28.471 1.00 35.56 816 TYR A O 1
ATOM 6074 N N . GLY A 1 786 ? 19.454 -8.451 30.567 1.00 35.65 817 GLY A N 1
ATOM 6075 C CA . GLY A 1 786 ? 20.813 -8.925 30.897 1.00 37.94 817 GLY A CA 1
ATOM 6076 C C . GLY A 1 786 ? 21.886 -8.155 30.141 1.00 40.79 817 GLY A C 1
ATOM 6077 O O . GLY A 1 786 ? 22.967 -8.728 29.904 1.00 43.34 817 GLY A O 1
ATOM 6078 N N . GLY A 1 787 ? 21.613 -6.902 29.760 1.00 34.15 818 GLY A N 1
ATOM 6079 C CA . GLY A 1 787 ? 22.570 -6.045 29.057 1.00 33.35 818 GLY A CA 1
ATOM 6080 C C . GLY A 1 787 ? 22.916 -4.852 29.932 1.00 33.84 818 GLY A C 1
ATOM 6081 O O . GLY A 1 787 ? 22.791 -4.921 31.148 1.00 36.05 818 GLY A O 1
ATOM 6082 N N . PRO A 1 788 ? 23.270 -3.706 29.337 1.00 33.30 819 PRO A N 1
ATOM 6083 C CA . PRO A 1 788 ? 23.483 -2.495 30.109 1.00 36.31 819 PRO A CA 1
ATOM 6084 C C . PRO A 1 788 ? 22.225 -2.158 30.931 1.00 38.85 819 PRO A C 1
ATOM 6085 O O . PRO A 1 788 ? 21.113 -2.346 30.443 1.00 35.91 819 PRO A O 1
ATOM 6089 N N . ALA A 1 789 ? 22.410 -1.706 32.174 1.00 34.79 820 ALA A N 1
ATOM 6090 C CA . ALA A 1 789 ? 21.333 -1.081 32.975 1.00 36.71 820 ALA A CA 1
ATOM 6091 C C . ALA A 1 789 ? 21.070 0.311 32.392 1.00 36.24 820 ALA A C 1
ATOM 6092 O O . ALA A 1 789 ? 22.028 1.013 32.014 1.00 39.37 820 ALA A O 1
ATOM 6094 N N . GLY A 1 790 ? 19.792 0.680 32.282 1.00 34.94 821 GLY A N 1
ATOM 6095 C CA . GLY A 1 790 ? 19.372 2.044 31.954 1.00 29.78 821 GLY A CA 1
ATOM 6096 C C . GLY A 1 790 ? 18.728 2.116 30.578 1.00 29.19 821 GLY A C 1
ATOM 6097 O O . GLY A 1 790 ? 18.179 1.085 30.093 1.00 29.00 821 GLY A O 1
ATOM 6098 N N . TYR A 1 791 ? 18.783 3.315 30.016 1.00 29.48 822 TYR A N 1
ATOM 6099 C CA . TYR A 1 791 ? 18.145 3.732 28.750 1.00 29.32 822 TYR A CA 1
ATOM 6100 C C . TYR A 1 791 ? 19.219 3.739 27.669 1.00 27.64 822 TYR A C 1
ATOM 6101 O O . TYR A 1 791 ? 20.008 4.675 27.639 1.00 25.99 822 TYR A O 1
ATOM 6110 N N . SER A 1 792 ? 19.219 2.733 26.787 1.00 25.73 823 SER A N 1
ATOM 6111 C CA . SER A 1 792 ? 20.270 2.549 25.752 1.00 24.66 823 SER A CA 1
ATOM 6112 C C . SER A 1 792 ? 19.691 2.702 24.347 1.00 24.60 823 SER A C 1
ATOM 6113 O O . SER A 1 792 ? 18.585 2.157 24.054 1.00 25.89 823 SER A O 1
ATOM 6116 N N . LEU A 1 793 ? 20.463 3.346 23.501 1.00 24.36 824 LEU A N 1
ATOM 6117 C CA . LEU A 1 793 ? 20.221 3.452 22.046 1.00 26.13 824 LEU A CA 1
ATOM 6118 C C . LEU A 1 793 ? 21.272 2.616 21.332 1.00 28.16 824 LEU A C 1
ATOM 6119 O O . LEU A 1 793 ? 22.455 2.710 21.680 1.00 28.61 824 LEU A O 1
ATOM 6124 N N . TYR A 1 794 ? 20.814 1.803 20.386 1.00 28.31 825 TYR A N 1
ATOM 6125 C CA . TYR A 1 794 ? 21.640 1.006 19.463 1.00 25.29 825 TYR A CA 1
ATOM 6126 C C . TYR A 1 794 ? 21.437 1.618 18.090 1.00 26.82 825 TYR A C 1
ATOM 6127 O O . TYR A 1 794 ? 20.219 1.848 17.698 1.00 22.43 825 TYR A O 1
ATOM 6136 N N . VAL A 1 795 ? 22.550 1.913 17.412 1.00 23.20 826 VAL A N 1
ATOM 6137 C CA . VAL A 1 795 ? 22.525 2.369 15.994 1.00 24.86 826 VAL A CA 1
ATOM 6138 C C . VAL A 1 795 ? 23.519 1.504 15.230 1.00 28.80 826 VAL A C 1
ATOM 6139 O O . VAL A 1 795 ? 24.689 1.394 15.655 1.00 30.49 826 VAL A O 1
ATOM 6143 N N . GLY A 1 796 ? 23.034 0.874 14.159 1.00 29.43 827 GLY A N 1
ATOM 6144 C CA . GLY A 1 796 ? 23.845 0.073 13.232 1.00 28.27 827 GLY A CA 1
ATOM 6145 C C . GLY A 1 796 ? 24.402 -1.164 13.897 1.00 28.03 827 GLY A C 1
ATOM 6146 O O . GLY A 1 796 ? 25.499 -1.554 13.524 1.00 31.21 827 GLY A O 1
ATOM 6147 N N . GLY A 1 797 ? 23.723 -1.713 14.896 1.00 26.92 828 GLY A N 1
ATOM 6148 C CA . GLY A 1 797 ? 24.188 -2.930 15.586 1.00 27.50 828 GLY A CA 1
ATOM 6149 C C . GLY A 1 797 ? 25.253 -2.664 16.646 1.00 29.92 828 GLY A C 1
ATOM 6150 O O . GLY A 1 797 ? 25.759 -3.652 17.196 1.00 30.78 828 GLY A O 1
ATOM 6151 N N . LYS A 1 798 ? 25.542 -1.405 16.972 1.00 27.93 829 LYS A N 1
ATOM 6152 C CA . LYS A 1 798 ? 26.470 -1.026 18.059 1.00 30.82 829 LYS A CA 1
ATOM 6153 C C . LYS A 1 798 ? 25.732 -0.144 19.059 1.00 33.04 829 LYS A C 1
ATOM 6154 O O . LYS A 1 798 ? 24.945 0.742 18.632 1.00 30.59 829 LYS A O 1
ATOM 6160 N N . LEU A 1 799 ? 26.057 -0.303 20.337 1.00 30.85 830 LEU A N 1
ATOM 6161 C CA . LEU A 1 799 ? 25.647 0.667 21.375 1.00 31.35 830 LEU A CA 1
ATOM 6162 C C . LEU A 1 799 ? 26.104 2.064 20.953 1.00 32.17 830 LEU A C 1
ATOM 6163 O O . LEU A 1 799 ? 27.279 2.245 20.621 1.00 34.11 830 LEU A O 1
ATOM 6168 N N . ALA A 1 800 ? 25.167 3.016 20.909 1.00 28.36 831 ALA A N 1
ATOM 6169 C CA . ALA A 1 800 ? 25.433 4.451 20.690 1.00 35.14 831 ALA A CA 1
ATOM 6170 C C . ALA A 1 800 ? 25.702 5.089 22.056 1.00 33.23 831 ALA A C 1
ATOM 6171 O O . ALA A 1 800 ? 26.677 5.822 22.199 1.00 31.52 831 ALA A O 1
ATOM 6173 N N . PHE A 1 801 ? 24.842 4.798 23.021 1.00 32.18 832 PHE A N 1
ATOM 6174 C CA . PHE A 1 801 ? 24.918 5.399 24.376 1.00 32.56 832 PHE A CA 1
ATOM 6175 C C . PHE A 1 801 ? 24.002 4.634 25.316 1.00 33.25 832 PHE A C 1
ATOM 6176 O O . PHE A 1 801 ? 23.027 3.975 24.881 1.00 29.34 832 PHE A O 1
ATOM 6184 N N . THR A 1 802 ? 24.342 4.725 26.599 1.00 32.19 833 THR A N 1
ATOM 6185 C CA . THR A 1 802 ? 23.496 4.267 27.722 1.00 35.23 833 THR A CA 1
ATOM 6186 C C . THR A 1 802 ? 23.334 5.451 28.674 1.00 39.99 833 THR A C 1
ATOM 6187 O O . THR A 1 802 ? 24.370 6.066 29.033 1.00 38.05 833 THR A O 1
ATOM 6191 N N . SER A 1 803 ? 22.094 5.768 29.034 1.00 34.83 834 SER A N 1
ATOM 6192 C CA . SER A 1 803 ? 21.745 6.756 30.073 1.00 34.96 834 SER A CA 1
ATOM 6193 C C . SER A 1 803 ? 21.273 5.977 31.297 1.00 34.50 834 SER A C 1
ATOM 6194 O O . SER A 1 803 ? 20.618 4.939 31.116 1.00 34.75 834 SER A O 1
ATOM 6197 N N . ASP A 1 804 ? 21.620 6.428 32.501 1.00 31.99 835 ASP A N 1
ATOM 6198 C CA . ASP A 1 804 ? 21.162 5.769 33.750 1.00 34.07 835 ASP A CA 1
ATOM 6199 C C . ASP A 1 804 ? 19.644 5.931 33.869 1.00 32.40 835 ASP A C 1
ATOM 6200 O O . ASP A 1 804 ? 18.992 5.050 34.444 1.00 37.21 835 ASP A O 1
ATOM 6205 N N . LYS A 1 805 ? 19.076 6.999 33.337 1.00 35.54 836 LYS A N 1
ATOM 6206 C CA . LYS A 1 805 ? 17.613 7.191 33.483 1.00 41.29 836 LYS A CA 1
ATOM 6207 C C . LYS A 1 805 ? 16.991 7.560 32.134 1.00 33.17 836 LYS A C 1
ATOM 6208 O O . LYS A 1 805 ? 17.694 7.990 31.233 1.00 30.54 836 LYS A O 1
ATOM 6214 N N . LEU A 1 806 ? 15.671 7.386 32.059 1.00 33.43 837 LEU A N 1
ATOM 6215 C CA . LEU A 1 806 ? 14.826 7.885 30.957 1.00 31.27 837 LEU A CA 1
ATOM 6216 C C . LEU A 1 806 ? 14.890 9.400 30.977 1.00 33.03 837 LEU A C 1
ATOM 6217 O O . LEU A 1 806 ? 14.606 9.999 32.024 1.00 36.70 837 LEU A O 1
ATOM 6222 N N . ALA A 1 807 ? 15.271 10.005 29.874 1.00 28.53 838 ALA A N 1
ATOM 6223 C CA . ALA A 1 807 ? 15.499 11.456 29.833 1.00 31.44 838 ALA A CA 1
ATOM 6224 C C . ALA A 1 807 ? 15.434 11.902 28.393 1.00 27.79 838 ALA A C 1
ATOM 6225 O O . ALA A 1 807 ? 15.576 11.063 27.502 1.00 27.82 838 ALA A O 1
ATOM 6227 N N . HIS A 1 808 ? 15.250 13.190 28.232 1.00 28.05 839 HIS A N 1
ATOM 6228 C CA . HIS A 1 808 ? 15.282 13.899 26.947 1.00 29.88 839 HIS A CA 1
ATOM 6229 C C . HIS A 1 808 ? 16.748 14.125 26.588 1.00 33.09 839 HIS A C 1
ATOM 6230 O O . HIS A 1 808 ? 17.384 14.989 27.224 1.00 33.69 839 HIS A O 1
ATOM 6237 N N . LEU A 1 809 ? 17.238 13.361 25.610 1.00 30.20 840 LEU A N 1
ATOM 6238 C CA . LEU A 1 809 ? 18.661 13.314 25.180 1.00 29.09 840 LEU A CA 1
ATOM 6239 C C . LEU A 1 809 ? 18.722 13.613 23.688 1.00 31.01 840 LEU A C 1
ATOM 6240 O O . LEU A 1 809 ? 17.858 13.146 22.920 1.00 31.75 840 LEU A O 1
ATOM 6245 N N . ILE A 1 810 ? 19.657 14.467 23.309 1.00 31.12 841 ILE A N 1
ATOM 6246 C CA . ILE A 1 810 ? 19.986 14.680 21.889 1.00 31.25 841 ILE A CA 1
ATOM 6247 C C . ILE A 1 810 ? 21.413 14.180 21.689 1.00 34.22 841 ILE A C 1
ATOM 6248 O O . ILE A 1 810 ? 22.344 14.818 22.203 1.00 30.17 841 ILE A O 1
ATOM 6253 N N . TYR A 1 811 ? 21.538 13.089 20.935 1.00 30.24 842 TYR A N 1
ATOM 6254 C CA . TYR A 1 811 ? 22.820 12.450 20.566 1.00 29.31 842 TYR A CA 1
ATOM 6255 C C . TYR A 1 811 ? 23.289 12.950 19.201 1.00 29.45 842 TYR A C 1
ATOM 6256 O O . TYR A 1 811 ? 22.524 12.860 18.242 1.00 28.98 842 TYR A O 1
ATOM 6265 N N . ASP A 1 812 ? 24.497 13.518 19.122 1.00 29.87 843 ASP A N 1
ATOM 6266 C CA . ASP A 1 812 ? 25.164 13.858 17.836 1.00 32.80 843 ASP A CA 1
ATOM 6267 C C . ASP A 1 812 ? 26.184 12.764 17.547 1.00 32.22 843 ASP A C 1
ATOM 6268 O O . ASP A 1 812 ? 27.260 12.726 18.156 1.00 33.27 843 ASP A O 1
ATOM 6273 N N . PRO A 1 813 ? 25.877 11.813 16.639 1.00 31.86 844 PRO A N 1
ATOM 6274 C CA . PRO A 1 813 ? 26.814 10.728 16.350 1.00 31.54 844 PRO A CA 1
ATOM 6275 C C . PRO A 1 813 ? 28.152 11.205 15.754 1.00 30.07 844 PRO A C 1
ATOM 6276 O O . PRO A 1 813 ? 29.167 10.540 15.959 1.00 33.27 844 PRO A O 1
ATOM 6280 N N . ALA A 1 814 ? 28.101 12.258 14.954 1.00 29.58 845 ALA A N 1
ATOM 6281 C CA . ALA A 1 814 ? 29.277 12.876 14.302 1.00 33.77 845 ALA A CA 1
ATOM 6282 C C . ALA A 1 814 ? 30.214 13.468 15.371 1.00 41.32 845 ALA A C 1
ATOM 6283 O O . ALA A 1 814 ? 31.429 13.514 15.131 1.00 41.47 845 ALA A O 1
ATOM 6285 N N . ALA A 1 815 ? 29.681 13.939 16.504 1.00 38.55 846 ALA A N 1
ATOM 6286 C CA . ALA A 1 815 ? 30.479 14.596 17.561 1.00 37.67 846 ALA A CA 1
ATOM 6287 C C . ALA A 1 815 ? 30.676 13.649 18.741 1.00 37.97 846 ALA A C 1
ATOM 6288 O O . ALA A 1 815 ? 31.530 13.952 19.548 1.00 43.44 846 ALA A O 1
ATOM 6290 N N . GLY A 1 816 ? 29.932 12.549 18.851 1.00 32.79 847 GLY A N 1
ATOM 6291 C CA . GLY A 1 816 ? 30.022 11.659 20.016 1.00 31.36 847 GLY A CA 1
ATOM 6292 C C . GLY A 1 816 ? 29.501 12.311 21.283 1.00 36.23 847 GLY A C 1
ATOM 6293 O O . GLY A 1 816 ? 29.884 11.853 22.358 1.00 35.57 847 GLY A O 1
ATOM 6294 N N . THR A 1 817 ? 28.607 13.304 21.168 1.00 36.16 848 THR A N 1
ATOM 6295 C CA . THR A 1 817 ? 28.024 14.067 22.306 1.00 35.97 848 THR A CA 1
ATOM 6296 C C . THR A 1 817 ? 26.547 13.716 22.524 1.00 38.77 848 THR A C 1
ATOM 6297 O O . THR A 1 817 ? 25.810 13.473 21.531 1.00 34.66 848 THR A O 1
ATOM 6301 N N . VAL A 1 818 ? 26.152 13.629 23.789 1.00 35.98 849 VAL A N 1
ATOM 6302 C CA . VAL A 1 818 ? 24.736 13.547 24.217 1.00 35.54 849 VAL A CA 1
ATOM 6303 C C . VAL A 1 818 ? 24.457 14.759 25.101 1.00 38.82 849 VAL A C 1
ATOM 6304 O O . VAL A 1 818 ? 25.100 14.862 26.149 1.00 36.88 849 VAL A O 1
ATOM 6308 N N . GLU A 1 819 ? 23.542 15.626 24.673 1.00 34.62 850 GLU A N 1
ATOM 6309 C CA . GLU A 1 819 ? 23.007 16.746 25.485 1.00 37.72 850 GLU A CA 1
ATOM 6310 C C . GLU A 1 819 ? 21.797 16.265 26.269 1.00 37.05 850 GLU A C 1
ATOM 6311 O O . GLU A 1 819 ? 20.863 15.727 25.655 1.00 35.37 850 GLU A O 1
ATOM 6317 N N . VAL A 1 820 ? 21.812 16.478 27.575 1.00 35.62 851 VAL A N 1
ATOM 6318 C CA . VAL A 1 820 ? 20.649 16.214 28.456 1.00 35.76 851 VAL A CA 1
ATOM 6319 C C . VAL A 1 820 ? 19.771 17.461 28.399 1.00 34.83 851 VAL A C 1
ATOM 6320 O O . VAL A 1 820 ? 20.222 18.524 28.800 1.00 37.34 851 VAL A O 1
ATOM 6324 N N . LYS A 1 821 ? 18.541 17.357 27.919 1.00 35.36 852 LYS A N 1
ATOM 6325 C CA . LYS A 1 821 ? 17.719 18.558 27.613 1.00 36.72 852 LYS A CA 1
ATOM 6326 C C . LYS A 1 821 ? 16.754 18.893 28.749 1.00 37.61 852 LYS A C 1
ATOM 6327 O O . LYS A 1 821 ? 16.192 19.995 28.714 1.00 40.54 852 LYS A O 1
ATOM 6333 N N . ASP A 1 822 ? 16.568 18.002 29.711 1.00 38.17 853 ASP A N 1
ATOM 6334 C CA . ASP A 1 822 ? 15.536 18.162 30.770 1.00 43.66 853 ASP A CA 1
ATOM 6335 C C . ASP A 1 822 ? 16.283 18.498 32.071 1.00 45.46 853 ASP A C 1
ATOM 6336 O O . ASP A 1 822 ? 17.487 18.756 32.020 1.00 52.73 853 ASP A O 1
ATOM 6341 N N . ASP A 1 823 ? 15.620 18.483 33.208 1.00 49.45 854 ASP A N 1
ATOM 6342 C CA . ASP A 1 823 ? 16.297 18.764 34.499 1.00 53.74 854 ASP A CA 1
ATOM 6343 C C . ASP A 1 823 ? 16.677 17.428 35.129 1.00 47.39 854 ASP A C 1
ATOM 6344 O O . ASP A 1 823 ? 16.869 17.397 36.335 1.00 49.87 854 ASP A O 1
ATOM 6349 N N . SER A 1 824 ? 16.726 16.335 34.373 1.00 45.28 855 SER A N 1
ATOM 6350 C CA . SER A 1 824 ? 17.208 15.056 34.943 1.00 43.48 855 SER A CA 1
ATOM 6351 C C . SER A 1 824 ? 18.714 15.230 35.177 1.00 43.16 855 SER A C 1
ATOM 6352 O O . SER A 1 824 ? 19.372 16.118 34.578 1.00 48.96 855 SER A O 1
ATOM 6355 N N . SER A 1 825 ? 19.289 14.454 36.045 1.00 47.74 856 SER A N 1
ATOM 6356 C CA . SER A 1 825 ? 20.752 14.583 36.187 1.00 50.48 856 SER A CA 1
ATOM 6357 C C . SER A 1 825 ? 21.313 13.362 35.503 1.00 41.21 856 SER A C 1
ATOM 6358 O O . SER A 1 825 ? 22.073 12.663 36.116 1.00 45.41 856 SER A O 1
ATOM 6361 N N . ALA A 1 826 ? 20.812 13.098 34.292 1.00 43.52 857 ALA A N 1
ATOM 6362 C CA . ALA A 1 826 ? 21.042 11.836 33.556 1.00 40.78 857 ALA A CA 1
ATOM 6363 C C . ALA A 1 826 ? 22.547 11.736 33.276 1.00 35.60 857 ALA A C 1
ATOM 6364 O O . ALA A 1 826 ? 23.109 12.711 32.762 1.00 38.17 857 ALA A O 1
ATOM 6366 N N . GLN A 1 827 ? 23.137 10.611 33.675 1.00 37.73 858 GLN A N 1
ATOM 6367 C CA . GLN A 1 827 ? 24.547 10.214 33.457 1.00 42.06 858 GLN A CA 1
ATOM 6368 C C . GLN A 1 827 ? 24.567 9.407 32.162 1.00 38.35 858 GLN A C 1
ATOM 6369 O O . GLN A 1 827 ? 23.971 8.301 32.142 1.00 38.35 858 GLN A O 1
ATOM 6375 N N . VAL A 1 828 ? 25.175 9.943 31.113 1.00 36.89 859 VAL A N 1
ATOM 6376 C CA . VAL A 1 828 ? 25.195 9.258 29.795 1.00 38.43 859 VAL A CA 1
ATOM 6377 C C . VAL A 1 828 ? 26.626 8.854 29.451 1.00 39.82 859 VAL A C 1
ATOM 6378 O O . VAL A 1 828 ? 27.527 9.679 29.624 1.00 41.04 859 VAL A O 1
ATOM 6382 N N . THR A 1 829 ? 26.800 7.623 28.973 1.00 38.15 860 THR A N 1
ATOM 6383 C CA . THR A 1 829 ? 28.069 7.110 28.410 1.00 40.03 860 THR A CA 1
ATOM 6384 C C . THR A 1 829 ? 27.843 6.755 26.935 1.00 38.20 860 THR A C 1
ATOM 6385 O O . THR A 1 829 ? 26.844 6.068 26.629 1.00 39.53 860 THR A O 1
ATOM 6389 N N . VAL A 1 830 ? 28.722 7.217 26.055 1.00 34.76 861 VAL A N 1
ATOM 6390 C CA . VAL A 1 830 ? 28.688 6.902 24.605 1.00 34.62 861 VAL A CA 1
ATOM 6391 C C . VAL A 1 830 ? 29.403 5.568 24.436 1.00 38.52 861 VAL A C 1
ATOM 6392 O O . VAL A 1 830 ? 30.398 5.340 25.168 1.00 39.43 861 VAL A O 1
ATOM 6396 N N . GLY A 1 831 ? 28.839 4.678 23.611 1.00 35.52 862 GLY A N 1
ATOM 6397 C CA . GLY A 1 831 ? 29.431 3.364 23.295 1.00 36.30 862 GLY A CA 1
ATOM 6398 C C . GLY A 1 831 ? 30.812 3.499 22.683 1.00 36.96 862 GLY A C 1
ATOM 6399 O O . GLY A 1 831 ? 31.017 4.445 21.878 1.00 36.77 862 GLY A O 1
ATOM 6400 N N . ALA A 1 832 ? 31.732 2.608 23.071 1.00 39.78 863 ALA A N 1
ATOM 6401 C CA . ALA A 1 832 ? 33.145 2.633 22.634 1.00 41.20 863 ALA A CA 1
ATOM 6402 C C . ALA A 1 832 ? 33.191 2.442 21.111 1.00 43.02 863 ALA A C 1
ATOM 6403 O O . ALA A 1 832 ? 34.114 2.970 20.471 1.00 42.40 863 ALA A O 1
ATOM 6405 N N . GLU A 1 833 ? 32.194 1.769 20.528 1.00 42.65 864 GLU A N 1
ATOM 6406 C CA . GLU A 1 833 ? 32.154 1.521 19.065 1.00 42.36 864 GLU A CA 1
ATOM 6407 C C . GLU A 1 833 ? 30.978 2.222 18.381 1.00 38.10 864 GLU A C 1
ATOM 6408 O O . GLU A 1 833 ? 30.569 1.737 17.355 1.00 34.93 864 GLU A O 1
ATOM 6414 N N . ALA A 1 834 ? 30.514 3.369 18.861 1.00 34.56 865 ALA A N 1
ATOM 6415 C CA . ALA A 1 834 ? 29.308 4.023 18.302 1.00 33.74 865 ALA A CA 1
ATOM 6416 C C . ALA A 1 834 ? 29.523 4.328 16.822 1.00 35.95 865 ALA A C 1
ATOM 6417 O O . ALA A 1 834 ? 30.572 4.862 16.455 1.00 33.49 865 ALA A O 1
ATOM 6419 N N . VAL A 1 835 ? 28.519 4.072 15.994 1.00 32.43 866 VAL A N 1
ATOM 6420 C CA . VAL A 1 835 ? 28.522 4.482 14.563 1.00 31.32 866 VAL A CA 1
ATOM 6421 C C . VAL A 1 835 ? 28.442 6.010 14.488 1.00 35.86 866 VAL A C 1
ATOM 6422 O O . VAL A 1 835 ? 27.450 6.587 15.002 1.00 35.64 866 VAL A O 1
ATOM 6426 N N . LYS A 1 836 ? 29.418 6.658 13.850 1.00 34.89 867 LYS A N 1
ATOM 6427 C CA . LYS A 1 836 ? 29.512 8.134 13.814 1.00 36.42 867 LYS A CA 1
ATOM 6428 C C . LYS A 1 836 ? 28.853 8.674 12.551 1.00 31.61 867 LYS A C 1
ATOM 6429 O O . LYS A 1 836 ? 28.558 9.865 12.532 1.00 31.81 867 LYS A O 1
ATOM 6435 N N . ASN A 1 837 ? 28.717 7.856 11.514 1.00 31.99 868 ASN A N 1
ATOM 6436 C CA . ASN A 1 837 ? 28.429 8.352 10.142 1.00 34.40 868 ASN A CA 1
ATOM 6437 C C . ASN A 1 837 ? 26.930 8.189 9.841 1.00 32.45 868 ASN A C 1
ATOM 6438 O O . ASN A 1 837 ? 26.571 7.937 8.702 1.00 32.58 868 ASN A O 1
ATOM 6443 N N . VAL A 1 838 ? 26.089 8.508 10.809 1.00 30.29 869 VAL A N 1
ATOM 6444 C CA . VAL A 1 838 ? 24.611 8.528 10.665 1.00 27.61 869 VAL A CA 1
ATOM 6445 C C . VAL A 1 838 ? 24.246 9.650 9.693 1.00 25.48 869 VAL A C 1
ATOM 6446 O O . VAL A 1 838 ? 24.650 10.827 9.881 1.00 25.42 869 VAL A O 1
ATOM 6450 N N . LYS A 1 839 ? 23.520 9.283 8.648 1.00 25.48 870 LYS A N 1
ATOM 6451 C CA . LYS A 1 839 ? 23.033 10.236 7.630 1.00 25.76 870 LYS A CA 1
ATOM 6452 C C . LYS A 1 839 ? 21.931 11.151 8.194 1.00 24.63 870 LYS A C 1
ATOM 6453 O O . LYS A 1 839 ? 21.127 10.700 9.060 1.00 22.19 870 LYS A O 1
ATOM 6459 N N . ALA A 1 840 ? 21.868 12.370 7.670 1.00 23.37 871 ALA A N 1
ATOM 6460 C CA . ALA A 1 840 ? 20.671 13.237 7.691 1.00 23.68 871 ALA A CA 1
ATOM 6461 C C . ALA A 1 840 ? 19.675 12.661 6.673 1.00 25.27 871 ALA A C 1
ATOM 6462 O O . ALA A 1 840 ? 20.128 11.943 5.744 1.00 25.16 871 ALA A O 1
ATOM 6464 N N . ALA A 1 841 ? 18.371 12.933 6.837 1.00 22.99 872 ALA A N 1
ATOM 6465 C CA . ALA A 1 841 ? 17.325 12.397 5.945 1.00 23.23 872 ALA A CA 1
ATOM 6466 C C . ALA A 1 841 ? 17.717 12.695 4.492 1.00 24.15 872 ALA A C 1
ATOM 6467 O O . ALA A 1 841 ? 17.491 11.822 3.620 1.00 21.52 872 ALA A O 1
ATOM 6469 N N . ASN A 1 842 ? 18.194 13.914 4.195 1.00 22.13 873 ASN A N 1
ATOM 6470 C CA . ASN A 1 842 ? 18.386 14.320 2.787 1.00 21.77 873 ASN A CA 1
ATOM 6471 C C . ASN A 1 842 ? 19.728 13.794 2.243 1.00 22.98 873 ASN A C 1
ATOM 6472 O O . ASN A 1 842 ? 20.092 14.144 1.107 1.00 23.97 873 ASN A O 1
ATOM 6477 N N . GLN A 1 843 ? 20.402 12.913 2.966 1.00 21.80 874 GLN A N 1
ATOM 6478 C CA . GLN A 1 843 ? 21.652 12.262 2.483 1.00 23.40 874 GLN A CA 1
ATOM 6479 C C . GLN A 1 843 ? 21.346 10.806 2.101 1.00 23.32 874 GLN A C 1
ATOM 6480 O O . GLN A 1 843 ? 22.234 10.143 1.601 1.00 21.57 874 GLN A O 1
ATOM 6486 N N . VAL A 1 844 ? 20.131 10.330 2.367 1.00 21.84 875 VAL A N 1
ATOM 6487 C CA . VAL A 1 844 ? 19.699 8.938 2.030 1.00 21.50 875 VAL A CA 1
ATOM 6488 C C . VAL A 1 844 ? 19.405 8.938 0.527 1.00 20.46 875 VAL A C 1
ATOM 6489 O O . VAL A 1 844 ? 18.778 9.913 0.034 1.00 22.63 875 VAL A O 1
ATOM 6493 N N . THR A 1 845 ? 19.891 7.918 -0.167 1.00 20.21 876 THR A N 1
ATOM 6494 C CA . THR A 1 845 ? 19.625 7.701 -1.598 1.00 23.85 876 THR A CA 1
ATOM 6495 C C . THR A 1 845 ? 18.938 6.349 -1.777 1.00 23.60 876 THR A C 1
ATOM 6496 O O . THR A 1 845 ? 19.035 5.496 -0.904 1.00 23.93 876 THR A O 1
ATOM 6500 N N . PHE A 1 846 ? 18.245 6.184 -2.886 1.00 23.73 877 PHE A N 1
ATOM 6501 C CA . PHE A 1 846 ? 17.571 4.894 -3.159 1.00 25.08 877 PHE A CA 1
ATOM 6502 C C . PHE A 1 846 ? 18.237 4.245 -4.369 1.00 26.83 877 PHE A C 1
ATOM 6503 O O . PHE A 1 846 ? 18.679 4.945 -5.286 1.00 27.07 877 PHE A O 1
ATOM 6511 N N . ASN A 1 847 ? 18.345 2.920 -4.348 1.00 25.87 878 ASN A N 1
ATOM 6512 C CA . ASN A 1 847 ? 19.005 2.195 -5.458 1.00 26.37 878 ASN A CA 1
ATOM 6513 C C . ASN A 1 847 ? 17.983 1.271 -6.113 1.00 27.01 878 ASN A C 1
ATOM 6514 O O . ASN A 1 847 ? 16.816 1.193 -5.641 1.00 23.82 878 ASN A O 1
ATOM 6519 N N . ALA A 1 848 ? 18.401 0.621 -7.189 1.00 26.61 879 ALA A N 1
ATOM 6520 C CA . ALA A 1 848 ? 17.537 -0.207 -8.046 1.00 27.11 879 ALA A CA 1
ATOM 6521 C C . ALA A 1 848 ? 17.022 -1.439 -7.283 1.00 26.74 879 ALA A C 1
ATOM 6522 O O . ALA A 1 848 ? 16.103 -2.077 -7.779 1.00 29.42 879 ALA A O 1
ATOM 6524 N N . ASP A 1 849 ? 17.570 -1.763 -6.118 1.00 25.68 880 ASP A N 1
ATOM 6525 C CA . ASP A 1 849 ? 17.104 -2.891 -5.268 1.00 24.08 880 ASP A CA 1
ATOM 6526 C C . ASP A 1 849 ? 16.216 -2.437 -4.122 1.00 26.23 880 ASP A C 1
ATOM 6527 O O . ASP A 1 849 ? 15.936 -3.237 -3.258 1.00 26.96 880 ASP A O 1
ATOM 6532 N N . GLN A 1 850 ? 15.707 -1.218 -4.164 1.00 27.09 881 GLN A N 1
ATOM 6533 C CA . GLN A 1 850 ? 14.711 -0.719 -3.199 1.00 25.27 881 GLN A CA 1
ATOM 6534 C C . GLN A 1 850 ? 13.447 -0.444 -3.985 1.00 26.80 881 GLN A C 1
ATOM 6535 O O . GLN A 1 850 ? 13.524 0.241 -4.978 1.00 24.93 881 GLN A O 1
ATOM 6541 N N . ARG A 1 851 ? 12.323 -0.973 -3.535 1.00 26.27 882 ARG A N 1
ATOM 6542 C CA . ARG A 1 851 ? 11.031 -0.838 -4.219 1.00 26.31 882 ARG A CA 1
ATOM 6543 C C . ARG A 1 851 ? 10.660 0.638 -4.304 1.00 25.26 882 ARG A C 1
ATOM 6544 O O . ARG A 1 851 ? 10.088 1.062 -5.333 1.00 27.63 882 ARG A O 1
ATOM 6552 N N . VAL A 1 852 ? 11.030 1.428 -3.297 1.00 25.75 883 VAL A N 1
ATOM 6553 C CA . VAL A 1 852 ? 10.677 2.870 -3.232 1.00 25.83 883 VAL A CA 1
ATOM 6554 C C . VAL A 1 852 ? 11.185 3.591 -4.489 1.00 26.16 883 VAL A C 1
ATOM 6555 O O . VAL A 1 852 ? 10.523 4.541 -4.962 1.00 26.57 883 VAL A O 1
ATOM 6559 N N . THR A 1 853 ? 12.267 3.122 -5.089 1.00 25.19 884 THR A N 1
ATOM 6560 C CA . THR A 1 853 ? 12.839 3.753 -6.305 1.00 25.45 884 THR A CA 1
ATOM 6561 C C . THR A 1 853 ? 11.818 3.678 -7.446 1.00 26.64 884 THR A C 1
ATOM 6562 O O . THR A 1 853 ? 11.671 4.659 -8.212 1.00 22.84 884 THR A O 1
ATOM 6566 N N . ASP A 1 854 ? 11.094 2.571 -7.527 1.00 27.09 885 ASP A N 1
ATOM 6567 C CA . ASP A 1 854 ? 10.088 2.342 -8.600 1.00 32.86 885 ASP A CA 1
ATOM 6568 C C . ASP A 1 854 ? 8.874 3.256 -8.369 1.00 28.73 885 ASP A C 1
ATOM 6569 O O . ASP A 1 854 ? 8.222 3.588 -9.331 1.00 33.00 885 ASP A O 1
ATOM 6574 N N . LEU A 1 855 ? 8.620 3.707 -7.145 1.00 25.41 886 LEU A N 1
ATOM 6575 C CA . LEU A 1 855 ? 7.527 4.670 -6.885 1.00 27.99 886 LEU A CA 1
ATOM 6576 C C . LEU A 1 855 ? 7.819 5.975 -7.618 1.00 27.88 886 LEU A C 1
ATOM 6577 O O . LEU A 1 855 ? 6.863 6.618 -8.059 1.00 29.09 886 LEU A O 1
ATOM 6582 N N . PHE A 1 856 ? 9.077 6.381 -7.694 1.00 25.82 887 PHE A N 1
ATOM 6583 C CA . PHE A 1 856 ? 9.453 7.700 -8.256 1.00 26.68 887 PHE A CA 1
ATOM 6584 C C . PHE A 1 856 ? 9.950 7.567 -9.700 1.00 30.22 887 PHE A C 1
ATOM 6585 O O . PHE A 1 856 ? 9.826 8.535 -10.395 1.00 36.36 887 PHE A O 1
ATOM 6593 N N . ALA A 1 857 ? 10.448 6.429 -10.148 1.00 32.00 888 ALA A N 1
ATOM 6594 C CA . ALA A 1 857 ? 11.110 6.288 -11.472 1.00 40.32 888 ALA A CA 1
ATOM 6595 C C . ALA A 1 857 ? 10.209 5.538 -12.457 1.00 42.38 888 ALA A C 1
ATOM 6596 O O . ALA A 1 857 ? 9.758 4.464 -12.041 1.00 48.96 888 ALA A O 1
ATOM 6598 N N . THR A 1 861 ? 16.687 -0.102 -14.222 1.00 45.41 892 THR A N 1
ATOM 6599 C CA . THR A 1 861 ? 17.309 -0.118 -12.876 1.00 45.77 892 THR A CA 1
ATOM 6600 C C . THR A 1 861 ? 18.091 1.195 -12.735 1.00 42.78 892 THR A C 1
ATOM 6601 O O . THR A 1 861 ? 19.182 1.347 -13.297 1.00 51.12 892 THR A O 1
ATOM 6605 N N . ASN A 1 862 ? 17.469 2.165 -12.093 1.00 34.18 893 ASN A N 1
ATOM 6606 C CA . ASN A 1 862 ? 18.087 3.475 -11.827 1.00 34.46 893 ASN A CA 1
ATOM 6607 C C . ASN A 1 862 ? 18.138 3.632 -10.312 1.00 33.48 893 ASN A C 1
ATOM 6608 O O . ASN A 1 862 ? 17.566 2.794 -9.572 1.00 30.38 893 ASN A O 1
ATOM 6613 N N . VAL A 1 863 ? 18.823 4.666 -9.865 1.00 31.98 894 VAL A N 1
ATOM 6614 C CA . VAL A 1 863 ? 18.920 5.014 -8.427 1.00 33.77 894 VAL A CA 1
ATOM 6615 C C . VAL A 1 863 ? 18.171 6.349 -8.264 1.00 32.13 894 VAL A C 1
ATOM 6616 O O . VAL A 1 863 ? 17.777 6.967 -9.291 1.00 29.52 894 VAL A O 1
ATOM 6620 N N . LEU A 1 864 ? 17.857 6.731 -7.042 1.00 27.35 895 LEU A N 1
ATOM 6621 C CA . LEU A 1 864 ? 17.329 8.077 -6.765 1.00 28.94 895 LEU A CA 1
ATOM 6622 C C . LEU A 1 864 ? 18.365 8.738 -5.882 1.00 28.54 895 LEU A C 1
ATOM 6623 O O . LEU A 1 864 ? 18.415 8.385 -4.683 1.00 25.36 895 LEU A O 1
ATOM 6628 N N . GLU A 1 865 ? 19.116 9.672 -6.467 1.00 32.65 896 GLU A N 1
ATOM 6629 C CA . GLU A 1 865 ? 20.148 10.483 -5.766 1.00 34.68 896 GLU A CA 1
ATOM 6630 C C . GLU A 1 865 ? 19.840 11.991 -5.914 1.00 34.31 896 GLU A C 1
ATOM 6631 O O . GLU A 1 865 ? 20.607 12.655 -5.185 1.00 37.45 896 GLU A O 1
#

Foldseek 3Di:
DFLLPFDFFDFAADPCLQPVVVFPQFDDQLDQSLVSQLVVLVVQVDQLDPVRHRSLQVNQKFAFLDDDQWFAFLVGIFGFPAFPSPQAALFAAQFWGALGAGLQFAFGDHFITRLATPNWGFKGKFKAWPNRGFQFGWPRNQWMGGNFWTWTKTAGPVRQKIWIWIWHAFHQGKTKIKIWIAGQAFIWMKMKMATPQFQDDDFFAFKTWHWAQHPPSLDIWIKIKWKAWQVLHIFTHDRSIGMDIDRHHRGRIIIMMIIIQRHGPLRVVSVVLRCCCHRNVVVHPSSNRSVRSSVVSVQCSQWPWQWWFPDVLLNSLLSLQVSLLSSQWHQNCRPDALSVAIAGFFFSSPLSWLAQACRLLSLLRRLQTQFLSSNLSHLVSQLRPFCQAPVGFTAGHIPSDLAHLSLLSNLLSLLFFFAALVSLLSSLRSLVSRLVCQLVRCRHPPVSSNQHVVSALFGKDACVVHFQFLLNVPPPQHRFIWRFLLRLLSSLSSLQSSLVSCVLSVVPVSNVVSVVSSVRSLVCQCPLQQDLVQLFRFIATPPPSHGRPWAFLSSQSCLLSVSDDFPDPSNLVNLLQLRDCQQQHLFVGGGGGNVSCVVSVRPDDQKGALLSLSSVLSSLQSSVQGSCCCVVSSRHLSSSLSSSSNVSQVQASSSHSSRGKGARIFGQQVVPFAPCVPPPDDDRCNSRSVQSPSSGDTNYGDNRISGPNRGDSSCSVCAQLQFDRDLFQKTKRAYSHRPPTQKMKTHQRNGQNWGKMWIHHLPCVPSVDDHAIWIHTRSFTQKGKNYRFTWIAQLLVSDIDGDDPDPIDMDGTPDHDSPRGRSNVDKAACPRVVQVVPDVGIRD

Organism: Bifidobacterium longum subsp. longum (strain ATCC 15707 / DSM 20219 / JCM 1217 / NCTC 11818 / E194b) (NCBI:txid565042)

Nearest PDB structures (foldseek):
  6m5a-assembly1_A  TM=1.001E+00  e=0.000E+00  Bifidobacterium longum
  5z6h-assembly2_B  TM=6.264E-01  e=1.990E-05  Enterobacter cloacae
  2wyn-assembly2_A  TM=5.710E-01  e=6.993E-06  Escherichia coli K-12
  5z6h-assembly1_A  TM=5.544E-01  e=3.847E-06  Enterobacter cloacae
  2wyn-assembly1_B  TM=6.358E-01  e=1.459E-04  Escherichia coli K-12

B-factor: mean 30.12, std 10.15, range [17.32, 87.76]

Radius of gyration: 27.59 Å; Cα contacts (8 Å, |Δi|>4): 2161; chains: 1; bounding box: 65×86×64 Å

InterPro domains:
  IPR006311 Twin-arginine translocation pathway, signal sequence [PS51318] (1-32)
  IPR008928 Six-hairpin glycosidase superfamily [SSF48208] (320-816)
  IPR008979 Galactose-binding-like domain superfamily [SSF49785] (902-1049)
  IPR008979 Galactose-binding-like domain superfamily [SSF49785] (1152-1303)
  IPR011081 Bacterial Ig-like domain [PF07532] (1308-1367)
  IPR011081 Bacterial Ig-like domain [PF07532] (1391-1449)
  IPR012341 Six-hairpin glycosidase-like superfamily [G3DSA:1.50.10.10] (397-645)
  IPR013783 Immunoglobulin-like fold [G3DSA:2.60.40.10] (1061-1154)
  IPR053632 Glycosyl Hydrolase 121 [NF041578] (1-1730)
  IPR054491 Mannosylglycerate hydrolase MGH1-like, glycoside hydrolase domain [PF22422] (432-634)

Solvent-accessible surface area: 28437 Å² total; per-residue (Å²): 122,92,0,30,86,30,53,67,11,26,36,52,43,33,152,34,5,5,56,73,91,40,14,142,15,120,30,73,20,30,63,18,17,12,74,68,4,29,52,51,12,72,155,107,94,8,0,60,57,10,120,59,16,3,8,15,0,55,1,9,32,6,72,8,36,78,7,95,10,164,8,62,11,92,166,32,82,20,90,12,104,19,36,6,10,0,64,43,1,9,2,19,4,36,0,0,1,0,36,64,20,49,10,76,87,11,0,0,24,16,22,0,0,0,14,14,55,25,99,91,25,0,0,54,20,57,4,40,0,102,70,59,106,49,100,22,75,26,50,28,88,95,9,38,0,0,2,2,0,0,6,2,39,0,25,12,67,74,122,31,0,59,0,77,0,15,0,0,5,3,74,3,0,0,0,0,0,10,0,40,0,61,1,60,117,107,31,96,0,41,0,27,1,33,5,66,2,2,61,112,38,75,104,52,36,47,33,0,40,11,162,10,96,4,79,100,115,41,16,36,0,86,0,50,0,0,0,4,21,109,119,19,53,31,1,88,2,43,55,18,74,0,27,14,80,6,64,4,106,43,98,83,60,34,30,0,1,0,0,0,0,0,11,1,127,25,5,87,65,0,43,133,29,0,71,21,0,26,83,30,126,31,50,78,12,55,31,0,5,98,53,6,2,29,55,24,4,117,27,6,21,80,2,4,2,22,6,21,1,46,32,38,21,4,1,3,6,6,14,6,2,8,4,0,0,32,2,0,11,4,8,0,47,0,89,61,49,9,7,57,22,1,0,1,1,19,1,2,11,8,126,4,21,12,29,10,25,0,6,0,8,1,0,10,0,0,2,1,0,32,40,11,13,15,0,0,0,2,0,3,0,7,21,76,37,20,75,130,4,159,49,36,66,92,4,10,61,27,48,115,58,30,9,8,11,0,0,28,1,0,9,21,0,0,42,0,8,0,0,4,50,95,0,0,42,71,0,0,62,20,0,7,58,0,0,59,0,9,32,31,0,106,54,9,110,71,82,68,17,11,21,0,54,65,100,33,12,0,2,0,2,5,90,166,21,75,70,24,14,5,0,7,35,10,95,73,30,83,21,40,24,0,4,0,0,0,1,0,0,2,3,20,1,1,0,41,1,0,3,64,0,8,139,10,17,57,34,87,61,44,9,114,132,5,67,52,28,0,71,113,0,47,136,34,0,18,75,48,0,18,10,163,108,51,32,10,2,18,0,54,1,44,113,93,30,36,54,0,135,40,20,0,0,2,0,2,23,0,0,21,23,41,0,3,60,84,70,51,141,61,28,6,74,0,0,76,22,0,52,50,18,80,35,0,12,1,11,3,0,4,6,0,0,15,39,14,9,35,75,33,127,45,37,72,49,7,44,0,4,0,42,15,0,0,7,0,0,17,0,0,6,12,0,25,60,72,2,60,0,29,163,67,28,35,0,34,43,51,1,0,27,13,0,7,23,0,7,3,3,0,1,2,0,4,2,33,2,48,39,6,0,0,0,26,32,0,12,0,60,72,9,153,32,35,56,54,58,63,78,68,90,103,38,37,49,0,44,12,69,21,0,13,69,60,4,0,20,6,5,40,3,0,148,9,12,0,3,0,19,0,0,9,3,8,2,5,0,22,0,2,0,0,0,35,14,54,41,43,30,62,0,20,0,18,18,3,91,6,46,72,14,84,43,6,0,2,0,12,0,78,1,0,41,25,48,1,5,0,6,18,2,123,100,8,90,85,38,68,41,58,52,0,0,2,0,16,0,36,28,91,51,0,0,21,0,68,84,17,4,39,0,22,0,28,0,73,64,22,71,29,81,53,102,58,129,25,87,11,124,42,98,45,8,115,117,8,32,103,121,9,78,9,0,56,99,0,58,4,67,46,140,58,62,0,6,87,16,48,68,173,75,71,19,141

Sequence (844 aa):
IKNADVAYPSFKGSDDPMKTAANNTTYNPAVSYLQETFDNDVKNLAGIDTDHDFWIDKILTRTGAQPTGKGTNDKGAYSYEGSDGNNYLFTRGRAAYMYTHTPNQLGFVGDTAYWDQTSRSGFTVTVNADGSNQTLNEDASQRKQTPSYFTSLFQTGGKSLKIKEVKYITYNNVMVANLTVESTQDRDVTLTTASPFAAEGADGATELTGRVNVKNNLTTIYPRFSANNQDGSNWIVSGGKLTSTLSLKANEPQTVKIQLGLIANELPDSTKEYEARYTGDLKDAAASYKDSVTTYNKWWVDNAPYVDTPEDNIDKTVVYRWWLSRFNMLDANMPGNTFQYPTSIEGVLGYNNQIVLTSGMFMMDTKWFRNPEYSYGTWLSAGDTAKKSKAGYYYYHDNPSYTQYITRAGWDSYKVHGGPSTVAEELADQGAEDVQGLLASKSEPDNNDNQNNNDNSLIDWSWWSMADAVSFSEPGRSGQRMDRADGSANMWANANAAAQAYKAAGDTANAEKMQAIADKIQKEVTTELWDKSDNLLKHKWLNDGAFAKYKEINNYYPYSEGLMPTGNEDYNKALRLFEDSNEFPIFPFFTANQADKAALNFPGSNNFSIINAQPLLQVYSAGIRNYDAAKNGYITNEQFKKLLYWVAFAHYQGGDNNYPDQNEFWNEDNNNVGDVNGDGVINNLDKNLDAAQNGGKITYRSWIHHTQLGTTNWTMVEDVAGMVPREDNKIELNPIEIPGWNYFTVNNLRYHDQDVSIVWDKDGSHYGGPAGYSLYVGGKLAFTSDKLAHLIYDPAAGTVEVKDDSSAQVTVGAEAVKNVKAANQVTFNADQRVTDLFATNVLE

Secondary structure (DSSP, 8-state):
-BGGGSPPP--BS-S-TT-GGG--PPP-TTS-HHHHHHHHHHHTTTTSSTTS--HHHHHT-EESS---SEEE-SS-EEE-B---TT-S-----SSEEESS--TTSSEE-S-EEESEE-S--SEEEEEEETTEEPP-EEEEEEEEEETTEEEEEEE-TTSSEEEEEEEEE-TTSEEEEEEEEEESS-EEEEEEEEBTTB-B--TT-S-EE--EEPGGGS-EE--EEEEE-TTSPBPEEETTEEEEEEEEPTT--EEEEEEEE--BTTBHHHHHHHHHHHTSTT-SHHHHHHHHHHHHHHHHHHH--EEE-S-HHHHHHHHHHHHHHHHSEE----SSSGGGS-EE-B-TTTT-BB-HHHHHHHHHHHTTSSSTHHHHHHHHHHHHTPEEPTTS-EE---B------HHHHHHHHHHHH---HHHHHHHHHHHHHHHHHHHTGGG-SSGGG---TT-SSS-EE-GGG----GGGG-TT-TT--EE-HHHHHHHHHHHHHHHHHHHHHT-HHHHHHHHHHHHHHHHHHHHHSEETTTTEE--EETTT-PBPSS-BGGGGHHHHTT-SPSS-HHHHHGGGGGGBTTTS-SSS--SB-HHHHHHTT--S---B-HHHHHHHHHHHHHHHHHS-TTTTTSS-HHHHHHHHHHHHHHTBGGGBTT-B---S-EE-TT-----TT-SSS-SHHHHHHHHTSTT---SEE-SS-S--SS--THIIIIIIS-EE--SSS-EEE-----TT--EEEEEEEEETTEEEEEEEETTSTTTSS-SEEEEEETTEEEEEESS---EEEETTTTEEEE-SS----EEE-TT----PPPGGG--B-TTSTHHHHH----B-